Protein AF-A0A218QSB9-F1 (afdb_monomer_lite)

pLDDT: mean 84.42, std 10.0, range [37.56, 96.88]

Radius of gyration: 34.66 Å; chains: 1; bounding box: 78×79×97 Å

Structure (mmCIF, N/CA/C/O backbone):
data_AF-A0A218QSB9-F1
#
_entry.id   AF-A0A218QSB9-F1
#
loop_
_atom_site.group_PDB
_atom_site.id
_atom_site.type_symbol
_atom_site.label_atom_id
_atom_site.label_alt_id
_atom_site.label_comp_id
_atom_site.label_asym_id
_atom_site.label_entity_id
_atom_site.label_seq_id
_atom_site.pdbx_PDB_ins_code
_atom_site.Cartn_x
_atom_site.Cartn_y
_atom_site.Cartn_z
_atom_site.occupancy
_atom_site.B_iso_or_equiv
_atom_site.auth_seq_id
_atom_site.auth_comp_id
_atom_site.auth_asym_id
_atom_site.auth_atom_id
_atom_site.pdbx_PDB_model_num
ATOM 1 N N . MET A 1 1 ? -8.296 31.270 -19.206 1.00 79.44 1 MET A N 1
ATOM 2 C CA . MET A 1 1 ? -8.351 29.902 -19.766 1.00 79.44 1 MET A CA 1
ATOM 3 C C . MET A 1 1 ? -7.680 28.975 -18.775 1.00 79.44 1 MET A C 1
ATOM 5 O O . MET A 1 1 ? -6.632 29.345 -18.256 1.00 79.44 1 MET A O 1
ATOM 9 N N . THR A 1 2 ? -8.290 27.829 -18.496 1.00 88.31 2 THR A N 1
ATOM 10 C CA . THR A 1 2 ? -7.736 26.806 -17.597 1.00 88.31 2 THR A CA 1
ATOM 11 C C . THR A 1 2 ? -6.912 25.820 -18.416 1.00 88.31 2 THR A C 1
ATOM 13 O O . THR A 1 2 ? -7.324 25.450 -19.512 1.00 88.31 2 THR A O 1
ATOM 16 N N . GLN A 1 3 ? -5.757 25.389 -17.918 1.00 91.25 3 GLN A N 1
ATOM 17 C CA . GLN A 1 3 ? -4.919 24.394 -18.595 1.00 91.25 3 GLN A CA 1
ATOM 18 C C . GLN A 1 3 ? -5.090 23.025 -17.932 1.00 91.25 3 GLN A C 1
ATOM 20 O O . GLN A 1 3 ? -4.854 22.886 -16.732 1.00 91.25 3 GLN A O 1
ATOM 25 N N . LEU A 1 4 ? -5.542 22.039 -18.704 1.00 93.81 4 LEU A N 1
ATOM 26 C CA . LEU A 1 4 ? -5.746 20.662 -18.268 1.00 93.81 4 LEU A CA 1
ATOM 27 C C . LEU A 1 4 ? -4.466 19.851 -18.474 1.00 93.81 4 LEU A C 1
ATOM 29 O O . LEU A 1 4 ? -3.931 19.803 -19.583 1.00 93.81 4 LEU A O 1
ATOM 33 N N . PHE A 1 5 ? -4.021 19.180 -17.420 1.00 95.25 5 PHE A N 1
ATOM 34 C CA . PHE A 1 5 ? -2.843 18.322 -17.424 1.00 95.25 5 PHE A CA 1
ATOM 35 C C . PHE A 1 5 ? -3.195 16.924 -16.929 1.00 95.25 5 PHE A C 1
ATOM 37 O O . PHE A 1 5 ? -3.824 16.786 -15.878 1.00 95.25 5 PHE A O 1
ATOM 44 N N . ASN A 1 6 ? -2.737 15.892 -17.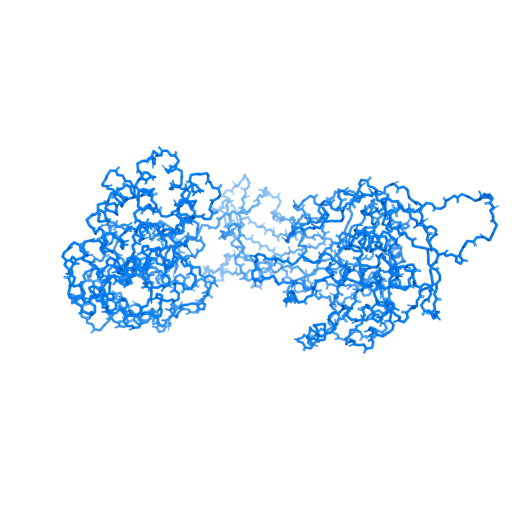636 1.00 93.62 6 ASN A N 1
ATOM 45 C CA . ASN A 1 6 ? -2.893 14.517 -17.188 1.00 93.62 6 ASN A CA 1
ATOM 46 C C . ASN A 1 6 ? -1.667 14.063 -16.385 1.00 93.62 6 ASN A C 1
ATOM 48 O O . ASN A 1 6 ? -0.636 13.751 -16.973 1.00 93.62 6 ASN A O 1
ATOM 52 N N . LEU A 1 7 ? -1.757 14.020 -15.048 1.00 92.19 7 LEU A N 1
ATOM 53 C CA . LEU A 1 7 ? -0.634 13.555 -14.216 1.00 92.19 7 LEU A CA 1
ATOM 54 C C . LEU A 1 7 ? -0.453 12.038 -14.247 1.00 92.19 7 LEU A C 1
ATOM 56 O O . LEU A 1 7 ? 0.578 11.553 -13.788 1.00 92.19 7 LEU A O 1
ATOM 60 N N . GLU A 1 8 ? -1.429 11.306 -14.780 1.00 89.94 8 GLU A N 1
ATOM 61 C CA . GLU A 1 8 ? -1.389 9.852 -14.848 1.00 89.94 8 GLU A CA 1
ATOM 62 C C . GLU A 1 8 ? -0.841 9.337 -16.182 1.00 89.94 8 GLU A C 1
ATOM 64 O O . GLU A 1 8 ? -0.439 8.184 -16.227 1.00 89.94 8 GLU A O 1
ATOM 69 N N . SER A 1 9 ? -0.776 10.148 -17.244 1.00 92.31 9 SER A N 1
ATOM 70 C CA . SER A 1 9 ? -0.385 9.688 -18.587 1.00 92.31 9 SER A CA 1
ATOM 71 C C . SER A 1 9 ? 1.133 9.571 -18.764 1.00 92.31 9 SER A C 1
ATOM 73 O O . SER A 1 9 ? 1.858 10.570 -18.815 1.00 92.31 9 SER A O 1
ATOM 75 N N . TYR A 1 10 ? 1.620 8.339 -18.940 1.00 93.06 10 TYR A N 1
ATOM 76 C CA . TYR A 1 10 ? 3.016 8.074 -19.298 1.00 93.06 10 TYR A CA 1
ATOM 77 C C . TYR A 1 10 ? 3.320 8.494 -20.741 1.00 93.06 10 TYR A C 1
ATOM 79 O O . TYR A 1 10 ? 4.424 8.955 -21.039 1.00 93.06 10 TYR A O 1
ATOM 87 N N . VAL A 1 11 ? 2.335 8.386 -21.634 1.00 93.62 11 VAL A N 1
ATOM 88 C CA . VAL A 1 11 ? 2.464 8.780 -23.045 1.00 93.62 11 VAL A CA 1
ATOM 89 C C . VAL A 1 11 ? 2.710 10.284 -23.166 1.00 93.62 11 VAL A C 1
ATOM 91 O O . VAL A 1 11 ? 3.691 10.696 -23.790 1.00 93.62 11 VAL A O 1
ATOM 94 N N . GLU A 1 12 ? 1.885 11.103 -22.504 1.00 93.56 12 GLU A N 1
ATOM 95 C CA . GLU A 1 12 ? 2.073 12.560 -22.451 1.00 93.56 12 GLU A CA 1
ATOM 96 C C . GLU A 1 12 ? 3.387 12.927 -21.755 1.00 93.56 12 GLU A C 1
ATOM 98 O O . GLU A 1 12 ? 4.092 13.845 -22.178 1.00 93.56 12 GLU A O 1
ATOM 103 N N . CYS A 1 13 ? 3.766 12.189 -20.709 1.00 94.81 13 CYS A N 1
ATOM 104 C CA . CYS A 1 13 ? 5.050 12.380 -20.048 1.00 94.81 13 CYS A CA 1
ATOM 105 C C . CYS A 1 13 ? 6.222 12.177 -21.009 1.00 94.81 13 CYS A C 1
ATOM 107 O O . CYS A 1 13 ? 7.094 13.043 -21.093 1.00 94.81 13 CYS A O 1
ATOM 109 N N . CYS A 1 14 ? 6.216 11.087 -21.779 1.00 94.69 14 CYS A N 1
ATOM 110 C CA . CYS A 1 14 ? 7.242 10.814 -22.780 1.00 94.69 14 CYS A CA 1
ATOM 111 C C . CYS A 1 14 ? 7.301 11.908 -23.844 1.00 94.69 14 CYS A C 1
ATOM 113 O O . CYS A 1 14 ? 8.392 12.385 -24.159 1.00 94.69 14 CYS A O 1
ATOM 115 N N . GLN A 1 15 ? 6.148 12.325 -24.370 1.00 93.00 15 GLN A N 1
ATOM 116 C CA . GLN A 1 15 ? 6.066 13.390 -25.364 1.00 93.00 15 GLN A CA 1
ATOM 117 C C . GLN A 1 15 ? 6.697 14.679 -24.827 1.00 93.00 15 GLN A C 1
ATOM 119 O O . GLN A 1 15 ? 7.672 15.184 -25.388 1.00 93.00 15 GLN A O 1
ATOM 124 N N . TYR A 1 16 ? 6.181 15.196 -23.710 1.00 94.12 16 TYR A N 1
ATOM 125 C CA . TYR A 1 16 ? 6.623 16.483 -23.188 1.00 94.12 16 TYR A CA 1
ATOM 126 C C . TYR A 1 16 ? 8.069 16.434 -22.698 1.00 94.12 16 TYR A C 1
ATOM 128 O O . TYR A 1 16 ? 8.843 17.328 -23.024 1.00 94.12 16 TYR A O 1
ATOM 136 N N . ALA A 1 17 ? 8.484 15.390 -21.975 1.00 94.38 17 ALA A N 1
ATOM 137 C CA . ALA A 1 17 ? 9.869 15.260 -21.527 1.00 94.38 17 ALA A CA 1
ATOM 138 C C . ALA A 1 17 ? 10.842 15.338 -22.712 1.00 94.38 17 ALA A C 1
ATOM 140 O O . ALA A 1 17 ? 11.811 16.100 -22.674 1.00 94.38 17 ALA A O 1
ATOM 141 N N . ARG A 1 18 ? 10.545 14.625 -23.802 1.00 92.56 18 ARG A N 1
ATOM 142 C CA . ARG A 1 18 ? 11.408 14.584 -24.988 1.00 92.56 18 ARG A CA 1
ATOM 143 C C . ARG A 1 18 ? 11.401 15.885 -25.787 1.00 92.56 18 ARG A C 1
ATOM 145 O O . ARG A 1 18 ? 12.457 16.246 -26.302 1.00 92.56 18 ARG A O 1
ATOM 152 N N . LEU A 1 19 ? 10.279 16.611 -25.843 1.00 90.00 19 LEU A N 1
ATOM 153 C CA . LEU A 1 19 ? 10.220 17.955 -26.443 1.00 90.00 19 LEU A CA 1
ATOM 154 C C . LEU A 1 19 ? 11.206 18.927 -25.777 1.00 90.00 19 LEU A C 1
ATOM 156 O O . LEU A 1 19 ? 11.799 19.757 -26.458 1.00 90.00 19 LEU A O 1
ATOM 160 N N . PHE A 1 20 ? 11.433 18.788 -24.468 1.00 90.81 20 PHE A N 1
ATOM 161 C CA . PHE A 1 20 ? 12.356 19.632 -23.699 1.00 90.81 20 PHE A CA 1
ATOM 162 C C . PHE A 1 20 ? 13.694 18.944 -23.380 1.00 90.81 20 PHE A C 1
ATOM 164 O O . PHE A 1 20 ? 14.392 19.349 -22.448 1.00 90.81 20 PHE A O 1
ATOM 171 N N . HIS A 1 21 ? 14.064 17.907 -24.142 1.00 89.75 21 HIS A N 1
ATOM 172 C CA . HIS A 1 21 ? 15.326 17.167 -23.997 1.00 89.75 21 HIS A CA 1
ATOM 173 C C . HIS A 1 21 ? 15.574 16.629 -22.574 1.00 89.75 21 HIS A C 1
ATOM 175 O O . HIS A 1 21 ? 16.698 16.611 -22.067 1.00 89.75 21 HIS A O 1
ATOM 181 N N . LYS A 1 22 ? 14.505 16.193 -21.910 1.00 93.19 22 LYS A N 1
ATOM 182 C CA . LYS A 1 22 ? 14.514 15.530 -20.605 1.00 93.19 22 LYS A CA 1
ATOM 183 C C . LYS A 1 22 ? 14.234 14.035 -20.778 1.00 93.19 22 LYS A C 1
ATOM 185 O O . LYS A 1 22 ? 13.514 13.620 -21.682 1.00 93.19 22 LYS A O 1
ATOM 190 N N . SER A 1 23 ? 14.800 13.225 -19.887 1.00 92.19 23 SER A N 1
ATOM 191 C CA . SER A 1 23 ? 14.522 11.787 -19.816 1.00 92.19 23 SER A CA 1
ATOM 192 C C . SER A 1 23 ? 13.162 11.552 -19.127 1.00 92.19 23 SER A C 1
ATOM 194 O O . SER A 1 23 ? 12.937 12.146 -18.068 1.00 92.19 23 SER A O 1
ATOM 196 N N . PRO A 1 24 ? 12.243 10.746 -19.699 1.00 91.69 24 PRO A N 1
ATOM 197 C CA . PRO A 1 24 ? 10.963 10.416 -19.062 1.00 91.69 24 PRO A CA 1
ATOM 198 C C . PRO A 1 24 ? 11.115 9.648 -17.742 1.00 91.69 24 PRO A C 1
ATOM 200 O O . PRO A 1 24 ? 10.285 9.784 -16.847 1.00 91.69 24 PRO A O 1
ATOM 203 N N . GLU A 1 25 ? 12.193 8.875 -17.592 1.00 89.44 25 GLU A N 1
ATOM 204 C CA . GLU A 1 25 ? 12.445 8.001 -16.441 1.00 89.44 25 GLU A CA 1
ATOM 205 C C . GLU A 1 25 ? 12.504 8.774 -15.115 1.00 89.44 25 GLU A C 1
ATOM 207 O O . GLU A 1 25 ? 12.069 8.268 -14.085 1.00 89.44 25 GLU A O 1
ATOM 212 N N . GLN A 1 26 ? 12.967 10.030 -15.135 1.00 89.62 26 GLN A N 1
ATOM 213 C CA . GLN A 1 26 ? 13.041 10.880 -13.937 1.00 89.62 26 GLN A CA 1
ATOM 214 C C . GLN A 1 26 ? 11.664 11.335 -13.410 1.00 89.62 26 GLN A C 1
ATOM 216 O O . GLN A 1 26 ? 11.571 11.889 -12.315 1.00 89.62 26 GLN A O 1
ATOM 221 N N . PHE A 1 27 ? 10.609 11.167 -14.210 1.00 90.50 27 PHE A N 1
ATOM 222 C CA . PHE A 1 27 ? 9.254 11.629 -13.906 1.00 90.50 27 PHE A CA 1
ATOM 223 C C . PHE A 1 27 ? 8.310 10.493 -13.514 1.00 90.50 27 PHE A C 1
ATOM 225 O O . PHE A 1 27 ? 7.209 10.771 -13.038 1.00 90.50 27 PHE A O 1
ATOM 232 N N . ILE A 1 28 ? 8.736 9.237 -13.683 1.00 86.75 28 ILE A N 1
ATOM 233 C CA . ILE A 1 28 ? 7.958 8.063 -13.293 1.00 86.75 28 ILE A CA 1
ATOM 234 C C . ILE A 1 28 ? 7.865 8.039 -11.757 1.00 86.75 28 ILE A C 1
ATOM 236 O O . ILE A 1 28 ? 8.899 7.982 -11.083 1.00 86.75 28 ILE A O 1
ATOM 240 N N . PRO A 1 29 ? 6.655 8.105 -11.171 1.00 79.56 29 PRO A N 1
ATOM 241 C CA . PRO A 1 29 ? 6.498 8.042 -9.724 1.00 79.56 29 PRO A CA 1
ATOM 242 C C . PRO A 1 29 ? 6.885 6.658 -9.190 1.00 79.56 29 PRO A C 1
ATOM 244 O O . PRO A 1 29 ? 6.600 5.631 -9.811 1.00 79.56 29 PRO A O 1
ATOM 247 N N . ARG A 1 30 ? 7.493 6.628 -7.998 1.00 69.94 30 ARG A N 1
ATOM 248 C CA . ARG A 1 30 ? 7.711 5.377 -7.257 1.00 69.94 30 ARG A CA 1
ATOM 249 C C . ARG A 1 30 ? 6.372 4.792 -6.796 1.00 69.94 30 ARG A C 1
ATOM 251 O O . ARG A 1 30 ? 5.351 5.477 -6.758 1.00 69.94 30 ARG A O 1
ATOM 258 N N . ASN A 1 31 ? 6.367 3.514 -6.439 1.00 65.25 31 ASN A N 1
ATOM 259 C CA . ASN A 1 31 ? 5.152 2.788 -6.071 1.00 65.25 31 ASN A CA 1
ATOM 260 C C . ASN A 1 31 ? 4.481 3.436 -4.854 1.00 65.25 31 ASN A C 1
ATOM 262 O O . ASN A 1 31 ? 5.086 3.542 -3.791 1.00 65.25 31 ASN A O 1
ATOM 266 N N . GLY A 1 32 ? 3.219 3.839 -5.010 1.00 60.31 32 GLY A N 1
ATOM 267 C CA . GLY A 1 32 ? 2.454 4.513 -3.956 1.00 60.31 32 GLY A CA 1
ATOM 268 C C . GLY A 1 32 ? 2.781 6.000 -3.772 1.00 60.31 32 GLY A C 1
ATOM 269 O O . GLY A 1 32 ? 2.086 6.661 -3.004 1.00 60.31 32 GLY A O 1
ATOM 270 N N . ASP A 1 33 ? 3.765 6.541 -4.497 1.00 69.44 33 ASP A N 1
ATOM 271 C CA . ASP A 1 33 ? 4.088 7.966 -4.479 1.00 69.44 33 ASP A CA 1
ATOM 272 C C . ASP A 1 33 ? 3.246 8.756 -5.492 1.00 69.44 33 ASP A C 1
ATOM 274 O O . ASP A 1 33 ? 2.832 8.266 -6.543 1.00 69.44 33 ASP A O 1
ATOM 278 N N . LEU A 1 34 ? 3.023 10.034 -5.179 1.00 80.94 34 LEU A N 1
ATOM 279 C CA . LEU A 1 34 ? 2.363 10.989 -6.070 1.00 80.94 34 LEU A CA 1
ATOM 280 C C . LEU A 1 34 ? 3.346 11.495 -7.150 1.00 80.94 34 LEU A C 1
ATOM 282 O O . LEU A 1 34 ? 4.528 11.687 -6.844 1.00 80.94 34 LEU A O 1
ATOM 286 N N . PRO A 1 35 ? 2.890 11.810 -8.381 1.00 87.50 35 PRO A N 1
ATOM 287 C CA . PRO A 1 35 ? 3.733 12.238 -9.511 1.00 87.50 35 PRO A CA 1
ATOM 288 C C . PRO A 1 35 ? 4.245 13.689 -9.384 1.00 87.50 35 PRO A C 1
ATOM 290 O O . PRO A 1 35 ? 4.033 14.545 -10.244 1.00 87.50 35 PRO A O 1
ATOM 293 N N . ARG A 1 36 ? 4.950 13.997 -8.290 1.00 89.50 36 ARG A N 1
ATOM 294 C CA . ARG A 1 36 ? 5.423 15.351 -7.947 1.00 89.50 36 ARG A CA 1
ATOM 295 C C . ARG A 1 36 ? 6.454 15.886 -8.933 1.00 89.50 36 ARG A C 1
ATOM 297 O O . ARG A 1 36 ? 6.369 17.047 -9.322 1.00 89.50 36 ARG A O 1
ATOM 304 N N . ALA A 1 37 ? 7.409 15.047 -9.338 1.00 90.44 37 ALA A N 1
ATOM 305 C CA . ALA A 1 37 ? 8.450 15.428 -10.291 1.00 90.44 37 ALA A CA 1
ATOM 306 C C . ALA A 1 37 ? 7.840 15.801 -11.648 1.00 90.44 37 ALA A C 1
ATOM 308 O O . ALA A 1 37 ? 8.185 16.834 -12.223 1.00 90.44 37 ALA A O 1
ATOM 309 N N . TYR A 1 38 ? 6.873 15.006 -12.113 1.00 93.19 38 TYR A N 1
ATOM 310 C CA . TYR A 1 38 ? 6.160 15.291 -13.349 1.00 93.19 38 TYR A CA 1
ATOM 311 C C . TYR A 1 38 ? 5.292 16.550 -13.236 1.00 93.19 38 TYR A C 1
ATOM 313 O O . TYR A 1 38 ? 5.367 17.416 -14.106 1.00 93.19 38 TYR A O 1
ATOM 321 N N . LYS A 1 39 ? 4.551 16.731 -12.130 1.00 92.88 39 LYS A N 1
ATOM 322 C CA . LYS A 1 39 ? 3.802 17.974 -11.877 1.00 92.88 39 LYS A CA 1
ATOM 323 C C . LYS A 1 39 ? 4.717 19.198 -11.933 1.00 92.88 39 LYS A C 1
ATOM 325 O O . LYS A 1 39 ? 4.401 20.148 -12.642 1.00 92.88 39 LYS A O 1
ATOM 330 N N . ALA A 1 40 ? 5.848 19.178 -11.228 1.00 92.06 40 ALA A N 1
ATOM 331 C CA . ALA A 1 40 ? 6.796 20.292 -11.216 1.00 92.06 40 ALA A CA 1
ATOM 332 C C . ALA A 1 40 ? 7.325 20.604 -12.625 1.00 92.06 40 ALA A C 1
ATOM 334 O O . ALA A 1 40 ? 7.381 21.766 -13.027 1.00 92.06 40 ALA A O 1
ATOM 335 N N . PHE A 1 41 ? 7.643 19.571 -13.409 1.00 94.62 41 PHE A N 1
ATOM 336 C CA . PHE A 1 41 ? 8.015 19.724 -14.813 1.00 94.62 41 PHE A CA 1
ATOM 337 C C . PHE A 1 41 ? 6.909 20.412 -15.629 1.00 94.62 41 PHE A C 1
ATOM 339 O O . PHE A 1 41 ? 7.172 21.423 -16.280 1.00 94.62 41 PHE A O 1
ATOM 346 N N . LEU A 1 42 ? 5.666 19.931 -15.544 1.00 93.25 42 LEU A N 1
ATOM 347 C CA . LEU A 1 42 ? 4.533 20.530 -16.254 1.00 93.25 42 LEU A CA 1
ATOM 348 C C . LEU A 1 42 ? 4.326 21.991 -15.856 1.00 93.25 42 LEU A C 1
ATOM 350 O O . LEU A 1 42 ? 4.086 22.829 -16.714 1.00 93.25 42 LEU A O 1
ATOM 354 N N . GLN A 1 43 ? 4.461 22.325 -14.573 1.00 89.62 43 GLN A N 1
ATOM 355 C CA . GLN A 1 43 ? 4.321 23.699 -14.095 1.00 89.62 43 GLN A CA 1
ATOM 356 C C . GLN A 1 43 ? 5.422 24.621 -14.631 1.00 89.62 43 GLN A C 1
ATOM 358 O O . GLN A 1 43 ? 5.123 25.760 -14.988 1.00 89.62 43 GLN A O 1
ATOM 363 N N . ASN A 1 44 ? 6.661 24.132 -14.713 1.00 91.00 44 ASN A N 1
ATOM 364 C CA . ASN A 1 44 ? 7.790 24.898 -15.238 1.00 91.00 44 ASN A CA 1
ATOM 365 C C . ASN A 1 44 ? 7.629 25.196 -16.731 1.00 91.00 44 ASN A C 1
ATOM 367 O O . ASN A 1 44 ? 7.956 26.294 -17.176 1.00 91.00 44 ASN A O 1
ATOM 371 N N . TYR A 1 45 ? 7.097 24.239 -17.496 1.00 90.25 45 TYR A N 1
ATOM 372 C CA . TYR A 1 45 ? 6.997 24.347 -18.951 1.00 90.25 45 TYR A CA 1
ATOM 373 C C . TYR A 1 45 ? 5.587 24.668 -19.481 1.00 90.25 45 TYR A C 1
ATOM 375 O O . TYR A 1 45 ? 5.420 24.850 -20.682 1.00 90.25 45 TYR A O 1
ATOM 383 N N . ALA A 1 46 ? 4.580 24.828 -18.614 1.00 85.88 46 ALA A N 1
ATOM 384 C CA . ALA A 1 46 ? 3.178 25.074 -18.986 1.00 85.88 46 ALA A CA 1
ATOM 385 C C . ALA A 1 46 ? 2.980 26.245 -19.963 1.00 85.88 46 ALA A C 1
ATOM 387 O O . ALA A 1 46 ? 2.133 26.183 -20.855 1.00 85.88 46 ALA A O 1
ATOM 388 N N . THR A 1 47 ? 3.757 27.316 -19.781 1.00 84.31 47 THR A N 1
ATOM 389 C CA . THR A 1 47 ? 3.690 28.545 -20.582 1.00 84.31 47 THR A CA 1
ATOM 390 C C . THR A 1 47 ? 4.695 28.582 -21.728 1.00 84.31 47 THR A C 1
ATOM 392 O O . THR A 1 47 ? 4.705 29.564 -22.465 1.00 84.31 47 THR A O 1
ATOM 395 N N . HIS A 1 48 ? 5.542 27.559 -21.886 1.00 88.00 48 HIS A N 1
ATOM 396 C CA . HIS A 1 48 ? 6.545 27.527 -22.945 1.00 88.00 48 HIS A CA 1
ATOM 397 C C . HIS A 1 48 ? 5.879 27.115 -24.265 1.00 88.00 48 HIS A C 1
ATOM 399 O O . HIS A 1 48 ? 5.397 25.983 -24.370 1.00 88.00 48 HIS A O 1
ATOM 405 N N . PRO A 1 49 ? 5.821 28.010 -25.267 1.00 84.12 49 PRO A N 1
ATOM 406 C CA . PRO A 1 49 ? 5.297 27.657 -26.574 1.00 84.12 49 PRO A CA 1
ATOM 407 C C . PRO A 1 49 ? 6.278 26.736 -27.304 1.00 84.12 49 PRO A C 1
ATOM 409 O O . PRO A 1 49 ? 7.492 26.934 -27.237 1.00 84.12 49 PRO A O 1
ATOM 412 N N . TYR A 1 50 ? 5.760 25.760 -28.043 1.00 84.62 50 TYR A N 1
ATOM 413 C CA . TYR A 1 50 ? 6.547 24.946 -28.967 1.00 84.62 50 TYR A CA 1
ATOM 414 C C . TYR A 1 50 ? 5.835 24.830 -30.315 1.00 84.62 50 TYR A C 1
ATOM 416 O O . TYR A 1 50 ? 4.620 25.006 -30.411 1.00 84.62 50 TYR A O 1
ATOM 424 N N . LEU A 1 51 ? 6.604 24.572 -31.370 1.00 78.50 51 LEU A N 1
ATOM 425 C CA . LEU A 1 51 ? 6.059 24.344 -32.704 1.00 78.50 51 LEU A CA 1
ATOM 426 C C . LEU A 1 51 ? 5.846 22.843 -32.920 1.00 78.50 51 LEU A C 1
ATOM 428 O O . LEU A 1 51 ? 6.700 22.055 -32.504 1.00 78.50 51 LEU A O 1
ATOM 432 N N . PRO A 1 52 ? 4.740 22.433 -33.564 1.00 71.31 52 PRO A N 1
ATOM 433 C CA . PRO A 1 52 ? 4.589 21.052 -33.993 1.00 71.31 52 PRO A CA 1
ATOM 434 C C . PRO A 1 52 ? 5.696 20.706 -34.990 1.00 71.31 52 PRO A C 1
ATOM 436 O O . PRO A 1 52 ? 6.051 21.516 -35.850 1.00 71.31 52 PRO A O 1
ATOM 439 N N . GLU A 1 53 ? 6.244 19.498 -34.888 1.00 71.75 53 GLU A N 1
ATOM 440 C CA . GLU A 1 53 ? 7.235 19.066 -35.862 1.00 71.75 53 GLU A CA 1
ATOM 441 C C . GLU A 1 53 ? 6.577 18.800 -37.227 1.00 71.75 53 GLU A C 1
ATOM 443 O O . GLU A 1 53 ? 5.516 18.170 -37.295 1.00 71.75 53 GLU A O 1
ATOM 448 N N . PRO A 1 54 ? 7.199 19.240 -38.333 1.00 66.69 54 PRO A N 1
ATOM 449 C CA . PRO A 1 54 ? 6.674 19.085 -39.685 1.00 66.69 54 PRO A CA 1
ATOM 450 C C . PRO A 1 54 ? 6.834 17.642 -40.205 1.00 66.69 54 PRO A C 1
ATOM 452 O O . PRO A 1 54 ? 7.533 17.411 -41.186 1.00 66.69 54 PRO A O 1
ATOM 455 N N . ILE A 1 55 ? 6.195 16.652 -39.579 1.00 78.62 55 ILE A N 1
ATOM 456 C CA . ILE A 1 55 ? 6.512 15.226 -39.809 1.00 78.62 55 ILE A CA 1
ATOM 457 C C . ILE A 1 55 ? 5.628 14.502 -40.826 1.00 78.62 55 ILE A C 1
ATOM 459 O O . ILE A 1 55 ? 6.009 13.449 -41.334 1.00 78.62 55 ILE A O 1
ATOM 463 N N . ILE A 1 56 ? 4.466 15.060 -41.166 1.00 77.94 56 ILE A N 1
ATOM 464 C CA . ILE A 1 56 ? 3.618 14.549 -42.248 1.00 77.94 56 ILE A CA 1
ATOM 465 C C . ILE A 1 56 ? 4.004 15.238 -43.550 1.00 77.94 56 ILE A C 1
ATOM 467 O O . ILE A 1 56 ? 3.799 16.440 -43.706 1.00 77.94 56 ILE A O 1
ATOM 471 N N . SER A 1 57 ? 4.504 14.467 -44.515 1.00 63.91 57 SER A N 1
ATOM 472 C CA . SER A 1 57 ? 4.998 15.046 -45.771 1.00 63.91 57 SER A CA 1
ATOM 473 C C . SER A 1 57 ? 3.898 15.554 -46.710 1.00 63.91 57 SER A C 1
ATOM 475 O O . SER A 1 57 ? 4.144 16.472 -47.484 1.00 63.91 57 SER A O 1
ATOM 477 N N . ALA A 1 58 ? 2.685 14.995 -46.619 1.00 63.38 58 ALA A N 1
ATOM 478 C CA . ALA A 1 58 ? 1.538 15.392 -47.441 1.00 63.38 58 ALA A CA 1
ATOM 479 C C . ALA A 1 58 ? 1.018 16.806 -47.126 1.00 63.38 58 ALA A C 1
ATOM 481 O O . ALA A 1 58 ? 0.323 17.400 -47.944 1.00 63.38 58 ALA A O 1
ATOM 482 N N . ASN A 1 59 ? 1.381 17.348 -45.960 1.00 67.69 59 ASN A N 1
ATOM 483 C CA . ASN A 1 59 ? 0.966 18.676 -45.514 1.00 67.69 59 ASN A CA 1
ATOM 484 C C . ASN A 1 59 ? 1.968 19.774 -45.905 1.00 67.69 59 ASN A C 1
ATOM 486 O O . ASN A 1 59 ? 1.753 20.933 -45.555 1.00 67.69 59 ASN A O 1
ATOM 490 N N . HIS A 1 60 ? 3.057 19.427 -46.605 1.00 65.00 60 HIS A N 1
ATOM 491 C CA . HIS A 1 60 ? 4.100 20.386 -46.968 1.00 65.00 60 HIS A CA 1
ATOM 492 C C . HIS A 1 60 ? 3.954 20.892 -48.400 1.00 65.00 60 HIS A C 1
ATOM 494 O O . HIS A 1 60 ? 3.707 20.099 -49.313 1.00 65.00 60 HIS A O 1
ATOM 500 N N . PRO A 1 61 ? 4.156 22.201 -48.623 1.00 61.66 61 PRO A N 1
ATOM 501 C CA . PRO A 1 61 ? 4.217 22.749 -49.965 1.00 61.66 61 PRO A CA 1
ATOM 502 C C . PRO A 1 61 ? 5.426 22.172 -50.713 1.00 61.66 61 PRO A C 1
ATOM 504 O O . PRO A 1 61 ? 6.501 21.978 -50.146 1.00 61.66 61 PRO A O 1
ATOM 507 N N . GLN A 1 62 ? 5.245 21.898 -52.006 1.00 64.50 62 GLN A N 1
ATOM 508 C CA . GLN A 1 62 ? 6.320 21.403 -52.877 1.00 64.50 62 GLN A CA 1
ATOM 509 C C . GLN A 1 62 ? 7.370 22.482 -53.192 1.00 64.50 62 GLN A C 1
ATOM 511 O O . GLN A 1 62 ? 8.464 22.160 -53.650 1.00 64.50 62 GLN A O 1
ATOM 516 N N . GLU A 1 63 ? 7.053 23.748 -52.917 1.00 70.19 63 GLU A N 1
ATOM 517 C CA . GLU A 1 63 ? 7.919 24.903 -53.133 1.00 70.19 63 GLU A CA 1
ATOM 518 C C . GLU A 1 63 ? 8.125 25.677 -51.825 1.00 70.19 63 GLU A C 1
ATOM 520 O O . GLU A 1 63 ? 7.239 25.754 -50.972 1.00 70.19 63 GLU A O 1
ATOM 525 N N . LEU A 1 64 ? 9.312 26.267 -51.663 1.00 68.75 64 LEU A N 1
ATOM 526 C CA . LEU A 1 64 ? 9.637 27.130 -50.529 1.00 68.75 64 LEU A CA 1
ATOM 527 C C . LEU A 1 64 ? 8.821 28.424 -50.610 1.00 68.75 64 LEU A C 1
ATOM 529 O O . LEU A 1 64 ? 9.120 29.314 -51.403 1.00 68.75 64 LEU A O 1
ATOM 533 N N . THR A 1 65 ? 7.820 28.547 -49.747 1.00 67.19 65 THR A N 1
ATOM 534 C CA . THR A 1 65 ? 7.008 29.760 -49.614 1.00 67.19 65 THR A CA 1
ATOM 535 C C . THR A 1 65 ? 7.293 30.457 -48.288 1.00 67.19 65 THR A C 1
ATOM 537 O O . THR A 1 65 ? 7.384 29.804 -47.247 1.00 67.19 65 THR A O 1
ATOM 540 N N . ILE A 1 66 ? 7.387 31.790 -48.295 1.00 70.56 66 ILE A N 1
ATOM 541 C CA . ILE A 1 66 ? 7.454 32.580 -47.058 1.00 70.56 66 ILE A CA 1
ATOM 542 C C . ILE A 1 66 ? 6.108 32.452 -46.346 1.00 70.56 66 ILE A C 1
ATOM 544 O O . ILE A 1 66 ? 5.076 32.827 -46.901 1.00 70.56 66 ILE A O 1
ATOM 548 N N . ASN A 1 67 ? 6.116 31.938 -45.115 1.00 63.00 67 ASN A N 1
ATOM 549 C CA . ASN A 1 67 ? 4.905 31.877 -44.312 1.00 63.00 67 ASN A CA 1
ATOM 550 C C . ASN A 1 67 ? 4.487 33.302 -43.907 1.00 63.00 67 ASN A C 1
ATOM 552 O O . ASN A 1 67 ? 5.157 33.942 -43.100 1.00 63.00 67 ASN A O 1
ATOM 556 N N . GLN A 1 68 ? 3.402 33.807 -44.499 1.00 67.19 68 GLN A N 1
ATOM 557 C CA . GLN A 1 68 ? 2.835 35.126 -44.189 1.00 67.19 68 GLN A CA 1
ATOM 558 C C . GLN A 1 68 ? 1.842 35.090 -43.014 1.00 67.19 68 GLN A C 1
ATOM 560 O O . GLN A 1 68 ? 1.347 36.136 -42.599 1.00 67.19 68 GLN A O 1
ATOM 565 N N . THR A 1 69 ? 1.545 33.904 -42.472 1.00 65.12 69 THR A N 1
ATOM 566 C CA . THR A 1 69 ? 0.655 33.732 -41.315 1.00 65.12 69 THR A CA 1
ATOM 567 C C . THR A 1 69 ? 1.442 33.653 -40.009 1.00 65.12 69 THR A C 1
ATOM 569 O O . THR A 1 69 ? 2.587 33.199 -39.977 1.00 65.12 69 THR A O 1
ATOM 572 N N . THR A 1 70 ? 0.837 34.116 -38.913 1.00 67.44 70 THR A N 1
ATOM 573 C CA . THR A 1 70 ? 1.368 33.915 -37.558 1.00 67.44 70 THR A CA 1
ATOM 574 C C . THR A 1 70 ? 1.526 32.425 -37.275 1.00 67.44 70 THR A C 1
ATOM 576 O O . THR A 1 70 ? 0.601 31.656 -37.509 1.00 67.44 70 THR A O 1
ATOM 579 N N . LEU A 1 71 ? 2.694 32.025 -36.766 1.00 67.62 71 LEU A N 1
ATOM 580 C CA . LEU A 1 71 ? 2.947 30.644 -36.363 1.00 67.62 71 LEU A CA 1
ATOM 581 C C . LEU A 1 71 ? 2.008 30.244 -35.216 1.00 67.62 71 LEU A C 1
ATOM 583 O O . LEU A 1 71 ? 1.999 30.885 -34.162 1.00 67.62 71 LEU A O 1
ATOM 587 N N . ASP A 1 72 ? 1.265 29.158 -35.413 1.00 68.94 72 ASP A N 1
ATOM 588 C CA . ASP A 1 72 ? 0.414 28.572 -34.382 1.00 68.94 72 ASP A CA 1
ATOM 589 C C . ASP A 1 72 ? 1.267 27.767 -33.396 1.00 68.94 72 ASP A C 1
ATOM 591 O O . ASP A 1 72 ? 1.617 26.606 -33.619 1.00 68.94 72 ASP A O 1
ATOM 595 N N . TYR A 1 73 ? 1.631 28.405 -32.286 1.00 79.19 73 TYR A N 1
ATOM 596 C CA . TYR A 1 73 ? 2.342 27.743 -31.199 1.00 79.19 73 TYR A CA 1
ATOM 597 C C . TYR A 1 73 ? 1.410 26.847 -30.379 1.00 79.19 73 TYR A C 1
ATOM 599 O O . TYR A 1 73 ? 0.343 27.268 -29.918 1.00 79.19 73 TYR A O 1
ATOM 607 N N . LEU A 1 74 ? 1.875 25.631 -30.105 1.00 82.12 74 LEU A N 1
ATOM 608 C CA . LEU A 1 74 ? 1.266 24.718 -29.149 1.00 82.12 74 LEU A CA 1
ATOM 609 C C . LEU A 1 74 ? 1.814 24.973 -27.741 1.00 82.12 74 LEU A C 1
ATOM 611 O O . LEU A 1 74 ? 2.886 25.545 -27.548 1.00 82.12 74 LEU A O 1
ATOM 615 N N . SER A 1 75 ? 1.058 24.539 -26.739 1.00 85.62 75 SER A N 1
ATOM 616 C CA . SER A 1 75 ? 1.473 24.519 -25.334 1.00 85.62 75 SER A CA 1
ATOM 617 C C . SER A 1 75 ? 1.286 23.117 -24.775 1.00 85.62 75 SER A C 1
ATOM 619 O O . SER A 1 75 ? 0.485 22.347 -25.301 1.00 85.62 75 SER A O 1
ATOM 621 N N . ILE A 1 76 ? 1.993 22.789 -23.697 1.00 90.56 76 ILE A N 1
ATOM 622 C CA . ILE A 1 76 ? 1.787 21.522 -22.987 1.00 90.56 76 ILE A CA 1
ATOM 623 C C . ILE A 1 76 ? 0.365 21.469 -22.417 1.00 90.56 76 ILE A C 1
ATOM 625 O O . ILE A 1 76 ? -0.123 22.476 -21.915 1.00 90.56 76 ILE A O 1
ATOM 629 N N . GLY A 1 77 ? -0.288 20.309 -22.431 1.00 89.50 77 GLY A N 1
ATOM 630 C CA . GLY A 1 77 ? -1.637 20.160 -21.888 1.00 89.50 77 GLY A CA 1
ATOM 631 C C . GLY A 1 77 ? -2.725 20.822 -22.740 1.00 89.50 77 GLY A C 1
ATOM 632 O O . GLY A 1 77 ? -2.471 21.575 -23.682 1.00 89.50 77 GLY A O 1
ATOM 633 N N . THR A 1 78 ? -3.977 20.539 -22.393 1.00 89.50 78 THR A N 1
ATOM 634 C CA . THR A 1 78 ? -5.142 20.970 -23.178 1.00 89.50 78 THR A CA 1
ATOM 635 C C . THR A 1 78 ? -5.692 22.292 -22.648 1.00 89.50 78 THR A C 1
ATOM 637 O O . THR A 1 78 ? -5.988 22.421 -21.460 1.00 89.50 78 THR A O 1
ATOM 640 N N . LYS A 1 79 ? -5.861 23.296 -23.517 1.00 89.12 79 LYS A N 1
ATOM 641 C CA . LYS A 1 79 ? -6.475 24.579 -23.136 1.00 89.12 79 LYS A CA 1
ATOM 642 C C . LYS A 1 79 ? -7.998 24.444 -23.070 1.00 89.12 79 LYS A C 1
ATOM 644 O O . LYS A 1 79 ? -8.642 24.167 -24.077 1.00 89.12 79 LYS A O 1
ATOM 649 N N . LEU A 1 80 ? -8.568 24.713 -21.900 1.00 88.94 80 LEU A N 1
ATOM 650 C CA . LEU A 1 80 ? -10.008 24.815 -21.676 1.00 88.94 80 LEU A CA 1
ATOM 651 C C . LEU A 1 80 ? -10.444 26.280 -21.765 1.00 88.94 80 LEU A C 1
ATOM 653 O O . LEU A 1 80 ? -9.804 27.192 -21.224 1.00 88.94 80 LEU A O 1
ATOM 657 N N . THR A 1 81 ? -11.555 26.517 -22.454 1.00 77.06 81 THR A N 1
ATOM 658 C CA . THR A 1 81 ? -12.006 27.866 -22.834 1.00 77.06 81 THR A CA 1
ATOM 659 C C . THR A 1 81 ? -12.436 28.741 -21.652 1.00 77.06 81 THR A C 1
ATOM 661 O O . THR A 1 81 ? -12.335 29.962 -21.737 1.00 77.06 81 THR A O 1
ATOM 664 N N . GLN A 1 82 ? -12.892 28.153 -20.542 1.00 70.44 82 GLN A N 1
ATOM 665 C CA . GLN A 1 82 ? -13.395 28.840 -19.339 1.00 70.44 82 GLN A CA 1
ATOM 666 C C . GLN A 1 82 ? -12.936 28.096 -18.075 1.00 70.44 82 GLN A C 1
ATOM 668 O O . GLN A 1 82 ? -12.504 26.955 -18.188 1.00 70.44 82 GLN A O 1
ATOM 673 N N . GLY A 1 83 ? -12.989 28.720 -16.896 1.00 69.62 83 GLY A N 1
ATOM 674 C CA . GLY A 1 83 ? -12.730 28.048 -15.615 1.00 69.62 83 GLY A CA 1
ATOM 675 C C . GLY A 1 83 ? -12.143 28.966 -14.541 1.00 69.62 83 GLY A C 1
ATOM 676 O O . GLY A 1 83 ? -11.421 29.915 -14.845 1.00 69.62 83 GLY A O 1
ATOM 677 N N . GLU A 1 84 ? -12.474 28.679 -13.280 1.00 71.06 84 GLU A N 1
ATOM 678 C CA . GLU A 1 84 ? -12.055 29.473 -12.111 1.00 71.06 84 GLU A CA 1
ATOM 679 C C . GLU A 1 84 ? -10.589 29.234 -11.723 1.00 71.06 84 GLU A C 1
ATOM 681 O O . GLU A 1 84 ? -9.912 30.124 -11.210 1.00 71.06 84 GLU A O 1
ATOM 686 N N . LYS A 1 85 ? -10.086 28.018 -11.964 1.00 82.19 85 LYS A N 1
ATOM 687 C CA . LYS A 1 85 ? -8.711 27.615 -11.649 1.00 82.19 85 LYS A CA 1
ATOM 688 C C . LYS A 1 85 ? -7.795 27.833 -12.845 1.00 82.19 85 LYS A C 1
ATOM 690 O O . LYS A 1 85 ? -8.191 27.630 -13.990 1.00 82.19 85 LYS A O 1
ATOM 695 N N . GLN A 1 86 ? -6.538 28.190 -12.589 1.00 85.62 86 GLN A N 1
ATOM 696 C CA . GLN A 1 86 ? -5.552 28.364 -13.658 1.00 85.62 86 GLN A CA 1
ATOM 697 C C . GLN A 1 86 ? -5.189 27.017 -14.297 1.00 85.62 86 GLN A C 1
ATOM 699 O O . GLN A 1 86 ? -4.980 26.934 -15.507 1.00 85.62 86 GLN A O 1
ATOM 704 N N . ARG A 1 87 ? -5.117 25.961 -13.482 1.00 90.25 87 ARG A N 1
ATOM 705 C CA . ARG A 1 87 ? -4.703 24.616 -13.891 1.00 90.25 87 ARG A CA 1
ATOM 706 C C . ARG A 1 87 ? -5.677 23.586 -13.338 1.00 90.25 87 ARG A C 1
ATOM 708 O O . ARG A 1 87 ? -6.148 23.738 -12.214 1.00 90.25 87 ARG A O 1
ATOM 715 N N . LEU A 1 88 ? -5.952 22.547 -14.113 1.00 91.56 88 LEU A N 1
ATOM 716 C CA . LEU A 1 88 ? -6.760 21.400 -13.716 1.00 91.56 88 LEU A CA 1
ATOM 717 C C . LEU A 1 88 ? -5.923 20.137 -13.920 1.00 91.56 88 LEU A C 1
ATOM 719 O O . LEU A 1 88 ? -5.435 19.905 -15.023 1.00 91.56 88 LEU A O 1
ATOM 723 N N . PHE A 1 89 ? -5.730 19.344 -12.870 1.00 93.06 89 PHE A N 1
ATOM 724 C CA . PHE A 1 89 ? -4.937 18.116 -12.936 1.00 93.06 89 PHE A CA 1
ATOM 725 C C . PHE A 1 89 ? -5.824 16.875 -12.899 1.00 93.06 89 PHE A C 1
ATOM 727 O O . PHE A 1 89 ? -6.658 16.732 -12.008 1.00 93.06 89 PHE A O 1
ATOM 734 N N . ILE A 1 90 ? -5.616 15.954 -13.834 1.00 93.75 90 ILE A N 1
ATOM 735 C CA . ILE A 1 90 ? -6.196 14.614 -13.751 1.00 93.75 90 ILE A CA 1
ATOM 736 C C . ILE A 1 90 ? -5.325 13.798 -12.800 1.00 93.75 90 ILE A C 1
ATOM 738 O O . ILE A 1 90 ? -4.108 13.750 -12.985 1.00 93.75 90 ILE A O 1
ATOM 742 N N . ILE A 1 91 ? -5.943 13.200 -11.784 1.00 89.62 91 ILE A N 1
ATOM 743 C CA . ILE A 1 91 ? -5.273 12.415 -10.741 1.00 89.62 91 ILE A CA 1
ATOM 744 C C . ILE A 1 91 ? -5.839 10.999 -10.671 1.00 89.62 91 ILE A C 1
ATOM 746 O O . ILE A 1 91 ? -6.999 10.764 -11.010 1.00 89.62 91 ILE A O 1
ATOM 750 N N . ARG A 1 92 ? -5.043 10.059 -10.166 1.00 87.38 92 ARG A N 1
ATOM 751 C CA . ARG A 1 92 ? -5.474 8.675 -9.949 1.00 87.38 92 ARG A CA 1
ATOM 752 C C . ARG A 1 92 ? -6.668 8.555 -9.008 1.00 87.38 92 ARG A C 1
ATOM 754 O O . ARG A 1 92 ? -6.678 9.140 -7.927 1.00 87.38 92 ARG A O 1
ATOM 761 N N . ASP A 1 93 ? -7.593 7.662 -9.349 1.00 86.12 93 ASP A N 1
ATOM 762 C CA . ASP A 1 93 ? -8.782 7.343 -8.537 1.00 86.12 93 ASP A CA 1
ATOM 763 C C . ASP A 1 93 ? -8.464 6.777 -7.145 1.00 86.12 93 ASP A C 1
ATOM 765 O O . ASP A 1 93 ? -9.293 6.826 -6.241 1.00 86.12 93 ASP A O 1
ATOM 769 N N . THR A 1 94 ? -7.267 6.215 -6.960 1.00 80.94 94 THR A N 1
ATOM 770 C CA . THR A 1 94 ? -6.846 5.600 -5.694 1.00 80.94 94 THR A CA 1
ATOM 771 C C . THR A 1 94 ? -6.276 6.600 -4.694 1.00 80.94 94 THR A C 1
ATOM 773 O O . THR A 1 94 ? -5.989 6.206 -3.566 1.00 80.94 94 THR A O 1
ATOM 776 N N . VAL A 1 95 ? -6.040 7.852 -5.097 1.00 79.00 95 VAL A N 1
ATOM 777 C CA . VAL A 1 95 ? -5.573 8.895 -4.178 1.00 79.00 95 VAL A CA 1
ATOM 778 C C . VAL A 1 95 ? -6.767 9.362 -3.358 1.00 79.00 95 VAL A C 1
ATOM 780 O O . VAL A 1 95 ? -7.673 10.018 -3.875 1.00 79.00 95 VAL A O 1
ATOM 783 N N . ASP A 1 96 ? -6.780 9.011 -2.074 1.00 73.69 96 ASP A N 1
ATOM 784 C CA . ASP A 1 96 ? -7.838 9.443 -1.173 1.00 73.69 96 ASP A CA 1
ATOM 785 C C . ASP A 1 96 ? -7.757 10.951 -0.887 1.00 73.69 96 ASP A C 1
ATOM 787 O O . ASP A 1 96 ? -6.729 11.615 -1.070 1.00 73.69 96 ASP A O 1
ATOM 791 N N . LEU A 1 97 ? -8.882 11.495 -0.430 1.00 68.94 97 LEU A N 1
ATOM 792 C CA . LEU A 1 97 ? -9.064 12.923 -0.203 1.00 68.94 97 LEU A CA 1
ATOM 793 C C . LEU A 1 97 ? -8.094 13.498 0.842 1.00 68.94 97 LEU A C 1
ATOM 795 O O . LEU A 1 97 ? -7.628 14.631 0.696 1.00 68.94 97 LEU A O 1
ATOM 799 N N . MET A 1 98 ? -7.796 12.730 1.894 1.00 67.56 98 MET A N 1
ATOM 800 C CA . MET A 1 98 ? -6.888 13.151 2.961 1.00 67.56 98 MET A CA 1
ATOM 801 C C . MET A 1 98 ? -5.454 13.198 2.450 1.00 67.56 98 MET A C 1
ATOM 803 O O . MET A 1 98 ? -4.769 14.198 2.667 1.00 67.56 98 MET A O 1
ATOM 807 N N . THR A 1 99 ? -5.024 12.176 1.708 1.00 70.94 99 THR A N 1
ATOM 808 C CA . THR A 1 99 ? -3.719 12.157 1.040 1.00 70.94 99 THR A CA 1
ATOM 809 C C . THR A 1 99 ? -3.584 13.342 0.095 1.00 70.94 99 THR A C 1
ATOM 811 O O . THR A 1 99 ? -2.597 14.073 0.169 1.00 70.94 99 THR A O 1
ATOM 814 N N . LEU A 1 100 ? -4.585 13.607 -0.749 1.00 71.06 100 LEU A N 1
ATOM 815 C CA . LEU A 1 100 ? -4.554 14.744 -1.670 1.00 71.06 100 LEU A CA 1
ATOM 816 C C . LEU A 1 100 ? -4.393 16.077 -0.922 1.00 71.06 100 LEU A C 1
ATOM 818 O O . LEU A 1 100 ? -3.558 16.894 -1.312 1.00 71.06 100 LEU A O 1
ATOM 822 N N . SER A 1 101 ? -5.118 16.252 0.184 1.00 66.88 101 SER A N 1
ATOM 823 C CA . SER A 1 101 ? -5.126 17.491 0.973 1.00 66.88 101 SER A CA 1
ATOM 824 C C . SER A 1 101 ? -3.836 17.695 1.779 1.00 66.88 101 SER A C 1
ATOM 826 O O . SER A 1 101 ? -3.278 18.788 1.787 1.00 66.88 101 SER A O 1
ATOM 828 N N . MET A 1 102 ? -3.312 16.642 2.412 1.00 65.75 102 MET A N 1
ATOM 829 C CA . MET A 1 102 ? -2.079 16.688 3.217 1.00 65.75 102 MET A CA 1
ATOM 830 C C . MET A 1 102 ? -0.804 16.693 2.370 1.00 65.75 102 MET A C 1
ATOM 832 O O . MET A 1 102 ? 0.264 17.096 2.828 1.00 65.75 102 MET A O 1
ATOM 836 N N . SER A 1 103 ? -0.885 16.220 1.127 1.00 68.81 103 SER A N 1
ATOM 837 C CA . SER A 1 103 ? 0.295 16.039 0.286 1.00 68.81 103 SER A CA 1
ATOM 838 C C . SER A 1 103 ? 0.920 17.343 -0.204 1.00 68.81 103 SER A C 1
ATOM 840 O O . SER A 1 103 ? 2.024 17.281 -0.747 1.00 68.81 103 SER A O 1
ATOM 842 N N . ASN A 1 104 ? 0.249 18.494 -0.096 1.00 73.06 104 ASN A N 1
ATOM 843 C CA . ASN A 1 104 ? 0.617 19.724 -0.813 1.00 73.06 104 ASN A CA 1
ATOM 844 C C . ASN A 1 104 ? 0.794 19.497 -2.331 1.00 73.06 104 ASN A C 1
ATOM 846 O O . ASN A 1 104 ? 1.532 20.228 -2.992 1.00 73.06 104 ASN A O 1
ATOM 850 N N . LEU A 1 105 ? 0.179 18.447 -2.901 1.00 80.50 105 LEU A N 1
ATOM 851 C CA . LEU A 1 105 ? 0.264 18.180 -4.334 1.00 80.50 105 LEU A CA 1
ATOM 852 C C . LEU A 1 105 ? -0.484 19.250 -5.124 1.00 80.50 105 LEU A C 1
ATOM 854 O O . LEU A 1 105 ? -0.029 19.590 -6.204 1.00 80.50 105 LEU A O 1
ATOM 858 N N . LEU A 1 106 ? -1.587 19.794 -4.610 1.00 81.50 106 LEU A N 1
ATOM 859 C CA . LEU A 1 106 ? -2.371 20.844 -5.260 1.00 81.50 106 LEU A CA 1
ATOM 860 C C . LEU A 1 106 ? -2.141 22.192 -4.566 1.00 81.50 106 LEU A C 1
ATOM 862 O O . LEU A 1 106 ? -2.240 22.296 -3.348 1.00 81.50 106 LEU A O 1
ATOM 866 N N . GLU A 1 107 ? -1.841 23.231 -5.345 1.00 80.44 107 GLU A N 1
ATOM 867 C CA . GLU A 1 107 ? -1.763 24.615 -4.858 1.00 80.44 107 GLU A CA 1
ATOM 868 C C . GLU A 1 107 ? -3.146 25.288 -4.925 1.00 80.44 107 GLU A C 1
ATOM 870 O O . GLU A 1 107 ? -4.030 24.828 -5.641 1.00 80.44 107 GLU A O 1
ATOM 875 N N . HIS A 1 108 ? -3.349 26.440 -4.272 1.00 76.00 108 HIS A N 1
ATOM 876 C CA . HIS A 1 108 ? -4.644 27.152 -4.296 1.00 76.00 108 HIS A CA 1
ATOM 877 C C . HIS A 1 108 ? -5.188 27.476 -5.703 1.00 76.00 108 HIS A C 1
ATOM 879 O O . HIS A 1 108 ? -6.405 27.554 -5.899 1.00 76.00 108 HIS A O 1
ATOM 885 N N . LYS A 1 109 ? -4.299 27.650 -6.687 1.00 79.81 109 LYS A N 1
ATOM 886 C CA . LYS A 1 109 ? -4.638 27.904 -8.100 1.00 79.81 109 LYS A CA 1
ATOM 887 C C . LYS A 1 109 ? -4.931 26.640 -8.918 1.00 79.81 109 LYS A C 1
ATOM 889 O O . LYS A 1 109 ? -5.320 26.761 -10.082 1.00 79.81 109 LYS A O 1
ATOM 894 N N . ASP A 1 110 ? -4.750 25.466 -8.322 1.00 86.12 110 ASP A N 1
ATOM 895 C CA . ASP A 1 110 ? -4.939 24.168 -8.956 1.00 86.12 110 ASP A CA 1
ATOM 896 C C . ASP A 1 110 ? -6.331 23.616 -8.620 1.00 86.12 110 ASP A C 1
ATOM 898 O O . ASP A 1 110 ? -6.804 23.701 -7.487 1.00 86.12 110 ASP A O 1
ATOM 902 N N . GLY A 1 111 ? -7.002 23.063 -9.624 1.00 86.50 111 GLY A N 1
ATOM 903 C CA . GLY A 1 111 ? -8.122 22.141 -9.460 1.00 86.50 111 GLY A CA 1
ATOM 904 C C . GLY A 1 111 ? -7.678 20.714 -9.766 1.00 86.50 111 GLY A C 1
ATOM 905 O O . GLY A 1 111 ? -6.587 20.496 -10.304 1.00 86.50 111 GLY A O 1
ATOM 906 N N . TYR A 1 112 ? -8.542 19.743 -9.485 1.00 89.81 112 TYR A N 1
ATOM 907 C CA . TYR A 1 112 ? -8.302 18.356 -9.869 1.00 89.81 112 TYR A CA 1
ATOM 908 C C . TYR A 1 112 ? -9.573 17.658 -10.348 1.00 89.81 112 TYR A C 1
ATOM 910 O O . TYR A 1 112 ? -10.686 18.089 -10.052 1.00 89.81 112 TYR A O 1
ATOM 918 N N . LEU A 1 113 ? -9.380 16.563 -11.074 1.00 91.56 113 LEU A N 1
ATOM 919 C CA . LEU A 1 113 ? -10.425 15.633 -11.469 1.00 91.56 113 LEU A CA 1
ATOM 920 C C . LEU A 1 113 ? -9.865 14.214 -11.393 1.00 91.56 113 LEU A C 1
ATOM 922 O O . LEU A 1 113 ? -8.735 13.966 -11.803 1.00 91.56 113 LEU A O 1
ATOM 926 N N . TYR A 1 114 ? -10.644 13.276 -10.874 1.00 92.31 114 TYR A N 1
ATOM 927 C CA . TYR A 1 114 ? -10.242 11.875 -10.878 1.00 92.31 114 TYR A CA 1
ATOM 928 C C . TYR A 1 114 ? -10.246 11.291 -12.296 1.00 92.31 114 TYR A C 1
ATOM 930 O O . TYR A 1 114 ? -11.123 11.616 -13.100 1.00 92.31 114 TYR A O 1
ATOM 938 N N . SER A 1 115 ? -9.283 10.423 -12.599 1.00 92.81 115 SER A N 1
ATOM 939 C CA . SER A 1 115 ? -9.070 9.817 -13.917 1.00 92.81 115 SER A CA 1
ATOM 940 C C . SER A 1 115 ? -10.322 9.165 -14.502 1.00 92.81 115 SER A C 1
ATOM 942 O O . SER A 1 115 ? -10.705 9.506 -15.618 1.00 92.81 115 SER A O 1
ATOM 944 N N . SER A 1 116 ? -11.039 8.329 -13.747 1.00 94.12 116 SER A N 1
ATOM 945 C CA . SER A 1 116 ? -12.276 7.703 -14.240 1.00 94.12 116 SER A CA 1
ATOM 946 C C . SER A 1 116 ? -13.385 8.715 -14.521 1.00 94.12 116 SER A C 1
ATOM 948 O O . SER A 1 116 ? -14.135 8.559 -15.483 1.00 94.12 116 SER A O 1
ATOM 950 N N . ALA A 1 117 ? -13.490 9.777 -13.716 1.00 94.94 117 ALA A N 1
ATOM 951 C CA . ALA A 1 117 ? -14.450 10.845 -13.980 1.00 94.94 117 ALA A CA 1
ATOM 952 C C . ALA A 1 117 ? -14.076 11.622 -15.247 1.00 94.94 117 ALA A C 1
ATOM 954 O O . ALA A 1 117 ? -14.942 11.894 -16.076 1.00 94.94 117 ALA A O 1
ATOM 955 N N . TYR A 1 118 ? -12.791 11.935 -15.427 1.00 95.94 118 TYR A N 1
ATOM 956 C CA . TYR A 1 118 ? -12.294 12.547 -16.654 1.00 95.94 118 TYR A CA 1
ATOM 957 C C . TYR A 1 118 ? -12.610 11.677 -17.873 1.00 95.94 118 TYR A C 1
ATOM 959 O O . TYR A 1 118 ? -13.215 12.177 -18.816 1.00 95.94 118 TYR A O 1
ATOM 967 N N . TYR A 1 119 ? -12.283 10.383 -17.842 1.00 96.19 119 TYR A N 1
ATOM 968 C CA . TYR A 1 119 ? -12.544 9.468 -18.954 1.00 96.19 119 TYR A CA 1
ATOM 969 C C . TYR A 1 119 ? -14.030 9.337 -19.274 1.00 96.19 119 TYR A C 1
ATOM 971 O O . TYR A 1 119 ? -14.403 9.387 -20.445 1.00 96.19 119 TYR A O 1
ATOM 979 N N . TYR A 1 120 ? -14.888 9.261 -18.255 1.00 96.62 120 TYR A N 1
ATOM 980 C CA . TYR A 1 120 ? -16.333 9.257 -18.454 1.00 96.62 120 TYR A CA 1
ATOM 981 C C . TYR A 1 120 ? -16.820 10.488 -19.226 1.00 96.62 120 TYR A C 1
ATOM 983 O O . TYR A 1 120 ? -17.539 10.349 -20.212 1.00 96.62 120 TYR A O 1
ATOM 991 N N . TRP A 1 121 ? -16.408 11.690 -18.821 1.00 95.75 121 TRP A N 1
ATOM 992 C CA . TRP A 1 121 ? -16.820 12.916 -19.511 1.00 95.75 121 TRP A CA 1
ATOM 993 C C . TRP A 1 121 ? -16.156 13.094 -20.865 1.00 95.75 121 TRP A C 1
ATOM 995 O O . TRP A 1 121 ? -16.773 13.621 -21.789 1.00 95.75 121 TRP A O 1
ATOM 1005 N N . ASN A 1 122 ? -14.904 12.665 -20.994 1.00 96.12 122 ASN A N 1
ATOM 1006 C CA . ASN A 1 122 ? -14.170 12.782 -22.240 1.00 96.12 122 ASN A CA 1
ATOM 1007 C C . ASN A 1 122 ? -14.790 11.918 -23.343 1.00 96.12 122 ASN A C 1
ATOM 1009 O O . ASN A 1 122 ? -14.739 12.319 -24.497 1.00 96.12 122 ASN A O 1
ATOM 1013 N N . TYR A 1 123 ? -15.429 10.800 -22.988 1.00 95.81 123 TYR A N 1
ATOM 1014 C CA . TYR A 1 123 ? -16.069 9.874 -23.928 1.00 95.81 123 TYR A CA 1
ATOM 1015 C C . TYR A 1 123 ? -17.574 9.701 -23.675 1.00 95.81 123 TYR A C 1
ATOM 1017 O O . TYR A 1 123 ? -18.148 8.647 -23.957 1.00 95.81 123 TYR A O 1
ATOM 1025 N N . TYR A 1 124 ? -18.230 10.731 -23.134 1.00 94.00 124 TYR A N 1
ATOM 1026 C CA . TYR A 1 124 ? -19.612 10.651 -22.653 1.00 94.00 124 TYR A CA 1
ATOM 1027 C C . TYR A 1 124 ? -20.588 10.089 -23.700 1.00 94.00 124 TYR A C 1
ATOM 1029 O O . TYR A 1 124 ? -21.342 9.154 -23.416 1.00 94.00 124 TYR A O 1
ATOM 1037 N N . SER A 1 125 ? -20.546 10.617 -24.928 1.00 92.19 125 SER A N 1
ATOM 1038 C CA . SER A 1 125 ? -21.452 10.181 -25.999 1.00 92.19 125 SER A CA 1
ATOM 1039 C C . SER A 1 125 ? -21.236 8.728 -26.422 1.00 92.19 125 SER A C 1
ATOM 1041 O O . SER A 1 125 ? -22.218 8.034 -26.674 1.00 92.19 125 SER A O 1
ATOM 1043 N N . GLU A 1 126 ? -19.987 8.253 -26.490 1.00 92.62 126 GLU A N 1
ATOM 1044 C CA . GLU A 1 126 ? -19.690 6.846 -26.799 1.00 92.62 126 GLU A CA 1
ATOM 1045 C C . GLU A 1 126 ? -20.231 5.932 -25.698 1.00 92.62 126 GLU A C 1
ATOM 1047 O O . GLU A 1 126 ? -20.971 4.989 -25.972 1.00 92.62 126 GLU A O 1
ATOM 1052 N N . ILE A 1 127 ? -19.944 6.253 -24.434 1.00 93.31 127 ILE A N 1
ATOM 1053 C CA . ILE A 1 127 ? -20.370 5.451 -23.279 1.00 93.31 127 ILE A CA 1
ATOM 1054 C C . ILE A 1 127 ? -21.899 5.323 -23.220 1.00 93.31 127 ILE A C 1
ATOM 1056 O O . ILE A 1 127 ? -22.422 4.233 -22.970 1.00 93.31 127 ILE A O 1
ATOM 1060 N N . LEU A 1 128 ? -22.632 6.407 -23.490 1.00 89.62 128 LEU A N 1
ATOM 1061 C CA . LEU A 1 128 ? -24.096 6.388 -23.506 1.00 89.62 128 LEU A CA 1
ATOM 1062 C C . LEU A 1 128 ? -24.687 5.422 -24.541 1.00 89.62 128 LEU A C 1
ATOM 1064 O O . LEU A 1 128 ? -25.713 4.790 -24.271 1.00 89.62 128 LEU A O 1
ATOM 1068 N N . GLN A 1 129 ? -24.062 5.289 -25.715 1.00 90.69 129 GLN A N 1
ATOM 1069 C CA . GLN A 1 129 ? -24.555 4.412 -26.785 1.00 90.69 129 GLN A CA 1
ATOM 1070 C C . GLN A 1 129 ? -24.562 2.937 -26.362 1.00 90.69 129 GLN A C 1
ATOM 1072 O O . GLN A 1 129 ? -25.408 2.166 -26.817 1.00 90.69 129 GLN A O 1
ATOM 1077 N N . HIS A 1 130 ? -23.681 2.559 -25.433 1.00 87.12 130 HIS A N 1
ATOM 1078 C CA . HIS A 1 130 ? -23.545 1.191 -24.936 1.00 87.12 130 HIS A CA 1
ATOM 1079 C C . HIS A 1 130 ? -24.587 0.777 -23.886 1.00 87.12 130 HIS A C 1
ATOM 1081 O O . HIS A 1 130 ? -24.556 -0.376 -23.457 1.00 87.12 130 HIS A O 1
ATOM 1087 N N . LYS A 1 131 ? -25.517 1.666 -23.490 1.00 85.06 131 LYS A N 1
ATOM 1088 C CA . LYS A 1 131 ? -26.630 1.382 -22.555 1.00 85.06 131 LYS A CA 1
ATOM 1089 C C . LYS A 1 131 ? -26.184 0.563 -21.337 1.00 85.06 131 LYS A C 1
ATOM 1091 O O . LYS A 1 131 ? -26.545 -0.603 -21.186 1.00 85.06 131 LYS A O 1
ATOM 1096 N N . LEU A 1 132 ? -25.380 1.180 -20.478 1.00 88.38 132 LEU A N 1
ATOM 1097 C CA . LEU A 1 132 ? -24.800 0.520 -19.310 1.00 88.38 132 LEU A CA 1
ATOM 1098 C C . LEU A 1 132 ? -25.872 -0.109 -18.404 1.00 88.38 132 LEU A C 1
ATOM 1100 O O . LEU A 1 132 ? -26.834 0.546 -18.004 1.00 88.38 132 LEU A O 1
ATOM 1104 N N . THR A 1 133 ? -25.674 -1.381 -18.061 1.00 86.62 133 THR A N 1
ATOM 1105 C CA . THR A 1 133 ? -26.528 -2.159 -17.142 1.00 86.62 133 THR A CA 1
ATOM 1106 C C . THR A 1 133 ? -25.810 -2.534 -15.846 1.00 86.62 133 THR A C 1
ATOM 1108 O O . THR A 1 133 ? -26.437 -3.032 -14.915 1.00 86.62 133 THR A O 1
ATOM 1111 N N . LYS A 1 134 ? -24.489 -2.341 -15.799 1.00 92.00 134 LYS A N 1
ATOM 1112 C CA . LYS A 1 134 ? -23.604 -2.669 -14.678 1.00 92.00 134 LYS A CA 1
ATOM 1113 C C . LYS A 1 134 ? -22.698 -1.471 -14.374 1.00 92.00 134 LYS A C 1
ATOM 1115 O O . LYS A 1 134 ? -22.545 -0.605 -15.240 1.00 92.00 134 LYS A O 1
ATOM 1120 N N . PRO A 1 135 ? -22.081 -1.409 -13.180 1.00 94.06 135 PRO A N 1
ATOM 1121 C CA . PRO A 1 135 ? -21.086 -0.385 -12.889 1.00 94.06 135 PRO A CA 1
ATOM 1122 C C . PRO A 1 135 ? -19.919 -0.466 -13.879 1.00 94.06 135 PRO A C 1
ATOM 1124 O O . PRO A 1 135 ? -19.501 -1.562 -14.269 1.00 94.06 135 PRO A O 1
ATOM 1127 N N . LEU A 1 136 ? -19.416 0.696 -14.290 1.00 96.12 136 LEU A N 1
ATOM 1128 C CA . LEU A 1 136 ? -18.363 0.810 -15.297 1.00 96.12 136 LEU A CA 1
ATOM 1129 C C . LEU A 1 136 ? -16.991 0.860 -14.623 1.00 96.12 136 LEU A C 1
ATOM 1131 O O . LEU A 1 136 ? -16.823 1.518 -13.600 1.00 96.12 136 LEU A O 1
ATOM 1135 N N . VAL A 1 137 ? -16.001 0.195 -15.204 1.00 95.38 137 VAL A N 1
ATOM 1136 C CA . VAL A 1 137 ? -14.611 0.198 -14.739 1.00 95.38 137 VAL A CA 1
ATOM 1137 C C . VAL A 1 137 ? -13.715 0.595 -15.902 1.00 95.38 137 VAL A C 1
ATOM 1139 O O . VAL A 1 137 ? -13.772 -0.027 -16.962 1.00 95.38 137 VAL A O 1
ATOM 1142 N N . PHE A 1 138 ? -12.877 1.610 -15.707 1.00 94.19 138 PHE A N 1
ATOM 1143 C CA . PHE A 1 138 ? -11.895 2.013 -16.708 1.00 94.19 138 PHE A CA 1
ATOM 1144 C C . PHE A 1 138 ? -10.587 1.246 -16.521 1.00 94.19 138 PHE A C 1
ATOM 1146 O O . PHE A 1 138 ? -10.061 1.141 -15.413 1.00 94.19 138 PHE A O 1
ATOM 1153 N N . VAL A 1 139 ? -10.059 0.724 -17.624 1.00 92.38 139 VAL A N 1
ATOM 1154 C CA . VAL A 1 139 ? -8.721 0.139 -17.713 1.00 92.38 139 VAL A CA 1
ATOM 1155 C C . VAL A 1 139 ? -7.924 0.992 -18.678 1.00 92.38 139 VAL A C 1
ATOM 1157 O O . VAL A 1 139 ? -8.274 1.087 -19.850 1.00 92.38 139 VAL A O 1
ATOM 1160 N N . ASP A 1 140 ? -6.875 1.624 -18.174 1.00 90.69 140 ASP A N 1
ATOM 1161 C CA . ASP A 1 140 ? -6.049 2.557 -18.930 1.00 90.69 140 ASP A CA 1
ATOM 1162 C C . ASP A 1 140 ? -4.689 1.927 -19.240 1.00 90.69 140 ASP A C 1
ATOM 1164 O O . ASP A 1 140 ? -3.999 1.462 -18.331 1.00 90.69 140 ASP A O 1
ATOM 1168 N N . LEU A 1 141 ? -4.342 1.860 -20.528 1.00 90.75 141 LEU A N 1
ATOM 1169 C CA . LEU A 1 141 ? -3.082 1.294 -21.019 1.00 90.75 141 LEU A CA 1
ATOM 1170 C C . LEU A 1 141 ? -2.007 2.355 -21.290 1.00 90.75 141 LEU A C 1
ATOM 1172 O O . LEU A 1 141 ? -0.921 1.994 -21.745 1.00 90.75 141 LEU A O 1
ATOM 1176 N N . ASP A 1 142 ? -2.296 3.630 -21.027 1.00 90.50 142 ASP A N 1
ATOM 1177 C CA . ASP A 1 142 ? -1.405 4.760 -21.305 1.00 90.50 142 ASP A CA 1
ATOM 1178 C C . ASP A 1 142 ? -0.870 5.419 -20.016 1.00 90.50 142 ASP A C 1
ATOM 1180 O O . ASP A 1 142 ? -0.151 6.423 -20.071 1.00 90.50 142 ASP A O 1
ATOM 1184 N N . ASN A 1 143 ? -1.204 4.869 -18.846 1.00 87.88 143 ASN A N 1
ATOM 1185 C CA . ASN A 1 143 ? -0.918 5.464 -17.544 1.00 87.88 143 ASN A CA 1
ATOM 1186 C C . ASN A 1 143 ? 0.417 5.030 -16.902 1.00 87.88 143 ASN A C 1
ATOM 1188 O O . ASN A 1 143 ? 1.077 4.070 -17.302 1.00 87.88 143 ASN A O 1
ATOM 1192 N N . PHE A 1 144 ? 0.810 5.738 -15.840 1.00 80.06 144 PHE A N 1
ATOM 1193 C CA . PHE A 1 144 ? 1.864 5.311 -14.926 1.00 80.06 144 PHE A CA 1
ATOM 1194 C C . PHE A 1 144 ? 1.369 4.144 -14.067 1.00 80.06 144 PHE A C 1
ATOM 1196 O O . PHE A 1 144 ? 0.675 4.341 -13.067 1.00 80.06 144 PHE A O 1
ATOM 1203 N N . VAL A 1 145 ? 1.778 2.923 -14.392 1.00 66.06 145 VAL A N 1
ATOM 1204 C CA . VAL A 1 145 ? 1.577 1.761 -13.518 1.00 66.06 145 VAL A CA 1
ATOM 1205 C C . VAL A 1 145 ? 2.943 1.215 -13.138 1.00 66.06 145 VAL A C 1
ATOM 1207 O O . VAL A 1 145 ? 3.682 0.709 -13.977 1.00 66.06 145 VAL A O 1
ATOM 1210 N N . SER A 1 146 ? 3.303 1.372 -11.866 1.00 50.12 146 SER A N 1
ATOM 1211 C CA . SER A 1 146 ? 4.550 0.847 -11.326 1.00 50.12 146 SER A CA 1
ATOM 1212 C C . SER A 1 146 ? 4.410 -0.633 -10.976 1.00 50.12 146 SER A C 1
ATOM 1214 O O . SER A 1 146 ? 3.572 -0.996 -10.150 1.00 50.12 146 SER A O 1
ATOM 1216 N N . VAL A 1 147 ? 5.284 -1.467 -11.531 1.00 45.31 147 VAL A N 1
ATOM 1217 C CA . VAL A 1 147 ? 5.528 -2.837 -11.065 1.00 45.31 147 VAL A CA 1
ATOM 1218 C C . VAL A 1 147 ? 6.715 -2.791 -10.098 1.00 45.31 147 VAL A C 1
ATOM 1220 O O . VAL A 1 147 ? 7.730 -2.171 -10.409 1.00 45.31 147 VAL A O 1
ATOM 1223 N N . ASP A 1 148 ? 6.592 -3.390 -8.910 1.00 39.88 148 ASP A N 1
ATOM 1224 C CA . ASP A 1 148 ? 7.737 -3.583 -8.011 1.00 39.88 148 ASP A CA 1
ATOM 1225 C C . ASP A 1 148 ? 8.538 -4.806 -8.467 1.00 39.88 148 ASP A C 1
ATOM 1227 O O . ASP A 1 148 ? 7.973 -5.889 -8.615 1.00 39.88 148 ASP A O 1
ATOM 1231 N N . ALA A 1 149 ? 9.845 -4.645 -8.662 1.00 38.41 149 ALA A N 1
ATOM 1232 C CA . ALA A 1 149 ? 10.754 -5.770 -8.867 1.00 38.41 149 ALA A CA 1
ATOM 1233 C C . ALA A 1 149 ? 11.217 -6.388 -7.529 1.00 38.41 149 ALA A C 1
ATOM 1235 O O . ALA A 1 149 ? 11.794 -7.473 -7.534 1.00 38.41 149 ALA A O 1
ATOM 1236 N N . GLU A 1 150 ? 10.958 -5.738 -6.383 1.00 41.12 150 GLU A N 1
ATOM 1237 C CA . GLU A 1 150 ? 11.517 -6.125 -5.076 1.00 41.12 150 GLU A CA 1
ATOM 1238 C C . GLU A 1 150 ? 10.471 -6.573 -4.035 1.00 41.12 150 GLU A C 1
ATOM 1240 O O . GLU A 1 150 ? 10.836 -7.013 -2.942 1.00 41.12 150 GLU A O 1
ATOM 1245 N N . ARG A 1 151 ? 9.166 -6.537 -4.347 1.00 39.88 151 ARG A N 1
ATOM 1246 C CA . ARG A 1 151 ? 8.096 -7.024 -3.452 1.00 39.88 151 ARG A CA 1
ATOM 1247 C C . ARG A 1 151 ? 7.113 -7.936 -4.182 1.00 39.88 151 ARG A C 1
ATOM 1249 O O . ARG A 1 151 ? 6.422 -7.521 -5.101 1.00 39.88 151 ARG A O 1
ATOM 1256 N N . LEU A 1 152 ? 7.014 -9.176 -3.705 1.00 37.56 152 LEU A N 1
ATOM 1257 C CA . LEU A 1 152 ? 6.344 -10.306 -4.363 1.00 37.56 152 LEU A CA 1
ATOM 1258 C C . LEU A 1 152 ? 4.817 -10.218 -4.565 1.00 37.56 152 LEU A C 1
ATOM 1260 O O . LEU A 1 152 ? 4.271 -11.161 -5.121 1.00 37.56 152 LEU A O 1
ATOM 1264 N N . VAL A 1 153 ? 4.110 -9.144 -4.187 1.00 40.03 153 VAL A N 1
ATOM 1265 C CA . VAL A 1 153 ? 2.707 -8.926 -4.609 1.00 40.03 153 VAL A CA 1
ATOM 1266 C C . VAL A 1 153 ? 2.373 -7.426 -4.585 1.00 40.03 153 VAL A C 1
ATOM 1268 O O . VAL A 1 153 ? 2.170 -6.851 -3.515 1.00 40.03 153 VAL A O 1
ATOM 1271 N N . VAL A 1 154 ? 2.242 -6.784 -5.750 1.00 44.59 154 VAL A N 1
ATOM 1272 C CA . VAL A 1 154 ? 1.553 -5.486 -5.878 1.00 44.59 154 VAL A CA 1
ATOM 1273 C C . VAL A 1 154 ? 0.173 -5.743 -6.473 1.00 44.59 154 VAL A C 1
ATOM 1275 O O . VAL A 1 154 ? 0.057 -6.176 -7.615 1.00 44.59 154 VAL A O 1
ATOM 1278 N N . ARG A 1 155 ? -0.885 -5.473 -5.701 1.00 51.31 155 ARG A N 1
ATOM 1279 C CA . ARG A 1 155 ? -2.264 -5.477 -6.210 1.00 51.31 155 ARG A CA 1
ATOM 1280 C C . ARG A 1 155 ? -2.618 -4.075 -6.693 1.00 51.31 155 ARG A C 1
ATOM 1282 O O . ARG A 1 155 ? -2.745 -3.165 -5.868 1.00 51.31 155 ARG A O 1
ATOM 1289 N N . HIS A 1 156 ? -2.794 -3.884 -7.999 1.00 66.75 156 HIS A N 1
ATOM 1290 C CA . HIS A 1 156 ? -3.378 -2.642 -8.512 1.00 66.75 156 HIS A CA 1
ATOM 1291 C C . HIS A 1 156 ? -4.859 -2.577 -8.132 1.00 66.75 156 HIS A C 1
ATOM 1293 O O . HIS A 1 156 ? -5.519 -3.605 -7.980 1.00 66.75 156 HIS A O 1
ATOM 1299 N N . ARG A 1 157 ? -5.377 -1.361 -7.945 1.00 78.75 157 ARG A N 1
ATOM 1300 C CA . ARG A 1 157 ? -6.776 -1.124 -7.576 1.00 78.75 157 ARG A CA 1
ATOM 1301 C C . ARG A 1 157 ? -7.471 -0.382 -8.706 1.00 78.75 157 ARG A C 1
ATOM 1303 O O . ARG A 1 157 ? -7.070 0.733 -9.027 1.00 78.75 157 ARG A O 1
ATOM 1310 N N . LEU A 1 158 ? -8.510 -0.983 -9.272 1.00 87.75 158 LEU A N 1
ATOM 1311 C CA . LEU A 1 158 ? -9.437 -0.304 -10.175 1.00 87.75 158 LEU A CA 1
ATOM 1312 C C . LEU A 1 158 ? -10.662 0.143 -9.376 1.00 87.75 158 LEU A C 1
ATOM 1314 O O . LEU A 1 158 ? -11.165 -0.615 -8.543 1.00 87.75 158 LEU A O 1
ATOM 1318 N N . ILE A 1 159 ? -11.135 1.366 -9.615 1.00 90.88 159 ILE A N 1
ATOM 1319 C CA . ILE A 1 159 ? -12.287 1.939 -8.912 1.00 90.88 159 ILE A CA 1
ATOM 1320 C C . ILE A 1 159 ? -13.504 1.911 -9.845 1.00 90.88 159 ILE A C 1
ATOM 1322 O O . ILE A 1 159 ? -13.501 2.610 -10.859 1.00 90.88 159 ILE A O 1
ATOM 1326 N N . PRO A 1 160 ? -14.551 1.125 -9.537 1.00 94.06 160 PRO A N 1
ATOM 1327 C CA . PRO A 1 160 ? -15.784 1.152 -10.313 1.00 94.06 160 PRO A CA 1
ATOM 1328 C C . PRO A 1 160 ? -16.511 2.490 -10.173 1.00 94.06 160 PRO A C 1
ATOM 1330 O O . PRO A 1 160 ? -16.500 3.101 -9.100 1.00 94.06 160 PRO A O 1
ATOM 1333 N N . ILE A 1 161 ? -17.221 2.899 -11.224 1.00 95.00 161 ILE A N 1
ATOM 1334 C CA . ILE A 1 161 ? -18.129 4.041 -11.199 1.00 95.00 161 ILE A CA 1
ATOM 1335 C C . ILE A 1 161 ? -19.593 3.607 -11.326 1.00 95.00 161 ILE A C 1
ATOM 1337 O O . ILE A 1 161 ? -19.962 2.773 -12.157 1.00 95.00 161 ILE A O 1
ATOM 1341 N N . ASN A 1 162 ? -20.439 4.213 -10.497 1.00 92.69 162 ASN A N 1
ATOM 1342 C CA . ASN A 1 162 ? -21.895 4.177 -10.622 1.00 92.69 162 ASN A CA 1
ATOM 1343 C C . ASN A 1 162 ? -22.386 5.481 -11.257 1.00 92.69 162 ASN A C 1
ATOM 1345 O O . ASN A 1 162 ? -21.693 6.490 -11.203 1.00 92.69 162 ASN A O 1
ATOM 1349 N N . LEU A 1 163 ? -23.591 5.489 -11.822 1.00 92.12 163 LEU A N 1
ATOM 1350 C CA . LEU A 1 163 ? -24.178 6.687 -12.423 1.00 92.12 163 LEU A CA 1
ATOM 1351 C C . LEU A 1 163 ? -25.382 7.161 -11.610 1.00 92.12 163 LEU A C 1
ATOM 1353 O O . LEU A 1 163 ? -26.245 6.360 -11.254 1.00 92.12 163 LEU A O 1
ATOM 1357 N N . SER A 1 164 ? -25.457 8.464 -11.345 1.00 89.62 164 SER A N 1
ATOM 1358 C CA . SER A 1 164 ? -26.584 9.093 -10.645 1.00 89.62 164 SER A CA 1
ATOM 1359 C C . SER A 1 164 ? -27.123 10.286 -11.423 1.00 89.62 164 SER A C 1
ATOM 1361 O O . SER A 1 164 ? -26.371 10.995 -12.086 1.00 89.62 164 SER A O 1
ATOM 1363 N N . ARG A 1 165 ? -28.438 10.511 -11.361 1.00 87.12 165 ARG A N 1
ATOM 1364 C CA . ARG A 1 165 ? -29.076 11.715 -11.911 1.00 87.12 165 ARG A CA 1
ATOM 1365 C C . ARG A 1 165 ? -29.234 12.751 -10.805 1.00 87.12 165 ARG A C 1
ATOM 1367 O O . ARG A 1 165 ? -29.632 12.404 -9.697 1.00 87.12 165 ARG A O 1
ATOM 1374 N N . LEU A 1 166 ? -28.946 14.007 -11.129 1.00 82.44 166 LEU A N 1
ATOM 1375 C CA . LEU A 1 166 ? -29.155 15.153 -10.249 1.00 82.44 166 LEU A CA 1
ATOM 1376 C C . LEU A 1 166 ? -30.076 16.164 -10.925 1.00 82.44 166 LEU A C 1
ATOM 1378 O O . LEU A 1 166 ? -30.002 16.347 -12.136 1.00 82.44 166 LEU A O 1
ATOM 1382 N N . ASP A 1 167 ? -30.887 16.859 -10.132 1.00 78.69 167 ASP A N 1
ATOM 1383 C CA . ASP A 1 167 ? -31.903 17.791 -10.639 1.00 78.69 167 ASP A CA 1
ATOM 1384 C C . ASP A 1 167 ? -31.309 18.990 -11.398 1.00 78.69 167 ASP A C 1
ATOM 1386 O O . ASP A 1 167 ? -31.956 19.565 -12.268 1.00 78.69 167 ASP A O 1
ATOM 1390 N N . ASN A 1 168 ? -30.061 19.361 -11.095 1.00 79.69 168 ASN A N 1
ATOM 1391 C CA . ASN A 1 168 ? -29.349 20.478 -11.719 1.00 79.69 168 ASN A CA 1
ATOM 1392 C C . ASN A 1 168 ? -28.460 20.067 -12.908 1.00 79.69 168 ASN A C 1
ATOM 1394 O O . ASN A 1 168 ? -27.658 20.879 -13.367 1.00 79.69 168 ASN A O 1
ATOM 1398 N N . SER A 1 169 ? -28.561 18.825 -13.392 1.00 80.25 169 SER A N 1
ATOM 1399 C CA . SER A 1 169 ? -27.756 18.336 -14.511 1.00 80.25 169 SER A CA 1
ATOM 1400 C C . SER A 1 169 ? -28.607 17.566 -15.519 1.00 80.25 169 SER A C 1
ATOM 1402 O O . SER A 1 169 ? -29.298 16.621 -15.136 1.00 80.25 169 SER A O 1
ATOM 1404 N N . PRO A 1 170 ? -28.518 17.877 -16.826 1.00 83.25 170 PRO A N 1
ATOM 1405 C CA . PRO A 1 170 ? -29.094 17.014 -17.855 1.00 83.25 170 PRO A CA 1
ATOM 1406 C C . PRO A 1 170 ? -28.320 15.689 -17.990 1.00 83.25 170 PRO A C 1
ATOM 1408 O O . PRO A 1 170 ? -28.792 14.752 -18.634 1.00 83.25 170 PRO A O 1
ATOM 1411 N N . TYR A 1 171 ? -27.139 15.602 -17.373 1.00 89.31 171 TYR A N 1
ATOM 1412 C CA . TYR A 1 171 ? -26.230 14.472 -17.446 1.00 89.31 171 TYR A CA 1
ATOM 1413 C C . TYR A 1 171 ? -26.321 13.564 -16.220 1.00 89.31 171 TYR A C 1
ATOM 1415 O O . TYR A 1 171 ? -26.557 14.003 -15.093 1.00 89.31 171 TYR A O 1
ATOM 1423 N N . GLN A 1 172 ? -26.036 12.279 -16.430 1.00 91.62 172 GLN A N 1
ATOM 1424 C CA . GLN A 1 172 ? -25.733 11.368 -15.331 1.00 91.62 172 GLN A CA 1
ATOM 1425 C C . GLN A 1 172 ? -24.314 11.634 -14.826 1.00 91.62 172 GLN A C 1
ATOM 1427 O O . GLN A 1 172 ? -23.366 11.622 -15.609 1.00 91.62 172 GLN A O 1
ATOM 1432 N N . VAL A 1 173 ? -24.173 11.866 -13.526 1.00 92.88 173 VAL A N 1
ATOM 1433 C CA . VAL A 1 173 ? -22.901 12.153 -12.863 1.00 92.88 173 VAL A CA 1
ATOM 1434 C C . VAL A 1 173 ? -22.244 10.839 -12.426 1.00 92.88 173 VAL A C 1
ATOM 1436 O O . VAL A 1 173 ? -22.923 10.007 -11.808 1.00 92.88 173 VAL A O 1
ATOM 1439 N N . PRO A 1 174 ? -20.945 10.632 -12.716 1.00 95.00 174 PRO A N 1
ATOM 1440 C CA . PRO A 1 174 ? -20.216 9.449 -12.281 1.00 95.00 174 PRO A CA 1
ATOM 1441 C C . PRO A 1 174 ? -19.884 9.525 -10.783 1.00 95.00 174 PRO A C 1
ATOM 1443 O O . PRO A 1 174 ? -19.381 10.531 -10.283 1.00 95.00 174 PRO A O 1
ATOM 1446 N N . ILE A 1 175 ? -20.143 8.435 -10.066 1.00 93.12 175 ILE A N 1
ATOM 1447 C CA . ILE A 1 175 ? -19.859 8.256 -8.641 1.00 93.12 175 ILE A CA 1
ATOM 1448 C C . ILE A 1 175 ? -18.760 7.208 -8.491 1.00 93.12 175 ILE A C 1
ATOM 1450 O O . ILE A 1 175 ? -18.988 6.034 -8.781 1.00 93.12 175 ILE A O 1
ATOM 1454 N N . LEU A 1 176 ? -17.598 7.606 -7.985 1.00 92.06 176 LEU A N 1
ATOM 1455 C CA . LEU A 1 176 ? -16.476 6.719 -7.709 1.00 92.06 176 LEU A CA 1
ATOM 1456 C C . LEU A 1 176 ? -16.757 5.861 -6.470 1.00 92.06 176 LEU A C 1
ATOM 1458 O O . LEU A 1 176 ? -16.953 6.377 -5.365 1.00 92.06 176 LEU A O 1
ATOM 1462 N N . ASN A 1 177 ? -16.747 4.539 -6.647 1.00 88.75 177 ASN A N 1
ATOM 1463 C CA . ASN A 1 177 ? -16.968 3.557 -5.589 1.00 88.75 177 ASN A CA 1
ATOM 1464 C C . ASN A 1 177 ? -15.658 3.061 -4.977 1.00 88.75 177 ASN A C 1
ATOM 1466 O O . ASN A 1 177 ? -15.228 1.925 -5.176 1.00 88.75 177 ASN A O 1
ATOM 1470 N N . THR A 1 178 ? -15.051 3.924 -4.168 1.00 80.62 178 THR A N 1
ATOM 1471 C CA . THR A 1 178 ? -13.821 3.639 -3.414 1.00 80.62 178 THR A CA 1
ATOM 1472 C C . THR A 1 178 ? -13.991 2.552 -2.346 1.00 80.62 178 THR A C 1
ATOM 1474 O O . THR A 1 178 ? -12.995 1.979 -1.912 1.00 80.62 178 THR A O 1
ATOM 1477 N N . LYS A 1 179 ? -15.229 2.205 -1.958 1.00 77.81 179 LYS A N 1
ATOM 1478 C CA . LYS A 1 179 ? -15.524 1.160 -0.957 1.00 77.81 179 LYS A CA 1
ATOM 1479 C C . LYS A 1 179 ? -15.335 -0.263 -1.475 1.00 77.81 179 LYS A C 1
ATOM 1481 O O . LYS A 1 179 ? -15.090 -1.172 -0.686 1.00 77.81 179 LYS A O 1
ATOM 1486 N N . LYS A 1 180 ? -15.501 -0.478 -2.781 1.00 82.50 180 LYS A N 1
ATOM 1487 C CA . LYS A 1 180 ? -15.400 -1.801 -3.418 1.00 82.50 180 LYS A CA 1
ATOM 1488 C C . LYS A 1 180 ? -14.402 -1.764 -4.580 1.00 82.50 180 LYS A C 1
ATOM 1490 O O . LYS A 1 180 ? -14.813 -1.929 -5.728 1.00 82.50 180 LYS A O 1
ATOM 1495 N N . PRO A 1 181 ? -13.107 -1.517 -4.307 1.00 85.50 181 PRO A N 1
ATOM 1496 C CA . PRO A 1 181 ? -12.093 -1.546 -5.348 1.00 85.50 181 PRO A CA 1
ATOM 1497 C C . PRO A 1 181 ? -11.916 -2.972 -5.875 1.00 85.50 181 PRO A C 1
ATOM 1499 O O . PRO A 1 181 ? -12.013 -3.947 -5.125 1.00 85.50 181 PRO A O 1
ATOM 1502 N N . ILE A 1 182 ? -11.601 -3.088 -7.160 1.00 86.38 182 ILE A N 1
ATOM 1503 C CA . ILE A 1 182 ? -11.201 -4.352 -7.775 1.00 86.38 182 ILE A CA 1
ATOM 1504 C C . ILE A 1 182 ? -9.690 -4.462 -7.639 1.00 86.38 182 ILE A C 1
ATOM 1506 O O . ILE A 1 182 ? -8.954 -3.604 -8.130 1.00 86.38 182 ILE A O 1
ATOM 1510 N N . PHE A 1 183 ? -9.234 -5.508 -6.961 1.00 81.31 183 PHE A N 1
ATOM 1511 C CA . PHE A 1 183 ? -7.815 -5.806 -6.836 1.00 81.31 183 PHE A CA 1
ATOM 1512 C C . PHE A 1 183 ? -7.388 -6.700 -7.991 1.00 81.31 183 PHE A C 1
ATOM 1514 O O . PHE A 1 183 ? -7.923 -7.795 -8.145 1.00 81.31 183 PHE A O 1
ATOM 1521 N N . ILE A 1 184 ? -6.422 -6.236 -8.772 1.00 74.75 184 ILE A N 1
ATOM 1522 C CA . ILE A 1 184 ? -5.863 -6.985 -9.895 1.00 74.75 184 ILE A CA 1
ATOM 1523 C C . ILE A 1 184 ? -4.384 -7.260 -9.628 1.00 74.75 184 ILE A C 1
ATOM 1525 O O . ILE A 1 184 ? -3.666 -6.395 -9.115 1.00 74.75 184 ILE A O 1
ATOM 1529 N N . ASP A 1 185 ? -3.932 -8.463 -9.967 1.00 64.88 185 ASP A N 1
ATOM 1530 C CA . ASP A 1 185 ? -2.509 -8.794 -9.958 1.00 64.88 185 ASP A CA 1
ATOM 1531 C C . ASP A 1 185 ? -1.805 -8.042 -11.101 1.00 64.88 185 ASP A C 1
ATOM 1533 O O . ASP A 1 185 ? -2.421 -7.744 -12.125 1.00 64.88 185 ASP A O 1
ATOM 1537 N N . SER A 1 186 ? -0.527 -7.688 -10.939 1.00 60.34 186 SER A N 1
ATOM 1538 C CA . SER A 1 186 ? 0.247 -6.859 -11.881 1.00 60.34 186 SER A CA 1
ATOM 1539 C C . SER A 1 186 ? 0.610 -7.577 -13.197 1.00 60.34 186 SER A C 1
ATOM 1541 O O . SER A 1 186 ? 1.776 -7.641 -13.580 1.00 60.34 186 SER A O 1
ATOM 1543 N N . GLY A 1 187 ? -0.374 -8.153 -13.893 1.00 61.91 187 GLY A N 1
ATOM 1544 C CA . GLY A 1 187 ? -0.189 -8.932 -15.124 1.00 61.91 187 GLY A CA 1
ATOM 1545 C C . GLY A 1 187 ? 0.001 -8.103 -16.400 1.00 61.91 187 GLY A C 1
ATOM 1546 O O . GLY A 1 187 ? 0.208 -8.675 -17.472 1.00 61.91 187 GLY A O 1
ATOM 1547 N N . TYR A 1 188 ? -0.075 -6.771 -16.315 1.00 74.94 188 TYR A N 1
ATOM 1548 C CA . TYR A 1 188 ? 0.120 -5.872 -17.452 1.00 74.94 188 TYR A CA 1
ATOM 1549 C C . TYR A 1 188 ? 0.932 -4.635 -17.059 1.00 74.94 188 TYR A C 1
ATOM 1551 O O . TYR A 1 188 ? 0.598 -3.958 -16.088 1.00 74.94 188 TYR A O 1
ATOM 1559 N N . ASN A 1 189 ? 1.973 -4.337 -17.844 1.00 83.56 189 ASN A N 1
ATOM 1560 C CA . ASN A 1 189 ? 2.854 -3.184 -17.673 1.00 83.56 189 ASN A CA 1
ATOM 1561 C C . ASN A 1 189 ? 2.673 -2.194 -18.850 1.00 83.56 189 ASN A C 1
ATOM 1563 O O . ASN A 1 189 ? 3.251 -2.404 -19.922 1.00 83.56 189 ASN A O 1
ATOM 1567 N N . PRO A 1 190 ? 1.882 -1.118 -18.676 1.00 85.19 190 PRO A N 1
ATOM 1568 C CA . PRO A 1 190 ? 1.657 -0.065 -19.672 1.00 85.19 190 PRO A CA 1
ATOM 1569 C C . PRO A 1 190 ? 2.942 0.604 -20.175 1.00 85.19 190 PRO A C 1
ATOM 1571 O O . PRO A 1 190 ? 3.096 0.829 -21.376 1.00 85.19 190 PRO A O 1
ATOM 1574 N N . ILE A 1 191 ? 3.889 0.875 -19.268 1.00 88.62 191 ILE A N 1
ATOM 1575 C CA . ILE A 1 191 ? 5.155 1.560 -19.568 1.00 88.62 191 ILE A CA 1
ATOM 1576 C C . ILE A 1 191 ? 6.000 0.704 -20.514 1.00 88.62 191 ILE A C 1
ATOM 1578 O O . ILE A 1 1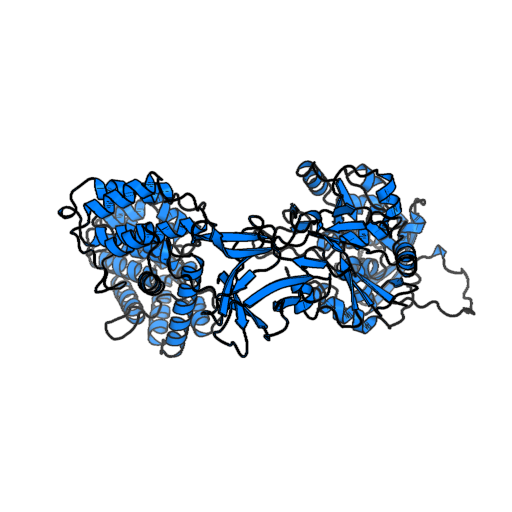91 ? 6.443 1.163 -21.569 1.00 88.62 191 ILE A O 1
ATOM 1582 N N . GLU A 1 192 ? 6.196 -0.562 -20.152 1.00 89.12 192 GLU A N 1
ATOM 1583 C CA . GLU A 1 192 ? 6.950 -1.521 -20.961 1.00 89.12 192 GLU A CA 1
ATOM 1584 C C . GLU A 1 192 ? 6.265 -1.799 -22.299 1.00 89.12 192 GLU A C 1
ATOM 1586 O O . GLU A 1 192 ? 6.937 -1.850 -23.331 1.00 89.12 192 GLU A O 1
ATOM 1591 N N . SER A 1 193 ? 4.933 -1.904 -22.303 1.00 90.38 193 SER A N 1
ATOM 1592 C CA . SER A 1 193 ? 4.150 -2.129 -23.521 1.00 90.38 193 SER A CA 1
ATOM 1593 C C . SER A 1 193 ? 4.305 -0.967 -24.503 1.00 90.38 193 SER A C 1
ATOM 1595 O O . SER A 1 193 ? 4.625 -1.192 -25.670 1.00 90.38 193 SER A O 1
ATOM 1597 N N . TYR A 1 194 ? 4.166 0.284 -24.044 1.00 93.75 194 TYR A N 1
ATOM 1598 C CA . TYR A 1 194 ? 4.345 1.463 -24.898 1.00 93.75 194 TYR A CA 1
ATOM 1599 C C . TYR A 1 194 ? 5.768 1.556 -25.464 1.00 93.75 194 TYR A C 1
ATOM 1601 O O . TYR A 1 194 ? 5.950 1.731 -26.672 1.00 93.75 194 TYR A O 1
ATOM 1609 N N . ASN A 1 195 ? 6.784 1.359 -24.619 1.00 93.75 195 ASN A N 1
ATOM 1610 C CA . ASN A 1 195 ? 8.182 1.358 -25.052 1.00 93.75 195 ASN A CA 1
ATOM 1611 C C . ASN A 1 195 ? 8.458 0.252 -26.085 1.00 93.75 195 ASN A C 1
ATOM 1613 O O . ASN A 1 195 ? 9.077 0.512 -27.121 1.00 93.75 195 ASN A O 1
ATOM 1617 N N . SER A 1 196 ? 7.935 -0.954 -25.859 1.00 94.56 196 SER A N 1
ATOM 1618 C CA . SER A 1 196 ? 8.086 -2.101 -26.764 1.00 94.56 196 SER A CA 1
ATOM 1619 C C . SER A 1 196 ? 7.385 -1.890 -28.104 1.00 94.56 196 SER A C 1
ATOM 1621 O O . SER A 1 196 ? 7.924 -2.271 -29.149 1.00 94.56 196 SER A O 1
ATOM 1623 N N . ILE A 1 197 ? 6.213 -1.249 -28.109 1.00 96.25 197 ILE A N 1
ATOM 1624 C CA . ILE A 1 197 ? 5.489 -0.875 -29.331 1.00 96.25 197 ILE A CA 1
ATOM 1625 C C . ILE A 1 197 ? 6.311 0.133 -30.143 1.00 96.25 197 ILE A C 1
ATOM 1627 O O . ILE A 1 197 ? 6.591 -0.125 -31.317 1.00 96.25 197 ILE A O 1
ATOM 1631 N N . CYS A 1 198 ? 6.772 1.230 -29.531 1.00 96.81 198 CYS A N 1
ATOM 1632 C CA . CYS A 1 198 ? 7.598 2.233 -30.215 1.00 96.81 198 CYS A CA 1
ATOM 1633 C C . CYS A 1 198 ? 8.896 1.629 -30.769 1.00 96.81 198 CYS A C 1
ATOM 1635 O O . CYS A 1 198 ? 9.244 1.872 -31.926 1.00 96.81 198 CYS A O 1
ATOM 1637 N N . GLN A 1 199 ? 9.586 0.789 -29.992 1.00 96.00 199 GLN A N 1
ATOM 1638 C CA . GLN A 1 199 ? 10.786 0.085 -30.453 1.00 96.00 199 GLN A CA 1
ATOM 1639 C C . GLN A 1 199 ? 10.491 -0.891 -31.597 1.00 96.00 199 GLN A C 1
ATOM 1641 O O . GLN A 1 199 ? 11.274 -0.988 -32.540 1.00 96.00 199 GLN A O 1
ATOM 1646 N N . SER A 1 200 ? 9.367 -1.608 -31.554 1.00 96.44 200 SER A N 1
ATOM 1647 C CA . SER A 1 200 ? 8.985 -2.555 -32.610 1.00 96.44 200 SER A CA 1
ATOM 1648 C C . SER A 1 200 ? 8.662 -1.843 -33.925 1.00 96.44 200 SER A C 1
ATOM 1650 O O . SER A 1 200 ? 9.099 -2.293 -34.988 1.00 96.44 200 SER A O 1
ATOM 1652 N N . ILE A 1 201 ? 7.970 -0.701 -33.860 1.00 96.69 201 ILE A N 1
ATOM 1653 C CA . ILE A 1 201 ? 7.714 0.157 -35.025 1.00 96.69 201 ILE A CA 1
ATOM 1654 C C . ILE A 1 201 ? 9.039 0.701 -35.571 1.00 96.69 201 ILE A C 1
ATOM 1656 O O . ILE A 1 201 ? 9.318 0.534 -36.758 1.00 96.69 201 ILE A O 1
ATOM 1660 N N . ALA A 1 202 ? 9.898 1.266 -34.718 1.00 96.56 202 ALA A N 1
ATOM 1661 C CA . ALA A 1 202 ? 11.210 1.776 -35.119 1.00 96.56 202 ALA A CA 1
ATOM 1662 C C . ALA A 1 202 ? 12.068 0.694 -35.799 1.00 96.56 202 ALA A C 1
ATOM 1664 O O . ALA A 1 202 ? 12.615 0.915 -36.882 1.00 96.56 202 ALA A O 1
ATOM 1665 N N . ARG A 1 203 ? 12.116 -0.516 -35.225 1.00 95.12 203 ARG A N 1
ATOM 1666 C CA . ARG A 1 203 ? 12.835 -1.664 -35.797 1.00 95.12 203 ARG A CA 1
ATOM 1667 C C . ARG A 1 203 ? 12.308 -2.016 -37.182 1.00 95.12 203 ARG A C 1
ATOM 1669 O O . ARG A 1 203 ? 13.098 -2.254 -38.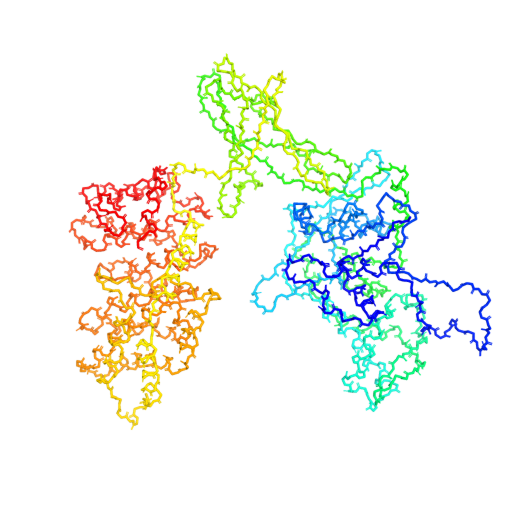093 1.00 95.12 203 ARG A O 1
ATOM 1676 N N . ARG A 1 204 ? 10.983 -2.026 -37.362 1.00 94.94 204 ARG A N 1
ATOM 1677 C CA . ARG A 1 204 ? 10.356 -2.309 -38.659 1.00 94.94 204 ARG A CA 1
ATOM 1678 C C . ARG A 1 204 ? 10.692 -1.239 -39.697 1.00 94.94 204 ARG A C 1
ATOM 1680 O O . ARG A 1 204 ? 11.013 -1.584 -40.832 1.00 94.94 204 ARG A O 1
ATOM 1687 N N . ILE A 1 205 ? 10.663 0.035 -39.312 1.00 95.25 205 ILE A N 1
ATOM 1688 C CA . ILE A 1 205 ? 11.024 1.158 -40.187 1.00 95.25 205 ILE A CA 1
ATOM 1689 C C . ILE A 1 205 ? 12.475 1.030 -40.659 1.00 95.25 205 ILE A C 1
ATOM 1691 O O . ILE A 1 205 ? 12.732 1.111 -41.864 1.00 95.25 205 ILE A O 1
ATOM 1695 N N . LEU A 1 206 ? 13.413 0.793 -39.736 1.00 94.81 206 LEU A N 1
ATOM 1696 C CA . LEU A 1 206 ? 14.832 0.653 -40.064 1.00 94.81 206 LEU A CA 1
ATOM 1697 C C . LEU A 1 206 ? 15.101 -0.594 -40.910 1.00 94.81 206 LEU A C 1
ATOM 1699 O O . LEU A 1 206 ? 15.827 -0.504 -41.894 1.00 94.81 206 LEU A O 1
ATOM 1703 N N . ALA A 1 207 ? 14.478 -1.733 -40.605 1.00 92.94 207 ALA A N 1
ATOM 1704 C CA . ALA A 1 207 ? 14.639 -2.955 -41.396 1.00 92.94 207 ALA A CA 1
ATOM 1705 C C . ALA A 1 207 ? 14.197 -2.773 -42.859 1.00 92.94 207 ALA A C 1
ATOM 1707 O O . ALA A 1 207 ? 14.840 -3.293 -43.769 1.00 92.94 207 ALA A O 1
ATOM 1708 N N . ASN A 1 208 ? 13.135 -1.998 -43.091 1.00 92.31 208 ASN A N 1
ATOM 1709 C CA . ASN A 1 208 ? 12.611 -1.751 -44.434 1.00 92.31 208 ASN A CA 1
ATOM 1710 C C . ASN A 1 208 ? 13.417 -0.707 -45.223 1.00 92.31 208 ASN A C 1
ATOM 1712 O O . ASN A 1 208 ? 13.430 -0.752 -46.448 1.00 92.31 208 ASN A O 1
ATOM 1716 N N . ASN A 1 209 ? 14.066 0.245 -44.543 1.00 90.94 209 ASN A N 1
ATOM 1717 C CA . ASN A 1 209 ? 14.652 1.426 -45.192 1.00 90.94 209 ASN A CA 1
ATOM 1718 C C . ASN A 1 209 ? 16.178 1.542 -45.059 1.00 90.94 209 ASN A C 1
ATOM 1720 O O . ASN A 1 209 ? 16.777 2.312 -45.814 1.00 90.94 209 ASN A O 1
ATOM 1724 N N . PHE A 1 210 ? 16.782 0.838 -44.096 1.00 91.06 210 PHE A N 1
ATOM 1725 C CA . PHE A 1 210 ? 18.178 0.971 -43.662 1.00 91.06 210 PHE A CA 1
ATOM 1726 C C . PHE A 1 210 ? 18.727 -0.325 -43.029 1.00 91.06 210 PHE A C 1
ATOM 1728 O O . PHE A 1 210 ? 19.161 -0.344 -41.875 1.00 91.06 210 PHE A O 1
ATOM 1735 N N . GLN A 1 211 ? 18.734 -1.428 -43.782 1.00 86.25 211 GLN A N 1
ATOM 1736 C CA . GLN A 1 211 ? 19.110 -2.757 -43.269 1.00 86.25 211 GLN A CA 1
ATOM 1737 C C . GLN A 1 211 ? 20.458 -2.793 -42.525 1.00 86.25 211 GLN A C 1
ATOM 1739 O O . GLN A 1 211 ? 20.559 -3.446 -41.489 1.00 86.25 211 GLN A O 1
ATOM 1744 N N . ALA A 1 212 ? 21.463 -2.049 -43.000 1.00 86.31 212 ALA A N 1
ATOM 1745 C CA . ALA A 1 212 ? 22.807 -2.023 -42.413 1.00 86.31 212 ALA A CA 1
ATOM 1746 C C . ALA A 1 212 ? 22.856 -1.505 -40.962 1.00 86.31 212 ALA A C 1
ATOM 1748 O O . ALA A 1 212 ? 23.747 -1.883 -40.208 1.00 86.31 212 ALA A O 1
ATOM 1749 N N . ILE A 1 213 ? 21.901 -0.660 -40.561 1.00 86.19 213 ILE A N 1
ATOM 1750 C CA . ILE A 1 213 ? 21.841 -0.040 -39.224 1.00 86.19 213 ILE A CA 1
ATOM 1751 C C . ILE A 1 213 ? 20.605 -0.474 -38.430 1.00 86.19 213 ILE A C 1
ATOM 1753 O O . ILE A 1 213 ? 20.393 -0.013 -37.313 1.00 86.19 213 ILE A O 1
ATOM 1757 N N . ALA A 1 214 ? 19.804 -1.402 -38.962 1.00 83.31 214 ALA A N 1
ATOM 1758 C CA . ALA A 1 214 ? 18.554 -1.842 -38.343 1.00 83.31 214 ALA A CA 1
ATOM 1759 C C . ALA A 1 214 ? 18.730 -2.551 -36.989 1.00 83.31 214 ALA A C 1
ATOM 1761 O O . ALA A 1 214 ? 17.781 -2.618 -36.211 1.00 83.31 214 ALA A O 1
ATOM 1762 N N . GLN A 1 215 ? 19.933 -3.065 -36.709 1.00 86.31 215 GLN A N 1
ATOM 1763 C CA . GLN A 1 215 ? 20.293 -3.706 -35.438 1.00 86.31 215 GLN A CA 1
ATOM 1764 C C . GLN A 1 215 ? 21.140 -2.804 -34.524 1.00 86.31 215 GLN A C 1
ATOM 1766 O O . GLN A 1 215 ? 21.532 -3.231 -33.440 1.00 86.31 215 GLN A O 1
ATOM 1771 N N . ASN A 1 216 ? 21.448 -1.567 -34.934 1.00 92.56 216 ASN A N 1
ATOM 1772 C CA . ASN A 1 216 ? 22.184 -0.638 -34.083 1.00 92.56 216 ASN A CA 1
ATOM 1773 C C . ASN A 1 216 ? 21.278 -0.153 -32.937 1.00 92.56 216 ASN A C 1
ATOM 1775 O O . ASN A 1 216 ? 20.211 0.415 -33.177 1.00 92.56 216 ASN A O 1
ATOM 1779 N N . TYR A 1 217 ? 21.712 -0.382 -31.696 1.00 92.75 217 TYR A N 1
ATOM 1780 C CA . TYR A 1 217 ? 20.937 -0.072 -30.492 1.00 92.75 217 TYR A CA 1
ATOM 1781 C C . TYR A 1 217 ? 20.648 1.428 -30.337 1.00 92.75 217 TYR A C 1
ATOM 1783 O O . TYR A 1 217 ? 19.513 1.806 -30.046 1.00 92.75 217 TYR A O 1
ATOM 1791 N N . ASP A 1 218 ? 21.641 2.283 -30.584 1.00 93.38 218 ASP A N 1
ATOM 1792 C CA . ASP A 1 218 ? 21.510 3.733 -30.419 1.00 93.38 218 ASP A CA 1
ATOM 1793 C C . ASP A 1 218 ? 20.576 4.328 -31.473 1.00 93.38 218 ASP A C 1
ATOM 1795 O O . ASP A 1 218 ? 19.690 5.116 -31.143 1.00 93.38 218 ASP A O 1
ATOM 1799 N N . THR A 1 219 ? 20.708 3.902 -32.733 1.00 94.25 219 THR A N 1
ATOM 1800 C CA . THR A 1 219 ? 19.809 4.308 -33.821 1.00 94.25 219 THR A CA 1
ATOM 1801 C C . THR A 1 219 ? 18.374 3.862 -33.558 1.00 94.25 219 THR A C 1
ATOM 1803 O O . THR A 1 219 ? 17.440 4.648 -33.732 1.00 94.25 219 THR A O 1
ATOM 1806 N N . LEU A 1 220 ? 18.188 2.611 -33.125 1.00 95.12 220 LEU A N 1
ATOM 1807 C CA . LEU A 1 220 ? 16.871 2.062 -32.815 1.00 95.12 220 LEU A CA 1
ATOM 1808 C C . LEU A 1 220 ? 16.196 2.845 -31.688 1.00 95.12 220 LEU A C 1
ATOM 1810 O O . LEU A 1 220 ? 15.043 3.253 -31.827 1.00 95.12 220 LEU A O 1
ATOM 1814 N N . ASN A 1 221 ? 16.917 3.073 -30.590 1.00 94.56 221 ASN A N 1
ATOM 1815 C CA . ASN A 1 221 ? 16.398 3.830 -29.459 1.00 94.56 221 ASN A CA 1
ATOM 1816 C C . ASN A 1 221 ? 16.133 5.281 -29.825 1.00 94.56 221 ASN A C 1
ATOM 1818 O O . ASN A 1 221 ? 15.107 5.818 -29.428 1.00 94.56 221 ASN A O 1
ATOM 1822 N N . HIS A 1 222 ? 17.007 5.915 -30.605 1.00 95.25 222 HIS A N 1
ATOM 1823 C CA . HIS A 1 222 ? 16.784 7.276 -31.072 1.00 95.25 222 HIS A CA 1
ATOM 1824 C C . HIS A 1 222 ? 15.481 7.392 -31.873 1.00 95.25 222 HIS A C 1
ATOM 1826 O O . HIS A 1 222 ? 14.657 8.251 -31.565 1.00 95.25 222 HIS A O 1
ATOM 1832 N N . LEU A 1 223 ? 15.232 6.487 -32.825 1.00 96.31 223 LEU A N 1
ATOM 1833 C CA . LEU A 1 223 ? 13.986 6.502 -33.592 1.00 96.31 223 LEU A CA 1
ATOM 1834 C C . LEU A 1 223 ? 12.764 6.164 -32.721 1.00 96.31 223 LEU A C 1
ATOM 1836 O O . LEU A 1 223 ? 11.727 6.808 -32.848 1.00 96.31 223 LEU A O 1
ATOM 1840 N N . ALA A 1 224 ? 12.864 5.203 -31.800 1.00 96.44 224 ALA A N 1
ATOM 1841 C CA . ALA A 1 224 ? 11.774 4.907 -30.865 1.00 96.44 224 ALA A CA 1
ATOM 1842 C C . ALA A 1 224 ? 11.431 6.129 -29.992 1.00 96.44 224 ALA A C 1
ATOM 1844 O O . ALA A 1 224 ? 10.264 6.485 -29.831 1.00 96.44 224 ALA A O 1
ATOM 1845 N N . ASN A 1 225 ? 12.457 6.819 -29.496 1.00 95.44 225 ASN A N 1
ATOM 1846 C CA . ASN A 1 225 ? 12.344 8.063 -28.745 1.00 95.44 225 ASN A CA 1
ATOM 1847 C C . ASN A 1 225 ? 11.695 9.171 -29.584 1.00 95.44 225 ASN A C 1
ATOM 1849 O O . ASN A 1 225 ? 10.860 9.920 -29.079 1.00 95.44 225 ASN A O 1
ATOM 1853 N N . TYR A 1 226 ? 12.044 9.257 -30.865 1.00 95.06 226 TYR A N 1
ATOM 1854 C CA . TYR A 1 226 ? 11.455 10.200 -31.807 1.00 95.06 226 TYR A CA 1
ATOM 1855 C C . TYR A 1 226 ? 9.951 9.956 -32.021 1.00 95.06 226 TYR A C 1
ATOM 1857 O O . TYR A 1 226 ? 9.152 10.894 -31.977 1.00 95.06 226 TYR A O 1
ATOM 1865 N N . LEU A 1 227 ? 9.528 8.693 -32.146 1.00 95.38 227 LEU A N 1
ATOM 1866 C CA . LEU A 1 227 ? 8.104 8.329 -32.232 1.00 95.38 227 LEU A CA 1
ATOM 1867 C C . LEU A 1 227 ? 7.320 8.751 -30.977 1.00 95.38 227 LEU A C 1
ATOM 1869 O O . LEU A 1 227 ? 6.174 9.186 -31.072 1.00 95.38 227 LEU A O 1
ATOM 1873 N N . GLN A 1 228 ? 7.945 8.667 -29.800 1.00 94.62 228 GLN A N 1
ATOM 1874 C CA . GLN A 1 228 ? 7.337 9.129 -28.550 1.00 94.62 228 GLN A CA 1
ATOM 1875 C C . GLN A 1 228 ? 7.283 10.658 -28.458 1.00 94.62 228 GLN A C 1
ATOM 1877 O O . GLN A 1 228 ? 6.263 11.211 -28.058 1.00 94.62 228 GLN A O 1
ATOM 1882 N N . LYS A 1 229 ? 8.365 11.346 -28.851 1.00 93.00 229 LYS A N 1
ATOM 1883 C CA . LYS A 1 229 ? 8.458 12.818 -28.892 1.00 93.00 229 LYS A CA 1
ATOM 1884 C C . LYS A 1 229 ? 7.362 13.426 -29.768 1.00 93.00 229 LYS A C 1
ATOM 1886 O O . LYS A 1 229 ? 6.787 14.449 -29.414 1.00 93.00 229 LYS A O 1
ATOM 1891 N N . THR A 1 230 ? 7.074 12.780 -30.893 1.00 90.31 230 THR A N 1
ATOM 1892 C CA . THR A 1 230 ? 6.080 13.232 -31.873 1.00 90.31 230 THR A CA 1
ATOM 1893 C C . THR A 1 230 ? 4.650 12.821 -31.527 1.00 90.31 230 THR A C 1
ATOM 1895 O O . THR A 1 230 ? 3.726 13.289 -32.177 1.00 90.31 230 THR A O 1
ATOM 1898 N N . SER A 1 231 ? 4.432 11.991 -30.500 1.00 89.25 231 SER A N 1
ATOM 1899 C CA . SER A 1 231 ? 3.110 11.428 -30.190 1.00 89.25 231 SER A CA 1
ATOM 1900 C C . SER A 1 231 ? 2.512 10.687 -31.396 1.00 89.25 231 SER A C 1
ATOM 1902 O O . SER A 1 231 ? 1.403 10.962 -31.854 1.00 89.25 231 SER A O 1
ATOM 1904 N N . PHE A 1 232 ? 3.290 9.751 -31.951 1.00 92.94 232 PHE A N 1
ATOM 1905 C CA . PHE A 1 232 ? 3.018 9.065 -33.221 1.00 92.94 232 PHE A CA 1
ATOM 1906 C C . PHE A 1 232 ? 1.553 8.636 -33.417 1.00 92.94 232 PHE A C 1
ATOM 1908 O O . PHE A 1 232 ? 0.972 8.890 -34.471 1.00 92.94 232 PHE A O 1
ATOM 1915 N N . PHE A 1 233 ? 0.920 8.042 -32.401 1.00 92.31 233 PHE A N 1
ATOM 1916 C CA . PHE A 1 233 ? -0.458 7.553 -32.505 1.00 92.31 233 PHE A CA 1
ATOM 1917 C C . PHE A 1 233 ? -1.511 8.657 -32.634 1.00 92.31 233 PHE A C 1
ATOM 1919 O O . PHE A 1 233 ? -2.548 8.413 -33.243 1.00 92.31 233 PHE A O 1
ATOM 1926 N N . GLN A 1 234 ? -1.256 9.867 -32.126 1.00 88.19 234 GLN A N 1
ATOM 1927 C CA . GLN A 1 234 ? -2.123 11.029 -32.369 1.00 88.19 234 GLN A CA 1
ATOM 1928 C C . GLN A 1 234 ? -2.019 11.497 -33.825 1.00 88.19 234 GLN A C 1
ATOM 1930 O O . GLN A 1 234 ? -3.004 11.911 -34.429 1.00 88.19 234 GLN A O 1
ATOM 1935 N N . ILE A 1 235 ? -0.830 11.382 -34.412 1.00 87.44 235 ILE A N 1
ATOM 1936 C CA . ILE A 1 235 ? -0.541 11.889 -35.755 1.00 87.44 235 ILE A CA 1
ATOM 1937 C C . ILE A 1 235 ? -1.084 10.976 -36.851 1.00 87.44 235 ILE A C 1
ATOM 1939 O O . ILE A 1 235 ? -1.501 11.468 -37.899 1.00 87.44 235 ILE A O 1
ATOM 1943 N N . ILE A 1 236 ? -1.138 9.664 -36.617 1.00 89.19 236 ILE A N 1
ATOM 1944 C CA . ILE A 1 236 ? -1.683 8.723 -37.606 1.00 89.19 236 ILE A CA 1
ATOM 1945 C C . ILE A 1 236 ? -3.216 8.689 -37.648 1.00 89.19 236 ILE A C 1
ATOM 1947 O O . ILE A 1 236 ? -3.762 8.141 -38.602 1.00 89.19 236 ILE A O 1
ATOM 1951 N N . GLN A 1 237 ? -3.924 9.264 -36.664 1.00 88.38 237 GLN A N 1
ATOM 1952 C CA . GLN A 1 237 ? -5.393 9.169 -36.580 1.00 88.38 237 GLN A CA 1
ATOM 1953 C C . GLN A 1 237 ? -6.126 9.607 -37.860 1.00 88.38 237 GLN A C 1
ATOM 1955 O O . GLN A 1 237 ? -7.012 8.878 -38.310 1.00 88.38 237 GLN A O 1
ATOM 1960 N N . PRO A 1 238 ? -5.756 10.724 -38.521 1.00 86.31 238 PRO A N 1
ATOM 1961 C CA . PRO A 1 238 ? -6.417 11.147 -39.758 1.00 86.31 238 PRO A CA 1
ATOM 1962 C C . PRO A 1 238 ? -6.199 10.185 -40.940 1.00 86.31 238 PRO A C 1
ATOM 1964 O O . PRO A 1 238 ? -6.928 10.249 -41.928 1.00 86.31 238 PRO A O 1
ATOM 1967 N N . TYR A 1 239 ? -5.206 9.295 -40.853 1.00 88.31 239 TYR A N 1
ATOM 1968 C CA . TYR A 1 239 ? -4.760 8.413 -41.935 1.00 88.31 239 TYR A CA 1
ATOM 1969 C C . TYR A 1 239 ? -5.254 6.971 -41.792 1.00 88.31 239 TYR A C 1
ATOM 1971 O O . TYR A 1 239 ? -4.934 6.139 -42.634 1.00 88.31 239 TYR A O 1
ATOM 1979 N N . LEU A 1 240 ? -6.056 6.652 -40.772 1.00 87.00 240 LEU A N 1
ATOM 1980 C CA . LEU A 1 240 ? -6.503 5.277 -40.495 1.00 87.00 240 LEU A CA 1
ATOM 1981 C C . LEU A 1 240 ? -7.320 4.644 -41.629 1.00 87.00 240 LEU A C 1
ATOM 1983 O O . LEU A 1 240 ? -7.336 3.425 -41.761 1.00 87.00 240 LEU A O 1
ATOM 1987 N N . ASN A 1 241 ? -7.981 5.467 -42.450 1.00 85.94 241 ASN A N 1
ATOM 1988 C CA . ASN A 1 241 ? -8.745 5.013 -43.617 1.00 85.94 241 ASN A CA 1
ATOM 1989 C C . ASN A 1 241 ? -7.869 4.782 -44.863 1.00 85.94 241 ASN A C 1
ATOM 1991 O O . ASN A 1 241 ? -8.385 4.391 -45.909 1.00 85.94 241 ASN A O 1
ATOM 1995 N N . GLN A 1 242 ? -6.568 5.063 -44.782 1.00 89.31 242 GLN A N 1
ATOM 1996 C CA . GLN A 1 242 ? -5.606 4.867 -45.863 1.00 89.31 242 GLN A CA 1
ATOM 1997 C C . GLN A 1 242 ? -4.811 3.578 -45.629 1.00 89.31 242 GLN A C 1
ATOM 1999 O O . GLN A 1 242 ? -4.597 3.157 -44.494 1.00 89.31 242 GLN A O 1
ATOM 2004 N N . GLU A 1 243 ? -4.334 2.947 -46.702 1.00 90.06 243 GLU A N 1
ATOM 2005 C CA . GLU A 1 243 ? -3.471 1.764 -46.581 1.00 90.06 243 GLU A CA 1
ATOM 2006 C C . GLU A 1 243 ? -2.087 2.140 -46.029 1.00 90.06 243 GLU A C 1
ATOM 2008 O O . GLU A 1 243 ? -1.542 1.475 -45.138 1.00 90.06 243 GLU A O 1
ATOM 2013 N N . CYS A 1 244 ? -1.548 3.245 -46.547 1.00 90.56 244 CYS A N 1
ATOM 2014 C CA . CYS A 1 244 ? -0.239 3.774 -46.216 1.00 90.56 244 CYS A CA 1
ATOM 2015 C C . CYS A 1 244 ? -0.275 5.298 -46.104 1.00 90.56 244 CYS A C 1
ATOM 2017 O O . CYS A 1 244 ? -1.096 5.953 -46.742 1.00 90.56 244 CYS A O 1
ATOM 2019 N N . PHE A 1 245 ? 0.670 5.857 -45.353 1.00 90.56 245 PHE A N 1
ATOM 2020 C CA . PHE A 1 245 ? 0.899 7.297 -45.268 1.00 90.56 245 PHE A CA 1
ATOM 2021 C C . PHE A 1 245 ? 2.398 7.599 -45.247 1.00 90.56 245 PHE A C 1
ATOM 2023 O O . PHE A 1 245 ? 3.217 6.758 -44.866 1.00 90.56 245 PHE A O 1
ATOM 2030 N N . ASP A 1 246 ? 2.757 8.811 -45.654 1.00 89.94 246 ASP A N 1
ATOM 2031 C CA . ASP A 1 246 ? 4.147 9.241 -45.697 1.00 89.94 246 ASP A CA 1
ATOM 2032 C C . ASP A 1 246 ? 4.548 10.023 -44.439 1.00 89.94 246 ASP A C 1
ATOM 2034 O O . ASP A 1 246 ? 3.975 11.071 -44.126 1.00 89.94 246 ASP A O 1
ATOM 2038 N N . PHE A 1 247 ? 5.605 9.554 -43.780 1.00 90.44 247 PHE A N 1
ATOM 2039 C CA . PHE A 1 247 ? 6.108 10.049 -42.502 1.00 90.44 247 PHE A CA 1
ATOM 2040 C C . PHE A 1 247 ? 7.590 10.431 -42.604 1.00 90.44 247 PHE A C 1
ATOM 2042 O O . PHE A 1 247 ? 8.379 9.722 -43.231 1.00 90.44 247 PHE A O 1
ATOM 2049 N N . ILE A 1 248 ? 7.987 11.547 -41.998 1.00 91.56 248 ILE A N 1
ATOM 2050 C CA . ILE A 1 248 ? 9.390 11.957 -41.891 1.00 91.56 248 ILE A CA 1
ATOM 2051 C C . ILE A 1 248 ? 9.951 11.426 -40.571 1.00 91.56 248 ILE A C 1
ATOM 2053 O O . ILE A 1 248 ? 9.379 11.661 -39.512 1.00 91.56 248 ILE A O 1
ATOM 2057 N N . ILE A 1 249 ? 11.070 10.705 -40.642 1.00 92.81 249 ILE A N 1
ATOM 2058 C CA . ILE A 1 249 ? 11.757 10.116 -39.483 1.00 92.81 249 ILE A CA 1
ATOM 2059 C C . ILE A 1 249 ? 13.120 10.758 -39.238 1.00 92.81 249 ILE A C 1
ATOM 2061 O O . ILE A 1 249 ? 13.801 11.133 -40.195 1.00 92.81 249 ILE A O 1
ATOM 2065 N N . GLU A 1 250 ? 13.543 10.775 -37.972 1.00 93.25 250 GLU A N 1
ATOM 2066 C CA . GLU A 1 250 ? 14.929 11.011 -37.557 1.00 93.25 250 GLU A CA 1
ATOM 2067 C C . GLU A 1 250 ? 15.720 9.693 -37.503 1.00 93.25 250 GLU A C 1
ATOM 2069 O O . GLU A 1 250 ? 15.298 8.703 -36.900 1.00 93.25 250 GLU A O 1
ATOM 2074 N N . VAL A 1 251 ? 16.897 9.676 -38.127 1.00 92.62 251 VAL A N 1
ATOM 2075 C CA . VAL A 1 251 ? 17.814 8.532 -38.141 1.00 92.62 251 VAL A CA 1
ATOM 2076 C C . VAL A 1 251 ? 19.170 8.978 -37.620 1.00 92.62 251 VAL A C 1
ATOM 2078 O O . VAL A 1 251 ? 19.851 9.782 -38.253 1.00 92.62 251 VAL A O 1
ATOM 2081 N N . LEU A 1 252 ? 19.579 8.423 -36.480 1.00 93.12 252 LEU A N 1
ATOM 2082 C CA . LEU A 1 252 ? 20.900 8.655 -35.904 1.00 93.12 252 LEU A CA 1
ATOM 2083 C C . LEU A 1 252 ? 21.927 7.716 -36.544 1.00 93.12 252 LEU A C 1
ATOM 2085 O O . LEU A 1 252 ? 21.796 6.496 -36.452 1.00 93.12 252 LEU A O 1
ATOM 2089 N N . HIS A 1 253 ? 22.968 8.272 -37.152 1.00 90.19 253 HIS A N 1
ATOM 2090 C CA . HIS A 1 253 ? 24.087 7.514 -37.709 1.00 90.19 253 HIS A CA 1
ATOM 2091 C C . HIS A 1 253 ? 25.382 8.315 -37.551 1.00 90.19 253 HIS A C 1
ATOM 2093 O O . HIS A 1 253 ? 25.410 9.505 -37.851 1.00 90.19 253 HIS A O 1
ATOM 2099 N N . ASN A 1 254 ? 26.451 7.685 -37.053 1.00 87.38 254 ASN A N 1
ATOM 2100 C CA . ASN A 1 254 ? 27.737 8.346 -36.775 1.00 87.38 254 ASN A CA 1
ATOM 2101 C C . ASN A 1 254 ? 27.595 9.662 -35.981 1.00 87.38 254 ASN A C 1
ATOM 2103 O O . ASN A 1 254 ? 28.207 10.674 -36.319 1.00 87.38 254 ASN A O 1
ATOM 2107 N N . SER A 1 255 ? 26.754 9.652 -34.941 1.00 88.06 255 SER A N 1
ATOM 2108 C CA . SER A 1 255 ? 26.462 10.816 -34.086 1.00 88.06 255 SER A CA 1
ATOM 2109 C C . SER A 1 255 ? 25.824 12.017 -34.802 1.00 88.06 255 SER A C 1
ATOM 2111 O O . SER A 1 255 ? 25.795 13.115 -34.249 1.00 88.06 255 SER A O 1
ATOM 2113 N N . GLN A 1 256 ? 25.288 11.825 -36.010 1.00 92.06 256 GLN A N 1
ATOM 2114 C CA . GLN A 1 256 ? 24.542 12.832 -36.765 1.00 92.06 256 GLN A CA 1
ATOM 2115 C C . GLN A 1 256 ? 23.097 12.378 -36.990 1.00 92.06 256 GLN A C 1
ATOM 2117 O O . GLN A 1 256 ? 22.832 11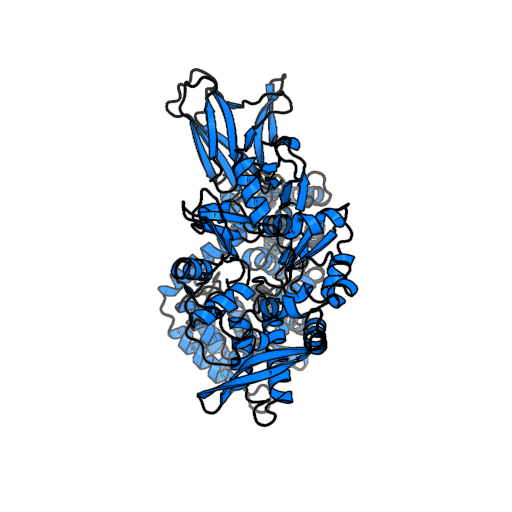.188 -37.170 1.00 92.06 256 GLN A O 1
ATOM 2122 N N . ILE A 1 257 ? 22.166 13.336 -36.975 1.00 91.88 257 ILE A N 1
ATOM 2123 C CA . ILE A 1 257 ? 20.742 13.098 -37.235 1.00 91.88 257 ILE A CA 1
ATOM 2124 C C . ILE A 1 257 ? 20.459 13.388 -38.708 1.00 91.88 257 ILE A C 1
ATOM 2126 O O . ILE A 1 257 ? 20.729 14.485 -39.198 1.00 91.88 257 ILE A O 1
ATOM 2130 N N . TYR A 1 258 ? 19.888 12.407 -39.397 1.00 90.38 258 TYR A N 1
ATOM 2131 C CA . TYR A 1 258 ? 19.419 12.519 -40.774 1.00 90.38 258 TYR A CA 1
ATOM 2132 C C . TYR A 1 258 ? 17.898 12.421 -40.817 1.00 90.38 258 TYR A C 1
ATOM 2134 O O . TYR A 1 258 ? 17.305 11.634 -40.082 1.00 90.38 258 TYR A O 1
ATOM 2142 N N . TYR A 1 259 ? 17.275 13.165 -41.727 1.00 90.31 259 TYR A N 1
ATOM 2143 C CA . TYR A 1 259 ? 15.835 13.100 -41.958 1.00 90.31 259 TYR A CA 1
ATOM 2144 C C . TYR A 1 259 ? 15.542 12.318 -43.234 1.00 90.31 259 TYR A C 1
ATOM 2146 O O . TYR A 1 259 ? 16.184 12.535 -44.265 1.00 90.31 259 TYR A O 1
ATOM 2154 N N . LYS A 1 260 ? 14.561 11.414 -43.187 1.00 89.06 260 LYS A N 1
ATOM 2155 C CA . LYS A 1 260 ? 14.103 10.673 -44.371 1.00 89.06 260 LYS A CA 1
ATOM 2156 C C . LYS A 1 260 ? 12.587 10.588 -44.406 1.00 89.06 260 LYS A C 1
ATOM 2158 O O . LYS A 1 260 ? 11.955 10.287 -43.402 1.00 89.06 260 LYS A O 1
ATOM 2163 N N . LYS A 1 261 ? 12.021 10.782 -45.596 1.00 90.81 261 LYS A N 1
ATOM 2164 C CA . LYS A 1 261 ? 10.628 10.451 -45.896 1.00 90.81 261 LYS A CA 1
ATOM 2165 C C . LYS A 1 261 ? 10.492 8.937 -46.098 1.00 90.81 261 LYS A C 1
ATOM 2167 O O . LYS A 1 261 ? 11.198 8.365 -46.930 1.00 90.81 261 LYS A O 1
ATOM 2172 N N . VAL A 1 262 ? 9.593 8.302 -45.353 1.00 91.75 262 VAL A N 1
ATOM 2173 C CA . VAL A 1 262 ? 9.273 6.870 -45.447 1.00 91.75 262 VAL A CA 1
ATOM 2174 C C . VAL A 1 262 ? 7.768 6.664 -45.579 1.00 91.75 262 VAL A C 1
ATOM 2176 O O . VAL A 1 262 ? 6.985 7.411 -45.002 1.00 91.75 262 VAL A O 1
ATOM 2179 N N . THR A 1 263 ? 7.364 5.626 -46.306 1.00 92.25 263 THR A N 1
ATOM 2180 C CA . THR A 1 263 ? 5.957 5.226 -46.427 1.00 92.25 263 THR A CA 1
ATOM 2181 C C . THR A 1 263 ? 5.666 4.110 -45.425 1.00 92.25 263 THR A C 1
ATOM 2183 O O . THR A 1 263 ? 6.358 3.087 -45.404 1.00 92.25 263 THR A O 1
ATOM 2186 N N . LEU A 1 264 ? 4.669 4.312 -44.564 1.00 93.38 264 LEU A N 1
ATOM 2187 C CA . LEU A 1 264 ? 4.305 3.403 -43.477 1.00 93.38 264 LEU A CA 1
ATOM 2188 C C . LEU A 1 264 ? 2.920 2.805 -43.718 1.00 93.38 264 LEU A C 1
ATOM 2190 O O . LEU A 1 264 ? 1.994 3.531 -44.056 1.00 93.38 264 LEU A O 1
ATOM 2194 N N . SER A 1 265 ? 2.777 1.495 -43.498 1.00 94.00 265 SER A N 1
ATOM 2195 C CA . SER A 1 265 ? 1.499 0.781 -43.624 1.00 94.00 265 SER A CA 1
ATOM 2196 C C . SER A 1 265 ? 0.735 0.767 -42.300 1.00 94.00 265 SER A C 1
ATOM 2198 O O . SER A 1 265 ? 1.276 0.337 -41.275 1.00 94.00 265 SER A O 1
ATOM 2200 N N . ILE A 1 266 ? -0.541 1.160 -42.339 1.00 93.56 266 ILE A N 1
ATOM 2201 C CA . ILE A 1 266 ? -1.439 1.149 -41.174 1.00 93.56 266 ILE A CA 1
ATOM 2202 C C . ILE A 1 266 ? -1.644 -0.280 -40.653 1.00 93.56 266 ILE A C 1
ATOM 2204 O O . ILE A 1 266 ? -1.570 -0.512 -39.447 1.00 93.56 266 ILE A O 1
ATOM 2208 N N . ALA A 1 267 ? -1.812 -1.257 -41.551 1.00 93.06 267 ALA A N 1
ATOM 2209 C CA . ALA A 1 267 ? -2.016 -2.659 -41.184 1.00 93.06 267 ALA A CA 1
ATOM 2210 C C . ALA A 1 267 ? -0.818 -3.250 -40.418 1.00 93.06 267 ALA A C 1
ATOM 2212 O O . ALA A 1 267 ? -0.996 -3.970 -39.438 1.00 93.06 267 ALA A O 1
ATOM 2213 N N . VAL A 1 268 ? 0.410 -2.907 -40.824 1.00 94.25 268 VAL A N 1
ATOM 2214 C CA . VAL A 1 268 ? 1.632 -3.370 -40.143 1.00 94.25 268 VAL A CA 1
ATOM 2215 C C . VAL A 1 268 ? 1.749 -2.767 -38.743 1.00 94.25 268 VAL A C 1
ATOM 2217 O O . VAL A 1 268 ? 2.143 -3.462 -37.808 1.00 94.25 268 VAL A O 1
ATOM 2220 N N . ILE A 1 269 ? 1.399 -1.490 -38.576 1.00 95.19 269 ILE A N 1
ATOM 2221 C CA . ILE A 1 269 ? 1.400 -0.835 -37.260 1.00 95.19 269 ILE A CA 1
ATOM 2222 C C . ILE A 1 269 ? 0.353 -1.490 -36.349 1.00 95.19 269 ILE A C 1
ATOM 2224 O O . ILE A 1 269 ? 0.668 -1.829 -35.209 1.00 95.19 269 ILE A O 1
ATOM 2228 N N . ALA A 1 270 ? -0.859 -1.726 -36.860 1.00 93.00 270 ALA A N 1
ATOM 2229 C CA . ALA A 1 270 ? -1.933 -2.379 -36.115 1.00 93.00 270 ALA A CA 1
ATOM 2230 C C . ALA A 1 270 ? -1.552 -3.801 -35.654 1.00 93.00 270 ALA A C 1
ATOM 2232 O O . ALA A 1 270 ? -1.843 -4.178 -34.517 1.00 93.00 270 ALA A O 1
ATOM 2233 N N . ASP A 1 271 ? -0.862 -4.574 -36.500 1.00 93.38 271 ASP A N 1
ATOM 2234 C CA . ASP A 1 271 ? -0.346 -5.908 -36.160 1.00 93.38 271 ASP A CA 1
ATOM 2235 C C . ASP A 1 271 ? 0.707 -5.853 -35.040 1.00 93.38 271 ASP A C 1
ATOM 2237 O O . ASP A 1 271 ? 0.636 -6.629 -34.086 1.00 93.38 271 ASP A O 1
ATOM 2241 N N . ILE A 1 272 ? 1.646 -4.900 -35.104 1.00 95.31 272 ILE A N 1
ATOM 2242 C CA . ILE A 1 272 ? 2.645 -4.696 -34.040 1.00 95.31 272 ILE A CA 1
ATOM 2243 C C . ILE A 1 272 ? 1.956 -4.387 -32.709 1.00 95.31 272 ILE A C 1
ATOM 2245 O O . ILE A 1 272 ? 2.283 -5.001 -31.696 1.00 95.31 272 ILE A O 1
ATOM 2249 N N . VAL A 1 273 ? 0.996 -3.463 -32.710 1.00 94.25 273 VAL A N 1
ATOM 2250 C CA . VAL A 1 273 ? 0.251 -3.076 -31.504 1.00 94.25 273 VAL A CA 1
ATOM 2251 C C . VAL A 1 273 ? -0.512 -4.272 -30.929 1.00 94.25 273 VAL A C 1
ATOM 2253 O O . VAL A 1 273 ? -0.390 -4.571 -29.743 1.00 94.25 273 VAL A O 1
ATOM 2256 N N . SER A 1 274 ? -1.232 -5.012 -31.774 1.00 90.19 274 SER A N 1
ATOM 2257 C CA . SER A 1 274 ? -2.057 -6.153 -31.350 1.00 90.19 274 SER A CA 1
ATOM 2258 C C . SER A 1 274 ? -1.239 -7.291 -30.731 1.00 90.19 274 SER A C 1
ATOM 2260 O O . SER A 1 274 ? -1.734 -7.991 -29.853 1.00 90.19 274 SER A O 1
ATOM 2262 N N . LYS A 1 275 ? 0.018 -7.468 -31.159 1.00 90.12 275 LYS A N 1
ATOM 2263 C CA . LYS A 1 275 ? 0.940 -8.472 -30.600 1.00 90.12 275 LYS A CA 1
ATOM 2264 C C . LYS A 1 275 ? 1.512 -8.094 -29.237 1.00 90.12 275 LYS A C 1
ATOM 2266 O O . LYS A 1 275 ? 1.914 -8.988 -28.501 1.00 90.12 275 LYS A O 1
ATOM 2271 N N . GLN A 1 276 ? 1.589 -6.801 -28.928 1.00 90.12 276 GLN A N 1
ATOM 2272 C CA . GLN A 1 276 ? 2.201 -6.304 -27.693 1.00 90.12 276 GLN A CA 1
ATOM 2273 C C . GLN A 1 276 ? 1.179 -6.088 -26.570 1.00 90.12 276 GLN A C 1
ATOM 2275 O O . GLN A 1 276 ? 1.522 -6.197 -25.397 1.00 90.12 276 GLN A O 1
ATOM 2280 N N . ILE A 1 277 ? -0.087 -5.818 -26.900 1.00 89.25 277 ILE A N 1
ATOM 2281 C CA . ILE A 1 277 ? -1.151 -5.723 -25.892 1.00 89.25 277 ILE A CA 1
ATOM 2282 C C . ILE A 1 277 ? -1.484 -7.126 -25.365 1.00 89.25 277 ILE A C 1
ATOM 2284 O O . ILE A 1 277 ? -1.783 -8.042 -26.132 1.00 89.25 277 ILE A O 1
ATOM 2288 N N . ASN A 1 278 ? -1.512 -7.297 -24.039 1.00 88.12 278 ASN A N 1
ATOM 2289 C CA . ASN A 1 278 ? -1.876 -8.567 -23.408 1.00 88.12 278 ASN A CA 1
ATOM 2290 C C . ASN A 1 278 ? -3.400 -8.799 -23.429 1.00 88.12 278 ASN A C 1
ATOM 2292 O O . ASN A 1 278 ? -4.105 -8.655 -22.427 1.00 88.12 278 ASN A O 1
ATOM 2296 N N . ILE A 1 279 ? -3.918 -9.176 -24.598 1.00 89.12 279 ILE A N 1
ATOM 2297 C CA . ILE A 1 279 ? -5.345 -9.447 -24.827 1.00 89.12 279 ILE A CA 1
ATOM 2298 C C . ILE A 1 279 ? -5.868 -10.566 -23.916 1.00 89.12 279 ILE A C 1
ATOM 2300 O O . ILE A 1 279 ? -7.016 -10.513 -23.473 1.00 89.12 279 ILE A O 1
ATOM 2304 N N . GLN A 1 280 ? -5.047 -11.579 -23.625 1.00 89.25 280 GLN A N 1
ATOM 2305 C CA . GLN A 1 280 ? -5.447 -12.702 -22.772 1.00 89.25 280 GLN A CA 1
ATOM 2306 C C . GLN A 1 280 ? -5.723 -12.245 -21.340 1.00 89.25 280 GLN A C 1
ATOM 2308 O O . GLN A 1 280 ? -6.776 -12.572 -20.793 1.00 89.25 280 GLN A O 1
ATOM 2313 N N . TYR A 1 281 ? -4.830 -11.435 -20.772 1.00 88.50 281 TYR A N 1
ATOM 2314 C CA . TYR A 1 281 ? -5.015 -10.864 -19.442 1.00 88.50 281 TYR A CA 1
ATOM 2315 C C . TYR A 1 281 ? -6.280 -10.000 -19.360 1.00 88.50 281 TYR A C 1
ATOM 2317 O O . TYR A 1 281 ? -7.083 -10.165 -18.445 1.00 88.50 281 TYR A O 1
ATOM 2325 N N . LEU A 1 282 ? -6.517 -9.132 -20.350 1.00 90.19 282 LEU A N 1
ATOM 2326 C CA . LEU A 1 282 ? -7.720 -8.291 -20.382 1.00 90.19 282 LEU A CA 1
ATOM 2327 C C . LEU A 1 282 ? -9.007 -9.130 -20.472 1.00 90.19 282 LEU A C 1
ATOM 2329 O O . LEU A 1 282 ? -9.972 -8.861 -19.757 1.00 90.19 282 LEU A O 1
ATOM 2333 N N . LYS A 1 283 ? -9.022 -10.193 -21.289 1.00 91.50 283 LYS A N 1
ATOM 2334 C CA . LYS A 1 283 ? -10.147 -11.146 -21.338 1.00 91.50 283 LYS A CA 1
ATOM 2335 C C . LYS A 1 283 ? -10.373 -11.833 -19.997 1.00 91.50 283 LYS A C 1
ATOM 2337 O O . LYS A 1 283 ? -11.518 -11.940 -19.560 1.00 91.50 283 LYS A O 1
ATOM 2342 N N . GLN A 1 284 ? -9.295 -12.280 -19.354 1.00 90.81 284 GLN A N 1
ATOM 2343 C CA . GLN A 1 284 ? -9.361 -12.917 -18.045 1.00 90.81 284 GLN A CA 1
ATOM 2344 C C . GLN A 1 284 ? -9.957 -11.960 -17.011 1.00 90.81 284 GLN A C 1
ATOM 2346 O O . GLN A 1 284 ? -10.890 -12.347 -16.312 1.00 90.81 284 GLN A O 1
ATOM 2351 N N . LEU A 1 285 ? -9.503 -10.704 -16.978 1.00 89.94 285 LEU A N 1
ATOM 2352 C CA . LEU A 1 285 ? -10.023 -9.673 -16.079 1.00 89.94 285 LEU A CA 1
ATOM 2353 C C . LEU A 1 285 ? -11.545 -9.522 -16.202 1.00 89.94 285 LEU A C 1
ATOM 2355 O O . LEU A 1 285 ? -12.250 -9.588 -15.196 1.00 89.94 285 LEU A O 1
ATOM 2359 N N . ALA A 1 286 ? -12.058 -9.392 -17.429 1.00 90.81 286 ALA A N 1
ATOM 2360 C CA . ALA A 1 286 ? -13.498 -9.290 -17.666 1.00 90.81 286 ALA A CA 1
ATOM 2361 C C . ALA A 1 286 ? -14.264 -10.567 -17.280 1.00 90.81 286 ALA A C 1
ATOM 2363 O O . ALA A 1 286 ? -15.387 -10.485 -16.788 1.00 90.81 286 ALA A O 1
ATOM 2364 N N . SER A 1 287 ? -13.666 -11.746 -17.477 1.00 91.31 287 SER A N 1
ATOM 2365 C CA . SER A 1 287 ? -14.297 -13.023 -17.123 1.00 91.31 287 SER A CA 1
ATOM 2366 C C . SER A 1 287 ? -14.346 -13.289 -15.615 1.00 91.31 287 SER A C 1
ATOM 2368 O O . SER A 1 287 ? -15.312 -13.879 -15.139 1.00 91.31 287 SER A O 1
ATOM 2370 N N . THR A 1 288 ? -13.339 -12.831 -14.863 1.00 91.50 288 THR A N 1
ATOM 2371 C CA . THR A 1 288 ? -13.255 -12.979 -13.399 1.00 91.50 288 THR A CA 1
ATOM 2372 C C . THR A 1 288 ? -14.201 -12.023 -12.673 1.00 91.50 288 THR A C 1
ATOM 2374 O O . THR A 1 288 ? -14.616 -12.304 -11.553 1.00 91.50 288 THR A O 1
ATOM 2377 N N . HIS A 1 289 ? -14.569 -10.918 -13.325 1.00 91.88 289 HIS A N 1
ATOM 2378 C CA . HIS A 1 289 ? -15.394 -9.850 -12.765 1.00 91.88 289 HIS A CA 1
ATOM 2379 C C . HIS A 1 289 ? -16.650 -9.576 -13.613 1.00 91.88 289 HIS A C 1
ATOM 2381 O O . HIS A 1 289 ? -16.843 -8.457 -14.106 1.00 91.88 289 HIS A O 1
ATOM 2387 N N . PRO A 1 290 ? -17.526 -10.582 -13.815 1.00 92.44 290 PRO A N 1
ATOM 2388 C CA . PRO A 1 290 ? -18.695 -10.464 -14.684 1.00 92.44 290 PRO A CA 1
ATOM 2389 C C . PRO A 1 290 ? -19.741 -9.467 -14.168 1.00 92.44 290 PRO A C 1
ATOM 2391 O O . PRO A 1 290 ? -20.643 -9.086 -14.915 1.00 92.44 290 PRO A O 1
ATOM 2394 N N . GLU A 1 291 ? -19.676 -9.051 -12.906 1.00 93.62 291 GLU A N 1
ATOM 2395 C CA . GLU A 1 291 ? -20.556 -8.062 -12.286 1.00 93.62 291 GLU A CA 1
ATOM 2396 C C . GLU A 1 291 ? -20.299 -6.620 -12.759 1.00 93.62 291 GLU A C 1
ATOM 2398 O O . GLU A 1 291 ? -21.152 -5.759 -12.542 1.00 93.62 291 GLU A O 1
ATOM 2403 N N . TYR A 1 292 ? -19.194 -6.369 -13.469 1.00 94.62 292 TYR A N 1
ATOM 2404 C CA . TYR A 1 292 ? -18.825 -5.058 -14.010 1.00 94.62 292 TYR A CA 1
ATOM 2405 C C . TYR A 1 292 ? -18.885 -5.014 -15.545 1.00 94.62 292 TYR A C 1
ATOM 2407 O O . TYR A 1 292 ? -18.856 -6.037 -16.231 1.00 94.62 292 TYR A O 1
ATOM 2415 N N . GLN A 1 293 ? -18.976 -3.804 -16.096 1.00 94.12 293 GLN A N 1
ATOM 2416 C CA . GLN A 1 293 ? -18.662 -3.518 -17.498 1.00 94.12 293 GLN A CA 1
ATOM 2417 C C . GLN A 1 293 ? -17.305 -2.820 -17.561 1.00 94.12 293 GLN A C 1
ATOM 2419 O O . GLN A 1 293 ? -17.038 -1.924 -16.765 1.00 94.12 293 GLN A O 1
ATOM 2424 N N . PHE A 1 294 ? -16.457 -3.207 -18.510 1.00 94.69 294 PHE A N 1
ATOM 2425 C CA . PHE A 1 294 ? -15.121 -2.632 -18.650 1.00 94.69 294 PHE A CA 1
ATOM 2426 C C . PHE A 1 294 ? -15.039 -1.714 -19.868 1.00 94.69 294 PHE A C 1
ATOM 2428 O O . PHE A 1 294 ? -15.477 -2.083 -20.959 1.00 94.69 294 PHE A O 1
ATOM 2435 N N . ALA A 1 295 ? -14.445 -0.539 -19.682 1.00 95.75 295 ALA A N 1
ATOM 2436 C CA . ALA A 1 295 ? -14.055 0.369 -20.750 1.00 95.75 295 ALA A CA 1
ATOM 2437 C C . ALA A 1 295 ? -12.530 0.429 -20.850 1.00 95.75 295 ALA A C 1
ATOM 2439 O O . ALA A 1 295 ? -11.841 0.597 -19.844 1.00 95.75 295 ALA A O 1
ATOM 2440 N N . LEU A 1 296 ? -12.008 0.287 -22.065 1.00 94.62 296 LEU A N 1
ATOM 2441 C CA . LEU A 1 296 ? -10.582 0.382 -22.342 1.00 94.62 296 LEU A CA 1
ATOM 2442 C C . LEU A 1 296 ? -10.248 1.812 -22.761 1.00 94.62 296 LEU A C 1
ATOM 2444 O O . LEU A 1 296 ? -10.834 2.319 -23.716 1.00 94.62 296 LEU A O 1
ATOM 2448 N N . ILE A 1 297 ? -9.281 2.425 -22.088 1.00 94.00 297 ILE A N 1
ATOM 2449 C CA . ILE A 1 297 ? -8.679 3.707 -22.448 1.00 94.00 297 ILE A CA 1
ATOM 2450 C C . ILE A 1 297 ? -7.292 3.422 -23.006 1.00 94.00 297 ILE A C 1
ATOM 2452 O O . ILE A 1 297 ? -6.446 2.850 -22.320 1.00 94.00 297 ILE A O 1
ATOM 2456 N N . SER A 1 298 ? -7.075 3.779 -24.269 1.00 92.88 298 SER A N 1
ATOM 2457 C CA . SER A 1 298 ? -5.748 3.764 -24.870 1.00 92.88 298 SER A CA 1
ATOM 2458 C C . SER A 1 298 ? -5.720 4.525 -26.193 1.00 92.88 298 SER A C 1
ATOM 2460 O O . SER A 1 298 ? -6.672 4.465 -26.976 1.00 92.88 298 SER A O 1
ATOM 2462 N N . GLN A 1 299 ? -4.582 5.139 -26.507 1.00 91.38 299 GLN A N 1
ATOM 2463 C CA . GLN A 1 299 ? -4.249 5.674 -27.826 1.00 91.38 299 GLN A CA 1
ATOM 2464 C C . GLN A 1 299 ? -4.338 4.619 -28.943 1.00 91.38 299 GLN A C 1
ATOM 2466 O O . GLN A 1 299 ? -4.502 4.972 -30.108 1.00 91.38 299 GLN A O 1
ATOM 2471 N N . TYR A 1 300 ? -4.257 3.326 -28.609 1.00 92.25 300 TYR A N 1
ATOM 2472 C CA . TYR A 1 300 ? -4.333 2.229 -29.576 1.00 92.25 300 TYR A CA 1
ATOM 2473 C C . TYR A 1 300 ? -5.757 1.931 -30.055 1.00 92.25 300 TYR A C 1
ATOM 2475 O O . TYR A 1 300 ? -5.921 1.343 -31.122 1.00 92.25 300 TYR A O 1
ATOM 2483 N N . ASN A 1 301 ? -6.790 2.359 -29.320 1.00 92.75 301 ASN A N 1
ATOM 2484 C CA . ASN A 1 301 ? -8.197 2.068 -29.639 1.00 92.75 301 ASN A CA 1
ATOM 2485 C C . ASN A 1 301 ? -8.672 2.649 -30.980 1.00 92.75 301 ASN A C 1
ATOM 2487 O O . ASN A 1 301 ? -9.779 2.364 -31.427 1.00 92.75 301 ASN A O 1
ATOM 2491 N N . ILE A 1 302 ? -7.826 3.433 -31.642 1.00 90.81 302 ILE A N 1
ATOM 2492 C CA . ILE A 1 302 ? -8.006 3.879 -33.020 1.00 90.81 302 ILE A CA 1
ATOM 2493 C C . ILE A 1 302 ? -8.047 2.723 -34.033 1.00 90.81 302 ILE A C 1
ATOM 2495 O O . ILE A 1 302 ? -8.567 2.895 -35.133 1.00 90.81 302 ILE A O 1
ATOM 2499 N N . PHE A 1 303 ? -7.510 1.545 -33.687 1.00 91.50 303 PHE A N 1
ATOM 2500 C CA . PHE A 1 303 ? -7.519 0.367 -34.554 1.00 91.50 303 PHE A CA 1
ATOM 2501 C C . PHE A 1 303 ? -8.778 -0.491 -34.332 1.00 91.50 303 PHE A C 1
ATOM 2503 O O . PHE A 1 303 ? -8.914 -1.101 -33.267 1.00 91.50 303 PHE A O 1
ATOM 2510 N N . PRO A 1 304 ? -9.651 -0.665 -35.349 1.00 85.38 304 PRO A N 1
ATOM 2511 C CA . PRO A 1 304 ? -10.900 -1.426 -35.209 1.00 85.38 304 PRO A CA 1
ATOM 2512 C C . PRO A 1 304 ? -10.708 -2.881 -34.765 1.00 85.38 304 PRO A C 1
ATOM 2514 O O . PRO A 1 304 ? -11.569 -3.463 -34.108 1.00 85.38 304 PRO A O 1
ATOM 2517 N N . HIS A 1 305 ? -9.566 -3.484 -35.104 1.00 84.06 305 HIS A N 1
ATOM 2518 C CA . HIS A 1 305 ? -9.270 -4.865 -34.736 1.00 84.06 305 HIS A CA 1
ATOM 2519 C C . HIS A 1 305 ? -9.192 -5.071 -33.214 1.00 84.06 305 HIS A C 1
ATOM 2521 O O . HIS A 1 305 ? -9.643 -6.099 -32.720 1.00 84.06 305 HIS A O 1
ATOM 2527 N N . ILE A 1 306 ? -8.704 -4.086 -32.449 1.00 85.62 306 ILE A N 1
ATOM 2528 C CA . ILE A 1 306 ? -8.604 -4.190 -30.982 1.00 85.62 306 ILE A CA 1
ATOM 2529 C C . ILE A 1 306 ? -9.996 -4.319 -30.354 1.00 85.62 306 ILE A C 1
ATOM 2531 O O . ILE A 1 306 ? -10.197 -5.155 -29.472 1.00 85.62 306 ILE A O 1
ATOM 2535 N N . GLN A 1 307 ? -10.974 -3.567 -30.869 1.00 84.25 307 GLN A N 1
ATOM 2536 C CA . GLN A 1 307 ? -12.369 -3.630 -30.425 1.00 84.25 307 GLN A CA 1
ATOM 2537 C C . GLN A 1 307 ? -12.987 -5.017 -30.646 1.00 84.25 307 GLN A C 1
ATOM 2539 O O . GLN A 1 307 ? -13.768 -5.487 -29.827 1.00 84.25 307 GLN A O 1
ATOM 2544 N N . GLN A 1 308 ? -12.622 -5.699 -31.733 1.00 86.31 308 GLN A N 1
ATOM 2545 C CA . GLN A 1 308 ? -13.131 -7.040 -32.042 1.00 86.31 308 GLN A CA 1
ATOM 2546 C C . GLN A 1 308 ? -12.525 -8.126 -31.144 1.00 86.31 308 GLN A C 1
ATOM 2548 O O . GLN A 1 308 ? -13.119 -9.189 -30.964 1.00 86.31 308 GLN A O 1
ATOM 2553 N N . LEU A 1 309 ? -11.333 -7.884 -30.595 1.00 86.56 309 LEU A N 1
ATOM 2554 C CA . LEU A 1 309 ? -10.609 -8.870 -29.802 1.00 86.56 309 LEU A CA 1
ATOM 2555 C C . LEU A 1 309 ? -11.054 -8.919 -28.342 1.00 86.56 309 LEU A C 1
ATOM 2557 O O . LEU A 1 309 ? -10.810 -9.939 -27.699 1.00 86.56 309 LEU A O 1
ATOM 2561 N N . LEU A 1 310 ? -11.667 -7.865 -27.804 1.00 88.69 310 LEU A N 1
ATOM 2562 C CA . LEU A 1 310 ? -11.916 -7.713 -26.369 1.00 88.69 310 LEU A CA 1
ATOM 2563 C C . LEU A 1 310 ? -13.410 -7.578 -26.045 1.00 88.69 310 LEU A C 1
ATOM 2565 O O . LEU A 1 310 ? -14.136 -6.907 -26.769 1.00 88.69 310 LEU A O 1
ATOM 2569 N N . PRO A 1 311 ? -13.879 -8.122 -24.906 1.00 89.44 311 PRO A N 1
ATOM 2570 C CA . PRO A 1 311 ? -15.238 -7.891 -24.410 1.00 89.44 311 PRO A CA 1
ATOM 2571 C C . PRO A 1 311 ? -15.392 -6.510 -23.729 1.00 89.44 311 PRO A C 1
ATOM 2573 O O . PRO A 1 311 ? -16.143 -6.372 -22.766 1.00 89.44 311 PRO A O 1
ATOM 2576 N N . PHE A 1 312 ? -14.633 -5.505 -24.175 1.00 92.81 312 PHE A N 1
ATOM 2577 C CA . PHE A 1 312 ? -14.537 -4.178 -23.562 1.00 92.81 312 PHE A CA 1
ATOM 2578 C C . PHE A 1 312 ? -15.244 -3.141 -24.433 1.00 92.81 312 PHE A C 1
ATOM 2580 O O . PHE A 1 312 ? -15.321 -3.272 -25.653 1.00 92.81 312 PHE A O 1
ATOM 2587 N N . ILE A 1 313 ? -15.692 -2.056 -23.807 1.00 94.19 313 ILE A N 1
ATOM 2588 C CA . ILE A 1 313 ? -16.025 -0.819 -24.512 1.00 94.19 313 ILE A CA 1
ATOM 2589 C C . ILE A 1 313 ? -14.697 -0.124 -24.851 1.00 94.19 313 ILE A C 1
ATOM 2591 O O . ILE A 1 313 ? -14.093 0.517 -23.994 1.00 94.19 313 ILE A O 1
ATOM 2595 N N . CYS A 1 314 ? -14.192 -0.304 -26.071 1.00 93.31 314 CYS A N 1
ATOM 2596 C CA . CYS A 1 314 ? -12.970 0.361 -26.532 1.00 93.31 314 CYS A CA 1
ATOM 2597 C C . CYS A 1 314 ? -13.283 1.802 -26.944 1.00 93.31 314 CYS A C 1
ATOM 2599 O O . CYS A 1 314 ? -13.842 2.019 -28.014 1.00 93.31 314 CYS A O 1
ATOM 2601 N N . LEU A 1 315 ? -12.928 2.763 -26.088 1.00 94.00 315 LEU A N 1
ATOM 2602 C CA . LEU A 1 315 ? -13.239 4.179 -26.289 1.00 94.00 315 LEU A CA 1
ATOM 2603 C C . LEU A 1 315 ? -12.243 4.810 -27.259 1.00 94.00 315 LEU A C 1
ATOM 2605 O O . LEU A 1 315 ? -11.029 4.697 -27.054 1.00 94.00 315 LEU A O 1
ATOM 2609 N N . ASN A 1 316 ? -12.742 5.438 -28.320 1.00 91.12 316 ASN A N 1
ATOM 2610 C CA . ASN A 1 316 ? -11.897 5.922 -29.404 1.00 91.12 316 ASN A CA 1
ATOM 2611 C C . ASN A 1 316 ? -11.393 7.352 -29.116 1.00 91.12 316 ASN A C 1
ATOM 2613 O O . ASN A 1 316 ? -12.189 8.288 -29.030 1.00 91.12 316 ASN A O 1
ATOM 2617 N N . PRO A 1 317 ? -10.065 7.574 -29.038 1.00 89.44 317 PRO A N 1
ATOM 2618 C CA . PRO A 1 317 ? -9.493 8.879 -28.707 1.00 89.44 317 PRO A CA 1
ATOM 2619 C C . PRO A 1 317 ? -9.791 9.987 -29.729 1.00 89.44 317 PRO A C 1
ATOM 2621 O O . PRO A 1 317 ? -9.480 11.142 -29.453 1.00 89.44 317 PRO A O 1
ATOM 2624 N N . SER A 1 318 ? -10.392 9.687 -30.882 1.00 86.81 318 SER A N 1
ATOM 2625 C CA . SER A 1 318 ? -10.816 10.694 -31.860 1.00 86.81 318 SER A CA 1
ATOM 2626 C C . SER A 1 318 ? -12.153 11.379 -31.528 1.00 86.81 318 SER A C 1
ATOM 2628 O O . SER A 1 318 ? -12.449 12.410 -32.130 1.00 86.81 318 SER A O 1
ATOM 2630 N N . PHE A 1 319 ? -12.952 10.881 -30.572 1.00 87.00 319 PHE A N 1
ATOM 2631 C CA . PHE A 1 319 ? -14.252 11.479 -30.206 1.00 87.00 319 PHE A CA 1
ATOM 2632 C C . PHE A 1 319 ? -14.265 12.105 -28.801 1.00 87.00 319 PHE A C 1
ATOM 2634 O O . PHE A 1 319 ? -15.216 11.946 -28.038 1.00 87.00 319 PHE A O 1
ATOM 2641 N N . GLN A 1 320 ? -13.213 12.848 -28.456 1.00 90.88 320 GLN A N 1
ATOM 2642 C CA . GLN A 1 320 ? -13.080 13.504 -27.151 1.00 90.88 320 GLN A CA 1
ATOM 2643 C C . GLN A 1 320 ? -14.018 14.710 -26.984 1.00 90.88 320 GLN A C 1
ATOM 2645 O O . GLN A 1 320 ? -14.086 15.583 -27.850 1.00 90.88 320 GLN A O 1
ATOM 2650 N N . GLN A 1 321 ? -14.705 14.787 -25.840 1.00 93.12 321 GLN A N 1
ATOM 2651 C CA . GLN A 1 321 ? -15.772 15.766 -25.576 1.00 93.12 321 GLN A CA 1
ATOM 2652 C C . GLN A 1 321 ? -15.585 16.596 -24.303 1.00 93.12 321 GLN A C 1
ATOM 2654 O O . GLN A 1 321 ? -16.414 17.453 -23.982 1.00 93.12 321 GLN A O 1
ATOM 2659 N N . PHE A 1 322 ? -14.484 16.402 -23.570 1.00 94.00 322 PHE A N 1
ATOM 2660 C CA . PHE A 1 322 ? -14.332 17.018 -22.251 1.00 94.00 322 PHE A CA 1
ATOM 2661 C C . PHE A 1 322 ? -14.417 18.552 -22.281 1.00 94.00 322 PHE A C 1
ATOM 2663 O O . PHE A 1 322 ? -15.030 19.146 -21.401 1.00 94.00 322 PHE A O 1
ATOM 2670 N N . ASN A 1 323 ? -13.864 19.211 -23.306 1.00 91.75 323 ASN A N 1
ATOM 2671 C CA . ASN A 1 323 ? -13.922 20.674 -23.413 1.00 91.75 323 ASN A CA 1
ATOM 2672 C C . ASN A 1 323 ? -15.367 21.195 -23.565 1.00 91.75 323 ASN A C 1
ATOM 2674 O O . ASN A 1 323 ? -15.702 22.229 -22.991 1.00 91.75 323 ASN A O 1
ATOM 2678 N N . GLN A 1 324 ? -16.239 20.475 -24.285 1.00 91.69 324 GLN A N 1
ATOM 2679 C CA . GLN A 1 324 ? -17.654 20.850 -24.416 1.00 91.69 324 GLN A CA 1
ATOM 2680 C C . GLN A 1 324 ? -18.394 20.649 -23.088 1.00 91.69 324 GLN A C 1
ATOM 2682 O O . GLN A 1 324 ? -19.041 21.574 -22.600 1.00 91.69 324 GLN A O 1
ATOM 2687 N N . ILE A 1 325 ? -18.205 19.493 -22.441 1.00 92.50 325 ILE A N 1
ATOM 2688 C CA . ILE A 1 325 ? -18.769 19.209 -21.110 1.00 92.50 325 ILE A CA 1
ATOM 2689 C C . ILE A 1 325 ? -18.321 20.257 -20.083 1.00 92.50 325 ILE A C 1
ATOM 2691 O O . ILE A 1 325 ? -19.118 20.736 -19.279 1.00 92.50 325 ILE A O 1
ATOM 2695 N N . TRP A 1 326 ? -17.054 20.664 -20.126 1.00 90.94 326 TRP A N 1
ATOM 2696 C CA . TRP A 1 326 ? -16.491 21.668 -19.229 1.00 90.94 326 TRP A CA 1
ATOM 2697 C C . TRP A 1 326 ? -17.103 23.066 -19.430 1.00 90.94 326 TRP A C 1
ATOM 2699 O O . TRP A 1 326 ? -17.384 23.781 -18.460 1.00 90.94 326 TRP A O 1
ATOM 2709 N N . GLN A 1 327 ? -17.362 23.459 -20.680 1.00 89.94 327 GLN A N 1
ATOM 2710 C CA . GLN A 1 327 ? -18.088 24.695 -20.993 1.00 89.94 327 GLN A CA 1
ATOM 2711 C C . GLN A 1 327 ? -19.521 24.659 -20.464 1.00 89.94 327 GLN A C 1
ATOM 2713 O O . GLN A 1 327 ? -20.007 25.650 -19.921 1.00 89.94 327 GLN A O 1
ATOM 2718 N N . GLU A 1 328 ? -20.206 23.529 -20.608 1.00 89.38 328 GLU A N 1
ATOM 2719 C CA . GLU A 1 328 ? -21.570 23.377 -20.110 1.00 89.38 328 GLU A CA 1
ATOM 2720 C C . GLU A 1 328 ? -21.636 23.358 -18.587 1.00 89.38 328 GLU A C 1
ATOM 2722 O O . GLU A 1 328 ? -22.484 24.042 -18.013 1.00 89.38 328 GLU A O 1
ATOM 2727 N N . LYS A 1 329 ? -20.692 22.679 -17.924 1.00 88.12 329 LYS A N 1
ATOM 2728 C CA . LYS A 1 329 ? -20.516 22.749 -16.468 1.00 88.12 329 LYS A CA 1
ATOM 2729 C C . LYS A 1 329 ? -20.400 24.196 -16.011 1.00 88.12 329 LYS A C 1
ATOM 2731 O O . LYS A 1 329 ? -21.080 24.588 -15.071 1.00 88.12 329 LYS A O 1
ATOM 2736 N N . SER A 1 330 ? -19.582 24.997 -16.689 1.00 85.25 330 SER A N 1
ATOM 2737 C CA . SER A 1 330 ? -19.378 26.407 -16.332 1.00 85.25 330 SER A CA 1
ATOM 2738 C C . SER A 1 330 ? -20.669 27.239 -16.426 1.00 85.25 330 SER A C 1
ATOM 2740 O O . SER A 1 330 ? -20.784 28.258 -15.754 1.00 85.25 330 SER A O 1
ATOM 2742 N N . LYS A 1 331 ? -21.654 26.807 -17.228 1.00 86.88 331 LYS A N 1
ATOM 2743 C CA . LYS A 1 331 ? -22.959 27.475 -17.379 1.00 86.88 331 LYS A CA 1
ATOM 2744 C C . LYS A 1 331 ? -24.023 26.947 -16.415 1.00 86.88 331 LYS A C 1
ATOM 2746 O O . LYS A 1 331 ? -24.808 27.728 -15.892 1.00 86.88 331 LYS A O 1
ATOM 2751 N N . LEU A 1 332 ? -24.078 25.630 -16.226 1.00 86.31 332 LEU A N 1
ATOM 2752 C CA . LEU A 1 332 ? -25.141 24.934 -15.488 1.00 86.31 332 LEU A CA 1
ATOM 2753 C C . LEU A 1 332 ? -24.764 24.618 -14.032 1.00 86.31 332 LEU A C 1
ATOM 2755 O O . LEU A 1 332 ? -25.630 24.295 -13.226 1.00 86.31 332 LEU A O 1
ATOM 2759 N N . ASN A 1 333 ? -23.478 24.717 -13.695 1.00 86.50 333 ASN A N 1
ATOM 2760 C CA . ASN A 1 333 ? -22.911 24.473 -12.371 1.00 86.50 333 ASN A CA 1
ATOM 2761 C C . ASN A 1 333 ? -23.250 23.087 -11.778 1.00 86.50 333 ASN A C 1
ATOM 2763 O O . ASN A 1 333 ? -23.591 22.957 -10.601 1.00 86.50 333 ASN A O 1
ATOM 2767 N N . PHE A 1 334 ? -23.169 22.032 -12.597 1.00 89.69 334 PHE A N 1
ATOM 2768 C CA . PHE A 1 334 ? -23.325 20.649 -12.132 1.00 89.69 334 PHE A CA 1
ATOM 2769 C C . PHE A 1 334 ? -21.991 20.045 -11.641 1.00 89.69 334 PHE A C 1
ATOM 2771 O O . PHE A 1 334 ? -20.915 20.475 -12.076 1.00 89.69 334 PHE A O 1
ATOM 2778 N N . PRO A 1 335 ? -22.017 19.039 -10.744 1.00 90.81 335 PRO A N 1
ATOM 2779 C CA . PRO A 1 335 ? -20.804 18.350 -10.306 1.00 90.81 335 PRO A CA 1
ATOM 2780 C C . PRO A 1 335 ? -20.304 17.374 -11.380 1.00 90.81 335 PRO A C 1
ATOM 2782 O O . PRO A 1 335 ? -21.081 16.601 -11.938 1.00 90.81 335 PRO A O 1
ATOM 2785 N N . LEU A 1 336 ? -18.998 17.366 -11.646 1.00 91.69 336 LEU A N 1
ATOM 2786 C CA . LEU A 1 336 ? -18.369 16.420 -12.571 1.00 91.69 336 LEU A CA 1
ATOM 2787 C C . LEU A 1 336 ? -18.227 15.032 -11.957 1.00 91.69 336 LEU A C 1
ATOM 2789 O O . LEU A 1 336 ? -18.115 14.051 -12.677 1.00 91.69 336 LEU A O 1
ATOM 2793 N N . PHE A 1 337 ? -18.201 14.903 -10.641 1.00 92.75 337 PHE A N 1
ATOM 2794 C CA . PHE A 1 337 ? -18.107 13.589 -10.024 1.00 92.75 337 PHE A CA 1
ATOM 2795 C C . PHE A 1 337 ? -18.675 13.594 -8.618 1.00 92.75 337 PHE A C 1
ATOM 2797 O O . PHE A 1 337 ? -18.916 14.643 -8.012 1.00 92.75 337 PHE A O 1
ATOM 2804 N N . ALA A 1 338 ? -18.848 12.387 -8.102 1.00 90.31 338 ALA A N 1
ATOM 2805 C CA . ALA A 1 338 ? -19.132 12.133 -6.708 1.00 90.31 338 ALA A CA 1
ATOM 2806 C C . ALA A 1 338 ? -18.272 10.985 -6.177 1.00 90.31 338 ALA A C 1
ATOM 2808 O O . ALA A 1 338 ? -17.746 10.189 -6.952 1.00 90.31 338 ALA A O 1
ATOM 2809 N N . ILE A 1 339 ? -18.144 10.880 -4.860 1.00 87.94 339 ILE A N 1
ATOM 2810 C CA . ILE A 1 339 ? -17.361 9.837 -4.188 1.00 87.94 339 ILE A CA 1
ATOM 2811 C C . ILE A 1 339 ? -18.180 9.275 -3.038 1.00 87.94 339 ILE A C 1
ATOM 2813 O O . ILE A 1 339 ? -18.800 10.035 -2.291 1.00 87.94 339 ILE A O 1
ATOM 2817 N N . TYR A 1 340 ? -18.158 7.954 -2.869 1.00 84.75 340 TYR A N 1
ATOM 2818 C CA . TYR A 1 340 ? -18.698 7.345 -1.659 1.00 84.75 340 TYR A CA 1
ATOM 2819 C C . TYR A 1 340 ? -17.840 7.691 -0.440 1.00 84.75 340 TYR A C 1
ATOM 2821 O O . TYR A 1 340 ? -16.642 7.425 -0.407 1.00 84.75 340 TYR A O 1
ATOM 2829 N N . LEU A 1 341 ? -18.478 8.248 0.582 1.00 80.12 341 LEU A N 1
ATOM 2830 C CA . LEU A 1 341 ? -17.857 8.578 1.857 1.00 80.12 341 LEU A CA 1
ATOM 2831 C C . LEU A 1 341 ? -17.710 7.333 2.724 1.00 80.12 341 LEU A C 1
ATOM 2833 O O . LEU A 1 341 ? -18.635 6.516 2.784 1.00 80.12 341 LEU A O 1
ATOM 2837 N N . ASP A 1 342 ? -16.584 7.215 3.426 1.00 77.44 342 ASP A N 1
ATOM 2838 C CA . ASP A 1 342 ? -16.380 6.170 4.426 1.00 77.44 342 ASP A CA 1
ATOM 2839 C C . ASP A 1 342 ? -17.472 6.195 5.502 1.00 77.44 342 ASP A C 1
ATOM 2841 O O . ASP A 1 342 ? -18.050 7.233 5.837 1.00 77.44 342 ASP A O 1
ATOM 2845 N N . GLU A 1 343 ? -17.790 5.019 6.029 1.00 80.38 343 GLU A N 1
ATOM 2846 C CA . GLU A 1 343 ? -18.705 4.883 7.152 1.00 80.38 343 GLU A CA 1
ATOM 2847 C C . GLU A 1 343 ? -17.977 5.247 8.444 1.00 80.38 343 GLU A C 1
ATOM 2849 O O . GLU A 1 343 ? -17.078 4.529 8.867 1.00 80.38 343 GLU A O 1
ATOM 2854 N N . ILE A 1 344 ? -18.351 6.368 9.062 1.00 81.12 344 ILE A N 1
ATOM 2855 C CA . ILE A 1 344 ? -17.769 6.824 10.328 1.00 81.12 344 ILE A CA 1
ATOM 2856 C C . ILE A 1 344 ? -18.765 6.551 11.451 1.00 81.12 344 ILE A C 1
ATOM 2858 O O . ILE A 1 344 ? -19.920 6.987 11.381 1.00 81.12 344 ILE A O 1
ATOM 2862 N N . GLU A 1 345 ? -18.303 5.865 12.494 1.00 86.12 345 GLU A N 1
ATOM 2863 C CA . GLU A 1 345 ? -19.092 5.549 13.679 1.00 86.12 345 GLU A CA 1
ATOM 2864 C C . GLU A 1 345 ? -18.402 6.029 14.959 1.00 86.12 345 GLU A C 1
ATOM 2866 O O . GLU A 1 345 ? -17.183 5.917 15.108 1.00 86.12 345 GLU A O 1
ATOM 2871 N N . PHE A 1 346 ? -19.195 6.479 15.930 1.00 87.06 346 PHE A N 1
ATOM 2872 C CA . PHE A 1 346 ? -18.730 6.801 17.277 1.00 87.06 346 PHE A CA 1
ATOM 2873 C C . PHE A 1 346 ? -19.463 5.987 18.323 1.00 87.06 346 PHE A C 1
ATOM 2875 O O . PHE A 1 346 ? -20.669 5.765 18.217 1.00 87.06 346 PHE A O 1
ATOM 2882 N N . ALA A 1 347 ? -18.760 5.598 19.380 1.00 86.62 347 ALA A N 1
ATOM 2883 C CA . ALA A 1 347 ? -19.407 4.993 20.524 1.00 86.62 347 ALA A CA 1
ATOM 2884 C C . ALA A 1 347 ? -19.822 6.043 21.552 1.00 86.62 347 ALA A C 1
ATOM 2886 O O . ALA A 1 347 ? -18.980 6.760 22.094 1.00 86.62 347 ALA A O 1
ATOM 2887 N N . ILE A 1 348 ? -21.108 6.058 21.885 1.00 83.62 348 ILE A N 1
ATOM 2888 C CA . ILE A 1 348 ? -21.666 6.917 22.924 1.00 83.62 348 ILE A CA 1
ATOM 2889 C C . ILE A 1 348 ? -22.233 6.086 24.075 1.00 83.62 348 ILE A C 1
ATOM 2891 O O . ILE A 1 348 ? -22.664 4.944 23.895 1.00 83.62 348 ILE A O 1
ATOM 2895 N N . GLY A 1 349 ? -22.249 6.669 25.271 1.00 77.38 349 GLY A N 1
ATOM 2896 C CA . GLY A 1 349 ? -23.004 6.130 26.397 1.00 77.38 349 GLY A CA 1
ATOM 2897 C C . GLY A 1 349 ? -24.455 6.599 26.332 1.00 77.38 349 GLY A C 1
ATOM 2898 O O . GLY A 1 349 ? -24.708 7.800 26.273 1.00 77.38 349 GLY A O 1
ATOM 2899 N N . ILE A 1 350 ? -25.404 5.670 26.375 1.00 73.75 350 ILE A N 1
ATOM 2900 C CA . ILE A 1 350 ? -26.836 5.961 26.433 1.00 73.75 350 ILE A CA 1
ATOM 2901 C C . ILE A 1 350 ? -27.398 5.373 27.713 1.00 73.75 350 ILE A C 1
ATOM 2903 O O . ILE A 1 350 ? -27.230 4.188 27.995 1.00 73.75 350 ILE A O 1
ATOM 2907 N N . THR A 1 351 ? -28.102 6.206 28.466 1.00 71.56 351 THR A N 1
ATOM 2908 C CA . THR A 1 351 ? -28.952 5.749 29.561 1.00 71.56 351 THR A CA 1
ATOM 2909 C C . THR A 1 351 ? -30.333 5.412 29.002 1.00 71.56 351 THR A C 1
ATOM 2911 O O . THR A 1 351 ? -30.931 6.252 28.313 1.00 71.56 351 THR A O 1
ATOM 2914 N N . ASP A 1 352 ? -30.808 4.195 29.251 1.00 67.81 352 ASP A N 1
ATOM 2915 C CA . ASP A 1 352 ? -32.175 3.778 28.931 1.00 67.81 352 ASP A CA 1
ATOM 2916 C C . ASP A 1 352 ? -33.202 4.375 29.914 1.00 67.81 352 ASP A C 1
ATOM 2918 O O . ASP A 1 352 ? -32.844 5.020 30.904 1.00 67.81 352 ASP A O 1
ATOM 2922 N N . ASP A 1 353 ? -34.491 4.151 29.651 1.00 65.94 353 ASP A N 1
ATOM 2923 C CA . ASP A 1 353 ? -35.598 4.677 30.468 1.00 65.94 353 ASP A CA 1
ATOM 2924 C C . ASP A 1 353 ? -35.625 4.103 31.900 1.00 65.94 353 ASP A C 1
ATOM 2926 O O . ASP A 1 353 ? -36.347 4.601 32.763 1.00 65.94 353 ASP A O 1
ATOM 2930 N N . ARG A 1 354 ? -34.831 3.058 32.171 1.00 67.31 354 ARG A N 1
ATOM 2931 C CA . ARG A 1 354 ? -34.682 2.402 33.480 1.00 67.31 354 ARG A CA 1
ATOM 2932 C C . ARG A 1 354 ? -33.405 2.827 34.210 1.00 67.31 354 ARG A C 1
ATOM 2934 O O . ARG A 1 354 ? -33.133 2.320 35.297 1.00 67.31 354 ARG A O 1
ATOM 2941 N N . GLY A 1 355 ? -32.620 3.743 33.642 1.00 65.56 355 GLY A N 1
ATOM 2942 C CA . GLY A 1 355 ? -31.378 4.232 34.237 1.00 65.56 355 GLY A CA 1
ATOM 2943 C C . GLY A 1 355 ? -30.144 3.361 33.967 1.00 65.56 355 GLY A C 1
ATOM 2944 O O . GLY A 1 355 ? -29.067 3.678 34.480 1.00 65.56 355 GLY A O 1
ATOM 2945 N N . GLN A 1 356 ? -30.244 2.287 33.176 1.00 70.50 356 GLN A N 1
ATOM 2946 C CA . GLN A 1 356 ? -29.090 1.470 32.798 1.00 70.50 356 GLN A CA 1
ATOM 2947 C C . GLN A 1 356 ? -28.289 2.142 31.684 1.00 70.50 356 GLN A C 1
ATOM 2949 O O . GLN A 1 356 ? -28.825 2.586 30.670 1.00 70.50 356 GLN A O 1
ATOM 2954 N N . LYS A 1 357 ? -26.968 2.198 31.871 1.00 74.12 357 LYS A N 1
ATOM 2955 C CA . LYS A 1 357 ? -26.033 2.718 30.872 1.00 74.12 357 LYS A CA 1
ATOM 2956 C C . LYS A 1 357 ? -25.632 1.603 29.914 1.00 74.12 357 LYS A C 1
ATOM 2958 O O . LYS A 1 357 ? -25.098 0.583 30.339 1.00 74.12 357 LYS A O 1
ATOM 2963 N N . SER A 1 358 ? -25.818 1.836 28.626 1.00 76.88 358 SER A N 1
ATOM 2964 C CA . SER A 1 358 ? -25.339 0.980 27.544 1.00 76.88 358 SER A CA 1
ATOM 2965 C C . SER A 1 358 ? -24.438 1.781 26.604 1.00 76.88 358 SER A C 1
ATOM 2967 O O . SER A 1 358 ? -24.546 3.004 26.510 1.00 76.88 358 SER A O 1
ATOM 2969 N N . LYS A 1 359 ? -23.504 1.104 25.934 1.00 81.00 359 LYS A N 1
ATOM 2970 C CA . LYS A 1 359 ? -22.658 1.707 24.899 1.00 81.00 359 LYS A CA 1
ATOM 2971 C C . LYS A 1 359 ? -23.288 1.406 23.543 1.00 81.00 359 LYS A C 1
ATOM 2973 O O . LYS A 1 359 ? -23.463 0.236 23.213 1.00 81.00 359 LYS A O 1
ATOM 2978 N N . GLN A 1 360 ? -23.599 2.435 22.764 1.00 84.69 360 GLN A N 1
ATOM 2979 C CA . GLN A 1 360 ? -24.146 2.293 21.414 1.00 84.69 360 GLN A CA 1
ATOM 2980 C C . GLN A 1 360 ? -23.197 2.930 20.397 1.00 84.69 360 GLN A C 1
ATOM 2982 O O . GLN A 1 360 ? -22.675 4.018 20.633 1.00 84.69 360 GLN A O 1
ATOM 2987 N N . TRP A 1 361 ? -22.980 2.247 19.272 1.00 85.50 361 TRP A N 1
ATOM 2988 C CA . TRP A 1 361 ? -22.289 2.807 18.111 1.00 85.50 361 TRP A CA 1
ATOM 2989 C C . TRP A 1 361 ? -23.286 3.557 17.234 1.00 85.50 361 TRP A C 1
ATOM 2991 O O . TRP A 1 361 ? -24.386 3.065 16.975 1.00 85.50 361 TRP A O 1
ATOM 3001 N N . ILE A 1 362 ? -22.915 4.766 16.831 1.00 85.19 362 ILE A N 1
ATOM 3002 C CA . ILE A 1 362 ? -23.741 5.659 16.028 1.00 85.19 362 ILE A CA 1
ATOM 3003 C C . ILE A 1 362 ? -22.985 6.045 14.778 1.00 85.19 362 ILE A C 1
ATOM 3005 O O . ILE A 1 362 ? -21.886 6.588 14.862 1.00 85.19 362 ILE A O 1
ATOM 3009 N N . GLN A 1 363 ? -23.631 5.823 13.641 1.00 86.00 363 GLN A N 1
ATOM 3010 C CA . GLN A 1 363 ? -23.163 6.227 12.329 1.00 86.00 363 GLN A CA 1
ATOM 3011 C C . GLN A 1 363 ? -23.470 7.710 12.074 1.00 86.00 363 GLN A C 1
ATOM 3013 O O . GLN A 1 363 ? -24.546 8.204 12.419 1.00 86.00 363 GLN A O 1
ATOM 3018 N N . LEU A 1 364 ? -22.532 8.424 11.452 1.00 77.12 364 LEU A N 1
ATOM 3019 C CA . LEU A 1 364 ? -22.697 9.843 11.109 1.00 77.12 364 LEU A CA 1
ATOM 3020 C C . LEU A 1 364 ? -23.504 10.106 9.834 1.00 77.12 364 LEU A C 1
ATOM 3022 O O . LEU A 1 364 ? -23.865 11.247 9.558 1.00 77.12 364 LEU A O 1
ATOM 3026 N N . SER A 1 365 ? -23.738 9.092 9.010 1.00 73.25 365 SER A N 1
ATOM 3027 C CA . SER A 1 365 ? -24.370 9.251 7.704 1.00 73.25 365 SER A CA 1
ATOM 3028 C C . SER A 1 365 ? -25.474 8.227 7.488 1.00 73.25 365 SER A C 1
ATOM 3030 O O . SER A 1 365 ? -25.362 7.069 7.882 1.00 73.25 365 SER A O 1
ATOM 3032 N N . GLN A 1 366 ? -26.554 8.655 6.834 1.00 73.00 366 GLN A N 1
ATOM 3033 C CA . GLN A 1 366 ? -27.512 7.737 6.223 1.00 73.00 366 GLN A CA 1
ATOM 3034 C C . GLN A 1 366 ? -27.024 7.365 4.818 1.00 73.00 366 GLN A C 1
ATOM 3036 O O . GLN A 1 366 ? -26.267 8.113 4.200 1.00 73.00 366 GLN A O 1
ATOM 3041 N N . GLN A 1 367 ? -27.507 6.252 4.255 1.00 69.50 367 GLN A N 1
ATOM 3042 C CA . GLN A 1 367 ? -27.124 5.822 2.898 1.00 69.50 367 GLN A CA 1
ATOM 3043 C C . GLN A 1 367 ? -27.323 6.905 1.824 1.00 69.50 367 GLN A C 1
ATOM 3045 O O . GLN A 1 367 ? -26.520 6.999 0.900 1.00 69.50 367 GLN A O 1
ATOM 3050 N N . LYS A 1 368 ? -28.361 7.741 1.952 1.00 70.00 368 LYS A N 1
ATOM 3051 C CA . LYS A 1 368 ? -28.645 8.847 1.021 1.00 70.00 368 LYS A CA 1
ATOM 3052 C C . LYS A 1 368 ? -27.581 9.959 1.045 1.00 70.00 368 LYS A C 1
ATOM 3054 O O . LYS A 1 368 ? -27.388 10.626 0.036 1.00 70.00 368 LYS A O 1
ATOM 3059 N N . ASP A 1 369 ? -26.886 10.116 2.173 1.00 72.56 369 ASP A N 1
ATOM 3060 C CA . ASP A 1 369 ? -25.856 11.137 2.412 1.00 72.56 369 ASP A CA 1
ATOM 3061 C C . ASP A 1 369 ? -24.438 10.551 2.275 1.00 72.56 369 ASP A C 1
ATOM 3063 O O . ASP A 1 369 ? -23.441 11.230 2.498 1.00 72.56 369 ASP A O 1
ATOM 3067 N N . ALA A 1 370 ? -24.327 9.274 1.890 1.00 78.62 370 ALA A N 1
ATOM 3068 C CA . ALA A 1 370 ? -23.061 8.556 1.777 1.00 78.62 370 ALA A CA 1
ATOM 3069 C C . ALA A 1 370 ? -22.253 8.924 0.521 1.00 78.62 370 ALA A C 1
ATOM 3071 O O . ALA A 1 370 ? -21.270 8.248 0.222 1.00 78.62 370 ALA A O 1
ATOM 3072 N N . ILE A 1 371 ? -22.670 9.944 -0.233 1.00 84.75 371 ILE A N 1
ATOM 3073 C CA . ILE A 1 371 ? -22.018 10.391 -1.463 1.00 84.75 371 ILE A CA 1
ATOM 3074 C C . ILE A 1 371 ? -21.729 11.885 -1.356 1.00 84.75 371 ILE A C 1
ATOM 3076 O O . ILE A 1 371 ? -22.645 12.691 -1.202 1.00 84.75 371 ILE A O 1
ATOM 3080 N N . SER A 1 372 ? -20.460 12.251 -1.510 1.00 86.06 372 SER A N 1
ATOM 3081 C CA . SER A 1 372 ? -20.026 13.642 -1.595 1.00 86.06 372 SER A CA 1
ATOM 3082 C C . SER A 1 372 ? -19.775 14.030 -3.046 1.00 86.06 372 SER A C 1
ATOM 3084 O O . SER A 1 372 ? -19.033 13.345 -3.750 1.00 86.06 372 SER A O 1
ATOM 3086 N N . TYR A 1 373 ? -20.410 15.108 -3.503 1.00 87.88 373 TYR A N 1
ATOM 3087 C CA . TYR A 1 373 ? -20.307 15.601 -4.879 1.00 87.88 373 TYR A CA 1
ATOM 3088 C C . TYR A 1 373 ? -19.298 16.749 -4.977 1.00 87.88 373 TYR A C 1
ATOM 3090 O O . TYR A 1 373 ? -19.184 17.570 -4.065 1.00 87.88 373 TYR A O 1
ATOM 3098 N N . GLU A 1 374 ? -18.584 16.829 -6.102 1.00 86.69 374 GLU A N 1
ATOM 3099 C CA . GLU A 1 374 ? -17.661 17.929 -6.408 1.00 86.69 374 GLU A CA 1
ATOM 3100 C C . GLU A 1 374 ? -18.332 19.296 -6.182 1.00 86.69 374 GLU A C 1
ATOM 3102 O O . GLU A 1 374 ? -19.423 19.556 -6.688 1.00 86.69 374 GLU A O 1
ATOM 3107 N N . GLY A 1 375 ? -17.675 20.181 -5.426 1.00 78.19 375 GLY A N 1
ATOM 3108 C CA . GLY A 1 375 ? -18.147 21.552 -5.202 1.00 78.19 375 GLY A CA 1
ATOM 3109 C C . GLY A 1 375 ? -19.368 21.684 -4.284 1.00 78.19 375 GLY A C 1
ATOM 3110 O O . GLY A 1 375 ? -19.790 22.806 -4.015 1.00 78.19 375 GLY A O 1
ATOM 3111 N N . LYS A 1 376 ? -19.921 20.575 -3.770 1.00 81.19 376 LYS A N 1
ATOM 3112 C CA . LYS A 1 376 ? -21.054 20.585 -2.839 1.00 81.19 376 LYS A CA 1
ATOM 3113 C C . LYS A 1 376 ? -20.612 20.133 -1.440 1.00 81.19 376 LYS A C 1
ATOM 3115 O O . LYS A 1 376 ? -20.325 18.948 -1.255 1.00 81.19 376 LYS A O 1
ATOM 3120 N N . PRO A 1 377 ? -20.615 21.030 -0.437 1.00 77.62 377 PRO A N 1
ATOM 3121 C CA . PRO A 1 377 ? -20.393 20.646 0.950 1.00 77.62 377 PRO A CA 1
ATOM 3122 C C . PRO A 1 377 ? -21.433 19.613 1.388 1.00 77.62 377 PRO A C 1
ATOM 3124 O O . PRO A 1 377 ? -22.636 19.782 1.184 1.00 77.62 377 PRO A O 1
ATOM 3127 N N . THR A 1 378 ? -20.956 18.522 1.967 1.00 82.12 378 THR A N 1
ATOM 3128 C CA . THR A 1 378 ? -21.754 17.430 2.517 1.00 82.12 378 THR A CA 1
ATOM 3129 C C . THR A 1 378 ? -21.550 17.432 4.022 1.00 82.12 378 THR A C 1
ATOM 3131 O O . THR A 1 378 ? -20.416 17.349 4.481 1.00 82.12 378 THR A O 1
ATOM 3134 N N . VAL A 1 379 ? -22.630 17.546 4.792 1.00 84.88 379 VAL A N 1
ATOM 3135 C CA . VAL A 1 379 ? -22.552 17.552 6.257 1.00 84.88 379 VAL A CA 1
ATOM 3136 C C . VA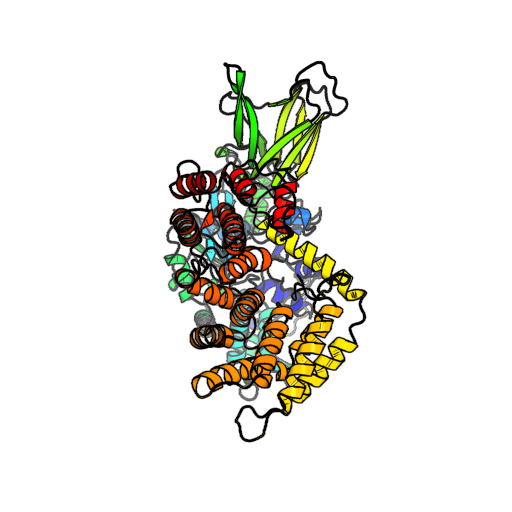L A 1 379 ? -23.089 16.232 6.786 1.00 84.88 379 VAL A C 1
ATOM 3138 O O . VAL A 1 379 ? -24.269 15.934 6.615 1.00 84.88 379 VAL A O 1
ATOM 3141 N N . LEU A 1 380 ? -22.229 15.445 7.427 1.00 84.75 380 LEU A N 1
ATOM 3142 C CA . LEU A 1 380 ? -22.620 14.219 8.118 1.00 84.75 380 LEU A CA 1
ATOM 3143 C C . LEU A 1 380 ? -22.916 14.535 9.583 1.00 84.75 380 LEU A C 1
ATOM 3145 O O . LEU A 1 380 ? -22.125 15.209 10.244 1.00 84.75 380 LEU A O 1
ATOM 3149 N N . ARG A 1 381 ? -24.049 14.052 10.095 1.00 83.88 381 ARG A N 1
ATOM 3150 C CA . ARG A 1 381 ? -24.531 14.322 11.454 1.00 83.88 381 ARG A CA 1
ATOM 3151 C C . ARG A 1 381 ? -24.769 13.022 12.201 1.00 83.88 381 ARG A C 1
ATOM 3153 O O . ARG A 1 381 ? -25.511 12.159 11.740 1.00 83.88 381 ARG A O 1
ATOM 3160 N N . GLY A 1 382 ? -24.196 12.913 13.394 1.00 77.88 382 GLY A N 1
ATOM 3161 C CA . GLY A 1 382 ? -24.486 11.789 14.280 1.00 77.88 382 GLY A CA 1
ATOM 3162 C C . GLY A 1 382 ? -25.919 11.861 14.801 1.00 77.88 382 GLY A C 1
ATOM 3163 O O . GLY A 1 382 ? -26.320 12.880 15.357 1.00 77.88 382 GLY A O 1
ATOM 3164 N N . CYS A 1 383 ? -26.681 10.779 14.652 1.00 79.06 383 CYS A N 1
ATOM 3165 C CA . CYS A 1 383 ? -28.032 10.672 15.199 1.00 79.06 383 CYS A CA 1
ATOM 3166 C C . CYS A 1 383 ? -28.159 9.404 16.037 1.00 79.06 383 CYS A C 1
ATOM 3168 O O . CYS A 1 383 ? -27.845 8.324 15.555 1.00 79.06 383 CYS A O 1
ATOM 3170 N N . ILE A 1 384 ? -28.635 9.527 17.275 1.00 79.00 384 ILE A N 1
ATOM 3171 C CA . ILE A 1 384 ? -28.935 8.415 18.178 1.00 79.00 384 ILE A CA 1
ATOM 3172 C C . ILE A 1 384 ? -30.185 7.689 17.659 1.00 79.00 384 ILE A C 1
ATOM 3174 O O . ILE A 1 384 ? -31.295 8.173 17.904 1.00 79.00 384 ILE A O 1
ATOM 3178 N N . PRO A 1 385 ? -30.070 6.520 16.995 1.00 72.38 385 PRO A N 1
ATOM 3179 C CA . PRO A 1 385 ? -31.209 5.906 16.310 1.00 72.38 385 PRO A CA 1
ATOM 3180 C C . PRO A 1 385 ? -32.311 5.476 17.281 1.00 72.38 385 PRO A C 1
ATOM 3182 O O . PRO A 1 385 ? -33.491 5.600 16.977 1.00 72.38 385 PRO A O 1
ATOM 3185 N N . SER A 1 386 ? -31.925 5.029 18.481 1.00 73.06 386 SER A N 1
ATOM 3186 C CA . SER A 1 386 ? -32.846 4.597 19.540 1.00 73.06 386 SER A CA 1
ATOM 3187 C C . SER A 1 386 ? -33.708 5.731 20.102 1.00 73.06 386 SER A C 1
ATOM 3189 O O . SER A 1 386 ? -34.771 5.461 20.652 1.00 73.06 386 SER A O 1
ATOM 3191 N N . LYS A 1 387 ? -33.274 6.990 19.962 1.00 75.81 387 LYS A N 1
ATOM 3192 C CA . LYS A 1 387 ? -33.971 8.174 20.492 1.00 75.81 387 LYS A CA 1
ATOM 3193 C C . LYS A 1 387 ? -34.419 9.159 19.412 1.00 75.81 387 LYS A C 1
ATOM 3195 O O . LYS A 1 387 ? -35.100 10.124 19.739 1.00 75.81 387 LYS A O 1
ATOM 3200 N N . ASN A 1 388 ? -34.036 8.932 18.152 1.00 77.69 388 ASN A N 1
ATOM 3201 C CA . ASN A 1 388 ? -34.200 9.870 17.040 1.00 77.69 388 ASN A CA 1
ATOM 3202 C C . ASN A 1 388 ? -33.709 11.294 17.390 1.00 77.69 388 ASN A C 1
ATOM 3204 O O . ASN A 1 388 ? -34.398 12.282 17.149 1.00 77.69 388 ASN A O 1
ATOM 3208 N N . GLN A 1 389 ? -32.536 11.384 18.029 1.00 81.94 389 GLN A N 1
ATOM 3209 C CA . GLN A 1 389 ? -31.930 12.634 18.515 1.00 81.94 389 GLN A CA 1
ATOM 3210 C C . GLN A 1 389 ? -30.613 12.907 17.791 1.00 81.94 389 GLN A C 1
ATOM 3212 O O . GLN A 1 389 ? -29.790 12.008 17.660 1.00 81.94 389 GLN A O 1
ATOM 3217 N N . ASP A 1 390 ? -30.395 14.141 17.343 1.00 81.19 390 ASP A N 1
ATOM 3218 C CA . ASP A 1 390 ? -29.189 14.604 16.634 1.00 81.19 390 ASP A CA 1
ATOM 3219 C C . ASP A 1 390 ? -28.199 15.350 17.553 1.00 81.19 390 ASP A C 1
ATOM 3221 O O . ASP A 1 390 ? -27.340 16.100 17.085 1.00 81.19 390 ASP A O 1
ATOM 3225 N N . PHE A 1 391 ? -28.338 15.162 18.868 1.00 85.38 391 PHE A N 1
ATOM 3226 C CA . PHE A 1 391 ? -27.511 15.792 19.890 1.00 85.38 391 PHE A CA 1
ATOM 3227 C C . PHE A 1 391 ? -27.099 14.804 20.982 1.00 85.38 391 PHE A C 1
ATOM 3229 O O . PHE A 1 391 ? -27.771 13.804 21.241 1.00 85.38 391 PHE A O 1
ATOM 3236 N N . PHE A 1 392 ? -25.987 15.108 21.644 1.00 83.69 392 PHE A N 1
ATOM 3237 C CA . PHE A 1 392 ? -25.351 14.271 22.655 1.00 83.69 392 PHE A CA 1
ATOM 3238 C C . PHE A 1 392 ? -25.212 15.050 23.956 1.00 83.69 392 PHE A C 1
ATOM 3240 O O . PHE A 1 392 ? -24.886 16.232 23.941 1.00 83.69 392 PHE A O 1
ATOM 3247 N N . ARG A 1 393 ? -25.443 14.394 25.094 1.00 84.50 393 ARG A N 1
ATOM 3248 C CA . ARG A 1 393 ? -25.330 15.031 26.412 1.00 84.50 393 ARG A CA 1
ATOM 3249 C C . ARG A 1 393 ? -23.992 14.700 27.056 1.00 84.50 393 ARG A C 1
ATOM 3251 O O . ARG A 1 393 ? -23.684 13.523 27.252 1.00 84.50 393 ARG A O 1
ATOM 3258 N N . ILE A 1 394 ? -23.237 15.728 27.427 1.00 84.19 394 ILE A N 1
ATOM 3259 C CA . ILE A 1 394 ? -22.070 15.616 28.303 1.00 84.19 394 ILE A CA 1
ATOM 3260 C C . ILE A 1 394 ? -22.535 15.936 29.733 1.00 84.19 394 ILE A C 1
ATOM 3262 O O . ILE A 1 394 ? -22.949 17.068 29.985 1.00 84.19 394 ILE A O 1
ATOM 3266 N N . PRO A 1 395 ? -22.505 14.966 30.669 1.00 81.56 395 PRO A N 1
ATOM 3267 C CA . PRO A 1 395 ? -23.018 15.172 32.023 1.00 81.56 395 PRO A CA 1
ATOM 3268 C C . PRO A 1 395 ? -22.292 16.289 32.777 1.00 81.56 395 PRO A C 1
ATOM 3270 O O . PRO A 1 395 ? -21.071 16.373 32.677 1.00 81.56 395 PRO A O 1
ATOM 3273 N N . GLN A 1 396 ? -23.003 17.017 33.644 1.00 77.06 396 GLN A N 1
ATOM 3274 C CA . GLN A 1 396 ? -22.543 18.168 34.451 1.00 77.06 396 GLN A CA 1
ATOM 3275 C C . GLN A 1 396 ? -21.262 17.961 35.294 1.00 77.06 396 GLN A C 1
ATOM 3277 O O . GLN A 1 396 ? -20.691 18.905 35.831 1.00 77.06 396 GLN A O 1
ATOM 3282 N N . LYS A 1 397 ? -20.813 16.711 35.461 1.00 75.50 397 LYS A N 1
ATOM 3283 C CA . LYS A 1 397 ? -19.595 16.348 36.207 1.00 75.50 397 LYS A CA 1
ATOM 3284 C C . LYS A 1 397 ? -18.367 16.161 35.311 1.00 75.50 397 LYS A C 1
ATOM 3286 O O . LYS A 1 397 ? -17.270 15.968 35.830 1.00 75.50 397 LYS A O 1
ATOM 3291 N N . ASN A 1 398 ? -18.540 16.196 33.992 1.00 77.56 398 ASN A N 1
ATOM 3292 C CA . ASN A 1 398 ? -17.511 15.855 33.022 1.00 77.56 398 ASN A CA 1
ATOM 3293 C C . ASN A 1 398 ? -17.165 17.080 32.172 1.00 77.56 398 ASN A C 1
ATOM 3295 O O . ASN A 1 398 ? -17.942 17.492 31.320 1.00 77.56 398 ASN A O 1
ATOM 3299 N N . LYS A 1 399 ? -15.950 17.609 32.345 1.00 80.69 399 LYS A N 1
ATOM 3300 C CA . LYS A 1 399 ? -15.397 18.647 31.457 1.00 80.69 399 LYS A CA 1
ATOM 3301 C C . LYS A 1 399 ? -15.041 18.098 30.066 1.00 80.69 399 LYS A C 1
ATOM 3303 O O . LYS A 1 399 ? -14.972 18.847 29.094 1.00 80.69 399 LYS A O 1
ATOM 3308 N N . THR A 1 400 ? -14.785 16.793 29.981 1.00 83.12 400 THR A N 1
ATOM 3309 C CA . THR A 1 400 ? -14.343 16.118 28.761 1.00 83.12 400 THR A CA 1
ATOM 3310 C C . THR A 1 400 ? -15.189 14.887 28.455 1.00 83.12 400 THR A C 1
ATOM 3312 O O . THR A 1 400 ? -15.657 14.185 29.356 1.00 83.12 400 THR A O 1
ATOM 3315 N N . ALA A 1 401 ? -15.367 14.606 27.167 1.00 86.44 401 ALA A N 1
ATOM 3316 C CA . ALA A 1 401 ? -15.989 13.387 26.667 1.00 86.44 401 ALA A CA 1
ATOM 3317 C C . ALA A 1 401 ? -15.063 12.719 25.649 1.00 86.44 401 ALA A C 1
ATOM 3319 O O . ALA A 1 401 ? -14.568 13.371 24.736 1.00 86.44 401 ALA A O 1
ATOM 3320 N N . LYS A 1 402 ? -14.841 11.411 25.802 1.00 86.88 402 LYS A N 1
ATOM 3321 C CA . LYS A 1 402 ? -14.053 10.606 24.864 1.00 86.88 402 LYS A CA 1
ATOM 3322 C C . LYS A 1 402 ? -14.971 9.675 24.090 1.00 86.88 402 LYS A C 1
ATOM 3324 O O . LYS A 1 402 ? -15.688 8.878 24.697 1.00 86.88 402 LYS A O 1
ATOM 3329 N N . LEU A 1 403 ? -14.944 9.785 22.767 1.00 87.56 403 LEU A N 1
ATOM 3330 C CA . LEU A 1 403 ? -15.782 9.017 21.853 1.00 87.56 403 LEU A CA 1
ATOM 3331 C C . LEU A 1 403 ? -14.906 8.090 21.002 1.00 87.56 403 LEU A C 1
ATOM 3333 O O . LEU A 1 403 ? -14.281 8.554 20.049 1.00 87.56 403 LEU A O 1
ATOM 3337 N N . PRO A 1 404 ? -14.857 6.784 21.312 1.00 88.38 404 PRO A N 1
ATOM 3338 C CA . PRO A 1 404 ? -14.220 5.793 20.453 1.00 88.38 404 PRO A CA 1
ATOM 3339 C C . PRO A 1 404 ? -14.737 5.869 19.020 1.00 88.38 404 PRO A C 1
ATOM 3341 O O . PRO A 1 404 ? -15.951 5.890 18.820 1.00 88.38 404 PRO A O 1
ATOM 3344 N N . ILE A 1 405 ? -13.826 5.882 18.047 1.00 86.38 405 ILE A N 1
ATOM 3345 C CA . ILE A 1 405 ? -14.137 6.033 16.620 1.00 86.38 405 ILE A CA 1
ATOM 3346 C C . ILE A 1 405 ? -13.895 4.725 15.876 1.00 86.38 405 ILE A C 1
ATOM 3348 O O . ILE A 1 405 ? -12.886 4.049 16.106 1.00 86.38 405 ILE A O 1
ATOM 3352 N N . LYS A 1 406 ? -14.790 4.418 14.939 1.00 84.56 406 LYS A N 1
ATOM 3353 C CA . LYS A 1 406 ? -14.586 3.423 13.891 1.00 84.56 406 LYS A CA 1
ATOM 3354 C C . LYS A 1 406 ? -14.758 4.033 12.511 1.00 84.56 406 LYS A C 1
ATOM 3356 O O . LYS A 1 406 ? -15.563 4.941 12.317 1.00 84.56 406 LYS A O 1
ATOM 3361 N N . VAL A 1 407 ? -14.017 3.486 11.557 1.00 77.25 407 VAL A N 1
ATOM 3362 C CA . VAL A 1 407 ? -14.146 3.769 10.132 1.00 77.25 407 VAL A CA 1
ATOM 3363 C C . VAL A 1 407 ? -14.331 2.442 9.401 1.00 77.25 407 VAL A C 1
ATOM 3365 O O . VAL A 1 407 ? -13.525 1.522 9.551 1.00 77.25 407 VAL A O 1
ATOM 3368 N N . ASN A 1 408 ? -15.419 2.322 8.639 1.00 74.50 408 ASN A N 1
ATOM 3369 C CA . ASN A 1 408 ? -15.824 1.114 7.916 1.00 74.50 408 ASN A CA 1
ATOM 3370 C C . ASN A 1 408 ? -15.835 -0.144 8.816 1.00 74.50 408 ASN A C 1
ATOM 3372 O O . ASN A 1 408 ? -15.347 -1.207 8.432 1.00 74.50 408 ASN A O 1
ATOM 3376 N N . GLY A 1 409 ? -16.350 -0.007 10.046 1.00 71.75 409 GLY A N 1
ATOM 3377 C CA . GLY A 1 409 ? -16.491 -1.091 11.027 1.00 71.75 409 GLY A CA 1
ATOM 3378 C C . GLY A 1 409 ? -15.235 -1.439 11.843 1.00 71.75 409 GLY A C 1
ATOM 3379 O O . GLY A 1 409 ? -15.334 -2.208 12.809 1.00 71.75 409 GLY A O 1
ATOM 3380 N N . ASN A 1 410 ? -14.075 -0.859 11.520 1.00 74.56 410 ASN A N 1
ATOM 3381 C CA . ASN A 1 410 ? -12.807 -1.076 12.228 1.00 74.56 410 ASN A CA 1
ATOM 3382 C C . ASN A 1 410 ? -12.425 0.138 13.072 1.00 74.56 410 ASN A C 1
ATOM 3384 O O . ASN A 1 410 ? -12.769 1.259 12.716 1.00 74.56 410 ASN A O 1
ATOM 3388 N N . ASP A 1 411 ? -11.714 -0.068 14.184 1.00 77.56 411 ASP A N 1
ATOM 3389 C CA . ASP A 1 411 ? -11.219 1.051 14.992 1.00 77.56 411 ASP A CA 1
ATOM 3390 C C . ASP A 1 411 ? -10.314 1.958 14.148 1.00 77.56 411 ASP A C 1
ATOM 3392 O O . ASP A 1 411 ? -9.453 1.480 13.409 1.00 77.56 411 ASP A O 1
ATOM 3396 N N . TYR A 1 412 ? -10.522 3.272 14.244 1.00 79.25 412 TYR A N 1
ATOM 3397 C CA . TYR A 1 412 ? -9.652 4.226 13.563 1.00 79.25 412 TYR A CA 1
ATOM 3398 C C . TYR A 1 412 ? -8.320 4.319 14.308 1.00 79.25 412 TYR A C 1
ATOM 3400 O O . TYR A 1 412 ? -8.312 4.667 15.489 1.00 79.25 412 TYR A O 1
ATOM 3408 N N . CYS A 1 413 ? -7.210 4.023 13.630 1.00 69.81 413 CYS A N 1
ATOM 3409 C CA . CYS A 1 413 ? -5.881 3.983 14.237 1.00 69.81 413 CYS A CA 1
ATOM 3410 C C . CYS A 1 413 ? -4.929 5.007 13.609 1.00 69.81 413 CYS A C 1
ATOM 3412 O O . CYS A 1 413 ? -4.857 5.125 12.387 1.00 69.81 413 CYS A O 1
ATOM 3414 N N . ILE A 1 414 ? -4.122 5.674 14.437 1.00 65.75 414 ILE A N 1
ATOM 3415 C CA . ILE A 1 414 ? -2.949 6.450 14.005 1.00 65.75 414 ILE A CA 1
ATOM 3416 C C . ILE A 1 414 ? -1.714 5.689 14.482 1.00 65.75 414 ILE A C 1
ATOM 3418 O O . ILE A 1 414 ? -1.611 5.353 15.657 1.00 65.75 414 ILE A O 1
ATOM 3422 N N . ASN A 1 415 ? -0.796 5.358 13.568 1.00 59.34 415 ASN A N 1
ATOM 3423 C CA . ASN A 1 415 ? 0.401 4.551 13.861 1.00 59.34 415 ASN A CA 1
ATOM 3424 C C . ASN A 1 415 ? 0.093 3.218 14.581 1.00 59.34 415 ASN A C 1
ATOM 3426 O O . ASN A 1 415 ? 0.843 2.785 15.451 1.00 59.34 415 ASN A O 1
ATOM 3430 N N . GLY A 1 416 ? -1.033 2.581 14.237 1.00 55.94 416 GLY A N 1
ATOM 3431 C CA . GLY A 1 416 ? -1.483 1.330 14.862 1.00 55.94 416 GLY A CA 1
ATOM 3432 C C . GLY A 1 416 ? -2.136 1.492 16.240 1.00 55.94 416 GLY A C 1
ATOM 3433 O O . GLY A 1 416 ? -2.550 0.498 16.827 1.00 55.94 416 GLY A O 1
ATOM 3434 N N . VAL A 1 417 ? -2.274 2.721 16.750 1.00 64.31 417 VAL A N 1
ATOM 3435 C CA . VAL A 1 417 ? -2.934 3.008 18.030 1.00 64.31 417 VAL A CA 1
ATOM 3436 C C . VAL A 1 417 ? -4.378 3.445 17.773 1.00 64.31 417 VAL A C 1
ATOM 3438 O O . VAL A 1 417 ? -4.575 4.460 17.095 1.00 64.31 417 VAL A O 1
ATOM 3441 N N . PRO A 1 418 ? -5.395 2.731 18.298 1.00 78.88 418 PRO A N 1
ATOM 3442 C CA . PRO A 1 418 ? -6.790 3.149 18.198 1.00 78.88 418 PRO A CA 1
ATOM 3443 C C . PRO A 1 418 ? -6.994 4.549 18.767 1.00 78.88 418 PRO A C 1
ATOM 3445 O O . PRO A 1 418 ? -6.359 4.923 19.747 1.00 78.88 418 PRO A O 1
ATOM 3448 N N . GLN A 1 419 ? -7.895 5.316 18.172 1.00 81.88 419 GLN A N 1
ATOM 3449 C CA . GLN A 1 419 ? -8.136 6.706 18.537 1.00 81.88 419 GLN A CA 1
ATOM 3450 C C . GLN A 1 419 ? -9.516 6.890 19.176 1.00 81.88 419 GLN A C 1
ATOM 3452 O O . GLN A 1 419 ? -10.493 6.199 18.843 1.00 81.88 419 GLN A O 1
ATOM 3457 N N . ASP A 1 420 ? -9.586 7.868 20.072 1.00 86.50 420 ASP A N 1
ATOM 3458 C CA . ASP A 1 420 ? -10.810 8.450 20.606 1.00 86.50 420 ASP A CA 1
ATOM 3459 C C . ASP A 1 420 ? -10.906 9.910 20.169 1.00 86.50 420 ASP A C 1
ATOM 3461 O O . ASP A 1 420 ? -9.916 10.647 20.161 1.00 86.50 420 ASP A O 1
ATOM 3465 N N . TYR A 1 421 ? -12.124 10.350 19.871 1.00 86.12 421 TYR A N 1
ATOM 3466 C CA . TYR A 1 421 ? -12.420 11.763 19.731 1.00 86.12 421 TYR A CA 1
ATOM 3467 C C . TYR A 1 421 ? -12.598 12.381 21.115 1.00 86.12 421 TYR A C 1
ATOM 3469 O O . TYR A 1 421 ? -13.566 12.074 21.815 1.00 86.12 421 TYR A O 1
ATOM 3477 N N . ASN A 1 422 ? -11.650 13.213 21.531 1.00 88.06 422 ASN A N 1
ATOM 3478 C CA . ASN A 1 422 ? -11.706 13.934 22.790 1.00 88.06 422 ASN A CA 1
ATOM 3479 C C . ASN A 1 422 ? -12.382 15.285 22.567 1.00 88.06 422 ASN A C 1
ATOM 3481 O O . ASN A 1 422 ? -11.881 16.118 21.819 1.00 88.06 422 ASN A O 1
ATOM 3485 N N . ILE A 1 423 ? -13.510 15.488 23.231 1.00 87.69 423 ILE A N 1
ATOM 3486 C CA . ILE A 1 423 ? -14.275 16.729 23.239 1.00 87.69 423 ILE A CA 1
ATOM 3487 C C . ILE A 1 423 ? -14.025 17.395 24.586 1.00 87.69 423 ILE A C 1
ATOM 3489 O O . ILE A 1 423 ? -14.308 16.798 25.626 1.00 87.69 423 ILE A O 1
ATOM 3493 N N . GLU A 1 424 ? -13.499 18.613 24.577 1.00 87.75 424 GLU A N 1
ATOM 3494 C CA . GLU A 1 424 ? -13.233 19.405 25.773 1.00 87.75 424 GLU A CA 1
ATOM 3495 C C . GLU A 1 424 ? -14.073 20.682 25.771 1.00 87.75 424 GLU A C 1
ATOM 3497 O O . GLU A 1 424 ? -14.086 21.447 24.805 1.00 87.75 424 GLU A O 1
ATOM 3502 N N . ILE A 1 425 ? -14.772 20.911 26.883 1.00 85.81 425 ILE A N 1
ATOM 3503 C CA . ILE A 1 425 ? -15.567 22.117 27.096 1.00 85.81 425 ILE A CA 1
ATOM 3504 C C . ILE A 1 425 ? -14.678 23.162 27.781 1.00 85.81 425 ILE A C 1
ATOM 3506 O O . ILE A 1 425 ? -14.230 22.981 28.920 1.00 85.81 425 ILE A O 1
ATOM 3510 N N . GLU A 1 426 ? -14.398 24.264 27.087 1.00 81.50 426 GLU A N 1
ATOM 3511 C CA . GLU A 1 426 ? -13.666 25.399 27.648 1.00 81.50 426 GLU A CA 1
ATOM 3512 C C . GLU A 1 426 ? -14.567 26.188 28.613 1.00 81.50 426 GLU A C 1
ATOM 3514 O O . GLU A 1 426 ? -15.765 26.341 28.387 1.00 81.50 426 GLU A O 1
ATOM 3519 N N . ASN A 1 427 ? -13.987 26.716 29.699 1.00 71.56 427 ASN A N 1
ATOM 3520 C CA . ASN A 1 427 ? -14.690 27.536 30.703 1.00 71.56 427 ASN A CA 1
ATOM 3521 C C . ASN A 1 427 ? -15.949 26.876 31.307 1.00 71.56 427 ASN A C 1
ATOM 3523 O O . ASN A 1 427 ? -16.934 27.542 31.623 1.00 71.56 427 ASN A O 1
ATOM 3527 N N . TYR A 1 428 ? -15.898 25.554 31.475 1.00 70.94 428 TYR A N 1
ATOM 3528 C CA . TYR A 1 428 ? -16.987 24.736 31.995 1.00 70.94 428 TYR A CA 1
ATOM 3529 C C . TYR A 1 428 ? -17.479 25.176 33.384 1.00 70.94 428 TYR A C 1
ATOM 3531 O O . TYR A 1 428 ? -16.695 25.263 34.332 1.00 70.94 428 TYR A O 1
ATOM 3539 N N . GLN A 1 429 ? -18.789 25.393 33.514 1.00 66.38 429 GLN A N 1
ATOM 3540 C CA . GLN A 1 429 ? -19.455 25.641 34.794 1.00 66.38 429 GLN A CA 1
ATOM 3541 C C . GLN A 1 429 ? -20.188 24.359 35.215 1.00 66.38 429 GLN A C 1
ATOM 3543 O O . GLN A 1 429 ? -20.982 23.828 34.446 1.00 66.38 429 GLN A O 1
ATOM 3548 N N . ILE A 1 430 ? -19.909 23.846 36.421 1.00 69.62 430 ILE A N 1
ATOM 3549 C CA . ILE A 1 430 ? -20.420 22.560 36.955 1.00 69.62 430 ILE A CA 1
ATOM 3550 C C . ILE A 1 430 ? -21.891 22.697 37.405 1.00 69.62 430 ILE A C 1
ATOM 3552 O O . ILE A 1 430 ? -22.245 22.371 38.537 1.00 69.62 430 ILE A O 1
ATOM 3556 N N . THR A 1 431 ? -22.744 23.281 36.570 1.00 71.38 431 THR A N 1
ATOM 3557 C CA . THR A 1 431 ? -24.128 23.627 36.929 1.00 71.38 431 THR A CA 1
ATOM 3558 C C . THR A 1 431 ? -25.166 22.891 36.093 1.00 71.38 431 THR A C 1
ATOM 3560 O O . THR A 1 431 ? -26.310 22.795 36.527 1.00 71.38 431 THR A O 1
ATOM 3563 N N . GLU A 1 432 ? -24.794 22.367 34.922 1.00 78.56 432 GLU A N 1
ATOM 3564 C CA . GLU A 1 432 ? -25.729 21.753 33.974 1.00 78.56 432 GLU A CA 1
ATOM 3565 C C . GLU A 1 432 ? -25.048 20.761 33.017 1.00 78.56 432 GLU A C 1
ATOM 3567 O O . GLU A 1 432 ? -23.826 20.761 32.849 1.00 78.56 432 GLU A O 1
ATOM 3572 N N . ASP A 1 433 ? -25.853 19.887 32.407 1.00 83.00 433 ASP A N 1
ATOM 3573 C CA . ASP A 1 433 ? -25.415 19.016 31.315 1.00 83.00 433 ASP A CA 1
ATOM 3574 C C . ASP A 1 433 ? -25.274 19.844 30.029 1.00 83.00 433 ASP A C 1
ATOM 3576 O O . ASP A 1 433 ? -26.161 20.628 29.703 1.00 83.00 433 ASP A O 1
ATOM 3580 N N . VAL A 1 434 ? -24.213 19.619 29.252 1.00 84.50 434 VAL A N 1
ATOM 3581 C CA . VAL A 1 434 ? -23.989 20.340 27.987 1.00 84.50 434 VAL A CA 1
ATOM 3582 C C . VAL A 1 434 ? -24.476 19.491 26.817 1.00 84.50 434 VAL A C 1
ATOM 3584 O O . VAL A 1 434 ? -24.059 18.338 26.657 1.00 84.50 434 VAL A O 1
ATOM 3587 N N . CYS A 1 435 ? -25.375 20.046 26.002 1.00 87.88 435 CYS A N 1
ATOM 3588 C CA . CYS A 1 435 ? -25.925 19.377 24.825 1.00 87.88 435 CYS A CA 1
ATOM 3589 C C . CYS A 1 435 ? -25.143 19.779 23.573 1.00 87.88 435 CYS A C 1
ATOM 3591 O O . CYS A 1 435 ? -25.201 20.921 23.133 1.00 87.88 435 CYS A O 1
ATOM 3593 N N . ILE A 1 436 ? -24.440 18.825 22.971 1.00 87.00 436 ILE A N 1
ATOM 3594 C CA . ILE A 1 436 ? -23.564 19.069 21.826 1.00 87.00 436 ILE A CA 1
ATOM 3595 C C . ILE A 1 436 ? -24.118 18.448 20.546 1.00 87.00 436 ILE A C 1
ATOM 3597 O O . ILE A 1 436 ? -24.760 17.396 20.576 1.00 87.00 436 ILE A O 1
ATOM 3601 N N . ARG A 1 437 ? -23.795 19.048 19.403 1.00 88.44 437 ARG A N 1
ATOM 3602 C CA . ARG A 1 437 ? -23.990 18.470 18.069 1.00 88.44 437 ARG A CA 1
ATOM 3603 C C . ARG A 1 437 ? -22.631 18.196 17.432 1.00 88.44 437 ARG A C 1
ATOM 3605 O O . ARG A 1 437 ? -21.720 19.008 17.551 1.00 88.44 437 ARG A O 1
ATOM 3612 N N . ILE A 1 438 ? -22.506 17.049 16.766 1.00 85.81 438 ILE A N 1
ATOM 3613 C CA . ILE A 1 438 ? -21.282 16.607 16.083 1.00 85.81 438 ILE A CA 1
ATOM 3614 C C . ILE A 1 438 ? -21.561 16.578 14.579 1.00 85.81 438 ILE A C 1
ATOM 3616 O O . ILE A 1 438 ? -22.411 15.806 14.125 1.00 85.81 438 ILE A O 1
ATOM 3620 N N . GLU A 1 439 ? -20.850 17.410 13.818 1.00 86.12 439 GLU A N 1
ATOM 3621 C CA . GLU A 1 439 ? -21.001 17.546 12.368 1.00 86.12 439 GLU A CA 1
ATOM 3622 C C . GLU A 1 439 ? -19.658 17.379 11.650 1.00 86.12 439 GLU A C 1
ATOM 3624 O O . GLU A 1 439 ? -18.695 18.076 11.961 1.00 86.12 439 GLU A O 1
ATOM 3629 N N . PHE A 1 440 ? -19.597 16.507 10.644 1.00 82.12 440 PHE A N 1
ATOM 3630 C CA . PHE A 1 440 ? -18.478 16.462 9.699 1.00 82.12 440 PHE A CA 1
ATOM 3631 C C . PHE A 1 440 ? -18.846 17.199 8.427 1.00 82.12 440 PHE A C 1
ATOM 3633 O O . PHE A 1 440 ? -19.713 16.750 7.681 1.00 82.12 440 PHE A O 1
ATOM 3640 N N . HIS A 1 441 ? -18.147 18.290 8.158 1.00 81.88 441 HIS A N 1
ATOM 3641 C CA . HIS A 1 441 ? -18.237 19.047 6.922 1.00 81.88 441 HIS A CA 1
ATOM 3642 C C . HIS A 1 441 ? -17.210 18.480 5.942 1.00 81.88 441 HIS A C 1
ATOM 3644 O O . HIS A 1 441 ? -16.002 18.529 6.171 1.00 81.88 441 HIS A O 1
ATOM 3650 N N . LEU A 1 442 ? -17.705 17.879 4.864 1.00 77.31 442 LEU A N 1
ATOM 3651 C CA . LEU A 1 442 ? -16.921 17.167 3.863 1.00 77.31 442 LEU A CA 1
ATOM 3652 C C . LEU A 1 442 ? -17.141 17.797 2.495 1.00 77.31 442 LEU A C 1
ATOM 3654 O O . LEU A 1 442 ? -18.273 17.934 2.036 1.00 77.31 442 LEU A O 1
ATOM 3658 N N . GLN A 1 443 ? -16.056 18.134 1.813 1.00 73.56 443 GLN A N 1
ATOM 3659 C CA . GLN A 1 443 ? -16.099 18.596 0.433 1.00 73.56 443 GLN A CA 1
ATOM 3660 C C . GLN A 1 443 ? -14.897 18.020 -0.318 1.00 73.56 443 GLN A C 1
ATOM 3662 O O . GLN A 1 443 ? -13.775 18.123 0.186 1.00 73.56 443 GLN A O 1
ATOM 3667 N N . PRO A 1 444 ? -15.080 17.441 -1.522 1.00 68.06 444 PRO A N 1
ATOM 3668 C CA . PRO A 1 444 ? -13.969 16.949 -2.320 1.00 68.06 444 PRO A CA 1
ATOM 3669 C C . PRO A 1 444 ? -12.931 18.055 -2.549 1.00 68.06 444 PRO A C 1
ATOM 3671 O O . PRO A 1 444 ? -13.242 19.081 -3.146 1.00 68.06 444 PRO A O 1
ATOM 3674 N N . GLY A 1 445 ? -11.685 17.838 -2.112 1.00 58.91 445 GLY A N 1
ATOM 3675 C CA . GLY A 1 445 ? -10.587 18.804 -2.272 1.00 58.91 445 GLY A CA 1
ATOM 3676 C C . GLY A 1 445 ? -10.419 19.814 -1.140 1.00 58.91 445 GLY A C 1
ATOM 3677 O O . GLY A 1 445 ? -9.563 20.691 -1.243 1.00 58.91 445 GLY A O 1
ATOM 3678 N N . SER A 1 446 ? -11.219 19.712 -0.084 1.00 64.62 446 SER A N 1
ATOM 3679 C CA . SER A 1 446 ? -11.083 20.508 1.134 1.00 64.62 446 SER A CA 1
ATOM 3680 C C . SER A 1 446 ? -10.821 19.592 2.324 1.00 64.62 446 SER A C 1
ATOM 3682 O O . SER A 1 446 ? -11.217 18.426 2.318 1.00 64.62 446 SER A O 1
ATOM 3684 N N . PHE A 1 447 ? -10.153 20.123 3.350 1.00 63.56 447 PHE A N 1
ATOM 3685 C CA . PHE A 1 447 ? -9.959 19.389 4.596 1.00 63.56 447 PHE A CA 1
ATOM 3686 C C . PHE A 1 447 ? -11.322 19.072 5.225 1.00 63.56 447 PHE A C 1
ATOM 3688 O O . PHE A 1 447 ? -12.119 19.997 5.398 1.00 63.56 447 PHE A O 1
ATOM 3695 N N . PRO A 1 448 ? -11.595 17.799 5.572 1.00 70.81 448 PRO A N 1
ATOM 3696 C CA . PRO A 1 448 ? -12.704 17.451 6.443 1.00 70.81 448 PRO A CA 1
ATOM 3697 C C . PRO A 1 448 ? -12.656 18.295 7.711 1.00 70.81 448 PRO A C 1
ATOM 3699 O O . PRO A 1 448 ? -11.661 18.270 8.436 1.00 70.81 448 PRO A O 1
ATOM 3702 N N . GLU A 1 449 ? -13.724 19.031 7.982 1.00 77.12 449 GLU A N 1
ATOM 3703 C CA . GLU A 1 449 ? -13.839 19.825 9.198 1.00 77.12 449 GLU A CA 1
ATOM 3704 C C . GLU A 1 449 ? -14.827 19.142 10.134 1.00 77.12 449 GLU A C 1
ATOM 3706 O O . GLU A 1 449 ? -16.004 18.966 9.812 1.00 77.12 449 GLU A O 1
ATOM 3711 N N . LEU A 1 450 ? -14.345 18.750 11.311 1.00 78.88 450 LEU A N 1
ATOM 3712 C CA . LEU A 1 450 ? -15.215 18.293 12.378 1.00 78.88 450 LEU A CA 1
ATOM 3713 C C . LEU A 1 450 ? -15.589 19.470 13.265 1.00 78.88 450 LEU A C 1
ATOM 3715 O O . LEU A 1 450 ? -14.759 20.016 13.992 1.00 78.88 450 LEU A O 1
ATOM 3719 N N . LYS A 1 451 ? -16.869 19.817 13.229 1.00 85.69 451 LYS A N 1
ATOM 3720 C CA . LYS A 1 451 ? -17.449 20.876 14.034 1.00 85.69 451 LYS A CA 1
ATOM 3721 C C . LYS A 1 451 ? -18.258 20.268 15.174 1.00 85.69 451 LYS A C 1
ATOM 3723 O O . LYS A 1 451 ? -19.204 19.513 14.948 1.00 85.69 451 LYS A O 1
ATOM 3728 N N . VAL A 1 452 ? -17.872 20.599 16.404 1.00 86.50 452 VAL A N 1
ATOM 3729 C CA . VAL A 1 452 ? -18.645 20.274 17.607 1.00 86.50 452 VAL A CA 1
ATOM 3730 C C . VAL A 1 452 ? -19.196 21.573 18.169 1.00 86.50 452 VAL A C 1
ATOM 3732 O O . VAL A 1 452 ? -18.429 22.445 18.567 1.00 86.50 452 VAL A O 1
ATOM 3735 N N . THR A 1 453 ? -20.517 21.718 18.162 1.00 86.25 453 THR A N 1
ATOM 3736 C CA . THR A 1 453 ? -21.195 22.934 18.631 1.00 86.25 453 THR A CA 1
ATOM 3737 C C . THR A 1 453 ? -22.022 22.644 19.866 1.00 86.25 453 THR A C 1
ATOM 3739 O O . THR A 1 453 ? -22.710 21.623 19.919 1.00 86.25 453 THR A O 1
ATOM 3742 N N . ASP A 1 454 ? -21.992 23.563 20.823 1.00 85.75 454 ASP A N 1
ATOM 3743 C CA . ASP A 1 454 ? -22.989 23.635 21.885 1.00 85.75 454 ASP A CA 1
ATOM 3744 C C . ASP A 1 454 ? -24.328 24.070 21.275 1.00 85.75 454 ASP A C 1
ATOM 3746 O O . ASP A 1 454 ? -24.373 25.022 20.498 1.00 85.75 454 ASP A O 1
ATOM 3750 N N . LEU A 1 455 ? -25.416 23.361 21.573 1.00 85.94 455 LEU A N 1
ATOM 3751 C CA . LEU A 1 455 ? -26.743 23.728 21.073 1.00 85.94 455 LEU A CA 1
ATOM 3752 C C . LEU A 1 455 ? -27.269 25.028 21.686 1.00 85.94 455 LEU A C 1
ATOM 3754 O O . LEU A 1 455 ? -28.120 25.674 21.077 1.00 85.94 455 LEU A O 1
ATOM 3758 N N . GLU A 1 456 ? -26.783 25.390 22.872 1.00 83.19 456 GLU A N 1
ATOM 3759 C CA . GLU A 1 456 ? -27.171 26.617 23.572 1.00 83.19 456 GLU A CA 1
ATOM 3760 C C . GLU A 1 456 ? -26.197 27.779 23.305 1.00 83.19 456 GLU A C 1
ATOM 3762 O O . GLU A 1 456 ? -26.420 28.883 23.800 1.00 83.19 456 GLU A O 1
ATOM 3767 N N . ASP A 1 457 ? -25.139 27.546 22.509 1.00 80.81 457 ASP A N 1
ATOM 3768 C CA . ASP A 1 457 ? -24.081 28.517 22.172 1.00 80.81 457 ASP A CA 1
ATOM 3769 C C . ASP A 1 457 ? -23.434 29.190 23.409 1.00 80.81 457 ASP A C 1
ATOM 3771 O O . ASP A 1 457 ? -22.900 30.301 23.347 1.00 80.81 457 ASP A O 1
ATOM 3775 N N . LYS A 1 458 ? -23.459 28.511 24.563 1.00 83.31 458 LYS A N 1
ATOM 3776 C CA . LYS A 1 458 ? -22.983 29.023 25.855 1.00 83.31 458 LYS A CA 1
ATOM 3777 C C . LYS A 1 458 ? -21.510 28.709 26.089 1.00 83.31 458 LYS A C 1
ATOM 3779 O O . LYS A 1 458 ? -20.793 29.517 26.687 1.00 83.31 458 LYS A O 1
ATOM 3784 N N . TYR A 1 459 ? -21.049 27.551 25.624 1.00 82.62 459 TYR A N 1
ATOM 3785 C CA . TYR A 1 459 ? -19.685 27.076 25.837 1.00 82.62 459 TYR A CA 1
ATOM 3786 C C . TYR A 1 459 ? -18.891 26.963 24.536 1.00 82.62 459 TYR A C 1
ATOM 3788 O O . TYR A 1 459 ? -19.370 26.471 23.516 1.00 82.62 459 TYR A O 1
ATOM 3796 N N . LYS A 1 460 ? -17.611 27.348 24.597 1.00 84.81 460 LYS A N 1
ATOM 3797 C CA . LYS A 1 460 ? -16.654 27.055 23.529 1.00 84.81 460 LYS A CA 1
ATOM 3798 C C . LYS A 1 460 ? -16.170 25.614 23.675 1.00 84.81 460 LYS A C 1
ATOM 3800 O O . LYS A 1 460 ? -15.721 25.211 24.745 1.00 84.81 460 LYS A O 1
ATOM 3805 N N . ILE A 1 461 ? -16.256 24.843 22.597 1.00 85.88 461 ILE A N 1
ATOM 3806 C CA . ILE A 1 461 ? -15.891 23.426 22.584 1.00 85.88 461 ILE A CA 1
ATOM 3807 C C . ILE A 1 461 ? -14.709 23.230 21.646 1.00 85.88 461 ILE A C 1
ATOM 3809 O O . ILE A 1 461 ? -14.719 23.703 20.510 1.00 85.88 461 ILE A O 1
ATOM 3813 N N . THR A 1 462 ? -13.690 22.523 22.121 1.00 86.94 462 THR A N 1
ATOM 3814 C CA . THR A 1 462 ? -12.589 22.046 21.283 1.00 86.94 462 THR A CA 1
ATOM 3815 C C . THR A 1 462 ? -12.659 20.542 21.159 1.00 86.94 462 THR A C 1
ATOM 3817 O O . THR A 1 462 ? -13.169 19.845 22.039 1.00 86.94 462 THR A O 1
ATOM 3820 N N . ALA A 1 463 ? -12.194 20.034 20.025 1.00 85.12 463 ALA A N 1
ATOM 3821 C CA . ALA A 1 463 ? -12.283 18.620 19.758 1.00 85.12 463 ALA A CA 1
ATOM 3822 C C . ALA A 1 463 ? -11.085 18.139 18.938 1.00 85.12 463 ALA A C 1
ATOM 3824 O O . ALA A 1 463 ? -10.657 18.814 18.001 1.00 85.12 463 ALA A O 1
ATOM 3825 N N . SER A 1 464 ? -10.509 17.006 19.331 1.00 87.00 464 SER A N 1
ATOM 3826 C CA . SER A 1 464 ? -9.289 16.472 18.726 1.00 87.00 464 SER A CA 1
ATOM 3827 C C . SER A 1 464 ? -9.205 14.954 18.850 1.00 87.00 464 SER A C 1
ATOM 3829 O O . SER A 1 464 ? -9.826 14.336 19.715 1.00 87.00 464 SER A O 1
ATOM 3831 N N . LEU A 1 465 ? -8.418 14.343 17.966 1.00 82.69 465 LEU A N 1
ATOM 3832 C CA . LEU A 1 465 ? -8.069 12.930 18.066 1.00 82.69 465 LEU A CA 1
ATOM 3833 C C . LEU A 1 465 ? -7.016 12.731 19.156 1.00 82.69 465 LEU A C 1
ATOM 3835 O O . LEU A 1 465 ? -6.040 13.478 19.229 1.00 82.69 465 LEU A O 1
ATOM 3839 N N . THR A 1 466 ? -7.223 11.718 19.989 1.00 84.56 466 THR A N 1
ATOM 3840 C CA . THR A 1 466 ? -6.282 11.306 21.033 1.00 84.56 466 THR A CA 1
ATOM 3841 C C . THR A 1 466 ? -6.156 9.791 21.056 1.00 84.56 466 THR A C 1
ATOM 3843 O O . THR A 1 466 ? -7.130 9.087 20.780 1.00 84.56 466 THR A O 1
ATOM 3846 N N . ASP A 1 467 ? -4.987 9.289 21.448 1.00 79.31 467 ASP A N 1
ATOM 3847 C CA . ASP A 1 467 ? -4.770 7.856 21.624 1.00 79.31 467 ASP A CA 1
ATOM 3848 C C . ASP A 1 467 ? -5.779 7.275 22.627 1.00 79.31 467 ASP A C 1
ATOM 3850 O O . ASP A 1 467 ? -5.923 7.743 23.766 1.00 79.31 467 ASP A O 1
ATOM 3854 N N . ARG A 1 468 ? -6.495 6.232 22.199 1.00 77.00 468 ARG A N 1
ATOM 3855 C CA . ARG A 1 468 ? -7.421 5.485 23.045 1.00 77.00 468 ARG A CA 1
ATOM 3856 C C . ARG A 1 468 ? -6.613 4.700 24.063 1.00 77.00 468 ARG A C 1
ATOM 3858 O O . ARG A 1 468 ? -5.915 3.743 23.734 1.00 77.00 468 ARG A O 1
ATOM 3865 N N . ILE A 1 469 ? -6.787 5.052 25.329 1.00 67.31 469 ILE A N 1
ATOM 3866 C CA . ILE A 1 469 ? -6.223 4.288 26.437 1.00 67.31 469 ILE A CA 1
ATOM 3867 C C . ILE A 1 469 ? -7.160 3.108 26.700 1.00 67.31 469 ILE A C 1
ATOM 3869 O O . ILE A 1 469 ? -8.219 3.265 27.311 1.00 67.31 469 ILE A O 1
ATOM 3873 N N . GLN A 1 470 ? -6.802 1.921 26.209 1.00 62.38 470 GLN A N 1
ATOM 3874 C CA . GLN A 1 470 ? -7.535 0.700 26.534 1.00 62.38 470 GLN A CA 1
ATOM 3875 C C . GLN A 1 470 ? -7.257 0.341 28.002 1.00 62.38 470 GLN A C 1
ATOM 3877 O O . GLN A 1 470 ? -6.122 0.083 28.392 1.00 62.38 470 GLN A O 1
ATOM 3882 N N . SER A 1 471 ? -8.297 0.350 28.834 1.00 59.06 471 SER A N 1
ATOM 3883 C CA . SER A 1 471 ? -8.176 0.084 30.274 1.00 59.06 471 SER A CA 1
ATOM 3884 C C . SER A 1 471 ? -8.033 -1.400 30.615 1.00 59.06 471 SER A C 1
ATOM 3886 O O . SER A 1 471 ? -7.618 -1.733 31.721 1.00 59.06 471 SER A O 1
ATOM 3888 N N . SER A 1 472 ? -8.385 -2.291 29.686 1.00 67.50 472 SER A N 1
ATOM 3889 C CA . SER A 1 472 ? -8.284 -3.736 29.871 1.00 67.50 472 SER A CA 1
ATOM 3890 C C . SER A 1 472 ? -8.162 -4.466 28.535 1.00 67.50 472 SER A C 1
ATOM 3892 O O . SER A 1 472 ? -8.686 -4.001 27.515 1.00 67.50 472 SER A O 1
ATOM 3894 N N . TYR A 1 473 ? -7.470 -5.604 28.540 1.00 77.06 473 TYR A N 1
ATOM 3895 C CA . TYR A 1 473 ? -7.227 -6.417 27.352 1.00 77.06 473 TYR A CA 1
ATOM 3896 C C . TYR A 1 473 ? -7.696 -7.860 27.548 1.00 77.06 473 TYR A C 1
ATOM 3898 O O . TYR A 1 473 ? -7.730 -8.386 28.657 1.00 77.06 473 TYR A O 1
ATOM 3906 N N . SER A 1 474 ? -8.054 -8.514 26.442 1.00 83.25 474 SER A N 1
ATOM 3907 C CA . SER A 1 474 ? -8.427 -9.939 26.424 1.00 83.25 474 SER A CA 1
ATOM 3908 C C . SER A 1 474 ? -7.474 -10.822 25.603 1.00 83.25 474 SER A C 1
ATOM 3910 O O . SER A 1 474 ? -7.713 -12.013 25.394 1.00 83.25 474 SER A O 1
ATOM 3912 N N . TYR A 1 475 ? -6.405 -10.203 25.105 1.00 87.62 475 TYR A N 1
ATOM 3913 C CA . TYR A 1 475 ? -5.284 -10.773 24.364 1.00 87.62 475 TYR A CA 1
ATOM 3914 C C . TYR A 1 475 ? -4.153 -9.735 24.324 1.00 87.62 475 TYR A C 1
ATOM 3916 O O . TYR A 1 475 ? -4.371 -8.576 24.677 1.00 87.62 475 TYR A O 1
ATOM 3924 N N . ILE A 1 476 ? -2.961 -10.122 23.869 1.00 88.56 476 ILE A N 1
ATOM 3925 C CA . ILE A 1 476 ? -1.866 -9.180 23.598 1.00 88.56 476 ILE A CA 1
ATOM 3926 C C . ILE A 1 476 ? -1.997 -8.701 22.141 1.00 88.56 476 ILE A C 1
ATOM 3928 O O . ILE A 1 476 ? -1.829 -9.534 21.243 1.00 88.56 476 ILE A O 1
ATOM 3932 N N . PRO A 1 477 ? -2.296 -7.413 21.871 1.00 85.50 477 PRO A N 1
ATOM 3933 C CA . PRO A 1 477 ? -2.360 -6.892 20.506 1.00 85.50 477 PRO A CA 1
ATOM 3934 C C . PRO A 1 477 ? -1.033 -7.092 19.774 1.00 85.50 477 PRO A C 1
ATOM 3936 O O . PRO A 1 477 ? 0.038 -6.823 20.327 1.00 85.50 477 PRO A O 1
ATOM 3939 N N . HIS A 1 478 ? -1.090 -7.571 18.534 1.00 84.75 478 HIS A N 1
ATOM 3940 C CA . HIS A 1 478 ? 0.124 -7.875 17.779 1.00 84.75 478 HIS A CA 1
ATOM 3941 C C . HIS A 1 478 ? 0.890 -6.596 17.408 1.00 84.75 478 HIS A C 1
ATOM 3943 O O . HIS A 1 478 ? 2.117 -6.613 17.350 1.00 84.75 478 HIS A O 1
ATOM 3949 N N . GLU A 1 479 ? 0.197 -5.467 17.265 1.00 81.50 479 GLU A N 1
ATOM 3950 C CA . GLU A 1 479 ? 0.776 -4.140 17.057 1.00 81.50 479 GLU A CA 1
ATOM 3951 C C . GLU A 1 479 ? 1.683 -3.740 18.225 1.00 81.50 479 GLU A C 1
ATOM 3953 O O . GLU A 1 479 ? 2.757 -3.181 18.009 1.00 81.50 479 GLU A O 1
ATOM 3958 N N . LYS A 1 480 ? 1.304 -4.094 19.462 1.00 83.56 480 LYS A N 1
ATOM 3959 C CA . LYS A 1 480 ? 2.144 -3.865 20.646 1.00 83.56 480 LYS A CA 1
ATOM 3960 C C . LYS A 1 480 ? 3.366 -4.761 20.677 1.00 83.56 480 LYS A C 1
ATOM 3962 O O . LYS A 1 480 ? 4.449 -4.303 21.008 1.00 83.56 480 LYS A O 1
ATOM 3967 N N . ILE A 1 481 ? 3.210 -6.027 20.294 1.00 86.12 481 ILE A N 1
ATOM 3968 C CA . ILE A 1 481 ? 4.354 -6.930 20.143 1.00 86.12 481 ILE A CA 1
ATOM 3969 C C . ILE A 1 481 ? 5.348 -6.327 19.136 1.00 86.12 481 ILE A C 1
ATOM 3971 O O . ILE A 1 481 ? 6.547 -6.269 19.404 1.00 86.12 481 ILE A O 1
ATOM 3975 N N . ILE A 1 482 ? 4.862 -5.828 17.996 1.00 84.50 482 ILE A N 1
ATOM 3976 C CA . ILE A 1 482 ? 5.698 -5.202 16.964 1.00 84.50 482 ILE A CA 1
ATOM 3977 C C . ILE A 1 482 ? 6.362 -3.920 17.482 1.00 84.50 482 ILE A C 1
ATOM 3979 O O . ILE A 1 482 ? 7.571 -3.755 17.298 1.00 84.50 482 ILE A O 1
ATOM 3983 N N . SER A 1 483 ? 5.617 -3.032 18.143 1.00 82.19 483 SER A N 1
ATOM 3984 C CA . SER A 1 483 ? 6.169 -1.773 18.654 1.00 82.19 483 SER A CA 1
ATOM 3985 C C . SER A 1 483 ? 7.207 -2.011 19.753 1.00 82.19 483 SER A C 1
ATOM 3987 O O . SER A 1 483 ? 8.282 -1.412 19.701 1.00 82.19 483 SER A O 1
ATOM 3989 N N . THR A 1 484 ? 6.972 -2.952 20.673 1.00 86.56 484 THR A N 1
ATOM 3990 C CA . THR A 1 484 ? 7.962 -3.342 21.687 1.00 86.56 484 THR A CA 1
ATOM 3991 C C . THR A 1 484 ? 9.215 -3.930 21.046 1.00 86.56 484 THR A C 1
ATOM 3993 O O . THR A 1 484 ? 10.317 -3.518 21.399 1.00 86.56 484 THR A O 1
ATOM 3996 N N . ARG A 1 485 ? 9.090 -4.816 20.045 1.00 86.56 485 ARG A N 1
ATOM 3997 C CA . ARG A 1 485 ? 10.257 -5.335 19.300 1.00 86.56 485 ARG A CA 1
ATOM 3998 C C . ARG A 1 485 ? 11.095 -4.210 18.696 1.00 86.56 485 ARG A C 1
ATOM 4000 O O . ARG A 1 485 ? 12.321 -4.253 18.773 1.00 86.56 485 ARG A O 1
ATOM 4007 N N . GLN A 1 486 ? 10.450 -3.212 18.091 1.00 84.31 486 GLN A N 1
ATOM 4008 C CA . GLN A 1 486 ? 11.140 -2.068 17.489 1.00 84.31 486 GLN A CA 1
ATOM 4009 C C . GLN A 1 486 ? 11.831 -1.200 18.543 1.00 84.31 486 GLN A C 1
ATOM 4011 O O . GLN A 1 486 ? 12.989 -0.829 18.356 1.00 84.31 486 GLN A O 1
ATOM 4016 N N . GLN A 1 487 ? 11.154 -0.909 19.656 1.00 84.88 487 GLN A N 1
ATOM 4017 C CA . GLN A 1 487 ? 11.714 -0.129 20.761 1.00 84.88 487 GLN A CA 1
ATOM 4018 C C . GLN A 1 487 ? 12.916 -0.830 21.404 1.00 84.88 487 GLN A C 1
ATOM 4020 O O . GLN A 1 487 ? 13.965 -0.206 21.560 1.00 84.88 487 GLN A O 1
ATOM 4025 N N . GLU A 1 488 ? 12.803 -2.125 21.705 1.00 86.00 488 GLU A N 1
ATOM 4026 C CA . GLU A 1 488 ? 13.893 -2.932 22.270 1.00 86.00 488 GLU A CA 1
ATOM 4027 C C . GLU A 1 488 ? 15.072 -3.048 21.300 1.00 86.00 488 GLU A C 1
ATOM 4029 O O . GLU A 1 488 ? 16.226 -2.869 21.695 1.00 86.00 488 GLU A O 1
ATOM 4034 N N . SER A 1 489 ? 14.794 -3.251 20.008 1.00 85.12 489 SER A N 1
ATOM 4035 C CA . SER A 1 489 ? 15.820 -3.233 18.964 1.00 85.12 489 SER A CA 1
ATOM 4036 C C . SER A 1 489 ? 16.557 -1.896 18.934 1.00 85.12 489 SER A C 1
ATOM 4038 O O . SER A 1 489 ? 17.784 -1.870 18.977 1.00 85.12 489 SER A O 1
ATOM 4040 N N . LEU A 1 490 ? 15.838 -0.771 18.891 1.00 83.81 490 LEU A N 1
ATOM 4041 C CA . LEU A 1 490 ? 16.440 0.566 18.877 1.00 83.81 490 LEU A CA 1
ATOM 4042 C C . LEU A 1 490 ? 17.265 0.834 20.140 1.00 83.81 490 LEU A C 1
ATOM 4044 O O . LEU A 1 490 ? 18.395 1.318 20.046 1.00 83.81 490 LEU A O 1
ATOM 4048 N N . ALA A 1 491 ? 16.737 0.482 21.313 1.00 83.88 491 ALA A N 1
ATOM 4049 C CA . ALA A 1 491 ? 17.444 0.620 22.581 1.00 83.88 491 ALA A CA 1
ATOM 4050 C C . ALA A 1 491 ? 18.746 -0.192 22.585 1.00 83.88 491 ALA A C 1
ATOM 4052 O O . ALA A 1 491 ? 19.792 0.320 22.992 1.00 83.88 491 ALA A O 1
ATOM 4053 N N . GLN A 1 492 ? 18.713 -1.428 22.086 1.00 84.44 492 GLN A N 1
ATOM 4054 C CA . GLN A 1 492 ? 19.905 -2.262 21.998 1.00 84.44 492 GLN A CA 1
ATOM 4055 C C . GLN A 1 492 ? 20.914 -1.733 20.977 1.00 84.44 492 GLN A C 1
ATOM 4057 O O . GLN A 1 492 ? 22.111 -1.687 21.257 1.00 84.44 492 GLN A O 1
ATOM 4062 N N . ILE A 1 493 ? 20.450 -1.300 19.809 1.00 81.12 493 ILE A N 1
ATOM 4063 C CA . ILE A 1 493 ? 21.305 -0.729 18.770 1.00 81.12 493 ILE A CA 1
ATOM 4064 C C . ILE A 1 493 ? 22.041 0.511 19.303 1.00 81.12 493 ILE A C 1
ATOM 4066 O O . ILE A 1 493 ? 23.246 0.648 19.091 1.00 81.12 493 ILE A O 1
ATOM 4070 N N . ASN A 1 494 ? 21.366 1.365 20.075 1.00 81.62 494 ASN A N 1
ATOM 4071 C CA . ASN A 1 494 ? 22.002 2.512 20.728 1.00 81.62 494 ASN A CA 1
ATOM 4072 C C . ASN A 1 494 ? 23.074 2.083 21.749 1.00 81.62 494 ASN A C 1
ATOM 4074 O O . ASN A 1 494 ? 24.123 2.716 21.841 1.00 81.62 494 ASN A O 1
ATOM 4078 N N . ARG A 1 495 ? 22.865 0.980 22.484 1.00 79.94 495 ARG A N 1
ATOM 4079 C CA . ARG A 1 495 ? 23.891 0.409 23.382 1.00 79.94 495 ARG A CA 1
ATOM 4080 C C . ARG A 1 495 ? 25.078 -0.180 22.621 1.00 79.94 495 ARG A C 1
ATOM 4082 O O . ARG A 1 495 ? 26.198 -0.129 23.117 1.00 79.94 495 ARG A O 1
ATOM 4089 N N . LEU A 1 496 ? 24.857 -0.748 21.437 1.00 78.88 496 LEU A N 1
ATOM 4090 C CA . LEU A 1 496 ? 25.946 -1.256 20.602 1.00 78.88 496 LEU A CA 1
ATOM 4091 C C . LEU A 1 496 ? 26.868 -0.144 20.112 1.00 78.88 496 LEU A C 1
ATOM 4093 O O . LEU A 1 496 ? 28.074 -0.353 20.035 1.00 78.88 496 LEU A O 1
ATOM 4097 N N . GLN A 1 497 ? 26.318 1.028 19.791 1.00 76.31 497 GLN A N 1
ATOM 4098 C CA . GLN A 1 497 ? 27.114 2.166 19.321 1.00 76.31 497 GLN A CA 1
ATOM 4099 C C . GLN A 1 497 ? 28.149 2.636 20.351 1.00 76.31 497 GLN A C 1
ATOM 4101 O O . GLN A 1 497 ? 29.178 3.184 19.968 1.00 76.31 497 GLN A O 1
ATOM 4106 N N . SER A 1 498 ? 27.894 2.421 21.644 1.00 73.00 498 SER A N 1
ATOM 4107 C CA . SER A 1 498 ? 28.780 2.846 22.729 1.00 73.00 498 SER A CA 1
ATOM 4108 C C . SER A 1 498 ? 29.778 1.777 23.188 1.00 73.00 498 SER A C 1
ATOM 4110 O O . SER A 1 498 ? 30.573 2.043 24.090 1.00 73.00 498 SER A O 1
ATOM 4112 N N . ARG A 1 499 ? 29.770 0.574 22.594 1.00 75.44 499 ARG A N 1
ATOM 4113 C CA . ARG A 1 499 ? 30.700 -0.514 22.937 1.00 75.44 499 ARG A CA 1
ATOM 4114 C C . ARG A 1 499 ? 31.861 -0.608 21.951 1.00 75.44 499 ARG A C 1
ATOM 4116 O O . ARG A 1 499 ? 31.678 -0.486 20.744 1.00 75.44 499 ARG A O 1
ATOM 4123 N N . ASP A 1 500 ? 33.039 -0.927 22.482 1.00 76.25 500 ASP A N 1
ATOM 4124 C CA . ASP A 1 500 ? 34.159 -1.411 21.677 1.00 76.25 500 ASP A CA 1
ATOM 4125 C C . ASP A 1 500 ? 33.938 -2.884 21.305 1.00 76.25 500 ASP A C 1
ATOM 4127 O O . ASP A 1 500 ? 33.585 -3.709 22.150 1.00 76.25 500 ASP A O 1
ATOM 4131 N N . LEU A 1 501 ? 34.110 -3.190 20.021 1.00 78.25 501 LEU A N 1
ATOM 4132 C CA . LEU A 1 501 ? 33.812 -4.482 19.406 1.00 78.25 501 LEU A CA 1
ATOM 4133 C C . LEU A 1 501 ? 35.045 -5.111 18.733 1.00 78.25 501 LEU A C 1
ATOM 4135 O O . LEU A 1 501 ? 34.926 -6.187 18.150 1.00 78.25 501 LEU A O 1
ATOM 4139 N N . GLN A 1 502 ? 36.230 -4.494 18.827 1.00 82.31 502 GLN A N 1
ATOM 4140 C CA . GLN A 1 502 ? 37.448 -4.959 18.141 1.00 82.31 502 GLN A CA 1
ATOM 4141 C C . GLN A 1 502 ? 37.827 -6.410 18.471 1.00 82.31 502 GLN A C 1
ATOM 4143 O O . GLN A 1 502 ? 38.265 -7.165 17.597 1.00 82.31 502 GLN A O 1
ATOM 4148 N N . GLN A 1 503 ? 37.635 -6.825 19.724 1.00 86.00 503 GLN A N 1
ATOM 4149 C CA . GLN A 1 503 ? 37.971 -8.177 20.167 1.00 86.00 503 GLN A CA 1
ATOM 4150 C C . GLN A 1 503 ? 37.079 -9.234 19.499 1.00 86.00 503 GLN A C 1
ATOM 4152 O O . GLN A 1 503 ? 37.573 -10.250 19.009 1.00 86.00 503 GLN A O 1
ATOM 4157 N N . LEU A 1 504 ? 35.772 -8.964 19.410 1.00 85.50 504 LEU A N 1
ATOM 4158 C CA . LEU A 1 504 ? 34.825 -9.828 18.710 1.00 85.50 504 LEU A CA 1
ATOM 4159 C C . LEU A 1 504 ? 35.181 -9.934 17.223 1.00 85.50 504 LEU A C 1
ATOM 4161 O O . LEU A 1 504 ? 35.261 -11.044 16.701 1.00 85.50 504 LEU A O 1
ATOM 4165 N N . GLN A 1 505 ? 35.475 -8.808 16.566 1.00 85.56 505 GLN A N 1
ATOM 4166 C CA . GLN A 1 505 ? 35.895 -8.795 15.158 1.00 85.56 505 GLN A CA 1
ATOM 4167 C C . GLN A 1 505 ? 37.156 -9.636 14.936 1.00 85.56 505 GLN A C 1
ATOM 4169 O O . GLN A 1 505 ? 37.236 -10.418 13.990 1.00 85.56 505 GLN A O 1
ATOM 4174 N N . THR A 1 506 ? 38.122 -9.545 15.853 1.00 89.81 506 THR A N 1
ATOM 4175 C CA . THR A 1 506 ? 39.350 -10.348 15.808 1.00 89.81 506 THR A CA 1
ATOM 4176 C C . THR A 1 506 ? 39.041 -11.846 15.856 1.00 89.81 506 THR A C 1
ATOM 4178 O O . THR A 1 506 ? 39.583 -12.612 15.055 1.00 89.81 506 THR A O 1
ATOM 4181 N N . TYR A 1 507 ? 38.142 -12.280 16.745 1.00 91.44 507 TYR A N 1
ATOM 4182 C CA . TYR A 1 507 ? 37.731 -13.684 16.811 1.00 91.44 507 TYR A CA 1
ATOM 4183 C C . TYR A 1 507 ? 36.950 -14.133 15.576 1.00 91.44 507 TYR A C 1
ATOM 4185 O O . TYR A 1 507 ? 37.176 -15.245 15.104 1.00 91.44 507 TYR A O 1
ATOM 4193 N N . LEU A 1 508 ? 36.083 -13.284 15.019 1.00 88.88 508 LEU A N 1
ATOM 4194 C CA . LEU A 1 508 ? 35.338 -13.585 13.793 1.00 88.88 508 LEU A CA 1
ATOM 4195 C C . LEU A 1 508 ? 36.275 -13.759 12.590 1.00 88.88 508 LEU A C 1
ATOM 4197 O O . LEU A 1 508 ? 36.135 -14.728 11.844 1.00 88.88 508 LEU A O 1
ATOM 4201 N N . VAL A 1 509 ? 37.287 -12.897 12.442 1.00 89.50 509 VAL A N 1
ATOM 4202 C CA . VAL A 1 509 ? 38.310 -13.033 11.392 1.00 89.50 509 VAL A CA 1
ATOM 4203 C C . VAL A 1 509 ? 39.094 -14.334 11.562 1.00 89.50 509 VAL A C 1
ATOM 4205 O O . VAL A 1 509 ? 39.189 -15.109 10.609 1.00 89.50 509 VAL A O 1
ATOM 4208 N N . GLN A 1 510 ? 39.594 -14.627 12.767 1.00 91.94 510 GLN A N 1
ATOM 4209 C CA . GLN A 1 510 ? 40.314 -15.878 13.039 1.00 91.94 510 GLN A CA 1
ATOM 4210 C C . GLN A 1 510 ? 39.442 -17.110 12.763 1.00 91.94 510 GLN A C 1
ATOM 4212 O O . GLN A 1 510 ? 39.904 -18.072 12.155 1.00 91.94 510 GLN A O 1
ATOM 4217 N N . LEU A 1 511 ? 38.169 -17.071 13.159 1.00 91.25 511 LEU A N 1
ATOM 4218 C CA . LEU A 1 511 ? 37.220 -18.151 12.914 1.00 91.25 511 LEU A CA 1
ATOM 4219 C C . LEU A 1 511 ? 36.960 -18.352 11.417 1.00 91.25 511 LEU A C 1
ATOM 4221 O O . LEU A 1 511 ? 36.961 -19.491 10.958 1.00 91.25 511 LEU A O 1
ATOM 4225 N N . SER A 1 512 ? 36.794 -17.274 10.644 1.00 89.81 512 SER A N 1
ATOM 4226 C CA . SER A 1 512 ? 36.606 -17.364 9.189 1.00 89.81 512 SER A CA 1
ATOM 4227 C C . SER A 1 512 ? 37.807 -18.011 8.486 1.00 89.81 512 SER A C 1
ATOM 4229 O O . SER A 1 512 ? 37.623 -18.896 7.652 1.00 89.81 512 SER A O 1
ATOM 4231 N N . GLN A 1 513 ? 39.031 -17.662 8.897 1.00 89.81 513 GLN A N 1
ATOM 4232 C CA . GLN A 1 513 ? 40.267 -18.243 8.365 1.00 89.81 513 GLN A CA 1
ATOM 4233 C C . GLN A 1 513 ? 40.392 -19.735 8.699 1.00 89.81 513 GLN A C 1
ATOM 4235 O O . GLN A 1 513 ? 40.743 -20.537 7.834 1.00 89.81 513 GLN A O 1
ATOM 4240 N N . GLU A 1 514 ? 40.071 -20.134 9.933 1.00 90.75 514 GLU A N 1
ATOM 4241 C CA . GLU A 1 514 ? 40.063 -21.551 10.324 1.00 90.75 514 GLU A CA 1
ATOM 4242 C C . GLU A 1 514 ? 39.005 -22.354 9.551 1.00 90.75 514 GLU A C 1
ATOM 4244 O O . GLU A 1 514 ? 39.279 -23.469 9.107 1.00 90.75 514 GLU A O 1
ATOM 4249 N N . LEU A 1 515 ? 37.813 -21.788 9.326 1.00 89.50 515 LEU A N 1
ATOM 4250 C CA . LEU A 1 515 ? 36.764 -22.412 8.508 1.00 89.50 515 LEU A CA 1
ATOM 4251 C C . LEU A 1 515 ? 37.179 -22.560 7.039 1.00 89.50 515 LEU A C 1
ATOM 4253 O O . LEU A 1 515 ? 36.783 -23.527 6.386 1.00 89.50 515 LEU A O 1
ATOM 4257 N N . ASP A 1 516 ? 37.979 -21.637 6.506 1.00 87.56 516 ASP A N 1
ATOM 4258 C CA . ASP A 1 516 ? 38.495 -21.740 5.140 1.00 87.56 516 ASP A CA 1
ATOM 4259 C C . ASP A 1 516 ? 39.576 -22.788 4.964 1.00 87.56 516 ASP A C 1
ATOM 4261 O O . ASP A 1 516 ? 39.582 -23.493 3.952 1.00 87.56 516 ASP A O 1
ATOM 4265 N N . ASN A 1 517 ? 40.425 -22.947 5.971 1.00 84.50 517 ASN A N 1
ATOM 4266 C CA . ASN A 1 517 ? 41.478 -23.954 5.971 1.00 84.50 517 ASN A CA 1
ATOM 4267 C C . ASN A 1 517 ? 40.963 -25.364 6.310 1.00 84.50 517 ASN A C 1
ATOM 4269 O O . ASN A 1 517 ? 41.652 -26.351 6.031 1.00 84.50 517 ASN A O 1
ATOM 4273 N N . ALA A 1 518 ? 39.770 -25.478 6.903 1.00 84.00 518 ALA A N 1
ATOM 4274 C CA . ALA A 1 518 ? 39.165 -26.752 7.266 1.00 84.00 518 ALA A CA 1
ATOM 4275 C C . ALA A 1 518 ? 38.666 -27.531 6.037 1.00 84.00 518 ALA A C 1
ATOM 4277 O O . ALA A 1 518 ? 37.839 -27.063 5.254 1.00 84.00 518 ALA A O 1
ATOM 4278 N N . ASP A 1 519 ? 39.139 -28.771 5.901 1.00 79.19 519 ASP A N 1
ATOM 4279 C CA . ASP A 1 519 ? 38.682 -29.698 4.870 1.00 79.19 519 ASP A CA 1
ATOM 4280 C C . ASP A 1 519 ? 37.594 -30.635 5.407 1.00 79.19 519 ASP A C 1
ATOM 4282 O O . ASP A 1 519 ? 37.861 -31.681 6.005 1.00 79.19 519 ASP A O 1
ATOM 4286 N N . PHE A 1 520 ? 36.344 -30.275 5.133 1.00 73.81 520 PHE A N 1
ATOM 4287 C CA . PHE A 1 520 ? 35.175 -31.069 5.506 1.00 73.81 520 PHE A CA 1
ATOM 4288 C C . PHE A 1 520 ? 35.005 -32.343 4.656 1.00 73.81 520 PHE A C 1
ATOM 4290 O O . PHE A 1 520 ? 34.180 -33.187 5.001 1.00 73.81 520 PHE A O 1
ATOM 4297 N N . SER A 1 521 ? 35.804 -32.540 3.593 1.00 67.31 521 SER A N 1
ATOM 4298 C CA . SER A 1 521 ? 35.805 -33.774 2.785 1.00 67.31 521 SER A CA 1
ATOM 4299 C C . SER A 1 521 ? 36.585 -34.932 3.424 1.00 67.31 521 SER A C 1
ATOM 4301 O O . SER A 1 521 ? 36.549 -36.054 2.921 1.00 67.31 521 SER A O 1
ATOM 4303 N N . GLY A 1 522 ? 37.266 -34.679 4.549 1.00 64.44 522 GLY A N 1
ATOM 4304 C CA . GLY A 1 522 ? 37.944 -35.702 5.348 1.00 64.44 522 GLY A CA 1
ATOM 4305 C C . GLY A 1 522 ? 39.359 -36.060 4.886 1.00 64.44 522 GLY A C 1
ATOM 4306 O O . GLY A 1 522 ? 39.929 -37.010 5.421 1.00 64.44 522 GLY A O 1
ATOM 4307 N N . LYS A 1 523 ? 39.954 -35.322 3.935 1.00 66.12 523 LYS A N 1
ATOM 4308 C CA . LYS A 1 523 ? 41.326 -35.584 3.457 1.00 66.12 523 LYS A CA 1
ATOM 4309 C C . LYS A 1 523 ? 42.395 -34.929 4.336 1.00 66.12 523 LYS A C 1
ATOM 4311 O O . LYS A 1 523 ? 43.544 -35.366 4.301 1.00 66.12 523 LYS A O 1
ATOM 4316 N N . LYS A 1 524 ? 42.043 -33.920 5.145 1.00 73.00 524 LYS A N 1
ATOM 4317 C CA . LYS A 1 524 ? 42.933 -33.301 6.147 1.00 73.00 524 LYS A CA 1
ATOM 4318 C C . LYS A 1 524 ? 42.315 -33.301 7.554 1.00 73.00 524 LYS A C 1
ATOM 4320 O O . LYS A 1 524 ? 41.100 -33.155 7.687 1.00 73.00 524 LYS A O 1
ATOM 4325 N N . PRO A 1 525 ? 43.129 -33.446 8.619 1.00 74.56 525 PRO A N 1
ATOM 4326 C CA . PRO A 1 525 ? 42.635 -33.406 9.991 1.00 74.56 525 PRO A CA 1
ATOM 4327 C C . PRO A 1 525 ? 42.172 -31.994 10.379 1.00 74.56 525 PRO A C 1
ATOM 4329 O O . PRO A 1 525 ? 42.895 -31.018 10.203 1.00 74.56 525 PRO A O 1
ATOM 4332 N N . ILE A 1 526 ? 40.968 -31.906 10.947 1.00 83.81 526 ILE A N 1
ATOM 4333 C CA . ILE A 1 526 ? 40.377 -30.666 11.469 1.00 83.81 526 ILE A CA 1
ATOM 4334 C C . ILE A 1 526 ? 40.888 -30.411 12.897 1.00 83.81 526 ILE A C 1
ATOM 4336 O O . ILE A 1 526 ? 40.840 -31.307 13.746 1.00 83.81 526 ILE A O 1
ATOM 4340 N N . ASN A 1 527 ? 41.335 -29.185 13.193 1.00 87.69 527 ASN A N 1
ATOM 4341 C CA . ASN A 1 527 ? 41.776 -28.788 14.534 1.00 87.69 527 ASN A CA 1
ATOM 4342 C C . ASN A 1 527 ? 40.586 -28.419 15.438 1.00 87.69 527 ASN A C 1
ATOM 4344 O O . ASN A 1 527 ? 40.251 -27.252 15.638 1.00 87.69 527 ASN A O 1
ATOM 4348 N N . TYR A 1 528 ? 39.941 -29.438 16.005 1.00 90.25 528 TYR A N 1
ATOM 4349 C CA . TYR A 1 528 ? 38.767 -29.256 16.863 1.00 90.25 528 TYR A CA 1
ATOM 4350 C C . TYR A 1 528 ? 39.049 -28.440 18.137 1.00 90.25 528 TYR A C 1
ATOM 4352 O O . TYR A 1 528 ? 38.170 -27.712 18.589 1.00 90.25 528 TYR A O 1
ATOM 4360 N N . THR A 1 529 ? 40.257 -28.503 18.705 1.00 91.25 529 THR A N 1
ATOM 4361 C CA . THR A 1 529 ? 40.609 -27.697 19.889 1.00 91.25 529 THR A CA 1
ATOM 4362 C C . THR A 1 529 ? 40.574 -26.208 19.559 1.00 91.25 529 THR A C 1
ATOM 4364 O O . THR A 1 529 ? 39.942 -25.434 20.272 1.00 91.25 529 THR A O 1
ATOM 4367 N N . ARG A 1 530 ? 41.156 -25.816 18.418 1.00 92.62 530 ARG A N 1
ATOM 4368 C CA . ARG A 1 530 ? 41.146 -24.420 17.968 1.00 92.62 530 ARG A CA 1
ATOM 4369 C C . ARG A 1 530 ? 39.729 -23.912 17.696 1.00 92.62 530 ARG A C 1
ATOM 4371 O O . ARG A 1 530 ? 39.404 -22.801 18.106 1.00 92.62 530 ARG A O 1
ATOM 4378 N N . PHE A 1 531 ? 38.874 -24.731 17.076 1.00 92.50 531 PHE A N 1
ATOM 4379 C CA . PHE A 1 531 ? 37.461 -24.387 16.878 1.00 92.50 531 PHE A CA 1
ATOM 4380 C C . PHE A 1 531 ? 36.723 -24.168 18.196 1.00 92.50 531 PHE A C 1
ATOM 4382 O O . PHE A 1 531 ? 36.009 -23.177 18.334 1.00 92.50 531 PHE A O 1
ATOM 4389 N N . LYS A 1 532 ? 36.904 -25.065 19.171 1.00 93.44 532 LYS A N 1
ATOM 4390 C CA . LYS A 1 532 ? 36.293 -24.932 20.499 1.00 93.44 532 LYS A CA 1
ATOM 4391 C C . LYS A 1 532 ? 36.665 -23.594 21.133 1.00 93.44 532 LYS A C 1
ATOM 4393 O O . LYS A 1 532 ? 35.774 -22.890 21.609 1.00 93.44 532 LYS A O 1
ATOM 4398 N N . ASP A 1 533 ? 37.950 -23.254 21.127 1.00 93.31 533 ASP A N 1
ATOM 4399 C CA . ASP A 1 533 ? 38.450 -22.028 21.746 1.00 93.31 533 ASP A CA 1
ATOM 4400 C C . ASP A 1 533 ? 37.882 -20.791 21.041 1.00 93.31 533 ASP A C 1
ATOM 4402 O O . ASP A 1 533 ? 37.321 -19.921 21.700 1.00 93.31 533 ASP A O 1
ATOM 4406 N N . LEU A 1 534 ? 37.919 -20.750 19.705 1.00 94.06 534 LEU A N 1
ATOM 4407 C CA . LEU A 1 534 ? 37.398 -19.620 18.929 1.00 94.06 534 LEU A CA 1
ATOM 4408 C C . LEU A 1 534 ? 35.888 -19.425 19.093 1.00 94.06 534 LEU A C 1
ATOM 4410 O O . LEU A 1 534 ? 35.454 -18.295 19.315 1.00 94.06 534 LEU A O 1
ATOM 4414 N N . PHE A 1 535 ? 35.085 -20.494 19.040 1.00 93.56 535 PHE A N 1
ATOM 4415 C CA . PHE A 1 535 ? 33.643 -20.386 19.289 1.00 93.56 535 PHE A CA 1
ATOM 4416 C C . PHE A 1 535 ? 33.353 -19.918 20.711 1.00 93.56 535 PHE A C 1
ATOM 4418 O O . PHE A 1 535 ? 32.497 -19.061 20.904 1.00 93.56 535 PHE A O 1
ATOM 4425 N N . THR A 1 536 ? 34.072 -20.450 21.703 1.00 91.69 536 THR A N 1
ATOM 4426 C CA . THR A 1 536 ? 33.870 -20.077 23.109 1.00 91.69 536 THR A CA 1
ATOM 4427 C C . THR A 1 536 ? 34.244 -18.615 23.350 1.00 91.69 536 THR A C 1
ATOM 4429 O O . THR A 1 536 ? 33.480 -17.897 23.994 1.00 91.69 536 THR A O 1
ATOM 4432 N N . SER A 1 537 ? 35.368 -18.152 22.794 1.00 92.44 537 SER A N 1
ATOM 4433 C CA . SER A 1 537 ? 35.817 -16.760 22.896 1.00 92.44 537 SER A CA 1
ATOM 4434 C C . SER A 1 537 ? 34.889 -15.789 22.164 1.00 92.44 537 SER A C 1
ATOM 4436 O O . SER A 1 537 ? 34.499 -14.771 22.731 1.00 92.44 537 SER A O 1
ATOM 4438 N N . ALA A 1 538 ? 34.460 -16.112 20.941 1.00 89.69 538 ALA A N 1
ATOM 4439 C CA . ALA A 1 538 ? 33.491 -15.288 20.219 1.00 89.69 538 ALA A CA 1
ATOM 4440 C C . ALA A 1 538 ? 32.141 -15.239 20.954 1.00 89.69 538 ALA A C 1
ATOM 4442 O O . ALA A 1 538 ? 31.544 -14.173 21.094 1.00 89.69 538 ALA A O 1
ATOM 4443 N N . TYR A 1 539 ? 31.686 -16.380 21.486 1.00 89.50 539 TYR A N 1
ATOM 4444 C CA . TYR A 1 539 ? 30.468 -16.468 22.288 1.00 89.50 539 TYR A CA 1
ATOM 4445 C C . TYR A 1 539 ? 30.549 -15.621 23.564 1.00 89.50 539 TYR A C 1
ATOM 4447 O O . TYR A 1 539 ? 29.574 -14.958 23.909 1.00 89.50 539 TYR A O 1
ATOM 4455 N N . SER A 1 540 ? 31.682 -15.608 24.273 1.00 87.81 540 SER A N 1
ATOM 4456 C CA . SER A 1 540 ? 31.819 -14.830 25.512 1.00 87.81 540 SER A CA 1
ATOM 4457 C C . SER A 1 540 ? 31.775 -13.320 25.297 1.00 87.81 540 SER A C 1
ATOM 4459 O O . SER A 1 540 ? 31.350 -12.607 26.203 1.00 87.81 540 SER A O 1
ATOM 4461 N N . GLU A 1 541 ? 32.174 -12.837 24.118 1.00 85.88 541 GLU A N 1
ATOM 4462 C CA . GLU A 1 541 ? 32.069 -11.415 23.782 1.00 85.88 541 GLU A CA 1
ATOM 4463 C C . GLU A 1 541 ? 30.611 -10.996 23.565 1.00 85.88 541 GLU A C 1
ATOM 4465 O O . GLU A 1 541 ? 30.208 -9.928 24.022 1.00 85.88 541 GLU A O 1
ATOM 4470 N N . ILE A 1 542 ? 29.804 -11.848 22.921 1.00 84.19 542 ILE A N 1
ATOM 4471 C CA . ILE A 1 542 ? 28.394 -11.550 22.614 1.00 84.19 542 ILE A CA 1
ATOM 4472 C C . ILE A 1 542 ? 27.434 -11.882 23.757 1.00 84.19 542 ILE A C 1
ATOM 4474 O O . ILE A 1 542 ? 26.412 -11.214 23.919 1.00 84.19 542 ILE A O 1
ATOM 4478 N N . ASN A 1 543 ? 27.743 -12.894 24.565 1.00 82.62 543 ASN A N 1
ATOM 4479 C CA . ASN A 1 543 ? 26.853 -13.353 25.619 1.00 82.62 543 ASN A CA 1
ATOM 4480 C C . ASN A 1 543 ? 26.858 -12.404 26.825 1.00 82.62 543 ASN A C 1
ATOM 4482 O O . ASN A 1 543 ? 27.906 -11.988 27.320 1.00 82.62 543 ASN A O 1
ATOM 4486 N N . GLY A 1 544 ? 25.665 -12.116 27.349 1.00 67.19 544 GLY A N 1
ATOM 4487 C CA . GLY A 1 544 ? 25.522 -11.328 28.568 1.00 67.19 544 GLY A CA 1
ATOM 4488 C C . GLY A 1 544 ? 26.108 -12.044 29.789 1.00 67.19 544 GLY A C 1
ATOM 4489 O O . GLY A 1 544 ? 26.011 -13.267 29.923 1.00 67.19 544 GLY A O 1
ATOM 4490 N N . ASN A 1 545 ? 26.694 -11.275 30.704 1.00 66.38 545 ASN A N 1
ATOM 4491 C CA . ASN A 1 545 ? 27.030 -11.726 32.056 1.00 66.38 545 ASN A CA 1
ATOM 4492 C C . ASN A 1 545 ? 26.331 -10.814 33.076 1.00 66.38 545 ASN A C 1
ATOM 4494 O O . ASN A 1 545 ? 25.752 -9.805 32.690 1.00 66.38 545 ASN A O 1
ATOM 4498 N N . GLY A 1 546 ? 26.356 -11.145 34.371 1.00 54.09 546 GLY A N 1
ATOM 4499 C CA . GLY A 1 546 ? 25.592 -10.410 35.396 1.00 54.09 546 GLY A CA 1
ATOM 4500 C C . GLY A 1 546 ? 25.777 -8.880 35.409 1.00 54.09 546 GLY A C 1
ATOM 4501 O O . GLY A 1 546 ? 24.898 -8.185 35.903 1.00 54.09 546 GLY A O 1
ATOM 4502 N N . ASN A 1 547 ? 26.860 -8.358 34.811 1.00 54.88 547 ASN A N 1
ATOM 4503 C CA . ASN A 1 547 ? 27.156 -6.925 34.702 1.00 54.88 547 ASN A CA 1
ATOM 4504 C C . ASN A 1 547 ? 27.098 -6.374 33.260 1.00 54.88 547 ASN A C 1
ATOM 4506 O O . ASN A 1 547 ? 27.288 -5.175 33.057 1.00 54.88 547 ASN A O 1
ATOM 4510 N N . LYS A 1 548 ? 26.879 -7.216 32.243 1.00 66.00 548 LYS A N 1
ATOM 4511 C CA . LYS A 1 548 ? 26.865 -6.830 30.825 1.00 66.00 548 LYS A CA 1
ATOM 4512 C C . LYS A 1 548 ? 25.612 -7.389 30.145 1.00 66.00 548 LYS A C 1
ATOM 4514 O O . LYS A 1 548 ? 25.480 -8.610 30.082 1.00 66.00 548 LYS A O 1
ATOM 4519 N N . PRO A 1 549 ? 24.734 -6.542 29.573 1.00 69.19 549 PRO A N 1
ATOM 4520 C CA . PRO A 1 549 ? 23.633 -7.036 28.752 1.00 69.19 549 PRO A CA 1
ATOM 4521 C C . PRO A 1 549 ? 24.180 -7.816 27.551 1.00 69.19 549 PRO A C 1
ATOM 4523 O O . PRO A 1 549 ? 25.279 -7.515 27.064 1.00 69.19 549 PRO A O 1
ATOM 4526 N N . ASP A 1 550 ? 23.409 -8.810 27.107 1.00 76.62 550 ASP A N 1
ATOM 4527 C CA . ASP A 1 550 ? 23.669 -9.568 25.882 1.00 76.62 550 ASP A CA 1
ATOM 4528 C C . ASP A 1 550 ? 23.764 -8.589 24.711 1.00 76.62 550 ASP A C 1
ATOM 4530 O O . ASP A 1 550 ? 22.896 -7.729 24.547 1.00 76.62 550 ASP A O 1
ATOM 4534 N N . LEU A 1 551 ? 24.864 -8.654 23.958 1.00 77.38 551 LEU A N 1
ATOM 4535 C CA . LEU A 1 551 ? 25.169 -7.642 22.950 1.00 77.38 551 LEU A CA 1
ATOM 4536 C C . LEU A 1 551 ? 24.192 -7.681 21.796 1.00 77.38 551 LEU A C 1
ATOM 4538 O O . LEU A 1 551 ? 23.867 -6.631 21.244 1.00 77.38 551 LEU A O 1
ATOM 4542 N N . LEU A 1 552 ? 23.746 -8.876 21.433 1.00 79.19 552 LEU A N 1
ATOM 4543 C CA . LEU A 1 552 ? 23.030 -9.063 20.193 1.00 79.19 552 LEU A CA 1
ATOM 4544 C C . LEU A 1 552 ? 21.533 -9.354 20.384 1.00 79.19 552 LEU A C 1
ATOM 4546 O O . LEU A 1 552 ? 20.757 -9.411 19.434 1.00 79.19 552 LEU A O 1
ATOM 4550 N N . GLN A 1 553 ? 21.084 -9.464 21.629 1.00 79.94 553 GLN A N 1
ATOM 4551 C CA . GLN A 1 553 ? 19.677 -9.640 21.965 1.00 79.94 553 GLN A CA 1
ATOM 4552 C C . GLN A 1 553 ? 18.775 -8.547 21.349 1.00 79.94 553 GLN A C 1
ATOM 4554 O O . GLN A 1 553 ? 19.058 -7.364 21.451 1.00 79.94 553 GLN A O 1
ATOM 4559 N N . PHE A 1 554 ? 17.659 -8.949 20.732 1.00 77.69 554 PHE A N 1
ATOM 4560 C CA . PHE A 1 554 ? 16.608 -8.070 20.177 1.00 77.69 554 PHE A CA 1
ATOM 4561 C C . PHE A 1 554 ? 16.974 -7.186 18.976 1.00 77.69 554 PHE A C 1
ATOM 4563 O O . PHE A 1 554 ? 16.110 -6.463 18.490 1.00 77.69 554 PHE A O 1
ATOM 4570 N N . ILE A 1 555 ? 18.190 -7.258 18.432 1.00 76.44 555 ILE A N 1
ATOM 4571 C CA . ILE A 1 555 ? 18.566 -6.427 17.279 1.00 76.44 555 ILE A CA 1
ATOM 4572 C C . ILE A 1 555 ? 17.764 -6.820 16.044 1.00 76.44 555 ILE A C 1
ATOM 4574 O O . ILE A 1 555 ? 17.738 -7.983 15.647 1.00 76.44 555 ILE A O 1
ATOM 4578 N N . ASP A 1 556 ? 17.190 -5.842 15.359 1.00 76.19 556 ASP A N 1
ATOM 4579 C CA . ASP A 1 556 ? 16.683 -6.019 14.011 1.00 76.19 556 ASP A CA 1
ATOM 4580 C C . ASP A 1 556 ? 17.755 -5.670 12.969 1.00 76.19 556 ASP A C 1
ATOM 4582 O O . ASP A 1 556 ? 18.187 -4.523 12.847 1.00 76.19 556 ASP A O 1
ATOM 4586 N N . SER A 1 557 ? 18.187 -6.674 12.197 1.00 67.00 557 SER A N 1
ATOM 4587 C CA . SER A 1 557 ? 19.189 -6.492 11.149 1.00 67.00 557 SER A CA 1
ATOM 4588 C C . SER A 1 557 ? 18.663 -5.633 9.997 1.00 67.00 557 SER A C 1
ATOM 4590 O O . SER A 1 557 ? 19.462 -5.146 9.211 1.00 67.00 557 SER A O 1
ATOM 4592 N N . SER A 1 558 ? 17.362 -5.365 9.878 1.00 69.25 558 SER A N 1
ATOM 4593 C CA . SER A 1 558 ? 16.822 -4.514 8.807 1.00 69.25 558 SER A CA 1
ATOM 4594 C C . SER A 1 558 ? 17.210 -3.026 8.922 1.00 69.25 558 SER A C 1
ATOM 4596 O O . SER A 1 558 ? 17.201 -2.321 7.913 1.00 69.25 558 SER A O 1
ATOM 4598 N N . PHE A 1 559 ? 17.628 -2.541 10.099 1.00 66.62 559 PHE A N 1
ATOM 4599 C CA . PHE A 1 559 ? 18.017 -1.139 10.287 1.00 66.62 559 PHE A CA 1
ATOM 4600 C C . PHE A 1 559 ? 19.304 -0.774 9.525 1.00 66.62 559 PHE A C 1
ATOM 4602 O O . PHE A 1 559 ? 20.336 -1.439 9.635 1.00 66.62 559 PHE A O 1
ATOM 4609 N N . ALA A 1 560 ? 19.266 0.345 8.797 1.00 58.88 560 ALA A N 1
ATOM 4610 C CA . ALA A 1 560 ? 20.396 0.892 8.043 1.00 58.88 560 ALA A CA 1
ATOM 4611 C C . ALA A 1 560 ? 21.343 1.729 8.930 1.00 58.88 560 ALA A C 1
ATOM 4613 O O . ALA A 1 560 ? 21.558 2.914 8.683 1.00 58.88 560 ALA A O 1
ATOM 4614 N N . GLN A 1 561 ? 21.895 1.133 9.991 1.00 70.88 561 GLN A N 1
ATOM 4615 C CA . GLN A 1 561 ? 22.877 1.793 10.861 1.00 70.88 561 GLN A CA 1
ATOM 4616 C C . GLN A 1 561 ? 24.293 1.234 10.682 1.00 70.88 561 GLN A C 1
ATOM 4618 O O . GLN A 1 561 ? 24.483 0.030 10.529 1.00 70.88 561 GLN A O 1
ATOM 4623 N N . ALA A 1 562 ? 25.307 2.104 10.769 1.00 70.12 562 ALA A N 1
ATOM 4624 C CA . ALA A 1 562 ? 26.702 1.766 10.466 1.00 70.12 562 ALA A CA 1
ATOM 4625 C C . ALA A 1 562 ? 27.292 0.634 11.333 1.00 70.12 562 ALA A C 1
ATOM 4627 O O . ALA A 1 562 ? 28.056 -0.185 10.824 1.00 70.12 562 ALA A O 1
ATOM 4628 N N . SER A 1 563 ? 26.938 0.560 12.621 1.00 67.94 563 SER A N 1
ATOM 4629 C CA . SER A 1 563 ? 27.380 -0.511 13.530 1.00 67.94 563 SER A CA 1
ATOM 4630 C C . SER A 1 563 ? 26.820 -1.880 13.130 1.00 67.94 563 SER A C 1
ATOM 4632 O O . SER A 1 563 ? 27.544 -2.870 13.159 1.00 67.94 563 SER A O 1
ATOM 4634 N N . ILE A 1 564 ? 25.563 -1.933 12.681 1.00 74.25 564 ILE A N 1
ATOM 4635 C CA . ILE A 1 564 ? 24.898 -3.160 12.213 1.00 74.25 564 ILE A CA 1
ATOM 4636 C C . ILE A 1 564 ? 25.434 -3.568 10.839 1.00 74.25 564 ILE A C 1
ATOM 4638 O O . ILE A 1 564 ? 25.693 -4.746 10.607 1.00 74.25 564 ILE A O 1
ATOM 4642 N N . SER A 1 565 ? 25.648 -2.607 9.935 1.00 74.12 565 SER A N 1
ATOM 4643 C CA . SER A 1 565 ? 26.182 -2.875 8.595 1.00 74.12 565 SER A CA 1
ATOM 4644 C C . SER A 1 565 ? 27.564 -3.532 8.630 1.00 74.12 565 SER A C 1
ATOM 4646 O O . SER A 1 565 ? 27.830 -4.409 7.816 1.00 74.12 565 SER A O 1
ATOM 4648 N N . LYS A 1 566 ? 28.425 -3.177 9.594 1.00 74.94 566 LYS A N 1
ATOM 4649 C CA . LYS A 1 566 ? 29.725 -3.848 9.784 1.00 74.94 566 LYS A CA 1
ATOM 4650 C C . LYS A 1 566 ? 29.563 -5.326 10.145 1.00 74.94 566 LYS A C 1
ATOM 4652 O O . LYS A 1 566 ? 30.187 -6.171 9.513 1.00 74.94 566 LYS A O 1
ATOM 4657 N N . PHE A 1 567 ? 28.677 -5.643 11.091 1.00 75.19 567 PHE A N 1
ATOM 4658 C CA . PHE A 1 567 ? 28.383 -7.033 11.446 1.00 75.19 567 PHE A CA 1
ATOM 4659 C C . PHE A 1 567 ? 27.768 -7.818 10.291 1.00 75.19 567 PHE A C 1
ATOM 4661 O O . PHE A 1 567 ? 28.119 -8.977 10.097 1.00 75.19 567 PHE A O 1
ATOM 4668 N N . LYS A 1 568 ? 26.883 -7.200 9.500 1.00 77.88 568 LYS A N 1
ATOM 4669 C CA . LYS A 1 568 ? 26.341 -7.845 8.297 1.00 77.88 568 LYS A CA 1
ATOM 4670 C C . LYS A 1 568 ? 27.449 -8.272 7.347 1.00 77.88 568 LYS A C 1
ATOM 4672 O O . LYS A 1 568 ? 27.483 -9.435 6.980 1.00 77.88 568 LYS A O 1
ATOM 4677 N N . ILE A 1 569 ? 28.374 -7.367 7.023 1.00 77.69 569 ILE A N 1
ATOM 4678 C CA . ILE A 1 569 ? 29.497 -7.658 6.119 1.00 77.69 569 ILE A CA 1
ATOM 4679 C C . ILE A 1 569 ? 30.345 -8.822 6.652 1.00 77.69 569 ILE A C 1
ATOM 4681 O O . ILE A 1 569 ? 30.745 -9.695 5.886 1.00 77.69 569 ILE A O 1
ATOM 4685 N N . GLU A 1 570 ? 30.604 -8.864 7.961 1.00 77.44 570 GLU A N 1
ATOM 4686 C CA . GLU A 1 570 ? 31.362 -9.960 8.572 1.00 77.44 570 GLU A CA 1
ATOM 4687 C C . GLU A 1 570 ? 30.614 -11.298 8.468 1.00 77.44 570 GLU A C 1
ATOM 4689 O O . GLU A 1 570 ? 31.192 -12.282 8.011 1.00 77.44 570 GLU A O 1
ATOM 4694 N N . PHE A 1 571 ? 29.324 -11.343 8.815 1.00 78.56 571 PHE A N 1
ATOM 4695 C CA . PHE A 1 571 ? 28.515 -12.569 8.745 1.00 78.56 571 PHE A CA 1
ATOM 4696 C C . PHE A 1 571 ? 28.111 -12.981 7.316 1.00 78.56 571 PHE A C 1
ATOM 4698 O O . PHE A 1 571 ? 27.795 -14.150 7.097 1.00 78.56 571 PHE A O 1
ATOM 4705 N N . GLU A 1 572 ? 28.173 -12.074 6.338 1.00 79.75 572 GLU A N 1
ATOM 4706 C CA . GLU A 1 572 ? 28.021 -12.361 4.901 1.00 79.75 572 GLU A CA 1
ATOM 4707 C C . GLU A 1 572 ? 29.225 -13.117 4.314 1.00 79.75 572 GLU A C 1
ATOM 4709 O O . GLU A 1 572 ? 29.151 -13.642 3.198 1.00 79.75 572 GLU A O 1
ATOM 4714 N N . ASN A 1 573 ? 30.333 -13.228 5.055 1.00 82.19 573 ASN A N 1
ATOM 4715 C CA . ASN A 1 573 ? 31.463 -14.036 4.625 1.00 82.19 573 ASN A CA 1
ATOM 4716 C C . ASN A 1 573 ? 31.054 -15.517 4.478 1.00 82.19 573 ASN A C 1
ATOM 4718 O O . ASN A 1 573 ? 30.676 -16.189 5.442 1.00 82.19 573 ASN A O 1
ATOM 4722 N N . LYS A 1 574 ? 31.201 -16.050 3.257 1.00 80.25 574 LYS A N 1
ATOM 4723 C CA . LYS A 1 574 ? 30.842 -17.428 2.885 1.00 80.25 574 LYS A CA 1
ATOM 4724 C C . LYS A 1 574 ? 31.497 -18.491 3.768 1.00 80.25 574 LYS A C 1
ATOM 4726 O O . LYS A 1 574 ? 30.927 -19.570 3.923 1.00 80.25 574 LYS A O 1
ATOM 4731 N N . SER A 1 575 ? 32.647 -18.213 4.382 1.00 84.62 575 SER A N 1
ATOM 4732 C CA . SER A 1 575 ? 33.319 -19.148 5.293 1.00 84.62 575 SER A CA 1
ATOM 4733 C C . SER A 1 575 ? 32.423 -19.529 6.475 1.00 84.62 575 SER A C 1
ATOM 4735 O O . SER A 1 575 ? 32.428 -20.686 6.891 1.00 84.62 575 SER A O 1
ATOM 4737 N N . PHE A 1 576 ? 31.573 -18.618 6.966 1.00 86.25 576 PHE A N 1
ATOM 4738 C CA . PHE A 1 576 ? 30.665 -18.894 8.085 1.00 86.25 576 PHE A CA 1
ATOM 4739 C C . PHE A 1 576 ? 29.565 -19.909 7.753 1.00 86.25 576 PHE A C 1
ATOM 4741 O O . PHE A 1 576 ? 29.119 -20.633 8.646 1.00 86.25 576 PHE A O 1
ATOM 4748 N N . GLN A 1 577 ? 29.186 -20.070 6.480 1.00 82.50 577 GLN A N 1
ATOM 4749 C CA . GLN A 1 577 ? 28.245 -21.120 6.063 1.00 82.50 577 GLN A CA 1
ATOM 4750 C C . GLN A 1 577 ? 28.776 -22.524 6.393 1.00 82.50 577 GLN A C 1
ATOM 4752 O O . GLN A 1 577 ? 28.001 -23.444 6.664 1.00 82.50 577 GLN A O 1
ATOM 4757 N N . LYS A 1 578 ? 30.104 -22.683 6.468 1.00 86.69 578 LYS A N 1
ATOM 4758 C CA . LYS A 1 578 ? 30.761 -23.942 6.833 1.00 86.69 578 LYS A CA 1
ATOM 4759 C C . LYS A 1 578 ? 30.570 -24.320 8.306 1.00 86.69 578 LYS A C 1
ATOM 4761 O O . LYS A 1 578 ? 30.788 -25.478 8.645 1.00 86.69 578 LYS A O 1
ATOM 4766 N N . ILE A 1 579 ? 30.120 -23.410 9.181 1.00 89.25 579 ILE A N 1
ATOM 4767 C CA . ILE A 1 579 ? 29.788 -23.768 10.573 1.00 89.25 579 ILE A CA 1
ATOM 4768 C C . ILE A 1 579 ? 28.623 -24.764 10.597 1.00 89.25 579 ILE A C 1
ATOM 4770 O O . ILE A 1 579 ? 28.680 -25.762 11.314 1.00 89.25 579 ILE A O 1
ATOM 4774 N N . VAL A 1 580 ? 27.579 -24.532 9.794 1.00 87.44 580 VAL A N 1
ATOM 4775 C CA . VAL A 1 580 ? 26.442 -25.462 9.722 1.00 87.44 580 VAL A CA 1
ATOM 4776 C C . VAL A 1 580 ? 26.893 -26.811 9.166 1.00 87.44 580 VAL A C 1
ATOM 4778 O O . VAL A 1 580 ? 26.523 -27.850 9.713 1.00 87.44 580 VAL A O 1
ATOM 4781 N N . ALA A 1 581 ? 27.767 -26.805 8.155 1.00 85.56 581 ALA A N 1
ATOM 4782 C CA . ALA A 1 581 ? 28.369 -28.026 7.627 1.00 85.56 581 ALA A CA 1
ATOM 4783 C C . ALA A 1 581 ? 29.178 -28.782 8.699 1.00 85.56 581 ALA A C 1
ATOM 4785 O O . ALA A 1 581 ? 29.030 -29.997 8.821 1.00 85.56 581 ALA A O 1
ATOM 4786 N N . LEU A 1 582 ? 29.965 -28.078 9.524 1.00 88.81 582 LEU A N 1
ATOM 4787 C CA . LEU A 1 582 ? 30.700 -28.656 10.655 1.00 88.81 582 LEU A CA 1
ATOM 4788 C C . LEU A 1 582 ? 29.752 -29.324 11.664 1.00 88.81 582 LEU A C 1
ATOM 4790 O O . LEU A 1 582 ? 30.003 -30.455 12.081 1.00 88.81 582 LEU A O 1
ATOM 4794 N N . ILE A 1 583 ? 28.658 -28.651 12.039 1.00 89.75 583 ILE A N 1
ATOM 4795 C CA . ILE A 1 583 ? 27.642 -29.200 12.952 1.00 89.75 583 ILE A CA 1
ATOM 4796 C C . ILE A 1 583 ? 27.025 -30.464 12.349 1.00 89.75 583 ILE A C 1
ATOM 4798 O O . ILE A 1 583 ? 27.054 -31.523 12.980 1.00 89.75 583 ILE A O 1
ATOM 4802 N N . CYS A 1 584 ? 26.527 -30.379 11.114 1.00 87.06 584 CYS A N 1
ATOM 4803 C CA . CYS A 1 584 ? 25.869 -31.495 10.439 1.00 87.06 584 CYS A CA 1
ATOM 4804 C C . CYS A 1 584 ? 26.817 -32.686 10.249 1.00 87.06 584 CYS A C 1
ATOM 4806 O O . CYS A 1 584 ? 26.404 -33.836 10.416 1.00 87.06 584 CYS A O 1
ATOM 4808 N N . GLN A 1 585 ? 28.095 -32.435 9.948 1.00 86.44 585 GLN A N 1
ATOM 4809 C CA . GLN A 1 585 ? 29.114 -33.476 9.822 1.00 86.44 585 GLN A CA 1
ATOM 4810 C C . GLN A 1 585 ? 29.392 -34.159 11.161 1.00 86.44 585 GLN A C 1
ATOM 4812 O O . GLN A 1 585 ? 29.456 -35.385 11.206 1.00 86.44 585 GLN A O 1
ATOM 4817 N N . LEU A 1 586 ? 29.557 -33.402 12.251 1.00 88.00 586 LEU A N 1
ATOM 4818 C CA . LEU A 1 586 ? 29.798 -33.975 13.579 1.00 88.00 586 LEU A CA 1
ATOM 4819 C C . LEU A 1 586 ? 28.624 -34.843 14.039 1.00 88.00 586 LEU A C 1
ATOM 4821 O O . LEU A 1 586 ? 28.840 -35.939 14.555 1.00 88.00 586 LEU A O 1
ATOM 4825 N N . MET A 1 587 ? 27.398 -34.390 13.793 1.00 87.06 587 MET A N 1
ATOM 4826 C CA . MET A 1 587 ? 26.190 -35.168 14.059 1.00 87.06 587 MET A CA 1
ATOM 4827 C C . MET A 1 587 ? 26.132 -36.435 13.191 1.00 87.06 587 MET A C 1
ATOM 4829 O O . MET A 1 587 ? 25.961 -37.531 13.714 1.00 87.06 587 MET A O 1
ATOM 4833 N N . THR A 1 588 ? 26.380 -36.333 11.882 1.00 83.62 588 THR A N 1
ATOM 4834 C CA . THR A 1 588 ? 26.404 -37.504 10.979 1.00 83.62 588 THR A CA 1
ATOM 4835 C C . THR A 1 588 ? 27.499 -38.498 11.375 1.00 83.62 588 THR A C 1
ATOM 4837 O O . THR A 1 588 ? 27.278 -39.706 11.403 1.00 83.62 588 THR A O 1
ATOM 4840 N N . PHE A 1 589 ? 28.680 -38.009 11.764 1.00 78.75 589 PHE A N 1
ATOM 4841 C CA . PHE A 1 589 ? 29.764 -38.851 12.266 1.00 78.75 589 PHE A CA 1
ATOM 4842 C C . PHE A 1 589 ? 29.325 -39.628 13.508 1.00 78.75 589 PHE A C 1
ATOM 4844 O O . PHE A 1 589 ? 29.647 -40.811 13.609 1.00 78.75 589 PHE A O 1
ATOM 4851 N N . HIS A 1 590 ? 28.547 -39.007 14.405 1.00 79.69 590 HIS A N 1
ATOM 4852 C CA . HIS A 1 590 ? 28.027 -39.674 15.597 1.00 79.69 590 HIS A CA 1
ATOM 4853 C C . HIS A 1 590 ? 27.184 -40.912 15.278 1.00 79.69 590 HIS A C 1
ATOM 4855 O O . HIS A 1 590 ? 27.308 -41.922 15.967 1.00 79.69 590 HIS A O 1
ATOM 4861 N N . GLN A 1 591 ? 26.393 -40.862 14.202 1.00 73.69 591 GLN A N 1
ATOM 4862 C CA . GLN A 1 591 ? 25.573 -41.994 13.751 1.00 73.69 591 GLN A CA 1
ATOM 4863 C C . GLN A 1 591 ? 26.426 -43.213 13.379 1.00 73.69 591 GLN A C 1
ATOM 4865 O O . GLN A 1 591 ? 25.988 -44.348 13.534 1.00 73.69 591 GLN A O 1
ATOM 4870 N N . SER A 1 592 ? 27.655 -42.978 12.910 1.00 71.69 592 SER A N 1
ATOM 4871 C CA . SER A 1 592 ? 28.605 -44.032 12.537 1.00 71.69 592 SER A CA 1
ATOM 4872 C C . SER A 1 592 ? 29.579 -44.422 13.657 1.00 71.69 592 SER A C 1
ATOM 4874 O O . SER A 1 592 ? 30.082 -45.546 13.673 1.00 71.69 592 SER A O 1
ATOM 4876 N N . ARG A 1 593 ? 29.899 -43.503 14.581 1.00 75.88 593 ARG A N 1
ATOM 4877 C CA . ARG A 1 593 ? 30.911 -43.704 15.629 1.00 75.88 593 ARG A CA 1
ATOM 4878 C C . ARG A 1 593 ? 30.747 -42.706 16.772 1.00 75.88 593 ARG A C 1
ATOM 4880 O O . ARG A 1 593 ? 30.513 -41.525 16.538 1.00 75.88 593 ARG A O 1
ATOM 4887 N N . GLU A 1 594 ? 30.965 -43.133 18.016 1.00 81.56 594 GLU A N 1
ATOM 4888 C CA . GLU A 1 594 ? 30.834 -42.221 19.156 1.00 81.56 594 GLU A CA 1
ATOM 4889 C C . GLU A 1 594 ? 31.808 -41.024 19.066 1.00 81.56 594 GLU A C 1
ATOM 4891 O O . GLU A 1 594 ? 32.990 -41.170 18.736 1.00 81.56 594 GLU A O 1
ATOM 4896 N N . LEU A 1 595 ? 31.310 -39.817 19.356 1.00 85.94 595 LEU A N 1
ATOM 4897 C CA . LEU A 1 595 ? 32.125 -38.604 19.378 1.00 85.94 595 LEU A CA 1
ATOM 4898 C C . LEU A 1 595 ? 32.972 -38.545 20.654 1.00 85.94 595 LEU A C 1
ATOM 4900 O O . LEU A 1 595 ? 32.475 -38.772 21.757 1.00 85.94 595 LEU A O 1
ATOM 4904 N N . ASN A 1 596 ? 34.237 -38.145 20.521 1.00 88.50 596 ASN A N 1
ATOM 4905 C CA . ASN A 1 596 ? 35.066 -37.815 21.679 1.00 88.50 596 ASN A CA 1
ATOM 4906 C C . ASN A 1 596 ? 34.636 -36.477 22.320 1.00 88.50 596 ASN A C 1
ATOM 4908 O O . ASN A 1 596 ? 33.913 -35.680 21.715 1.00 88.50 596 ASN A O 1
ATOM 4912 N N . ASN A 1 597 ? 35.111 -36.210 23.541 1.00 89.00 597 ASN A N 1
ATOM 4913 C CA . ASN A 1 597 ? 34.708 -35.024 24.308 1.00 89.00 597 ASN A CA 1
ATOM 4914 C C . ASN A 1 597 ? 35.057 -33.696 23.618 1.00 89.00 597 ASN A C 1
ATOM 4916 O O . ASN A 1 597 ? 34.268 -32.763 23.690 1.00 89.00 597 ASN A O 1
ATOM 4920 N N . ILE A 1 598 ? 36.185 -33.614 22.903 1.00 90.06 598 ILE A N 1
ATOM 4921 C CA . ILE A 1 598 ? 36.588 -32.384 22.198 1.00 90.06 598 ILE A CA 1
ATOM 4922 C C . ILE A 1 598 ? 35.591 -32.060 21.078 1.00 90.06 598 ILE A C 1
ATOM 4924 O O . ILE A 1 598 ? 35.151 -30.922 20.954 1.00 90.06 598 ILE A O 1
ATOM 4928 N N . LYS A 1 599 ? 35.175 -33.058 20.288 1.00 90.44 599 LYS A N 1
ATOM 4929 C CA . LYS A 1 599 ? 34.161 -32.875 19.238 1.00 90.44 599 LYS A CA 1
ATOM 4930 C C . LYS A 1 599 ? 32.789 -32.520 19.817 1.00 90.44 599 LYS A C 1
ATOM 4932 O O . LYS A 1 599 ? 32.115 -31.653 19.269 1.00 90.44 599 LYS A O 1
ATOM 4937 N N . LYS A 1 600 ? 32.393 -33.156 20.928 1.00 91.00 600 LYS A N 1
ATOM 4938 C CA . LYS A 1 600 ? 31.158 -32.819 21.661 1.00 91.00 600 LYS A CA 1
ATOM 4939 C C . LYS A 1 600 ? 31.196 -31.367 22.177 1.00 91.00 600 LYS A C 1
ATOM 4941 O O . LYS A 1 600 ? 30.204 -30.657 22.052 1.00 91.00 600 LYS A O 1
ATOM 4946 N N . ASP A 1 601 ? 32.342 -30.899 22.676 1.00 91.06 601 ASP A N 1
ATOM 4947 C CA . ASP A 1 601 ? 32.537 -29.505 23.104 1.00 91.06 601 ASP A CA 1
ATOM 4948 C C . ASP A 1 601 ? 32.435 -28.506 21.942 1.00 91.06 601 ASP A C 1
ATOM 4950 O O . ASP A 1 601 ? 31.762 -27.485 22.081 1.00 91.06 601 ASP A O 1
ATOM 4954 N N . VAL A 1 602 ? 33.064 -28.797 20.795 1.00 92.81 602 VAL A N 1
ATOM 4955 C CA . VAL A 1 602 ? 32.944 -27.964 19.581 1.00 92.81 602 VAL A CA 1
ATOM 4956 C C . VAL A 1 602 ? 31.489 -27.850 19.149 1.00 92.81 602 VAL A C 1
ATOM 4958 O O . VAL A 1 602 ? 31.031 -26.755 18.842 1.00 92.81 602 VAL A O 1
ATOM 4961 N N . LEU A 1 603 ? 30.762 -28.969 19.153 1.00 92.06 603 LEU A N 1
ATOM 4962 C CA . LEU A 1 603 ? 29.359 -29.016 18.760 1.00 92.06 603 LEU A CA 1
ATOM 4963 C C . LEU A 1 603 ? 28.495 -28.095 19.633 1.00 92.06 603 LEU A C 1
ATOM 4965 O O . LEU A 1 603 ? 27.755 -27.269 19.103 1.00 92.06 603 LEU A O 1
ATOM 4969 N N . VAL A 1 604 ? 28.640 -28.186 20.961 1.00 91.31 604 VAL A N 1
ATOM 4970 C CA . VAL A 1 604 ? 27.934 -27.309 21.911 1.00 91.31 604 VAL A CA 1
ATOM 4971 C C . VAL A 1 604 ? 28.297 -25.842 21.667 1.00 91.31 604 VAL A C 1
ATOM 4973 O O . VAL A 1 604 ? 27.402 -25.009 21.536 1.00 91.31 604 VAL A O 1
ATOM 4976 N N . ALA A 1 605 ? 29.590 -25.520 21.561 1.00 92.00 605 ALA A N 1
ATOM 4977 C CA . ALA A 1 605 ? 30.050 -24.144 21.377 1.00 92.00 605 ALA A CA 1
ATOM 4978 C C . ALA A 1 605 ? 29.552 -23.534 20.053 1.00 92.00 605 ALA A C 1
ATOM 4980 O O . ALA A 1 605 ? 29.096 -22.392 20.039 1.00 92.00 605 ALA A O 1
ATOM 4981 N N . ALA A 1 606 ? 29.569 -24.303 18.962 1.00 91.69 606 ALA A N 1
ATOM 4982 C CA . ALA A 1 606 ? 29.080 -23.868 17.656 1.00 91.69 606 ALA A CA 1
ATOM 4983 C C . ALA A 1 606 ? 27.561 -23.619 17.658 1.00 91.69 606 ALA A C 1
ATOM 4985 O O . ALA A 1 606 ? 27.107 -22.598 17.142 1.00 91.69 606 ALA A O 1
ATOM 4986 N N . ILE A 1 607 ? 26.774 -24.507 18.278 1.00 91.12 607 ILE A N 1
ATOM 4987 C CA . ILE A 1 607 ? 25.313 -24.351 18.408 1.00 91.12 607 ILE A CA 1
ATOM 4988 C C . ILE A 1 607 ? 24.966 -23.111 19.233 1.00 91.12 607 ILE A C 1
ATOM 4990 O O . ILE A 1 607 ? 24.109 -22.322 18.828 1.00 91.12 607 ILE A O 1
ATOM 4994 N N . MET A 1 608 ? 25.650 -22.915 20.363 1.00 90.00 608 MET A N 1
ATOM 4995 C CA . MET A 1 608 ? 25.465 -21.738 21.214 1.00 90.00 608 MET A CA 1
ATOM 4996 C C . MET A 1 608 ? 25.826 -20.449 20.468 1.00 90.00 608 MET A C 1
ATOM 4998 O O . MET A 1 608 ? 25.075 -19.476 20.533 1.00 90.00 608 MET A O 1
ATOM 5002 N N . PHE A 1 609 ? 26.935 -20.455 19.723 1.00 89.94 609 PHE A N 1
ATOM 5003 C CA . PHE A 1 609 ? 27.372 -19.323 18.910 1.00 89.94 609 PHE A CA 1
ATOM 5004 C C . PHE A 1 609 ? 26.349 -18.963 17.823 1.00 89.94 609 PHE A C 1
ATOM 5006 O O . PHE A 1 609 ? 25.886 -17.826 17.804 1.00 89.94 609 PHE A O 1
ATOM 5013 N N . ILE A 1 610 ? 25.915 -19.918 16.988 1.00 88.69 610 ILE A N 1
ATOM 5014 C CA . ILE A 1 610 ? 24.903 -19.665 15.941 1.00 88.69 610 ILE A CA 1
ATOM 5015 C C . ILE A 1 610 ? 23.596 -19.146 16.545 1.00 88.69 610 ILE A C 1
ATOM 5017 O O . ILE A 1 610 ? 23.028 -18.167 16.066 1.00 88.69 610 ILE A O 1
ATOM 5021 N N . GLY A 1 611 ? 23.125 -19.756 17.634 1.00 87.06 611 GLY A N 1
ATOM 5022 C CA . GLY A 1 611 ? 21.892 -19.312 18.282 1.00 87.06 611 GLY A CA 1
ATOM 5023 C C . GLY A 1 611 ? 21.979 -17.863 18.772 1.00 87.06 611 GLY A C 1
ATOM 5024 O O . GLY A 1 611 ? 20.982 -17.143 18.744 1.00 87.06 611 GLY A O 1
ATOM 5025 N N . LYS A 1 612 ? 23.162 -17.410 19.203 1.00 86.56 612 LYS A N 1
ATOM 5026 C CA . LYS A 1 612 ? 23.400 -16.039 19.680 1.00 86.56 612 LYS A CA 1
ATOM 5027 C C . LYS A 1 612 ? 23.676 -15.019 18.581 1.00 86.56 612 LYS A C 1
ATOM 5029 O O . LYS A 1 612 ? 23.675 -13.832 18.887 1.00 86.56 612 LYS A O 1
ATOM 5034 N N . THR A 1 613 ? 23.852 -15.430 17.328 1.00 81.25 613 THR A N 1
ATOM 5035 C CA . THR A 1 613 ? 23.961 -14.501 16.191 1.00 81.25 613 THR A CA 1
ATOM 5036 C C . THR A 1 613 ? 22.605 -14.228 15.510 1.00 81.25 613 THR A C 1
ATOM 5038 O O . THR A 1 613 ? 22.525 -13.316 14.690 1.00 81.25 613 THR A O 1
ATOM 5041 N N . TYR A 1 614 ? 21.521 -14.932 15.903 1.00 74.62 614 TYR A N 1
ATOM 5042 C CA . TYR A 1 614 ? 20.086 -14.689 15.573 1.00 74.62 614 TYR A CA 1
ATOM 5043 C C . TYR A 1 614 ? 19.859 -14.049 14.185 1.00 74.62 614 TYR A C 1
ATOM 5045 O O . TYR A 1 614 ? 20.177 -14.671 13.186 1.00 74.62 614 TYR A O 1
ATOM 5053 N N . LYS A 1 615 ? 19.326 -12.830 14.053 1.00 70.69 615 LYS A N 1
ATOM 5054 C CA . LYS A 1 615 ? 18.967 -12.182 12.774 1.00 70.69 615 LYS A CA 1
ATOM 5055 C C . LYS A 1 615 ? 20.152 -11.931 11.826 1.00 70.69 615 LYS A C 1
ATOM 5057 O O . LYS A 1 615 ? 19.927 -11.637 10.655 1.00 70.69 615 LYS A O 1
ATOM 5062 N N . LEU A 1 616 ? 21.396 -12.058 12.294 1.00 72.88 616 LEU A N 1
ATOM 5063 C CA . LEU A 1 616 ? 22.599 -12.046 11.450 1.00 72.88 616 LEU A CA 1
ATOM 5064 C C . LEU A 1 616 ? 22.923 -13.442 10.887 1.00 72.88 616 LEU A C 1
ATOM 5066 O O . LEU A 1 616 ? 23.669 -13.559 9.924 1.00 72.88 616 LEU A O 1
ATOM 5070 N N . SER A 1 617 ? 22.319 -14.502 11.431 1.00 64.81 617 SER A N 1
ATOM 5071 C CA . SER A 1 617 ? 22.441 -15.879 10.933 1.00 64.81 617 SER A CA 1
ATOM 5072 C C . SER A 1 617 ? 21.649 -16.156 9.649 1.00 64.81 617 SER A C 1
ATOM 5074 O O . SER A 1 617 ? 21.789 -17.239 9.091 1.00 64.81 617 SER A O 1
ATOM 5076 N N . GLN A 1 618 ? 20.875 -15.188 9.133 1.00 67.19 618 GLN A N 1
ATOM 5077 C CA . GLN A 1 618 ? 20.150 -15.318 7.856 1.00 67.19 618 GLN A CA 1
ATOM 5078 C C . GLN A 1 618 ? 21.070 -15.627 6.661 1.00 67.19 618 GLN A C 1
ATOM 5080 O O . GLN A 1 618 ? 20.624 -16.160 5.654 1.00 67.19 618 GLN A O 1
ATOM 5085 N N . TYR A 1 619 ? 22.358 -15.299 6.784 1.00 65.69 619 TYR A N 1
ATOM 5086 C CA . TYR A 1 619 ? 23.390 -15.560 5.780 1.00 65.69 619 TYR A CA 1
ATOM 5087 C C . TYR A 1 619 ? 24.040 -16.950 5.921 1.00 65.69 619 TYR A C 1
ATOM 5089 O O . TYR A 1 619 ? 24.868 -17.347 5.094 1.00 65.69 619 TYR A O 1
ATOM 5097 N N . LEU A 1 620 ? 23.668 -17.703 6.962 1.00 68.69 620 LEU A N 1
ATOM 5098 C CA . LEU A 1 620 ? 24.071 -19.088 7.191 1.00 68.69 620 LEU A CA 1
ATOM 5099 C C . LEU A 1 620 ? 23.019 -20.024 6.571 1.00 68.69 620 LEU A C 1
ATOM 5101 O O . LEU A 1 620 ? 21.826 -19.731 6.610 1.00 68.69 620 LEU A O 1
ATOM 5105 N N . LEU A 1 621 ? 23.445 -21.173 6.032 1.00 65.12 621 LEU A N 1
ATOM 5106 C CA . LEU A 1 621 ? 22.565 -22.208 5.456 1.00 65.12 621 LEU A CA 1
ATOM 5107 C C . LEU A 1 621 ? 21.763 -22.945 6.554 1.00 65.12 621 LEU A C 1
ATOM 5109 O O . LEU A 1 621 ? 21.984 -24.125 6.818 1.00 65.12 621 LEU A O 1
ATOM 5113 N N . THR A 1 622 ? 20.875 -22.236 7.251 1.00 68.88 622 THR A N 1
ATOM 5114 C CA . THR A 1 622 ? 20.231 -22.689 8.498 1.00 68.88 622 THR A CA 1
ATOM 5115 C C . THR A 1 622 ? 19.192 -23.794 8.313 1.00 68.88 622 THR A C 1
ATOM 5117 O O . THR A 1 622 ? 19.006 -24.572 9.245 1.00 68.88 622 THR A O 1
ATOM 5120 N N . GLU A 1 623 ? 18.591 -23.951 7.130 1.00 77.88 623 GLU A N 1
ATOM 5121 C CA . GLU A 1 623 ? 17.621 -25.021 6.822 1.00 77.88 623 GLU A CA 1
ATOM 5122 C C . GLU A 1 623 ? 18.155 -26.427 7.139 1.00 77.88 623 GLU A C 1
ATOM 5124 O O . GLU A 1 623 ? 17.422 -27.289 7.621 1.00 77.88 623 GLU A O 1
ATOM 5129 N N . GLN A 1 624 ? 19.459 -26.666 6.956 1.00 81.69 624 GLN A N 1
ATOM 5130 C CA . GLN A 1 624 ? 20.065 -27.973 7.242 1.00 81.69 624 GLN A CA 1
ATOM 5131 C C . GLN A 1 624 ? 19.944 -28.367 8.726 1.00 81.69 624 GLN A C 1
ATOM 5133 O O . GLN A 1 624 ? 19.818 -29.556 9.043 1.00 81.69 624 GLN A O 1
ATOM 5138 N N . LEU A 1 625 ? 19.924 -27.380 9.634 1.00 84.88 625 LEU A N 1
ATOM 5139 C CA . LEU A 1 625 ? 19.743 -27.595 11.075 1.00 84.88 625 LEU A CA 1
ATOM 5140 C C . LEU A 1 625 ? 18.316 -28.069 11.416 1.00 84.88 625 LEU A C 1
ATOM 5142 O O . LEU A 1 625 ? 18.109 -28.766 12.408 1.00 84.88 625 LEU A O 1
ATOM 5146 N N . PHE A 1 626 ? 17.324 -27.759 10.584 1.00 88.00 626 PHE A N 1
ATOM 5147 C CA . PHE A 1 626 ? 15.926 -28.150 10.792 1.00 88.00 626 PHE A CA 1
ATOM 5148 C C . PHE A 1 626 ? 15.587 -29.519 10.188 1.00 88.00 626 PHE A C 1
ATOM 5150 O O . PHE A 1 626 ? 14.424 -29.902 10.089 1.00 88.00 626 PHE A O 1
ATOM 5157 N N . SER A 1 627 ? 16.587 -30.312 9.802 1.00 85.62 627 SER A N 1
ATOM 5158 C CA . SER A 1 627 ? 16.336 -31.686 9.372 1.00 85.62 627 SER A CA 1
ATOM 5159 C C . SER A 1 627 ? 16.038 -32.608 10.564 1.00 85.62 627 SER A C 1
ATOM 5161 O O . SER A 1 627 ? 16.719 -32.599 11.594 1.00 85.62 627 SER A O 1
ATOM 5163 N N . GLN A 1 628 ? 15.024 -33.464 10.407 1.00 80.19 628 GLN A N 1
ATOM 5164 C CA . GLN A 1 628 ? 14.569 -34.398 11.446 1.00 80.19 628 GLN A CA 1
ATOM 5165 C C . GLN A 1 628 ? 15.698 -35.312 11.952 1.00 80.19 628 GLN A C 1
ATOM 5167 O O . GLN A 1 628 ? 15.810 -35.586 13.146 1.00 80.19 628 GLN A O 1
ATOM 5172 N N . THR A 1 629 ? 16.582 -35.733 11.049 1.00 82.38 629 THR A N 1
ATOM 5173 C CA . THR A 1 629 ? 17.754 -36.561 11.357 1.00 82.38 629 THR A CA 1
ATOM 5174 C C . THR A 1 629 ? 18.715 -35.869 12.327 1.00 82.38 629 THR A C 1
ATOM 5176 O O . THR A 1 629 ? 19.220 -36.503 13.257 1.00 82.38 629 THR A O 1
ATOM 5179 N N . GLN A 1 630 ? 18.950 -34.566 12.151 1.00 84.19 630 GLN A N 1
ATOM 5180 C CA . GLN A 1 630 ? 19.836 -33.788 13.020 1.00 84.19 630 GLN A CA 1
ATOM 5181 C C . GLN A 1 630 ? 19.224 -33.606 14.408 1.00 84.19 630 GLN A C 1
ATOM 5183 O O . GLN A 1 630 ? 19.916 -33.778 15.410 1.00 84.19 630 GLN A O 1
ATOM 5188 N N . PHE A 1 631 ? 17.912 -33.369 14.478 1.00 80.88 631 PHE A N 1
ATOM 5189 C CA . PHE A 1 631 ? 17.187 -33.301 15.745 1.00 80.88 631 PHE A CA 1
ATOM 5190 C C . PHE A 1 631 ? 17.271 -34.614 16.537 1.00 80.88 631 PHE A C 1
ATOM 5192 O O . PHE A 1 631 ? 17.693 -34.611 17.694 1.00 80.88 631 PHE A O 1
ATOM 5199 N N . ILE A 1 632 ? 16.954 -35.749 15.903 1.00 81.81 632 ILE A N 1
ATOM 5200 C CA . ILE A 1 632 ? 17.044 -37.072 16.542 1.00 81.81 632 ILE A CA 1
ATOM 5201 C C . ILE A 1 632 ? 18.466 -37.306 17.065 1.00 81.81 632 ILE A C 1
ATOM 5203 O O . ILE A 1 632 ? 18.651 -37.661 18.229 1.00 81.81 632 ILE A O 1
ATOM 5207 N N . THR A 1 633 ? 19.477 -37.029 16.244 1.00 83.94 633 THR A N 1
ATOM 5208 C CA . THR A 1 633 ? 20.882 -37.226 16.623 1.00 83.94 633 THR A CA 1
ATOM 5209 C C . THR A 1 633 ? 21.290 -36.329 17.798 1.00 83.94 633 THR A C 1
ATOM 5211 O O . THR A 1 633 ? 21.921 -36.803 18.743 1.00 83.94 633 THR A O 1
ATOM 5214 N N . ALA A 1 634 ? 20.871 -35.059 17.807 1.00 83.69 634 ALA A N 1
ATOM 5215 C CA . ALA A 1 634 ? 21.135 -34.135 18.910 1.00 83.69 634 ALA A CA 1
ATOM 5216 C C . ALA A 1 634 ? 20.563 -34.645 20.243 1.00 83.69 634 ALA A C 1
ATOM 5218 O O . ALA A 1 634 ? 21.224 -34.545 21.275 1.00 83.69 634 ALA A O 1
ATOM 5219 N N . THR A 1 635 ? 19.369 -35.251 20.228 1.00 80.81 635 THR A N 1
ATOM 5220 C CA . THR A 1 635 ? 18.748 -35.821 21.440 1.00 80.81 635 THR A CA 1
ATOM 5221 C C . THR A 1 635 ? 19.430 -37.100 21.943 1.00 80.81 635 THR A C 1
ATOM 5223 O O . THR A 1 635 ? 19.361 -37.402 23.143 1.00 80.81 635 THR A O 1
ATOM 5226 N N . GLN A 1 636 ? 20.098 -37.841 21.052 1.00 84.38 636 GLN A N 1
ATOM 5227 C CA . GLN A 1 636 ? 20.847 -39.063 21.370 1.00 84.38 636 GLN A CA 1
ATOM 5228 C C . GLN A 1 636 ? 22.218 -38.763 21.987 1.00 84.38 636 GLN A C 1
ATOM 5230 O O . GLN A 1 636 ? 22.676 -39.510 22.854 1.00 84.38 636 GLN A O 1
ATOM 5235 N N . ILE A 1 637 ? 22.853 -37.647 21.613 1.00 84.44 637 ILE A N 1
ATOM 5236 C CA . ILE A 1 637 ? 24.123 -37.213 22.205 1.00 84.44 637 ILE A CA 1
ATOM 5237 C C . ILE A 1 637 ? 23.863 -36.675 23.619 1.00 84.44 637 ILE A C 1
ATOM 5239 O O . ILE A 1 637 ? 23.661 -35.481 23.840 1.00 84.44 637 ILE A O 1
ATOM 5243 N N . LYS A 1 638 ? 23.905 -37.562 24.617 1.00 82.25 638 LYS A N 1
ATOM 5244 C CA . LYS A 1 638 ? 23.814 -37.191 26.037 1.00 82.25 638 LYS A CA 1
ATOM 5245 C C . LYS A 1 638 ? 25.115 -36.531 26.504 1.00 82.25 638 LYS A C 1
ATOM 5247 O O . LYS A 1 638 ? 25.989 -37.175 27.079 1.00 82.25 638 LYS A O 1
ATOM 5252 N N . TYR A 1 639 ? 25.262 -35.237 26.225 1.00 86.62 639 TYR A N 1
ATOM 5253 C CA . TYR A 1 639 ? 26.410 -34.438 26.651 1.00 86.62 639 TYR A CA 1
ATOM 5254 C C . TYR A 1 639 ? 25.981 -33.031 27.069 1.00 86.62 639 TYR A C 1
ATOM 5256 O O . TYR A 1 639 ? 25.467 -32.262 26.256 1.00 86.62 639 TYR A O 1
ATOM 5264 N N . ARG A 1 640 ? 26.221 -32.684 28.342 1.00 84.06 640 ARG A N 1
ATOM 5265 C CA . ARG A 1 640 ? 25.742 -31.430 28.952 1.00 84.06 640 ARG A CA 1
ATOM 5266 C C . ARG A 1 640 ? 24.233 -31.256 28.680 1.00 84.06 640 ARG A C 1
ATOM 5268 O O . ARG A 1 640 ? 23.485 -32.201 28.891 1.00 84.06 640 ARG A O 1
ATOM 5275 N N . ASN A 1 641 ? 23.806 -30.088 28.197 1.00 83.50 641 ASN A N 1
ATOM 5276 C CA . ASN A 1 641 ? 22.422 -29.772 27.819 1.00 83.50 641 ASN A CA 1
ATOM 5277 C C . ASN A 1 641 ? 22.286 -29.562 26.298 1.00 83.50 641 ASN A C 1
ATOM 5279 O O . ASN A 1 641 ? 21.591 -28.647 25.859 1.00 83.50 641 ASN A O 1
ATOM 5283 N N . LEU A 1 642 ? 23.023 -30.337 25.495 1.00 86.94 642 LEU A N 1
ATOM 5284 C CA . LEU A 1 642 ? 23.109 -30.145 24.044 1.00 86.94 642 LEU A CA 1
ATOM 5285 C C . LEU A 1 642 ? 21.738 -30.166 23.352 1.00 86.94 642 LEU A C 1
ATOM 5287 O O . LEU A 1 642 ? 21.477 -29.320 22.508 1.00 86.94 642 LEU A O 1
ATOM 5291 N N . ASP A 1 643 ? 20.860 -31.093 23.723 1.00 85.69 643 ASP A N 1
ATOM 5292 C CA . ASP A 1 643 ? 19.498 -31.216 23.195 1.00 85.69 643 ASP A CA 1
ATOM 5293 C C . ASP A 1 643 ? 18.660 -29.951 23.442 1.00 85.69 643 ASP A C 1
ATOM 5295 O O . ASP A 1 643 ? 17.996 -29.433 22.539 1.00 85.69 643 ASP A O 1
ATOM 5299 N N . LYS A 1 644 ? 18.746 -29.409 24.659 1.00 88.12 644 LYS A N 1
ATOM 5300 C CA . LYS A 1 644 ? 18.080 -28.167 25.059 1.00 88.12 644 LYS A CA 1
ATOM 5301 C C . LYS A 1 644 ? 18.645 -26.971 24.301 1.00 88.12 644 LYS A C 1
ATOM 5303 O O . LYS A 1 644 ? 17.875 -26.218 23.713 1.00 88.12 644 LYS A O 1
ATOM 5308 N N . GLU A 1 645 ? 19.967 -26.808 24.275 1.00 89.38 645 GLU A N 1
ATOM 5309 C CA . GLU A 1 645 ? 20.627 -25.705 23.560 1.00 89.38 645 GLU A CA 1
ATOM 5310 C C . GLU A 1 645 ? 20.380 -25.765 22.052 1.00 89.38 645 GLU A C 1
ATOM 5312 O O . GLU A 1 645 ? 20.208 -24.729 21.414 1.00 89.38 645 GLU A O 1
ATOM 5317 N N . TYR A 1 646 ? 20.291 -26.967 21.482 1.00 90.81 646 TYR A N 1
ATOM 5318 C CA . TYR A 1 646 ? 19.957 -27.158 20.077 1.00 90.81 646 TYR A CA 1
ATOM 5319 C C . TYR A 1 646 ? 18.556 -26.635 19.757 1.00 90.81 646 TYR A C 1
ATOM 5321 O O . TYR A 1 646 ? 18.399 -25.806 18.864 1.00 90.81 646 TYR A O 1
ATOM 5329 N N . LEU A 1 647 ? 17.543 -27.022 20.537 1.00 90.19 647 LEU A N 1
ATOM 5330 C CA . LEU A 1 647 ? 16.182 -26.500 20.378 1.00 90.19 647 LEU A CA 1
ATOM 5331 C C . LEU A 1 647 ? 16.098 -24.986 20.583 1.00 90.19 647 LEU A C 1
ATOM 5333 O O . LEU A 1 647 ? 15.355 -24.308 19.869 1.00 90.19 647 LEU A O 1
ATOM 5337 N N . GLN A 1 648 ? 16.863 -24.448 21.536 1.00 90.44 648 GLN A N 1
ATOM 5338 C CA . GLN A 1 648 ? 16.927 -23.006 21.736 1.00 90.44 648 GLN A CA 1
ATOM 5339 C C . GLN A 1 648 ? 17.589 -22.291 20.555 1.00 90.44 648 GLN A C 1
ATOM 5341 O O . GLN A 1 648 ? 17.141 -21.213 20.170 1.00 90.44 648 GLN A O 1
ATOM 5346 N N . CYS A 1 649 ? 18.634 -22.882 19.974 1.00 90.38 649 CYS A N 1
ATOM 5347 C CA . CYS A 1 649 ? 19.291 -22.386 18.770 1.00 90.38 649 CYS A CA 1
ATOM 5348 C C . CYS A 1 649 ? 18.305 -22.331 17.601 1.00 90.38 649 CYS A C 1
ATOM 5350 O O . CYS A 1 649 ? 18.110 -21.253 17.044 1.00 90.38 649 CYS A O 1
ATOM 5352 N N . LEU A 1 650 ? 17.596 -23.430 17.320 1.00 90.69 650 LEU A N 1
ATOM 5353 C CA . LEU A 1 650 ? 16.579 -23.489 16.263 1.00 90.69 650 LEU A CA 1
ATOM 5354 C C . LEU A 1 650 ? 15.503 -22.409 16.431 1.00 90.69 650 LEU A C 1
ATOM 5356 O O . LEU A 1 650 ? 15.188 -21.695 15.484 1.00 90.69 650 LEU A O 1
ATOM 5360 N N . ALA A 1 651 ? 15.004 -22.205 17.651 1.00 90.62 651 ALA A N 1
ATOM 5361 C CA . ALA A 1 651 ? 14.021 -21.156 17.911 1.00 90.62 651 ALA A CA 1
ATOM 5362 C C . ALA A 1 651 ? 14.570 -19.732 17.703 1.00 90.62 651 ALA A C 1
ATOM 5364 O O . ALA A 1 651 ? 13.833 -18.847 17.278 1.00 90.62 651 ALA A O 1
ATOM 5365 N N . ARG A 1 652 ? 15.856 -19.489 17.999 1.00 87.88 652 ARG A N 1
ATOM 5366 C CA . ARG A 1 652 ? 16.513 -18.181 17.799 1.00 87.88 652 ARG A CA 1
ATOM 5367 C C . ARG A 1 652 ? 16.792 -17.878 16.323 1.00 87.88 652 ARG A C 1
ATOM 5369 O O . ARG A 1 652 ? 16.817 -16.704 15.961 1.00 87.88 652 ARG A O 1
ATOM 5376 N N . VAL A 1 653 ? 17.003 -18.903 15.494 1.00 88.12 653 VAL A N 1
ATOM 5377 C CA . VAL A 1 653 ? 17.253 -18.744 14.048 1.00 88.12 653 VAL A CA 1
ATOM 5378 C C . VAL A 1 653 ? 15.979 -18.803 13.198 1.00 88.12 653 VAL A C 1
ATOM 5380 O O . VAL A 1 653 ? 16.023 -18.418 12.036 1.00 88.12 653 VAL A O 1
ATOM 5383 N N . ALA A 1 654 ? 14.833 -19.211 13.760 1.00 88.00 654 ALA A N 1
ATOM 5384 C CA . ALA A 1 654 ? 13.520 -19.211 13.101 1.00 88.00 654 ALA A CA 1
ATOM 5385 C C . ALA A 1 654 ? 12.942 -17.785 12.917 1.00 88.00 654 ALA A C 1
ATOM 5387 O O . ALA A 1 654 ? 11.896 -17.417 13.456 1.00 88.00 654 ALA A O 1
ATOM 5388 N N . ILE A 1 655 ? 13.659 -16.946 12.168 1.00 83.19 655 ILE A N 1
ATOM 5389 C CA . ILE A 1 655 ? 13.378 -15.513 11.983 1.00 83.19 655 ILE A CA 1
ATOM 5390 C C . ILE A 1 655 ? 12.509 -15.203 10.757 1.00 83.19 655 ILE A C 1
ATOM 5392 O O . ILE A 1 655 ? 11.951 -14.110 10.678 1.00 83.19 655 ILE A O 1
ATOM 5396 N N . ASN A 1 656 ? 12.416 -16.133 9.804 1.00 83.56 656 ASN A N 1
ATOM 5397 C CA . ASN A 1 656 ? 11.618 -16.015 8.583 1.00 83.56 656 ASN A CA 1
ATOM 5398 C C . ASN A 1 656 ? 10.505 -17.076 8.559 1.00 83.56 656 ASN A C 1
ATOM 5400 O O . ASN A 1 656 ? 10.525 -18.025 9.341 1.00 83.56 656 ASN A O 1
ATOM 5404 N N . GLU A 1 657 ? 9.530 -16.906 7.668 1.00 86.25 657 GLU A N 1
ATOM 5405 C CA . GLU A 1 657 ? 8.335 -17.760 7.617 1.00 86.25 657 GLU A CA 1
ATOM 5406 C C . GLU A 1 657 ? 8.662 -19.228 7.304 1.00 86.25 657 GLU A C 1
ATOM 5408 O O . GLU A 1 657 ? 8.036 -20.129 7.860 1.00 86.25 657 GLU A O 1
ATOM 5413 N N . GLU A 1 658 ? 9.675 -19.483 6.475 1.00 86.31 658 GLU A N 1
ATOM 5414 C CA . GLU A 1 658 ? 10.101 -20.834 6.109 1.00 86.31 658 GLU A CA 1
ATOM 5415 C C . GLU A 1 658 ? 10.645 -21.610 7.317 1.00 86.31 658 GLU A C 1
ATOM 5417 O O . GLU A 1 658 ? 10.144 -22.686 7.649 1.00 86.31 658 GLU A O 1
ATOM 5422 N N . LEU A 1 659 ? 11.616 -21.044 8.036 1.00 87.56 659 LEU A N 1
ATOM 5423 C CA . LEU A 1 659 ? 12.210 -21.675 9.219 1.00 87.56 659 LEU A CA 1
ATOM 5424 C C . LEU A 1 659 ? 11.211 -21.760 10.382 1.00 87.56 659 LEU A C 1
ATOM 5426 O O . LEU A 1 659 ? 11.221 -22.727 11.144 1.00 87.56 659 LEU A O 1
ATOM 5430 N N . GLN A 1 660 ? 10.315 -20.774 10.510 1.00 90.38 660 GLN A N 1
ATOM 5431 C CA . GLN A 1 660 ? 9.204 -20.823 11.467 1.00 90.38 660 GLN A CA 1
ATOM 5432 C C . GLN A 1 660 ? 8.268 -21.992 11.164 1.00 90.38 660 GLN A C 1
ATOM 5434 O O . GLN A 1 660 ? 7.950 -22.758 12.072 1.00 90.38 660 GLN A O 1
ATOM 5439 N N . SER A 1 661 ? 7.893 -22.179 9.896 1.00 89.00 661 SER A N 1
ATOM 5440 C CA . SER A 1 661 ? 7.069 -23.312 9.462 1.00 89.00 661 SER A CA 1
ATOM 5441 C C . SER A 1 661 ? 7.732 -24.640 9.810 1.00 89.00 661 SER A C 1
ATOM 5443 O O . SER A 1 661 ? 7.093 -25.516 10.388 1.00 89.00 661 SER A O 1
ATOM 5445 N N . GLN A 1 662 ? 9.033 -24.779 9.539 1.00 88.81 662 GLN A N 1
ATOM 5446 C CA . GLN A 1 662 ? 9.781 -25.989 9.885 1.00 88.81 662 GLN A CA 1
ATOM 5447 C C . GLN A 1 662 ? 9.783 -26.254 11.400 1.00 88.81 662 GLN A C 1
ATOM 5449 O O . GLN A 1 662 ? 9.560 -27.391 11.816 1.00 88.81 662 GLN A O 1
ATOM 5454 N N . TYR A 1 663 ? 9.948 -25.220 12.235 1.00 91.81 663 TYR A N 1
ATOM 5455 C CA . TYR A 1 663 ? 9.858 -25.358 13.695 1.00 91.81 663 TYR A CA 1
ATOM 5456 C C . TYR A 1 663 ? 8.453 -25.774 14.163 1.00 91.81 663 TYR A C 1
ATOM 5458 O O . TYR A 1 663 ? 8.306 -26.629 15.043 1.00 91.81 663 TYR A O 1
ATOM 5466 N N . PHE A 1 664 ? 7.409 -25.168 13.594 1.00 91.75 664 PHE A N 1
ATOM 5467 C CA . PHE A 1 664 ? 6.018 -25.431 13.968 1.00 91.75 664 PHE A CA 1
ATOM 5468 C C . PHE A 1 664 ? 5.509 -26.786 13.479 1.00 91.75 664 PHE A C 1
ATOM 5470 O O . PHE A 1 664 ? 4.713 -27.408 14.176 1.00 91.75 664 PHE A O 1
ATOM 5477 N N . ASN A 1 665 ? 6.036 -27.312 12.371 1.00 89.88 665 ASN A N 1
ATOM 5478 C CA . ASN A 1 665 ? 5.727 -28.664 11.890 1.00 89.88 665 ASN A CA 1
ATOM 5479 C C . ASN A 1 665 ? 6.097 -29.764 12.897 1.00 89.88 665 ASN A C 1
ATOM 5481 O O . ASN A 1 665 ? 5.595 -30.882 12.819 1.00 89.88 665 ASN A O 1
ATOM 5485 N N . TRP A 1 666 ? 6.971 -29.470 13.861 1.00 88.81 666 TRP A N 1
ATOM 5486 C CA . TRP A 1 666 ? 7.350 -30.406 14.918 1.00 88.81 666 TRP A CA 1
ATOM 5487 C C . TRP A 1 666 ? 6.440 -30.369 16.146 1.00 88.81 666 TRP A C 1
ATOM 5489 O O . TRP A 1 666 ? 6.680 -31.127 17.090 1.00 88.81 666 TRP A O 1
ATOM 5499 N N . PHE A 1 667 ? 5.414 -29.517 16.155 1.00 92.81 667 PHE A N 1
ATOM 5500 C CA . PHE A 1 667 ? 4.597 -29.255 17.333 1.00 92.81 667 PHE A CA 1
ATOM 5501 C C . PHE A 1 667 ? 3.980 -30.526 17.915 1.00 92.81 667 PHE A C 1
ATOM 5503 O O . PHE A 1 667 ? 4.250 -30.851 19.074 1.00 92.81 667 PHE A O 1
ATOM 5510 N N . ASP A 1 668 ? 3.247 -31.289 17.101 1.00 90.88 668 ASP A N 1
ATOM 5511 C CA . ASP A 1 668 ? 2.500 -32.473 17.547 1.00 90.88 668 ASP A CA 1
ATOM 5512 C C . ASP A 1 668 ? 3.395 -33.550 18.177 1.00 90.88 668 ASP A C 1
ATOM 5514 O O . ASP A 1 668 ? 2.960 -34.293 19.053 1.00 90.88 668 ASP A O 1
ATOM 5518 N N . SER A 1 669 ? 4.668 -33.609 17.774 1.00 88.31 669 SER A N 1
ATOM 5519 C CA . SER A 1 669 ? 5.638 -34.580 18.295 1.00 88.31 669 SER A CA 1
ATOM 5520 C C . SER A 1 669 ? 6.390 -34.104 19.544 1.00 88.31 669 SER A C 1
ATOM 5522 O O . SER A 1 669 ? 7.072 -34.911 20.170 1.00 88.31 669 SER A O 1
ATOM 5524 N N . ASN A 1 670 ? 6.324 -32.812 19.899 1.00 90.44 670 ASN A N 1
ATOM 5525 C CA . ASN A 1 670 ? 7.231 -32.218 20.892 1.00 90.44 670 ASN A CA 1
ATOM 5526 C C . ASN A 1 670 ? 6.552 -31.403 22.002 1.00 90.44 670 ASN A C 1
ATOM 5528 O O . ASN A 1 670 ? 7.179 -31.152 23.033 1.00 90.44 670 ASN A O 1
ATOM 5532 N N . TYR A 1 671 ? 5.295 -30.983 21.837 1.00 93.38 671 TYR A N 1
ATOM 5533 C CA . TYR A 1 671 ? 4.616 -30.104 22.800 1.00 93.38 671 TYR A CA 1
ATOM 5534 C C . TYR A 1 671 ? 4.429 -30.727 24.198 1.00 93.38 671 TYR A C 1
ATOM 5536 O O . TYR A 1 671 ? 4.285 -30.001 25.181 1.00 93.38 671 TYR A O 1
ATOM 5544 N N . ASN A 1 672 ? 4.433 -32.057 24.300 1.00 91.62 672 ASN A N 1
ATOM 5545 C CA . ASN A 1 672 ? 4.268 -32.825 25.538 1.00 91.62 672 ASN A CA 1
ATOM 5546 C C . ASN A 1 672 ? 5.602 -33.241 26.192 1.00 91.62 672 ASN A C 1
ATOM 5548 O O . ASN A 1 672 ? 5.600 -33.879 27.242 1.00 91.62 672 ASN A O 1
ATOM 5552 N N . LEU A 1 673 ? 6.749 -32.894 25.600 1.00 88.50 673 LEU A N 1
ATOM 5553 C CA . LEU A 1 673 ? 8.061 -33.263 26.131 1.00 88.50 673 LEU A CA 1
ATOM 5554 C C . LEU A 1 673 ? 8.466 -32.318 27.270 1.00 88.50 673 LEU A C 1
ATOM 5556 O O . LEU A 1 673 ? 9.002 -31.236 27.048 1.00 88.50 673 LEU A O 1
ATOM 5560 N N . GLU A 1 674 ? 8.241 -32.731 28.513 1.00 85.56 674 GLU A N 1
ATOM 5561 C CA . GLU A 1 674 ? 8.387 -31.851 29.685 1.00 85.56 674 GLU A CA 1
ATOM 5562 C C . GLU A 1 674 ? 9.805 -31.368 29.973 1.00 85.56 674 GLU A C 1
ATOM 5564 O O . GLU A 1 674 ? 10.007 -30.248 30.440 1.00 85.56 674 GLU A O 1
ATOM 5569 N N . THR A 1 675 ? 10.801 -32.188 29.658 1.00 80.56 675 THR A N 1
ATOM 5570 C CA . THR A 1 675 ? 12.213 -31.836 29.833 1.00 80.56 675 THR A CA 1
ATOM 5571 C C . THR A 1 675 ? 12.779 -31.057 28.640 1.00 80.56 675 THR A C 1
ATOM 5573 O O . THR A 1 675 ? 13.924 -30.601 28.698 1.00 80.56 675 THR A O 1
ATOM 5576 N N . SER A 1 676 ? 11.989 -30.863 27.579 1.00 83.25 676 SER A N 1
ATOM 5577 C CA . SER A 1 676 ? 12.377 -30.175 26.347 1.00 83.25 676 SER A CA 1
ATOM 5578 C C . SER A 1 676 ? 12.282 -28.648 26.460 1.00 83.25 676 SER A C 1
ATOM 5580 O O . SER A 1 676 ? 11.497 -28.092 27.227 1.00 83.25 676 SER A O 1
ATOM 5582 N N . GLN A 1 677 ? 13.066 -27.947 25.637 1.00 88.62 677 GLN A N 1
ATOM 5583 C CA . GLN A 1 677 ? 12.971 -26.493 25.437 1.00 88.62 677 GLN A CA 1
ATOM 5584 C C . GLN A 1 677 ? 12.059 -26.115 24.255 1.00 88.62 677 GLN A C 1
ATOM 5586 O O . GLN A 1 677 ? 12.058 -24.965 23.822 1.00 88.62 677 GLN A O 1
ATOM 5591 N N . TYR A 1 678 ? 11.272 -27.060 23.729 1.00 93.19 678 TYR A N 1
ATOM 5592 C CA . TYR A 1 678 ? 10.421 -26.819 22.564 1.00 93.19 678 TYR A CA 1
ATOM 5593 C C . TYR A 1 678 ? 9.367 -25.728 22.814 1.00 93.19 678 TYR A C 1
ATOM 5595 O O . TYR A 1 678 ? 9.333 -24.740 22.090 1.00 93.19 678 TYR A O 1
ATOM 5603 N N . LEU A 1 679 ? 8.560 -25.833 23.880 1.00 94.56 679 LEU A N 1
ATOM 5604 C CA . LEU A 1 679 ? 7.553 -24.803 24.190 1.00 94.56 679 LEU A CA 1
ATOM 5605 C C . LEU A 1 679 ? 8.173 -23.446 24.560 1.00 94.56 679 LEU A C 1
ATOM 5607 O O . LEU A 1 679 ? 7.582 -22.406 24.287 1.00 94.56 679 LEU A O 1
ATOM 5611 N N . TRP A 1 680 ? 9.385 -23.435 25.127 1.00 93.06 680 TRP A N 1
ATOM 5612 C CA . TRP A 1 680 ? 10.133 -22.188 25.319 1.00 93.06 680 TRP A CA 1
ATOM 5613 C C . TRP A 1 680 ? 10.413 -21.514 23.972 1.00 93.06 680 TRP A C 1
ATOM 5615 O O . TRP A 1 680 ? 10.169 -20.319 23.802 1.00 93.06 680 TRP A O 1
ATOM 5625 N N . GLY A 1 681 ? 10.891 -22.292 22.998 1.00 92.00 681 GLY A N 1
ATOM 5626 C CA . GLY A 1 681 ? 11.187 -21.800 21.660 1.00 92.00 681 GLY A CA 1
ATOM 5627 C C . GLY A 1 681 ? 9.932 -21.382 20.904 1.00 92.00 681 GLY A C 1
ATOM 5628 O O . GLY A 1 681 ? 9.917 -20.322 20.287 1.00 92.00 681 GLY A O 1
ATOM 5629 N N . TYR A 1 682 ? 8.856 -22.155 21.039 1.00 94.69 682 TYR A N 1
ATOM 5630 C CA . TYR A 1 682 ? 7.548 -21.858 20.467 1.00 94.69 682 TYR A CA 1
ATOM 5631 C C . TYR A 1 682 ? 7.024 -20.488 20.926 1.00 94.69 682 TYR A C 1
ATOM 5633 O O . TYR A 1 682 ? 6.749 -19.620 20.097 1.00 94.69 682 TYR A O 1
ATOM 5641 N N . GLY A 1 683 ? 6.966 -20.252 22.243 1.00 92.38 683 GLY A N 1
ATOM 5642 C CA . GLY A 1 683 ? 6.570 -18.955 22.799 1.00 92.38 683 GLY A CA 1
ATOM 5643 C C . GLY A 1 683 ? 7.509 -17.821 22.379 1.00 92.38 683 GLY A C 1
ATOM 5644 O O . GLY A 1 683 ? 7.050 -16.737 22.023 1.00 92.38 683 GLY A O 1
ATOM 5645 N N . ARG A 1 684 ? 8.824 -18.080 22.329 1.00 90.00 684 ARG A N 1
ATOM 5646 C CA . ARG A 1 684 ? 9.821 -17.098 21.880 1.00 90.00 684 ARG A CA 1
ATOM 5647 C C . ARG A 1 684 ? 9.613 -16.675 20.427 1.00 90.00 684 ARG A C 1
ATOM 5649 O O . ARG A 1 684 ? 9.724 -15.486 20.141 1.00 90.00 684 ARG A O 1
ATOM 5656 N N . ILE A 1 685 ? 9.321 -17.613 19.524 1.00 91.62 685 ILE A N 1
ATOM 5657 C CA . ILE A 1 685 ? 9.039 -17.298 18.119 1.00 91.62 685 ILE A CA 1
ATOM 5658 C C . ILE A 1 685 ? 7.806 -16.400 18.038 1.00 91.62 685 ILE A C 1
ATOM 5660 O O . ILE A 1 685 ? 7.881 -15.347 17.404 1.00 91.62 685 ILE A O 1
ATOM 5664 N N . LEU A 1 686 ? 6.715 -16.751 18.729 1.00 92.44 686 LEU A N 1
ATOM 5665 C CA . LEU A 1 686 ? 5.497 -15.932 18.758 1.00 92.44 686 LEU A CA 1
ATOM 5666 C C . LEU A 1 686 ? 5.764 -14.512 19.271 1.00 92.44 686 LEU A C 1
ATOM 5668 O O . LEU A 1 686 ? 5.312 -13.543 18.660 1.00 92.44 686 LEU A O 1
ATOM 5672 N N . LEU A 1 687 ? 6.546 -14.368 20.343 1.00 91.12 687 LEU A N 1
ATOM 5673 C CA . LEU A 1 687 ? 6.843 -13.062 20.921 1.00 91.12 687 LEU A CA 1
ATOM 5674 C C . LEU A 1 687 ? 7.827 -12.237 20.091 1.00 91.12 687 LEU A C 1
ATOM 5676 O O . LEU A 1 687 ? 7.591 -11.047 19.938 1.00 91.12 687 LEU A O 1
ATOM 5680 N N . TRP A 1 688 ? 8.892 -12.813 19.526 1.00 87.25 688 TRP A N 1
ATOM 5681 C CA . TRP A 1 688 ? 10.009 -12.030 18.966 1.00 87.25 688 TRP A CA 1
ATOM 5682 C C . TRP A 1 688 ? 10.131 -12.050 17.439 1.00 87.25 688 TRP A C 1
ATOM 5684 O O . TRP A 1 688 ? 10.695 -11.110 16.873 1.00 87.25 688 TRP A O 1
ATOM 5694 N N . TYR A 1 689 ? 9.607 -13.071 16.757 1.00 85.19 689 TYR A N 1
ATOM 5695 C CA . TYR A 1 689 ? 9.893 -13.295 15.331 1.00 85.19 689 TYR A CA 1
ATOM 5696 C C . TYR A 1 689 ? 8.646 -13.461 14.455 1.00 85.19 689 TYR A C 1
ATOM 5698 O O . TYR A 1 689 ? 8.690 -13.133 13.270 1.00 85.19 689 TYR A O 1
ATOM 5706 N N . TYR A 1 690 ? 7.532 -13.931 15.013 1.00 87.12 690 TYR A N 1
ATOM 5707 C CA . TYR A 1 690 ? 6.324 -14.234 14.252 1.00 87.12 690 TYR A CA 1
ATOM 5708 C C . TYR A 1 690 ? 5.616 -12.968 13.764 1.00 87.12 690 TYR A C 1
ATOM 5710 O O . TYR A 1 690 ? 5.503 -11.986 14.509 1.00 87.12 690 TYR A O 1
ATOM 5718 N N . LYS A 1 691 ? 5.114 -12.997 12.527 1.00 83.44 691 LYS A N 1
ATOM 5719 C CA . LYS A 1 691 ? 4.269 -11.947 11.947 1.00 83.44 691 LYS A CA 1
ATOM 5720 C C . LYS A 1 691 ? 2.814 -12.403 11.988 1.00 83.44 691 LYS A C 1
ATOM 5722 O O . LYS A 1 691 ? 2.430 -13.319 11.269 1.00 83.44 691 LYS A O 1
ATOM 5727 N N . PHE A 1 692 ? 2.001 -11.761 12.822 1.00 78.75 692 PHE A N 1
ATOM 5728 C CA . PHE A 1 692 ? 0.618 -12.189 13.056 1.00 78.75 692 PHE A CA 1
ATOM 5729 C C . PHE A 1 692 ? -0.323 -11.979 11.857 1.00 78.75 692 PHE A C 1
ATOM 5731 O O . PHE A 1 692 ? -1.371 -12.619 11.810 1.00 78.75 692 PHE A O 1
ATOM 5738 N N . ASP A 1 693 ? 0.078 -11.186 10.860 1.00 67.81 693 ASP A N 1
ATOM 5739 C CA . ASP A 1 693 ? -0.649 -11.024 9.590 1.00 67.81 693 ASP A CA 1
ATOM 5740 C C . ASP A 1 693 ? -0.636 -12.303 8.728 1.00 67.81 693 ASP A C 1
ATOM 5742 O O . ASP A 1 693 ? -1.532 -12.524 7.914 1.00 67.81 693 ASP A O 1
ATOM 5746 N N . ALA A 1 694 ? 0.349 -13.186 8.926 1.00 60.19 694 ALA A N 1
ATOM 5747 C CA . ALA A 1 694 ? 0.502 -14.443 8.196 1.00 60.19 694 ALA A CA 1
ATOM 5748 C C . ALA A 1 694 ? -0.233 -15.601 8.904 1.00 60.19 694 ALA A C 1
ATOM 5750 O O . ALA A 1 694 ? 0.370 -16.582 9.337 1.00 60.19 694 ALA A O 1
ATOM 5751 N N . VAL A 1 695 ? -1.559 -15.493 9.055 1.00 61.78 695 VAL A N 1
ATOM 5752 C CA . VAL A 1 695 ? -2.390 -16.408 9.878 1.00 61.78 695 VAL A CA 1
ATOM 5753 C C . VAL A 1 695 ? -2.308 -17.888 9.444 1.00 61.78 695 VAL A C 1
ATOM 5755 O O . VAL A 1 695 ? -2.562 -18.776 10.252 1.00 61.78 695 VAL A O 1
ATOM 5758 N N . ASN A 1 696 ? -1.893 -18.178 8.207 1.00 65.12 696 ASN A N 1
ATOM 5759 C CA . ASN A 1 696 ? -1.875 -19.536 7.647 1.00 65.12 696 ASN A CA 1
ATOM 5760 C C . ASN A 1 696 ? -0.689 -20.419 8.093 1.00 65.12 696 ASN A C 1
ATOM 5762 O O . ASN A 1 696 ? -0.695 -21.609 7.791 1.00 65.12 696 ASN A O 1
ATOM 5766 N N . LEU A 1 697 ? 0.324 -19.876 8.781 1.00 67.75 697 LEU A N 1
ATOM 5767 C CA . LEU A 1 697 ? 1.545 -20.622 9.143 1.00 67.75 697 LEU A CA 1
ATOM 5768 C C . LEU A 1 697 ? 1.383 -21.517 10.382 1.00 67.75 697 LEU A C 1
ATOM 5770 O O . LEU A 1 697 ? 2.127 -22.481 10.551 1.00 67.75 697 LEU A O 1
ATOM 5774 N N . VAL A 1 698 ? 0.445 -21.192 11.276 1.00 80.81 698 VAL A N 1
ATOM 5775 C CA . VAL A 1 698 ? 0.284 -21.865 12.574 1.00 80.81 698 VAL A CA 1
ATOM 5776 C C . VAL A 1 698 ? -1.158 -22.301 12.748 1.00 80.81 698 VAL A C 1
ATOM 5778 O O . VAL A 1 698 ? -2.068 -21.476 12.716 1.00 80.81 698 VAL A O 1
ATOM 5781 N N . ASN A 1 699 ? -1.378 -23.583 13.047 1.00 88.12 699 ASN A N 1
ATOM 5782 C CA . ASN A 1 699 ? -2.689 -24.076 13.467 1.00 88.12 699 ASN A CA 1
ATOM 5783 C C . ASN A 1 699 ? -2.952 -23.730 14.946 1.00 88.12 699 ASN A C 1
ATOM 5785 O O . ASN A 1 699 ? -3.038 -24.596 15.818 1.00 88.12 699 ASN A O 1
ATOM 5789 N N . TYR A 1 700 ? -3.024 -22.430 15.243 1.00 90.62 700 TYR A N 1
ATOM 5790 C CA . TYR A 1 700 ? -2.987 -21.901 16.609 1.00 90.62 700 TYR A CA 1
ATOM 5791 C C . TYR A 1 700 ? -4.134 -22.418 17.481 1.00 90.62 700 TYR A C 1
ATOM 5793 O O . TYR A 1 700 ? -3.909 -22.678 18.662 1.00 90.62 700 TYR A O 1
ATOM 5801 N N . ARG A 1 701 ? -5.333 -22.630 16.917 1.00 91.81 701 ARG A N 1
ATOM 5802 C CA . ARG A 1 701 ? -6.470 -23.212 17.648 1.00 91.81 701 ARG A CA 1
ATOM 5803 C C . ARG A 1 701 ? -6.166 -24.644 18.090 1.00 91.81 701 ARG A C 1
ATOM 5805 O O . ARG A 1 701 ? -6.295 -24.953 19.272 1.00 91.81 701 ARG A O 1
ATOM 5812 N N . ALA A 1 702 ? -5.696 -25.497 17.174 1.00 92.56 702 ALA A N 1
ATOM 5813 C CA . ALA A 1 702 ? -5.343 -26.880 17.498 1.00 92.56 702 ALA A CA 1
ATOM 5814 C C . ALA A 1 702 ? -4.188 -26.951 18.506 1.00 92.56 702 ALA A C 1
ATOM 5816 O O . ALA A 1 702 ? -4.266 -27.704 19.476 1.00 92.56 702 ALA A O 1
ATOM 5817 N N . HIS A 1 703 ? -3.156 -26.120 18.327 1.00 95.12 703 HIS A N 1
ATOM 5818 C CA . HIS A 1 703 ? -2.006 -26.061 19.230 1.00 95.12 703 HIS A CA 1
ATOM 5819 C C . HIS A 1 703 ? -2.408 -25.603 20.641 1.00 95.12 703 HIS A C 1
ATOM 5821 O O . HIS A 1 703 ? -2.001 -26.211 21.634 1.00 95.12 703 HIS A O 1
ATOM 5827 N N . PHE A 1 704 ? -3.259 -24.576 20.742 1.00 95.81 704 PHE A N 1
ATOM 5828 C CA . PHE A 1 704 ? -3.815 -24.099 22.011 1.00 95.81 704 PHE A CA 1
ATOM 5829 C C . PHE A 1 704 ? -4.580 -25.212 22.734 1.00 95.81 704 PHE A C 1
ATOM 5831 O O . PHE A 1 704 ? -4.312 -25.503 23.903 1.00 95.81 704 PHE A O 1
ATOM 5838 N N . THR A 1 705 ? -5.479 -25.899 22.025 1.00 95.25 705 THR A N 1
ATOM 5839 C CA . THR A 1 705 ? -6.241 -27.025 22.576 1.00 95.25 705 THR A CA 1
ATOM 5840 C C . THR A 1 705 ? -5.340 -28.195 22.980 1.00 95.25 705 THR A C 1
ATOM 5842 O O . THR A 1 705 ? -5.591 -28.812 24.015 1.00 95.25 705 THR A O 1
ATOM 5845 N N . ALA A 1 706 ? -4.293 -28.510 22.214 1.00 96.69 706 ALA A N 1
ATOM 5846 C CA . ALA A 1 706 ? -3.368 -29.602 22.519 1.00 96.69 706 ALA A CA 1
ATOM 5847 C C . ALA A 1 706 ? -2.589 -29.354 23.820 1.00 96.69 706 ALA A C 1
ATOM 5849 O O . ALA A 1 706 ? -2.568 -30.229 24.690 1.00 96.69 706 ALA A O 1
ATOM 5850 N N . ILE A 1 707 ? -2.026 -28.149 23.995 1.00 96.88 707 ILE A N 1
ATOM 5851 C CA . ILE A 1 707 ? -1.332 -27.760 25.237 1.00 96.88 707 ILE A CA 1
ATOM 5852 C C . ILE A 1 707 ? -2.297 -27.837 26.422 1.00 96.88 707 ILE A C 1
ATOM 5854 O O . ILE A 1 707 ? -1.970 -28.444 27.440 1.00 96.88 707 ILE A O 1
ATOM 5858 N N . ILE A 1 708 ? -3.505 -27.282 26.286 1.00 96.69 708 ILE A N 1
ATOM 5859 C CA . ILE A 1 708 ? -4.518 -27.311 27.348 1.00 96.69 708 ILE A CA 1
ATOM 5860 C C . ILE A 1 708 ? -4.920 -28.742 27.721 1.00 96.69 708 ILE A C 1
ATOM 5862 O O . ILE A 1 708 ? -4.959 -29.079 28.904 1.00 96.69 708 ILE A O 1
ATOM 5866 N N . LYS A 1 709 ? -5.186 -29.607 26.736 1.00 96.31 709 LYS A N 1
ATOM 5867 C CA . LYS A 1 709 ? -5.537 -31.013 26.984 1.00 96.31 709 LYS A CA 1
ATOM 5868 C C . LYS A 1 709 ? -4.419 -31.751 27.710 1.00 96.31 709 LYS A C 1
ATOM 5870 O O . LYS A 1 709 ? -4.713 -32.537 28.605 1.00 96.31 709 LYS A O 1
ATOM 5875 N N . TYR A 1 710 ? -3.161 -31.487 27.357 1.00 96.81 710 TYR A N 1
ATOM 5876 C CA . TYR A 1 710 ? -2.027 -32.079 28.060 1.00 96.81 710 TYR A CA 1
ATOM 5877 C C . TYR A 1 710 ? -1.911 -31.549 29.487 1.00 96.81 710 TYR A C 1
ATOM 5879 O O . TYR A 1 710 ? -1.813 -32.348 30.402 1.00 96.81 710 TYR A O 1
ATOM 5887 N N . LEU A 1 711 ? -2.047 -30.242 29.719 1.00 96.12 711 LEU A N 1
ATOM 5888 C CA . LEU A 1 711 ? -2.057 -29.671 31.074 1.00 96.12 711 LEU A CA 1
ATOM 5889 C C . LEU A 1 711 ? -3.161 -30.255 31.979 1.00 96.12 711 LEU A C 1
ATOM 5891 O O . LEU A 1 711 ? -2.986 -30.316 33.194 1.00 96.12 711 LEU A O 1
ATOM 5895 N N . LEU A 1 712 ? -4.281 -30.703 31.404 1.00 95.69 712 LEU A N 1
ATOM 5896 C CA . LEU A 1 712 ? -5.389 -31.342 32.126 1.00 95.69 712 LEU A CA 1
ATOM 5897 C C . LEU A 1 712 ? -5.236 -32.859 32.316 1.00 95.69 712 LEU A C 1
ATOM 5899 O O . LEU A 1 712 ? -6.052 -33.449 33.023 1.00 95.69 712 LEU A O 1
ATOM 5903 N N . ASN A 1 713 ? -4.261 -33.514 31.678 1.00 94.69 713 ASN A N 1
ATOM 5904 C CA . ASN A 1 713 ? -4.196 -34.981 31.653 1.00 94.69 713 ASN A CA 1
ATOM 5905 C C . ASN A 1 713 ? -3.632 -35.612 32.935 1.00 94.69 713 ASN A C 1
ATOM 5907 O O . ASN A 1 713 ? -3.790 -36.815 33.136 1.00 94.69 713 ASN A O 1
ATOM 5911 N N . LYS A 1 714 ? -2.989 -34.813 33.788 1.00 93.19 714 LYS A N 1
ATOM 5912 C CA . LYS A 1 714 ? -2.337 -35.253 35.022 1.00 93.19 714 LYS A CA 1
ATOM 5913 C C . LYS A 1 714 ? -2.373 -34.153 36.078 1.00 93.19 714 LYS A C 1
ATOM 5915 O O . LYS A 1 714 ? -2.769 -33.020 35.794 1.00 93.19 714 LYS A O 1
ATOM 5920 N N . SER A 1 715 ? -2.012 -34.475 37.314 1.00 90.62 715 SER A N 1
ATOM 5921 C CA . SER A 1 715 ? -2.057 -33.514 38.419 1.00 90.62 715 SER A CA 1
ATOM 5922 C C . SER A 1 715 ? -1.001 -32.406 38.257 1.00 90.62 715 SER A C 1
ATOM 5924 O O . SER A 1 715 ? 0.072 -32.651 37.699 1.00 90.62 715 SER A O 1
ATOM 5926 N N . PRO A 1 716 ? -1.242 -31.186 38.778 1.00 91.50 716 PRO A N 1
ATOM 5927 C CA . PRO A 1 716 ? -0.272 -30.096 38.681 1.00 91.50 716 PRO A CA 1
ATOM 5928 C C . PRO A 1 716 ? 1.108 -30.465 39.244 1.00 91.50 716 PRO A C 1
ATOM 5930 O O . PRO A 1 716 ? 2.124 -30.112 38.653 1.00 91.50 716 PRO A O 1
ATOM 5933 N N . SER A 1 717 ? 1.179 -31.214 40.347 1.00 90.50 717 SER A N 1
ATOM 5934 C CA . SER A 1 717 ? 2.438 -31.637 40.982 1.00 90.50 717 SER A CA 1
ATOM 5935 C C . SER A 1 717 ? 3.305 -32.569 40.131 1.00 90.50 717 SER A C 1
ATOM 5937 O O . SER A 1 717 ? 4.500 -32.664 40.385 1.00 90.50 717 SER A O 1
ATOM 5939 N N . GLU A 1 718 ? 2.732 -33.237 39.128 1.00 91.31 718 GLU A N 1
ATOM 5940 C CA . GLU A 1 718 ? 3.445 -34.192 38.266 1.00 91.31 718 GLU A CA 1
ATOM 5941 C C . GLU A 1 718 ? 4.148 -33.533 37.076 1.00 91.31 718 GLU A C 1
ATOM 5943 O O . GLU A 1 718 ? 4.842 -34.222 36.331 1.00 91.31 718 GLU A O 1
ATOM 5948 N N . PHE A 1 719 ? 3.955 -32.232 36.848 1.00 92.06 719 PHE A N 1
ATOM 5949 C CA . PHE A 1 719 ? 4.653 -31.506 35.789 1.00 92.06 719 PHE A CA 1
ATOM 5950 C C . PHE A 1 719 ? 5.964 -30.904 36.280 1.00 92.06 719 PHE A C 1
ATOM 5952 O O . PHE A 1 719 ? 6.002 -30.237 37.320 1.00 92.06 719 PHE A O 1
ATOM 5959 N N . GLU A 1 720 ? 6.995 -31.003 35.444 1.00 93.31 720 GLU A N 1
ATOM 5960 C CA . GLU A 1 720 ? 8.209 -30.199 35.586 1.00 93.31 720 GLU A CA 1
ATOM 5961 C C . GLU A 1 720 ? 7.868 -28.703 35.657 1.00 93.31 720 GLU A C 1
ATOM 5963 O O . GLU A 1 720 ? 7.119 -28.165 34.834 1.00 93.31 720 GLU A O 1
ATOM 5968 N N . TYR A 1 721 ? 8.438 -27.990 36.630 1.00 92.19 721 TYR A N 1
ATOM 5969 C CA . TYR A 1 721 ? 8.100 -26.580 36.859 1.00 92.19 721 TYR A CA 1
ATOM 5970 C C . TYR A 1 721 ? 8.418 -25.699 35.639 1.00 92.19 721 TYR A C 1
ATOM 5972 O O . TYR A 1 721 ? 7.629 -24.829 35.265 1.00 92.19 721 TYR A O 1
ATOM 5980 N N . GLN A 1 722 ? 9.540 -25.975 34.967 1.00 91.94 722 GLN A N 1
ATOM 5981 C CA . GLN A 1 722 ? 9.933 -25.279 33.741 1.00 91.94 722 GLN A CA 1
ATOM 5982 C C . GLN A 1 722 ? 8.930 -25.507 32.600 1.00 91.94 722 GLN A C 1
ATOM 5984 O O . GLN A 1 722 ? 8.658 -24.588 31.826 1.00 91.94 722 GLN A O 1
ATOM 5989 N N . TYR A 1 723 ? 8.354 -26.710 32.502 1.00 94.88 723 TYR A N 1
ATOM 5990 C CA . TYR A 1 723 ? 7.333 -27.006 31.502 1.00 94.88 723 TYR A CA 1
ATOM 5991 C C . TYR A 1 723 ? 6.091 -26.147 31.722 1.00 94.88 723 TYR A C 1
ATOM 5993 O O . TYR A 1 723 ? 5.609 -25.523 30.778 1.00 94.88 723 TYR A O 1
ATOM 6001 N N . LYS A 1 724 ? 5.625 -26.037 32.975 1.00 94.81 724 LYS A N 1
ATOM 6002 C CA . LYS A 1 724 ? 4.486 -25.177 33.332 1.00 94.81 724 LYS A CA 1
ATOM 6003 C C . LYS A 1 724 ? 4.716 -23.737 32.874 1.00 94.81 724 LYS A C 1
ATOM 6005 O O . LYS A 1 724 ? 3.847 -23.159 32.230 1.00 94.81 724 LYS A O 1
ATOM 6010 N N . GLN A 1 725 ? 5.892 -23.170 33.153 1.00 94.25 725 GLN A N 1
ATOM 6011 C CA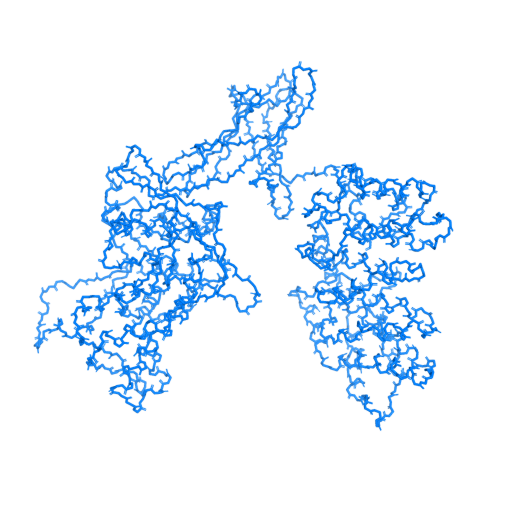 . GLN A 1 725 ? 6.230 -21.808 32.721 1.00 94.25 725 GLN A CA 1
ATOM 6012 C C . GLN A 1 725 ? 6.141 -21.657 31.196 1.00 94.25 725 GLN A C 1
ATOM 6014 O O . GLN A 1 725 ? 5.461 -20.761 30.699 1.00 94.25 725 GLN A O 1
ATOM 6019 N N . ASN A 1 726 ? 6.785 -22.563 30.457 1.00 94.75 726 ASN A N 1
ATOM 6020 C CA . ASN A 1 726 ? 6.838 -22.516 28.997 1.00 94.75 726 ASN A CA 1
ATOM 6021 C C . ASN A 1 726 ? 5.453 -22.718 28.353 1.00 94.75 726 ASN A C 1
ATOM 6023 O O . ASN A 1 726 ? 5.126 -22.059 27.364 1.00 94.75 726 ASN A O 1
ATOM 6027 N N . ALA A 1 727 ? 4.632 -23.604 28.921 1.00 96.38 727 ALA A N 1
ATOM 6028 C CA . ALA A 1 727 ? 3.278 -23.874 28.454 1.00 96.38 727 ALA A CA 1
ATOM 6029 C C . ALA A 1 727 ? 2.356 -22.667 28.665 1.00 96.38 727 ALA A C 1
ATOM 6031 O O . ALA A 1 727 ? 1.719 -22.221 27.713 1.00 96.38 727 ALA A O 1
ATOM 6032 N N . PHE A 1 728 ? 2.332 -22.081 29.868 1.00 96.06 728 PHE A N 1
ATOM 6033 C CA . PHE A 1 728 ? 1.500 -20.904 30.141 1.00 96.06 728 PHE A CA 1
ATOM 6034 C C . PHE A 1 728 ? 1.941 -19.668 29.341 1.00 96.06 728 PHE A C 1
ATOM 6036 O O . PHE A 1 728 ? 1.080 -18.947 28.842 1.00 96.06 728 PHE A O 1
ATOM 6043 N N . LEU A 1 729 ? 3.247 -19.450 29.138 1.00 94.56 729 LEU A N 1
ATOM 6044 C CA . LEU A 1 729 ? 3.736 -18.395 28.236 1.00 94.56 729 LEU A CA 1
ATOM 6045 C C . LEU A 1 729 ? 3.273 -18.619 26.792 1.00 94.56 729 LEU A C 1
ATOM 6047 O O . LEU A 1 729 ? 2.769 -17.699 26.154 1.00 94.56 729 LEU A O 1
ATOM 6051 N N . SER A 1 730 ? 3.385 -19.850 26.286 1.00 95.50 730 SER A N 1
ATOM 6052 C CA . SER A 1 730 ? 2.920 -20.184 24.933 1.00 95.50 730 SER A CA 1
ATOM 6053 C C . SER A 1 730 ? 1.417 -19.948 24.772 1.00 95.50 730 SER A C 1
ATOM 6055 O O . SER A 1 730 ? 0.996 -19.395 23.761 1.00 95.50 730 SER A O 1
ATOM 6057 N N . LEU A 1 731 ? 0.608 -20.313 25.774 1.00 96.50 731 LEU A N 1
ATOM 6058 C CA . LEU A 1 731 ? -0.836 -20.060 25.774 1.00 96.50 731 LEU A CA 1
ATOM 6059 C C . LEU A 1 731 ? -1.162 -18.561 25.763 1.00 96.50 731 LEU A C 1
ATOM 6061 O O . LEU A 1 731 ? -2.040 -18.146 25.010 1.00 96.50 731 LEU A O 1
ATOM 6065 N N . LEU A 1 732 ? -0.444 -17.749 26.545 1.00 95.38 732 LEU A N 1
ATOM 6066 C CA . LEU A 1 732 ? -0.603 -16.290 26.566 1.00 95.38 732 LEU A CA 1
ATOM 6067 C C . LEU A 1 732 ? -0.317 -15.662 25.194 1.00 95.38 732 LEU A C 1
ATOM 6069 O O . LEU A 1 732 ? -1.130 -14.880 24.706 1.00 95.38 732 LEU A O 1
ATOM 6073 N N . TYR A 1 733 ? 0.781 -16.039 24.531 1.00 94.81 733 TYR A N 1
ATOM 6074 C CA . TYR A 1 733 ? 1.100 -15.513 23.196 1.00 94.81 733 TYR A CA 1
ATOM 6075 C C . TYR A 1 733 ? 0.199 -16.075 22.092 1.00 94.81 733 TYR A C 1
ATOM 6077 O O . TYR A 1 733 ? -0.060 -15.390 21.106 1.00 94.81 733 TYR A O 1
ATOM 6085 N N . LEU A 1 734 ? -0.340 -17.289 22.249 1.00 94.12 734 LEU A N 1
ATOM 6086 C CA . LEU A 1 734 ? -1.343 -17.822 21.322 1.00 94.12 734 LEU A CA 1
ATOM 6087 C C . LEU A 1 734 ? -2.644 -17.012 21.349 1.00 94.12 734 LEU A C 1
ATOM 6089 O O . LEU A 1 734 ? -3.292 -16.876 20.313 1.00 94.12 734 LEU A O 1
ATOM 6093 N N . LEU A 1 735 ? -3.019 -16.412 22.483 1.00 93.00 735 LEU A N 1
ATOM 6094 C CA . LEU A 1 735 ? -4.206 -15.552 22.546 1.00 93.00 735 LEU A CA 1
ATOM 6095 C C . LEU A 1 735 ? -4.093 -14.309 21.649 1.00 93.00 735 LEU A C 1
ATOM 6097 O O . LEU A 1 735 ? -5.126 -13.764 21.268 1.00 93.00 735 LEU A O 1
ATOM 6101 N N . SER A 1 736 ? -2.893 -13.891 21.227 1.00 91.50 736 SER A N 1
ATOM 6102 C CA . SER A 1 736 ? -2.712 -12.782 20.274 1.00 91.50 736 SER A CA 1
ATOM 6103 C C . SER A 1 736 ? -3.416 -12.995 18.931 1.00 91.50 736 SER A C 1
ATOM 6105 O O . SER A 1 736 ? -3.817 -12.018 18.299 1.00 91.50 736 SER A O 1
ATOM 6107 N N . PHE A 1 737 ? -3.659 -14.245 18.515 1.00 89.06 737 PHE A N 1
ATOM 6108 C CA . PHE A 1 737 ? -4.420 -14.542 17.294 1.00 89.06 737 PHE A CA 1
ATOM 6109 C C . PHE A 1 737 ? -5.882 -14.065 17.353 1.00 89.06 737 PHE A C 1
ATOM 6111 O O . PHE A 1 737 ? -6.504 -13.892 16.305 1.00 89.06 737 PHE A O 1
ATOM 6118 N N . ARG A 1 738 ? -6.416 -13.745 18.545 1.00 85.81 738 ARG A N 1
ATOM 6119 C CA . ARG A 1 738 ? -7.748 -13.130 18.703 1.00 85.81 738 ARG A CA 1
ATOM 6120 C C . ARG A 1 738 ? -7.885 -11.770 18.017 1.00 85.81 738 ARG A C 1
ATOM 6122 O O . ARG A 1 738 ? -9.006 -11.366 17.716 1.00 85.81 738 ARG A O 1
ATOM 6129 N N . ALA A 1 739 ? -6.771 -11.081 17.748 1.00 80.69 739 ALA A N 1
ATOM 6130 C CA . ALA A 1 739 ? -6.771 -9.845 16.966 1.00 80.69 739 ALA A CA 1
ATOM 6131 C C . ALA A 1 739 ? -7.364 -10.059 15.559 1.00 80.69 739 ALA A C 1
ATOM 6133 O O . ALA A 1 739 ? -8.141 -9.231 15.087 1.00 80.69 739 ALA A O 1
ATOM 6134 N N . ASN A 1 740 ? -7.050 -11.204 14.941 1.00 80.50 740 ASN A N 1
ATOM 6135 C CA . ASN A 1 740 ? -7.456 -11.552 13.577 1.00 80.50 740 ASN A CA 1
ATOM 6136 C C . ASN A 1 740 ? -8.646 -12.526 13.548 1.00 80.50 740 ASN A C 1
ATOM 6138 O O . ASN A 1 740 ? -9.422 -12.526 12.595 1.00 80.50 740 ASN A O 1
ATOM 6142 N N . ASP A 1 741 ? -8.831 -13.319 14.606 1.00 81.00 741 ASP A N 1
ATOM 6143 C CA . ASP A 1 741 ? -9.944 -14.254 14.766 1.00 81.00 741 ASP A CA 1
ATOM 6144 C C . ASP A 1 741 ? -10.690 -14.008 16.085 1.00 81.00 741 ASP A C 1
ATOM 6146 O O . ASP A 1 741 ? -10.402 -14.602 17.125 1.00 81.00 741 ASP A O 1
ATOM 6150 N N . LYS A 1 742 ? -11.704 -13.139 16.034 1.00 78.88 742 LYS A N 1
ATOM 6151 C CA . LYS A 1 742 ? -12.502 -12.751 17.211 1.00 78.88 742 LYS A CA 1
ATOM 6152 C C . LYS A 1 742 ? -13.294 -13.912 17.830 1.00 78.88 742 LYS A C 1
ATOM 6154 O O . LYS A 1 742 ? -13.726 -13.793 18.976 1.00 78.88 742 LYS A O 1
ATOM 6159 N N . VAL A 1 743 ? -13.496 -15.008 17.091 1.00 81.06 743 VAL A N 1
ATOM 6160 C CA . VAL A 1 743 ? -14.241 -16.194 17.551 1.00 81.06 743 VAL A CA 1
ATOM 6161 C C . VAL A 1 743 ? -13.361 -17.086 18.430 1.00 81.06 743 VAL A C 1
ATOM 6163 O O . VAL A 1 743 ? -13.869 -17.775 19.317 1.00 81.06 743 VAL A O 1
ATOM 6166 N N . PHE A 1 744 ? -12.042 -17.065 18.233 1.00 86.25 744 PHE A N 1
ATOM 6167 C CA . PHE A 1 744 ? -11.107 -17.831 19.050 1.00 86.25 744 PHE A CA 1
ATOM 6168 C C . PHE A 1 744 ? -11.173 -17.402 20.528 1.00 86.25 744 PHE A C 1
ATOM 6170 O O . PHE A 1 744 ? -11.104 -16.213 20.854 1.00 86.25 744 PHE A O 1
ATOM 6177 N N . CYS A 1 745 ? -11.342 -18.377 21.431 1.00 83.44 745 CYS A N 1
ATOM 6178 C CA . CYS A 1 745 ? -11.526 -18.158 22.872 1.00 83.44 745 CYS A CA 1
ATOM 6179 C C . CYS A 1 745 ? -12.622 -17.128 23.215 1.00 83.44 745 CYS A C 1
ATOM 6181 O O . CYS A 1 745 ? -12.510 -16.389 24.194 1.00 83.44 745 CYS A O 1
ATOM 6183 N N . GLN A 1 746 ? -13.690 -17.042 22.416 1.00 83.81 746 GLN A N 1
ATOM 6184 C CA . GLN A 1 746 ? -14.855 -16.226 22.766 1.00 83.81 746 GLN A CA 1
ATOM 6185 C C . GLN A 1 746 ? -15.617 -16.824 23.958 1.00 83.81 746 GLN A C 1
ATOM 6187 O O . GLN A 1 746 ? -15.538 -18.026 24.233 1.00 83.81 746 GLN A O 1
ATOM 6192 N N . GLN A 1 747 ? -16.399 -16.002 24.654 1.00 79.31 747 GLN A N 1
ATOM 6193 C CA . GLN A 1 747 ? -17.200 -16.461 25.786 1.00 79.31 747 GLN A CA 1
ATOM 6194 C C . GLN A 1 747 ? -18.144 -17.601 25.361 1.00 79.31 747 GLN A C 1
ATOM 6196 O O . GLN A 1 747 ? -18.835 -17.508 24.349 1.00 79.31 747 GLN A O 1
ATOM 6201 N N . GLY A 1 748 ? -18.140 -18.702 26.116 1.00 76.75 748 GLY A N 1
ATOM 6202 C CA . GLY A 1 748 ? -18.952 -19.890 25.829 1.00 76.75 748 GLY A CA 1
ATOM 6203 C C . GLY A 1 748 ? -18.381 -20.866 24.790 1.00 76.75 748 GLY A C 1
ATOM 6204 O O . GLY A 1 748 ? -18.967 -21.937 24.624 1.00 76.75 748 GLY A O 1
ATOM 6205 N N . SER A 1 749 ? -17.254 -20.547 24.140 1.00 86.50 749 SER A N 1
ATOM 6206 C CA . SER A 1 749 ? -16.532 -21.478 23.254 1.00 86.50 749 SER A CA 1
ATOM 6207 C C . SER A 1 749 ? -15.958 -22.683 24.005 1.00 86.50 749 SER A C 1
ATOM 6209 O O . SER A 1 749 ? -15.789 -22.653 25.229 1.00 86.50 749 SER A O 1
ATOM 6211 N N . GLU A 1 750 ? -15.649 -23.757 23.275 1.00 88.81 750 GLU A N 1
ATOM 6212 C CA . GLU A 1 750 ? -15.003 -24.937 23.856 1.00 88.81 750 GLU A CA 1
ATOM 6213 C C . GLU A 1 750 ? -13.611 -24.579 24.390 1.00 88.81 750 GLU A C 1
ATOM 6215 O O . GLU A 1 750 ? -13.273 -24.944 25.517 1.00 88.81 750 GLU A O 1
ATOM 6220 N N . GLU A 1 751 ? -12.846 -23.786 23.638 1.00 91.56 751 GLU A N 1
ATOM 6221 C CA . GLU A 1 751 ? -11.517 -23.311 24.018 1.00 91.56 751 GLU A CA 1
ATOM 6222 C C . GLU A 1 751 ? -11.552 -22.520 25.333 1.00 91.56 751 GLU A C 1
ATOM 6224 O O . GLU A 1 751 ? -10.746 -22.787 26.227 1.00 91.56 751 GLU A O 1
ATOM 6229 N N . MET A 1 752 ? -12.529 -21.616 25.497 1.00 90.88 752 MET A N 1
ATOM 6230 C CA . MET A 1 752 ? -12.715 -20.854 26.739 1.00 90.88 752 MET A CA 1
ATOM 6231 C C . MET A 1 752 ? -13.038 -21.772 27.924 1.00 90.88 752 MET A C 1
ATOM 6233 O O . MET A 1 752 ? -12.396 -21.681 28.969 1.00 90.88 752 MET A O 1
ATOM 6237 N N . ARG A 1 753 ? -13.979 -22.712 27.757 1.00 91.56 753 ARG A N 1
ATOM 6238 C CA . ARG A 1 753 ? -14.338 -23.669 28.821 1.00 91.56 753 ARG A CA 1
ATOM 6239 C C . ARG A 1 753 ? -13.147 -24.526 29.241 1.00 91.56 753 ARG A C 1
ATOM 6241 O O . ARG A 1 753 ? -12.992 -24.832 30.423 1.00 91.56 753 ARG A O 1
ATOM 6248 N N . MET A 1 754 ? -12.301 -24.946 28.297 1.00 93.62 754 MET A N 1
ATOM 6249 C CA . MET A 1 754 ? -11.096 -25.699 28.646 1.00 93.62 754 MET A CA 1
ATOM 6250 C C . MET A 1 754 ? -10.051 -24.821 29.352 1.00 93.62 754 MET A C 1
ATOM 6252 O O . MET A 1 754 ? -9.415 -25.292 30.294 1.00 93.62 754 MET A O 1
ATOM 6256 N N . ALA A 1 755 ? -9.901 -23.554 28.953 1.00 94.12 755 ALA A N 1
ATOM 6257 C CA . ALA A 1 755 ? -9.005 -22.605 29.616 1.00 94.12 755 ALA A CA 1
ATOM 6258 C C . ALA A 1 755 ? -9.414 -22.349 31.078 1.00 94.12 755 ALA A C 1
ATOM 6260 O O . ALA A 1 755 ? -8.573 -22.437 31.974 1.00 94.12 755 ALA A O 1
ATOM 6261 N N . GLU A 1 756 ? -10.706 -22.146 31.345 1.00 94.00 756 GLU A N 1
ATOM 6262 C CA . GLU A 1 756 ? -11.259 -22.014 32.705 1.00 94.00 756 GLU A CA 1
ATOM 6263 C C . GLU A 1 756 ? -10.994 -23.264 33.563 1.00 94.00 756 GLU A C 1
ATOM 6265 O O . GLU A 1 756 ? -10.636 -23.166 34.744 1.00 94.00 756 GLU A O 1
ATOM 6270 N N . ARG A 1 757 ? -11.105 -24.459 32.962 1.00 94.88 757 ARG A N 1
ATOM 6271 C CA . ARG A 1 757 ? -10.771 -25.727 33.630 1.00 94.88 757 ARG A CA 1
ATOM 6272 C C . ARG A 1 757 ? -9.290 -25.818 33.979 1.00 94.88 757 ARG A C 1
ATOM 6274 O O . ARG A 1 757 ? -8.980 -26.238 35.089 1.00 94.88 757 ARG A O 1
ATOM 6281 N N . VAL A 1 758 ? -8.386 -25.415 33.082 1.00 96.06 758 VAL A N 1
ATOM 6282 C CA . VAL A 1 758 ? -6.936 -25.380 33.361 1.00 96.06 758 VAL A CA 1
ATOM 6283 C C . VAL A 1 758 ? -6.626 -24.422 34.505 1.00 96.06 758 VAL A C 1
ATOM 6285 O O . VAL A 1 758 ? -5.881 -24.783 35.410 1.00 96.06 758 VAL A O 1
ATOM 6288 N N . ILE A 1 759 ? -7.220 -23.228 34.518 1.00 95.38 759 ILE A N 1
ATOM 6289 C CA . ILE A 1 759 ? -7.019 -22.261 35.610 1.00 95.38 759 ILE A CA 1
ATOM 6290 C C . ILE A 1 759 ? -7.475 -22.845 36.944 1.00 95.38 759 ILE A C 1
ATOM 6292 O O . ILE A 1 759 ? -6.749 -22.766 37.932 1.00 95.38 759 ILE A O 1
ATOM 6296 N N . SER A 1 760 ? -8.641 -23.492 36.963 1.00 93.81 760 SER A N 1
ATOM 6297 C CA . SER A 1 760 ? -9.150 -24.166 38.160 1.00 93.81 760 SER A CA 1
ATOM 6298 C C . SER A 1 760 ? -8.214 -25.292 38.616 1.00 93.81 760 SER A C 1
ATOM 6300 O O . SER A 1 760 ? -7.908 -25.401 39.806 1.00 93.81 760 SER A O 1
ATOM 6302 N N . HIS A 1 761 ? -7.709 -26.087 37.667 1.00 94.50 761 HIS A N 1
ATOM 6303 C CA . HIS A 1 761 ? -6.776 -27.194 37.902 1.00 94.50 761 HIS A CA 1
ATOM 6304 C C . HIS A 1 761 ? -5.448 -26.726 38.510 1.00 94.50 761 HIS A C 1
ATOM 6306 O O . HIS A 1 761 ? -4.961 -27.335 39.456 1.00 94.50 761 HIS A O 1
ATOM 6312 N N . PHE A 1 762 ? -4.904 -25.599 38.043 1.00 95.69 762 PHE A N 1
ATOM 6313 C CA . PHE A 1 762 ? -3.658 -24.992 38.537 1.00 95.69 762 PHE A CA 1
ATOM 6314 C C . PHE A 1 762 ? -3.883 -23.864 39.564 1.00 95.69 762 PHE A C 1
ATOM 6316 O O . PHE A 1 762 ? -2.980 -23.072 39.822 1.00 95.69 762 PHE A O 1
ATOM 6323 N N . SER A 1 763 ? -5.066 -23.769 40.177 1.00 90.44 763 SER A N 1
ATOM 6324 C CA . SER A 1 763 ? -5.442 -22.649 41.064 1.00 90.44 763 SER A CA 1
ATOM 6325 C C . SER A 1 763 ? -4.549 -22.486 42.301 1.00 90.44 763 SER A C 1
ATOM 6327 O O . SER A 1 763 ? -4.381 -21.376 42.800 1.00 90.44 763 SER A O 1
ATOM 6329 N N . LYS A 1 764 ? -3.962 -23.584 42.794 1.00 88.06 764 LYS A N 1
ATOM 6330 C CA . LYS A 1 764 ? -3.047 -23.594 43.950 1.00 88.06 764 LYS A CA 1
ATOM 6331 C C . LYS A 1 764 ? -1.570 -23.459 43.566 1.00 88.06 764 LYS A C 1
ATOM 6333 O O . LYS A 1 764 ? -0.731 -23.283 44.447 1.00 88.06 764 LYS A O 1
ATOM 6338 N N . ASP A 1 765 ? -1.252 -23.540 42.276 1.00 90.12 765 ASP A N 1
ATOM 6339 C CA . ASP A 1 765 ? 0.117 -23.435 41.783 1.00 90.12 765 ASP A CA 1
ATOM 6340 C C . ASP A 1 765 ? 0.512 -21.968 41.602 1.00 90.12 765 ASP A C 1
ATOM 6342 O O . ASP A 1 765 ? -0.226 -21.161 41.036 1.00 90.12 765 ASP A O 1
ATOM 6346 N N . ARG A 1 766 ? 1.728 -21.623 42.033 1.00 91.94 766 ARG A N 1
ATOM 6347 C CA . ARG A 1 766 ? 2.302 -20.287 41.841 1.00 91.94 766 ARG A CA 1
ATOM 6348 C C . ARG A 1 766 ? 3.396 -20.334 40.774 1.00 91.94 766 ARG A C 1
ATOM 6350 O O . ARG A 1 766 ? 4.580 -20.418 41.087 1.00 91.94 766 ARG A O 1
ATOM 6357 N N . ILE A 1 767 ? 2.992 -20.307 39.504 1.00 93.00 767 ILE A N 1
ATOM 6358 C CA . ILE A 1 767 ? 3.893 -20.443 38.345 1.00 93.00 767 ILE A CA 1
ATOM 6359 C C . ILE A 1 767 ? 4.557 -19.090 38.045 1.00 93.00 767 ILE A C 1
ATOM 6361 O O . ILE A 1 767 ? 4.114 -18.330 37.189 1.00 93.00 767 ILE A O 1
ATOM 6365 N N . ILE A 1 768 ? 5.609 -18.756 38.786 1.00 92.00 768 ILE A N 1
ATOM 6366 C CA . ILE A 1 768 ? 6.362 -17.500 38.653 1.00 92.00 768 ILE A CA 1
ATOM 6367 C C . ILE A 1 768 ? 7.419 -17.623 37.563 1.00 92.00 768 ILE A C 1
ATOM 6369 O O . ILE A 1 768 ? 8.259 -18.522 37.626 1.00 92.00 768 ILE A O 1
ATOM 6373 N N . PHE A 1 769 ? 7.436 -16.674 36.626 1.00 87.88 769 PHE A N 1
ATOM 6374 C CA . PHE A 1 769 ? 8.518 -16.475 35.663 1.00 87.88 769 PHE A CA 1
ATOM 6375 C C . PHE A 1 769 ? 9.134 -15.093 35.885 1.00 87.88 769 PHE A C 1
ATOM 6377 O O . PHE A 1 769 ? 8.512 -14.071 35.601 1.00 87.88 769 PHE A O 1
ATOM 6384 N N . LYS A 1 770 ? 10.349 -15.069 36.447 1.00 85.25 770 LYS A N 1
ATOM 6385 C CA . LYS A 1 770 ? 10.960 -13.852 37.005 1.00 85.25 770 LYS A CA 1
ATOM 6386 C C . LYS A 1 770 ? 11.181 -12.741 35.977 1.00 85.25 770 LYS A C 1
ATOM 6388 O O . LYS A 1 770 ? 11.191 -11.587 36.387 1.00 85.25 770 LYS A O 1
ATOM 6393 N N . GLN A 1 771 ? 11.358 -13.070 34.692 1.00 81.81 771 GLN A N 1
ATOM 6394 C CA . GLN A 1 771 ? 11.464 -12.056 33.636 1.00 81.81 771 GLN A CA 1
ATOM 6395 C C . GLN A 1 771 ? 10.149 -11.294 33.399 1.00 81.81 771 GLN A C 1
ATOM 6397 O O . GLN A 1 771 ? 10.200 -10.156 32.961 1.00 81.81 771 GLN A O 1
ATOM 6402 N N . VAL A 1 772 ? 8.991 -11.893 33.705 1.00 83.62 772 VAL A N 1
ATOM 6403 C CA . VAL A 1 772 ? 7.671 -11.255 33.546 1.00 83.62 772 VAL A CA 1
ATOM 6404 C C . VAL A 1 772 ? 7.234 -10.581 34.843 1.00 83.62 772 VAL A C 1
ATOM 6406 O O . VAL A 1 772 ? 6.864 -9.413 34.865 1.00 83.62 772 VAL A O 1
ATOM 6409 N N . SER A 1 773 ? 7.245 -11.315 35.956 1.00 86.62 773 SER A N 1
ATOM 6410 C CA . SER A 1 773 ? 6.864 -10.769 37.259 1.00 86.62 773 SER A CA 1
ATOM 6411 C C . SER A 1 773 ? 7.462 -11.595 38.388 1.00 86.62 773 SER A C 1
ATOM 6413 O O . SER A 1 773 ? 7.535 -12.822 38.315 1.00 86.62 773 SER A O 1
ATOM 6415 N N . GLN A 1 774 ? 7.867 -10.919 39.463 1.00 84.31 774 GLN A N 1
ATOM 6416 C CA . GLN A 1 774 ? 8.286 -11.574 40.704 1.00 84.31 774 GLN A CA 1
ATOM 6417 C C . GLN A 1 774 ? 7.101 -11.885 41.630 1.00 84.31 774 GLN A C 1
ATOM 6419 O O . GLN A 1 774 ? 7.214 -12.735 42.511 1.00 84.31 774 GLN A O 1
ATOM 6424 N N . GLU A 1 775 ? 5.962 -11.221 41.425 1.00 87.12 775 GLU A N 1
ATOM 6425 C CA . GLU A 1 775 ? 4.824 -11.261 42.344 1.00 87.12 775 GLU A CA 1
ATOM 6426 C C . GLU A 1 775 ? 3.658 -12.071 41.776 1.00 87.12 775 GLU A C 1
ATOM 6428 O O . GLU A 1 775 ? 3.164 -12.988 42.447 1.00 87.12 775 GLU A O 1
ATOM 6433 N N . LYS A 1 776 ? 3.265 -11.763 40.533 1.00 92.25 776 LYS A N 1
ATOM 6434 C CA . LYS A 1 776 ? 2.077 -12.296 39.860 1.00 92.25 776 LYS A CA 1
ATOM 6435 C C . LYS A 1 776 ? 2.428 -13.529 39.016 1.00 92.25 776 LYS A C 1
ATOM 6437 O O . LYS A 1 776 ? 3.318 -13.447 38.168 1.00 92.25 776 LYS A O 1
ATOM 6442 N N . PRO A 1 777 ? 1.779 -14.686 39.232 1.00 94.00 777 PRO A N 1
ATOM 6443 C CA . PRO A 1 777 ? 2.100 -15.908 38.507 1.00 94.00 777 PRO A CA 1
ATOM 6444 C C . PRO A 1 777 ? 1.418 -15.968 37.130 1.00 94.00 777 PRO A C 1
ATOM 6446 O O . PRO A 1 777 ? 0.383 -15.347 36.891 1.00 94.00 777 PRO A O 1
ATOM 6449 N N . LEU A 1 778 ? 1.995 -16.740 36.206 1.00 94.56 778 LEU A N 1
ATOM 6450 C CA . LEU A 1 778 ? 1.550 -16.827 34.810 1.00 94.56 778 LEU A CA 1
ATOM 6451 C C . LEU A 1 778 ? 0.126 -17.375 34.655 1.00 94.56 778 LEU A C 1
ATOM 6453 O O . LEU A 1 778 ? -0.600 -16.937 33.769 1.00 94.56 778 LEU A O 1
ATOM 6457 N N . ASN A 1 779 ? -0.303 -18.291 35.525 1.00 93.94 779 ASN A N 1
ATOM 6458 C CA . ASN A 1 779 ? -1.686 -18.773 35.557 1.00 93.94 779 ASN A CA 1
ATOM 6459 C C . ASN A 1 779 ? -2.684 -17.667 35.935 1.00 93.94 779 ASN A C 1
ATOM 6461 O O . ASN A 1 779 ? -3.797 -17.672 35.416 1.00 93.94 779 ASN A O 1
ATOM 6465 N N . GLN A 1 780 ? -2.282 -16.690 36.755 1.00 94.25 780 GLN A N 1
ATOM 6466 C CA . GLN A 1 780 ? -3.107 -15.515 37.042 1.00 94.25 780 GLN A CA 1
ATOM 6467 C C . GLN A 1 780 ? -3.133 -14.543 35.853 1.00 94.25 780 GLN A C 1
ATOM 6469 O O . GLN A 1 780 ? -4.204 -14.072 35.484 1.00 94.25 780 GLN A O 1
ATOM 6474 N N . PHE A 1 781 ? -1.991 -14.285 35.200 1.00 93.88 781 PHE A N 1
ATOM 6475 C CA . PHE A 1 781 ? -1.973 -13.515 33.945 1.00 93.88 781 PHE A CA 1
ATOM 6476 C C . PHE A 1 781 ? -2.878 -14.143 32.881 1.00 93.88 781 PHE A C 1
ATOM 6478 O O . PHE A 1 781 ? -3.630 -13.440 32.213 1.00 93.88 781 PHE A O 1
ATOM 6485 N N . PHE A 1 782 ? -2.830 -15.469 32.744 1.00 95.06 782 PHE A N 1
ATOM 6486 C CA . PHE A 1 782 ? -3.666 -16.202 31.802 1.00 95.06 782 PHE A CA 1
ATOM 6487 C C . PHE A 1 782 ? -5.150 -16.092 32.152 1.00 95.06 782 PHE A C 1
ATOM 6489 O O . PHE A 1 782 ? -5.951 -15.799 31.268 1.00 95.06 782 PHE A O 1
ATOM 6496 N N . GLN A 1 783 ? -5.507 -16.236 33.434 1.00 93.56 783 GLN A N 1
ATOM 6497 C CA . GLN A 1 783 ? -6.872 -16.029 33.916 1.00 93.56 783 GLN A CA 1
ATOM 6498 C C . GLN A 1 783 ? -7.397 -14.636 33.575 1.00 93.56 783 GLN A C 1
ATOM 6500 O O . GLN A 1 783 ? -8.458 -14.520 32.970 1.00 93.56 783 GLN A O 1
ATOM 6505 N N . GLU A 1 784 ? -6.642 -13.595 33.922 1.00 90.69 784 GLU A N 1
ATOM 6506 C CA . GLU A 1 784 ? -7.051 -12.212 33.684 1.00 90.69 784 GLU A CA 1
ATOM 6507 C C . GLU A 1 784 ? -7.127 -11.866 32.192 1.00 90.69 784 GLU A C 1
ATOM 6509 O O . GLU A 1 784 ? -7.968 -11.070 31.775 1.00 90.69 784 GLU A O 1
ATOM 6514 N N . MET A 1 785 ? -6.277 -12.479 31.364 1.00 91.00 785 MET A N 1
ATOM 6515 C CA . MET A 1 785 ? -6.324 -12.295 29.917 1.00 91.00 785 MET A CA 1
ATOM 6516 C C . MET A 1 785 ? -7.566 -12.947 29.310 1.00 91.00 785 MET A C 1
ATOM 6518 O O . MET A 1 785 ? -8.262 -12.305 28.527 1.00 91.00 785 MET A O 1
ATOM 6522 N N . ILE A 1 786 ? -7.909 -14.184 29.681 1.00 89.75 786 ILE A N 1
ATOM 6523 C CA . ILE A 1 786 ? -9.128 -14.807 29.147 1.00 89.75 786 ILE A CA 1
ATOM 6524 C C . ILE A 1 786 ? -10.403 -14.130 29.677 1.00 89.75 786 ILE A C 1
ATOM 6526 O O . ILE A 1 786 ? -11.389 -14.052 28.944 1.00 89.75 786 ILE A O 1
ATOM 6530 N N . SER A 1 787 ? -10.379 -13.568 30.895 1.00 84.12 787 SER A N 1
ATOM 6531 C CA . SER A 1 787 ? -11.497 -12.795 31.458 1.00 84.12 787 SER A CA 1
ATOM 6532 C C . SER A 1 787 ? -11.573 -11.352 30.957 1.00 84.12 787 SER A C 1
ATOM 6534 O O . SER A 1 787 ? -12.547 -10.662 31.252 1.00 84.12 787 SER A O 1
ATOM 6536 N N . GLY A 1 788 ? -10.580 -10.882 30.197 1.00 82.12 788 GLY A N 1
ATOM 6537 C CA . GLY A 1 788 ? -10.577 -9.535 29.632 1.00 82.12 788 GLY A CA 1
ATOM 6538 C C . GLY A 1 788 ? -10.272 -8.424 30.637 1.00 82.12 788 GLY A C 1
ATOM 6539 O O . GLY A 1 788 ? -10.727 -7.303 30.439 1.00 82.12 788 GLY A O 1
ATOM 6540 N N . THR A 1 789 ? -9.559 -8.722 31.724 1.00 83.69 789 THR A N 1
ATOM 6541 C CA . THR A 1 789 ? -9.284 -7.790 32.833 1.00 83.69 789 THR A CA 1
ATOM 6542 C C . THR A 1 789 ? -7.809 -7.413 32.967 1.00 83.69 789 THR A C 1
ATOM 6544 O O . THR A 1 789 ? -7.465 -6.666 33.879 1.00 83.69 789 THR A O 1
ATOM 6547 N N . ILE A 1 790 ? -6.933 -7.911 32.088 1.00 85.81 790 ILE A N 1
ATOM 6548 C CA . ILE A 1 790 ? -5.495 -7.620 32.152 1.00 85.81 790 ILE A CA 1
ATOM 6549 C C . ILE A 1 790 ? -5.232 -6.137 31.845 1.00 85.81 790 ILE A C 1
ATOM 6551 O O . ILE A 1 790 ? -5.823 -5.578 30.917 1.00 85.81 790 ILE A O 1
ATOM 6555 N N . THR A 1 791 ? -4.364 -5.488 32.618 1.00 83.62 791 THR A N 1
ATOM 6556 C CA . THR A 1 791 ? -4.080 -4.049 32.473 1.00 83.62 791 THR A CA 1
ATOM 6557 C C . THR A 1 791 ? -2.985 -3.756 31.439 1.00 83.62 791 THR A C 1
ATOM 6559 O O . THR A 1 791 ? -2.306 -4.656 30.946 1.00 83.62 791 THR A O 1
ATOM 6562 N N . GLU A 1 792 ? -2.784 -2.475 31.115 1.00 80.38 792 GLU A N 1
ATOM 6563 C CA . GLU A 1 792 ? -1.668 -2.017 30.271 1.00 80.38 792 GLU A CA 1
ATOM 6564 C C . GLU A 1 792 ? -0.294 -2.391 30.855 1.00 80.38 792 GLU A C 1
ATOM 6566 O O . GLU A 1 792 ? 0.571 -2.893 30.142 1.00 80.38 792 GLU A O 1
ATOM 6571 N N . ASP A 1 793 ? -0.109 -2.187 32.162 1.00 83.38 793 ASP A N 1
ATOM 6572 C CA . ASP A 1 793 ? 1.138 -2.504 32.870 1.00 83.38 793 ASP A CA 1
ATOM 6573 C C . ASP A 1 793 ? 1.422 -4.015 32.862 1.00 83.38 793 ASP A C 1
ATOM 6575 O O . ASP A 1 793 ? 2.549 -4.460 32.640 1.00 83.38 793 ASP A O 1
ATOM 6579 N N . ASP A 1 794 ? 0.374 -4.823 33.026 1.00 86.81 794 ASP A N 1
ATOM 6580 C CA . ASP A 1 794 ? 0.466 -6.278 32.923 1.00 86.81 794 ASP A CA 1
ATOM 6581 C C . ASP A 1 794 ? 0.890 -6.743 31.522 1.00 86.81 794 ASP A C 1
ATOM 6583 O O . ASP A 1 794 ? 1.693 -7.670 31.400 1.00 86.81 794 ASP A O 1
ATOM 6587 N N . LEU A 1 795 ? 0.390 -6.098 30.460 1.00 86.38 795 LEU A N 1
ATOM 6588 C CA . LEU A 1 795 ? 0.865 -6.361 29.101 1.00 86.38 795 LEU A CA 1
ATOM 6589 C C . LEU A 1 795 ? 2.333 -5.971 28.935 1.00 86.38 795 LEU A C 1
ATOM 6591 O O . LEU A 1 795 ? 3.097 -6.751 28.369 1.00 86.38 795 LEU A O 1
ATOM 6595 N N . GLY A 1 796 ? 2.737 -4.808 29.453 1.00 84.38 796 GLY A N 1
ATOM 6596 C CA . GLY A 1 796 ? 4.134 -4.369 29.433 1.00 84.38 796 GLY A CA 1
ATOM 6597 C C . GLY A 1 796 ? 5.069 -5.415 30.044 1.00 84.38 796 GLY A C 1
ATOM 6598 O O . GLY A 1 796 ? 6.076 -5.773 29.437 1.00 84.38 796 GLY A O 1
ATOM 6599 N N . LYS A 1 797 ? 4.685 -5.995 31.187 1.00 86.88 797 LYS A N 1
ATOM 6600 C CA . LYS A 1 797 ? 5.418 -7.090 31.849 1.00 86.88 797 LYS A CA 1
ATOM 6601 C C . LYS A 1 797 ? 5.514 -8.358 30.997 1.00 86.88 797 LYS A C 1
ATOM 6603 O O . LYS A 1 797 ? 6.572 -8.978 30.934 1.00 86.88 797 LYS A O 1
ATOM 6608 N N . LEU A 1 798 ? 4.433 -8.753 30.321 1.00 89.38 798 LEU A N 1
ATOM 6609 C CA . LEU A 1 798 ? 4.420 -9.933 29.444 1.00 89.38 798 LEU A CA 1
ATOM 6610 C C . LEU A 1 798 ? 5.284 -9.773 28.189 1.00 89.38 798 LEU A C 1
ATOM 6612 O O . LEU A 1 798 ? 5.724 -10.773 27.621 1.00 89.38 798 LEU A O 1
ATOM 6616 N N . LEU A 1 799 ? 5.518 -8.537 27.753 1.00 87.62 799 LEU A N 1
ATOM 6617 C CA . LEU A 1 799 ? 6.327 -8.222 26.576 1.00 87.62 799 LEU A CA 1
ATOM 6618 C C . LEU A 1 799 ? 7.832 -8.106 26.884 1.00 87.62 799 LEU A C 1
ATOM 6620 O O . LEU A 1 799 ? 8.634 -8.082 25.955 1.00 87.62 799 LEU A O 1
ATOM 6624 N N . GLN A 1 800 ? 8.228 -8.085 28.161 1.00 77.50 800 GLN A N 1
ATOM 6625 C CA . GLN A 1 800 ? 9.632 -8.020 28.605 1.00 77.50 800 GLN A CA 1
ATOM 6626 C C . GLN A 1 800 ? 10.329 -9.397 28.704 1.00 77.50 800 GLN A C 1
ATOM 6628 O O . GLN A 1 800 ? 11.501 -9.469 29.078 1.00 77.50 800 GLN A O 1
ATOM 6633 N N . SER A 1 801 ? 9.621 -10.491 28.398 1.00 58.31 801 SER A N 1
ATOM 6634 C CA . SER A 1 801 ? 10.016 -11.880 28.704 1.00 58.31 801 SER A CA 1
ATOM 6635 C C . SER A 1 801 ? 11.096 -12.504 27.815 1.00 58.31 801 SER A C 1
ATOM 6637 O O . SER A 1 801 ? 11.034 -12.328 26.570 1.00 58.31 801 SER A O 1
#

Foldseek 3Di:
DEFEDELFFLLLLLQLCVQVPHDSVQQQDDVPDGSQVSLVSCVVQQPPWDAADPWFPVPDDPDDDDPPDDGDTDGRGDDFPDDDANYEYADELQQDQVNLQVVPSADPRYHYDYPVLQVCQFQVVLVVVVPDPFWEWEDELRTRDDDDPPDDWDWDWIWTWDWDDDPLDPDTATETENVDTDTDTPPDDSNVLLLQLLLVQLLVQCVVPPVPCSPPPVQSNQQSSVCSNNVVLVVCLVVLVPQKGWTWTWGADPNDTDIDIDIDGNVVSLVSSVVSDPLVSQQVVCVVCVNYAYAYHDSSLSDVVSVVSHSHSDRHSVRTRNSVVVVVCVVSVAFSHKYFAWWKWWWDWDQDPVRDTDIDIWTQDDPVLRIATAPDKGKGFTADPVVRHRKDKDFLVDQKDWIFMDTNPHFDDDLNFGKTKIKGWPPRDSPGIWIWIWMWTDHRNDDTDIDIATPVNPTDMDIDIDGDADFWALAQAVSVLVVLLVVVQVVLVVVLVPDDCVQLVVLLVVQLVLLVVDDLVPPDDRPLQSLLVSLQSNLVSQCDDPVGHRNQPSHDLPDPDPSSVVLLVSLLRPSVLCLLVLLLSLLVVCVVPNDDPSSVSSNQSSLSSLLSCQNSCPSHPCVSLLDPSSLVSQVVPPDDCSNQSSLSSLLSNCQDLVSLLSLQVCLVVPLLPQVHCSLVSLLSCLSRRDDLVCVPSHPLLVSLVVLLVSLPPDAPVPGDLVSVLSSLSNNSSSSNNCNVVVPRLPPPDPSVVSLVVSLVRCVVPQNDDVQLHPPHGSSNLSVSSSVRNQGPVSSVSSSRD

Sequence (801 aa):
MTQLFNLESYVECCQYARLFHKSPEQFIPRNGDLPRAYKAFLQNYATHPYLPEPIISANHPQELTINQTTLDYLSIGTKLTQGEKQRLFIIRDTVDLMTLSMSNLLEHKDGYLYSSAYYYWNYYSEILQHKLTKPLVFVDLDNFVSVDAERLVVRHRLIPINLSRLDNSPYQVPILNTKKPIFIDSGYNPIESYNSICQSIARRILANNFQAIAQNYDTLNHLANYLQKTSFFQIIQPYLNQECFDFIIEVLHNSQIYYKKVTLSIAVIADIVSKQINIQYLKQLASTHPEYQFALISQYNIFPHIQQLLPFICLNPSFQQFNQIWQEKSKLNFPLFAIYLDEIEFAIGITDDRGQKSKQWIQLSQQKDAISYEGKPTVLRGCIPSKNQDFFRIPQKNKTAKLPIKVNGNDYCINGVPQDYNIEIENYQITEDVCIRIEFHLQPGSFPELKVTDLEDKYKITASLTDRIQSSYSYIPHEKIISTRQQESLAQINRLQSRDLQQLQTYLVQLSQELDNADFSGKKPINYTRFKDLFTSAYSEINGNGNKPDLLQFIDSSFAQASISKFKIEFENKSFQKIVALICQLMTFHQSRELNNIKKDVLVAAIMFIGKTYKLSQYLLTEQLFSQTQFITATQIKYRNLDKEYLQCLARVAINEELQSQYFNWFDSNYNLETSQYLWGYGRILLWYYKFDAVNLVNYRAHFTAIIKYLLNKSPSEFEYQYKQNAFLSLLYLLSFRANDKVFCQQGSEEMRMAERVISHFSKDRIIFKQVSQEKPLNQFFQEMISGTITEDDLGKLLQS

Secondary structure (DSSP, 8-state):
-EEEEESSBHHHHHHHHHHTT--GGGGSPPTT---HHHHHHHHHHTT--BPPP--BGGGS-SS-----SPP--B-SSEEES--SSSEEEEE-TTS-HHHHHHTT-S-TTEEEEEHHHHHHHHTHHHHHHT---S-EEEEESSB--PPPSSSS--EEEE--EEEEE-TT-SSEEEEE-TTSPEEEES---HHHHHHHHHHHHHHHHHHHH-GGGTT-HHHHHHHHHHHHHTTHHHHSGGGTTSSEEEEEEEEEETTEEEEEEEEEEHHHHHHHHHHHS-HHHHHHHHHH-TTSEEEEE-GGGGSHHHHHHSSSEEE-TTS--HHHHHHHHHHH---S-EEEPP-EEEEEEEE-TTS-EEEEEEES--GGGSEEETT--EEEE--BTTTTBS-EEE-TT-SEEEEEEEETTEE-EETTEEEEEEEEETT--TTS-EEEEEEEEE-TTS--EEEEEETTS-S-EEEEEEE---S-BSS--HHHHHHHHHHHHHHHHHHHHTS--HHHHHHHHHHHHHHHH--TTSSS---HHHHHHHHHHHHHHHS-BTTB--SSTT--TTS--HHHHHHHHHHT-GGGHHHHHHHHHHHHHHHHSPPPHHHHHHHHHHHHHHHHHGGGGGGS-GGGGG-HHHHHHHHH--STTHHHHHHHHHHHH--SHHHHHHHHTTHHHHTT-TT-SHHHHHHHHHHHT--TT-GGG--HHHHHHHHHHHHTSS-GGGS-HHHHHHHHHHHHHHGGGGGT-TTTT-TT-HHHHHHHHHHHHTTT-----TTT-SSS-HHHHHHHHHTT-B-HHHHHHHHT-